Protein AF-0000000086706752 (afdb_homodimer)

Secondary structure (DSSP, 8-state):
--HHHHTTTHHHHHHHHHHHHHHHHHHHHHHHHHHHHHHHHHHHHHHHHHHHHHHHHHHHIIIIIHHHHHHHHHHHHHHTTSTT-GGGSHHHHHHHHHHHHH-TTEEEEEEEETT--EEEES-----S-GGGSTTT--TT--SS--EEPPPEE-TTT--EE-EEEEEEE-TTS-EEEEEEEEE-HHHHHHHHHSPPPGGG-EEEEEETT-BEEEESSGGGTTSB-S-HHHHTTS-SSEEEEEETTTTEEEEEEE-SSS-EEEEEEEEHHHHHHHHHTTHHHHHHHHHHHHHHHHHHHHHHHHHHHHHHHHHHHHHSSS-------HHHHHHHHHHHHHHHHHHHHHHTB-TTT-PBPHHHHHHHHHHHHHTT--EEEEEEEETTHHHHHHHH-HHHHHHHHHHHHHHHHHHH-TTSEEEE-SSSEEEEEEET--HHHHHHHHHHHHHHHHHPPPSSTT----EEEEEE---S-TT--HHHHHHHHHHHHHHTTSS-EEE-/--HHHHTTTTHHHHHHHHHHHHHHHHHHHHHHHHHHHHHHHHHHHHHHHHHHHHHHHHHHIIIIIHHHHHHHHHHHHHHTTSTT-GGGSHHHHHHHHHHHHH-TTEEEEEEEETT--EEEES-----S-GGGSTTT--TTS-TT--EEPPPEE-TTT--EE-EEEEEEE-TTS-EEEEEEEEE-HHHHHHHHHSPPPGGG-EEEEEETT-BEEEESSGGGTTSB-S-HHHHTTS-SSEEEEEETTTTEEEEEEE-SSS-EEEEEEEEHHHHHHHHHTTHHHHHHHHHHHHHHHHHHHHHHHHHHHHHHHHHHHHHSSS-------HHHHHHHHHHHHHHHHHHHHHHTB-TTT-SBPHHHHHHHHHHHHHTT--EEEEEEEETTHHHHHHHH-HHHHHHHHHHHHHHHHHHH-TTSEEEE-SSSEEEEEEET--HHHHHHHHHHHHHHHHTPPPSSTT----EEEEEE---S-TT--HHHHHHHHHHHHHHTTSS-EEE-

Radius of gyration: 60.78 Å; Cα contacts (8 Å, |Δi|>4): 1626; chains: 2; bounding box: 60×170×110 Å

Foldseek 3Di:
DPPVVVCVVCPLVVLVVVLVVVLVVLVVVLVVVLVVLLVVLLVVLVVVQQVVQVVVVVCCCVPPVVVVLVLQVVLLVLQAQCFQCSCVDVVNVVVNQVSQVVDPFFDWKWWAWPVFFIAIVPGDDGDPGNCPDQQFPCVVVPDPDKDKGPWFQDPRPGDTWIKIKDWHAYPVRHTTTMMITTTDLVSSQCVQLPDDRPLPWFKFKAALCQATRHGNPCVRHRPRHDHNVVSVVDDQAWDWDADPVQQWIWTWGADPPPRMIIIIIHHPVSSSCSSCVVCVVVVVVSVVVSVVSVVVSVVVSVVVLVVLVVVLVVLVVPDDDDSDDNVVSVVVNVVVVVVVVVVVQVVQADPLQRAGEQVVVVVVVVVCVVVVFWKKKKKKFKPPLVVVCVPVNVVVSSVLSNVLSVLLCVLVDPQKGKYDNDDRMIMIIHTPDDQVRVLVSVLVSQVVQQPDDDPPRPDGMGMEMFMEIDDPDPPDPSVVNRVVRSVVCNVVPGRHYDYD/DPPVVVCVVCPLVVLVVVLVVVLVVLVVVLVVVLVVLLVVLLVVLVVVQQVVQVVVVVCCCVPPVVVVFVLQVVLLVLQAACFQCSCVDVVNVVVNQVSQVVDPFFDWKWWAWPVFFIAIVPGQDGDPGNCPDQQFPCVPVPAPDKDKGDWFQDPRPGDTWIKIKGWHAYPVRHTTTMMITTTDLVVSQCVQLPDDRPLPWFKFKAALCQATRHGNPPVRHRPHHDHNVVSVVDDQAWDWDADPVQQWIWTWGADPPPRMIIIIIHHPVSSSCSSCVVCVVVVVVSVVVSVVSVVVSVVVSVVVLVVLVVVLVVLVPPDDDDSDDNVVSVVVNVVVVVVVVVVVQVVQADPLQRAGEQVVVVVVVVVCVVVVFWKKKKKKFKPPLVVVCVPVNVVVSSVLSNVLSVLLCVLLDPQKGKYDNDDRMIMIIHTPDDQVRVQVSVLVSQVVQQPDCDPPRPDGMGMEMFMEIDDPDPPDPSVVNRVVRSVVCNVVPGRHYDYD

pLDDT: mean 82.54, std 14.98, range [23.14, 97.0]

Organism: NCBI:txid218936

Sequence (1000 aa):
MNTHVKRDLKLNGSTHIAFVIILVFQTLAFSAYALYSFHERRGAAQESAADFVSNTASVTYEQVIKPLEHTLNEIADVIEDKGEFPFSEVETRAKANALLHVSRGLMNISYGSKEGHFSAIPQLGNIEDARQRPWFNTKSIRSAFVFYTPLYPDFFDKSMVLSIAKPIFDAQGSYTGALAADLNLIELSYPYRSMILPLGGTLMVIDRSGHILLNGDTAQIAQTGLNPALISKMNNSSGSITDMEQKQQIFYHSYTNPDWFVVYAVPLSEITQHCLTPMLPTLMFFIMCSLVVVMMWFITHNTQLRVLSDIISSLRFGRENTKGTLENVQREIAEQQQALQSESEKANRDPLTGLWNRGRFDADLQALCEHKVPFALALIDIDHFKQVNDTYGHLLGDEVLKAVSKLGGEALGNSAQIYRYGGEEIAVLLPRNDLDAAVARIERWRCILETRLWRERDLKVTFSAGVTTPNNQEDDDILQRADDLLYRAKEEGRNRTLGAMNTHVKRDLKLNGSTHIAFVIILVFQTLAFSAYALYSFHERRGAAQESAADFVSNTASVTYEQVIKPLEHTLNEIADVIEDKGEFPFSEVETRAKANALLHVSRGLMNISYGSKEGHFSAIPQLGNIEDARQRPWFNTKSIRSAFVFYTPLYPDFFDKSMVLSIAKPIFDAQGSYTGALAADLNLIELSYPYRSMILPLGGTLMVIDRSGHILLNGDTAQIAQTGLNPALISKMNNSSGSITDMEQKQQIFYHSYTNPDWFVVYAVPLSEITQHCLTPMLPTLMFFIMCSLVVVMMWFITHNTQLRVLSDIISSLRFGRENTKGTLENVQREIAEQQQALQSESEKANRDPLTGLWNRGRFDADLQALCEHKVPFALALIDIDHFKQVNDTYGHLLGDEVLKAVSKLGGEALGNSAQIYRYGGEEIAVLLPRNDLDAAVARIERWRCILETRLWRERDLKVTFSAGVTTPNNQEDDDILQRADDLLYRAKEEGRNRTLGA

InterPro domains:
  IPR000160 GGDEF domain [PF00990] (347-496)
  IPR000160 GGDEF domain [PS50887] (373-500)
  IPR000160 GGDEF domain [SM00267] (336-500)
  IPR000160 GGDEF domain [TIGR00254] (346-497)
  IPR000160 GGDEF domain [cd01949] (348-496)
  IPR029787 Nucleotide cyclase [SSF55073] (352-497)
  IPR033479 Double Cache domain 1 [PF02743] (50-264)
  IPR043128 Reverse transcriptase/Diguanylate cyclase domain [G3DSA:3.30.70.270] (335-498)
  IPR050469 Diguanylate cyclase Dgc-like, bacteria [PTHR45138] (304-497)

Nearest PDB structures (foldseek):
  7k5n-assembly1_A-2  TM=8.336E-01  e=3.192E-15  Aeromonas caviae
  4zmm-assembly1_B  TM=8.751E-01  e=9.998E-13  Pseudomonas aeruginosa PAO1
  7e6g-assembly1_B  TM=6.279E-01  e=5.639E-15  Pseudomonas aeruginosa
  6et7-assembly1_B  TM=4.353E-01  e=3.903E-14  Idiomarina sp. A28L
  9bkv-assembly1_A  TM=3.639E-01  e=2.621E-14  Escherichia coli

Structure (mmCIF, N/CA/C/O backbone):
data_AF-0000000086706752-model_v1
#
loop_
_entity.id
_entity.type
_entity.pdbx_description
1 polymer 'diguanylate cyclase'
#
loop_
_atom_site.group_PDB
_atom_site.id
_atom_site.type_symbol
_atom_site.label_atom_id
_atom_site.label_alt_id
_atom_site.label_comp_id
_atom_site.label_asym_id
_atom_site.label_entity_id
_atom_site.label_seq_id
_atom_site.pdbx_PDB_ins_code
_atom_site.Cartn_x
_atom_site.Cartn_y
_atom_site.Cartn_z
_atom_site.occupancy
_atom_site.B_iso_or_equiv
_atom_site.auth_seq_id
_atom_site.auth_comp_id
_atom_site.auth_asym_id
_atom_site.auth_atom_id
_atom_site.pdbx_PDB_model_num
ATOM 1 N N . MET A 1 1 ? 10.203 55 36.188 1 23.14 1 MET A N 1
ATOM 2 C CA . MET A 1 1 ? 9.633 55.469 34.906 1 23.14 1 MET A CA 1
ATOM 3 C C . MET A 1 1 ? 10.047 54.562 33.75 1 23.14 1 MET A C 1
ATOM 5 O O . MET A 1 1 ? 9.242 54.281 32.875 1 23.14 1 MET A O 1
ATOM 9 N N . ASN A 1 2 ? 11.25 54.188 33.812 1 30.06 2 ASN A N 1
ATOM 10 C CA . ASN A 1 2 ? 12.047 53.438 32.844 1 30.06 2 ASN A CA 1
ATOM 11 C C . ASN A 1 2 ? 11.648 51.969 32.781 1 30.06 2 ASN A C 1
ATOM 13 O O . ASN A 1 2 ? 11.977 51.281 31.828 1 30.06 2 ASN A O 1
ATOM 17 N N . THR A 1 3 ? 11.344 51.5 33.875 1 32.94 3 THR A N 1
ATOM 18 C CA . THR A 1 3 ? 11.219 50.062 33.969 1 32.94 3 THR A CA 1
ATOM 19 C C . THR A 1 3 ? 9.961 49.594 33.219 1 32.94 3 THR A C 1
ATOM 21 O O . THR A 1 3 ? 9.891 48.438 32.781 1 32.94 3 THR A O 1
ATOM 24 N N . HIS A 1 4 ? 8.969 50.375 33.219 1 32 4 HIS A N 1
ATOM 25 C CA . HIS A 1 4 ? 7.664 49.938 32.719 1 32 4 HIS A CA 1
ATOM 26 C C . HIS A 1 4 ? 7.617 49.906 31.203 1 32 4 HIS A C 1
ATOM 28 O O . HIS A 1 4 ? 6.785 49.219 30.609 1 32 4 HIS A O 1
ATOM 34 N N . VAL A 1 5 ? 8.344 50.844 30.562 1 36.09 5 VAL A N 1
ATOM 35 C CA . VAL A 1 5 ? 8.445 50.844 29.109 1 36.09 5 VAL A CA 1
ATOM 36 C C . VAL A 1 5 ? 9.125 49.562 28.625 1 36.09 5 VAL A C 1
ATOM 38 O O . VAL A 1 5 ? 8.859 49.094 27.516 1 36.09 5 VAL A O 1
ATOM 41 N N . LYS A 1 6 ? 9.992 49.156 29.297 1 41.84 6 LYS A N 1
ATOM 42 C CA . LYS A 1 6 ? 10.766 47.969 28.906 1 41.84 6 LYS A CA 1
ATOM 43 C C . LYS A 1 6 ? 9.875 46.75 28.812 1 41.84 6 LYS A C 1
ATOM 45 O O . LYS A 1 6 ? 10.148 45.844 28.016 1 41.84 6 LYS A O 1
ATOM 50 N N . ARG A 1 7 ? 8.875 46.688 29.469 1 39.16 7 ARG A N 1
ATOM 51 C CA . ARG A 1 7 ? 8.039 45.5 29.516 1 39.16 7 ARG A CA 1
ATOM 52 C C . ARG A 1 7 ? 7.133 45.406 28.281 1 39.16 7 ARG A C 1
ATOM 54 O O . ARG A 1 7 ? 6.574 44.375 27.984 1 39.16 7 ARG A O 1
ATOM 61 N N . ASP A 1 8 ? 6.723 46.562 27.656 1 38.78 8 ASP A N 1
ATOM 62 C CA . ASP A 1 8 ? 5.77 46.812 26.578 1 38.78 8 ASP A CA 1
ATOM 63 C C . ASP A 1 8 ? 6.25 46.219 25.266 1 38.78 8 ASP A C 1
ATOM 65 O O . ASP A 1 8 ? 5.453 45.688 24.484 1 38.78 8 ASP A O 1
ATOM 69 N N . LEU A 1 9 ? 7.492 46.438 24.844 1 39.47 9 LEU A N 1
ATOM 70 C CA . LEU A 1 9 ? 8.211 45.875 23.719 1 39.47 9 LEU A CA 1
ATOM 71 C C . LEU A 1 9 ? 8.055 44.344 23.672 1 39.47 9 LEU A C 1
ATOM 73 O O . LEU A 1 9 ? 8.375 43.719 22.672 1 39.47 9 LEU A O 1
ATOM 77 N N . LYS A 1 10 ? 7.461 43.75 24.562 1 47.72 10 LYS A N 1
ATOM 78 C CA . LYS A 1 10 ? 7.316 42.312 24.766 1 47.72 10 LYS A CA 1
ATOM 79 C C . LYS A 1 10 ? 6.055 41.781 24.078 1 47.72 10 LYS A C 1
ATOM 81 O O . LYS A 1 10 ? 5.887 40.594 23.922 1 47.72 10 LYS A O 1
ATOM 86 N N . LEU A 1 11 ? 5.09 42.719 23.781 1 49.47 11 LEU A N 1
ATOM 87 C CA . LEU A 1 11 ? 3.818 42.25 23.219 1 49.47 11 LEU A CA 1
ATOM 88 C C . LEU A 1 11 ? 4.004 41.719 21.812 1 49.47 11 LEU A C 1
ATOM 90 O O . LEU A 1 11 ? 3.488 40.656 21.469 1 49.47 11 LEU A O 1
ATOM 94 N N . ASN A 1 12 ? 4.457 42.781 20.844 1 53.69 12 ASN A N 1
ATOM 95 C CA . ASN A 1 12 ? 4.734 42.375 19.453 1 53.69 12 ASN A CA 1
ATOM 96 C C . ASN A 1 12 ? 5.617 41.156 19.406 1 53.69 12 ASN A C 1
ATOM 98 O O . ASN A 1 12 ? 5.449 40.281 18.531 1 53.69 12 ASN A O 1
ATOM 102 N N . GLY A 1 13 ? 6.273 41.062 20.5 1 63 13 GLY A N 1
ATOM 103 C CA . GLY A 1 13 ? 7.203 39.969 20.594 1 63 13 GLY A CA 1
ATOM 104 C C . GLY A 1 13 ? 6.52 38.625 20.906 1 63 13 GLY A C 1
ATOM 105 O O . GLY A 1 13 ? 6.871 37.594 20.328 1 63 13 GLY A O 1
ATOM 106 N N . SER A 1 14 ? 5.336 38.844 21.609 1 67.5 14 SER A N 1
ATOM 107 C CA . SER A 1 14 ? 4.703 37.594 22.016 1 67.5 14 SER A CA 1
ATOM 108 C C . SER A 1 14 ? 3.916 36.969 20.875 1 67.5 14 SER A C 1
ATOM 110 O O . SER A 1 14 ? 3.918 35.75 20.688 1 67.5 14 SER A O 1
ATOM 112 N N . THR A 1 15 ? 3.232 37.875 19.984 1 74.44 15 THR A N 1
ATOM 113 C CA . THR A 1 15 ? 2.477 37.344 18.859 1 74.44 15 THR A CA 1
ATOM 114 C C . THR A 1 15 ? 3.412 36.75 17.812 1 74.44 15 THR A C 1
ATOM 116 O O . THR A 1 15 ? 3.135 35.688 17.25 1 74.44 15 THR A O 1
ATOM 119 N N . HIS A 1 16 ? 4.516 37.469 17.609 1 76.62 16 HIS A N 1
ATOM 120 C CA . HIS A 1 16 ? 5.496 36.938 16.672 1 76.62 16 HIS A CA 1
ATOM 121 C C . HIS A 1 16 ? 6.051 35.594 17.156 1 76.62 16 HIS A C 1
ATOM 123 O O . HIS A 1 16 ? 6.199 34.656 16.359 1 76.62 16 HIS A O 1
ATOM 129 N N . ILE A 1 17 ? 6.25 35.562 18.469 1 79.62 17 ILE A N 1
ATOM 130 C CA . ILE A 1 17 ? 6.805 34.344 19.031 1 79.62 17 ILE A CA 1
ATOM 131 C C . ILE A 1 17 ? 5.785 33.219 18.922 1 79.62 17 ILE A C 1
ATOM 133 O O . ILE A 1 17 ? 6.145 32.062 18.625 1 79.62 17 ILE A O 1
ATOM 137 N N . ALA A 1 18 ? 4.48 33.562 19.078 1 81.56 18 ALA A N 1
ATOM 138 C CA . ALA A 1 18 ? 3.434 32.562 18.984 1 81.56 18 ALA A CA 1
ATOM 139 C C . ALA A 1 18 ? 3.361 31.969 17.578 1 81.56 18 ALA A C 1
ATOM 141 O O . ALA A 1 18 ? 3.287 30.75 17.406 1 81.56 18 ALA A O 1
ATOM 142 N N . PHE A 1 19 ? 3.498 32.812 16.547 1 84.94 19 PHE A N 1
ATOM 143 C CA . PHE A 1 19 ? 3.4 32.312 15.172 1 84.94 19 PHE A CA 1
ATOM 144 C C . PHE A 1 19 ? 4.645 31.531 14.781 1 84.94 19 PHE A C 1
ATOM 146 O O . PHE A 1 19 ? 4.559 30.562 14.039 1 84.94 19 PHE A O 1
ATOM 153 N N . VAL A 1 20 ? 5.773 31.938 15.344 1 84.56 20 VAL A N 1
ATOM 154 C CA . VAL A 1 20 ? 7.004 31.203 15.07 1 84.56 20 VAL A CA 1
ATOM 155 C C . VAL A 1 20 ? 6.938 29.828 15.711 1 84.56 20 VAL A C 1
ATOM 157 O O . VAL A 1 20 ? 7.324 28.828 15.094 1 84.56 20 VAL A O 1
ATOM 160 N N . ILE A 1 21 ? 6.375 29.781 16.922 1 84.62 21 ILE A N 1
ATOM 161 C CA . ILE A 1 21 ? 6.242 28.5 17.609 1 84.62 21 ILE A CA 1
ATOM 162 C C . ILE A 1 21 ? 5.293 27.594 16.828 1 84.62 21 ILE A C 1
ATOM 164 O O . ILE A 1 21 ? 5.555 26.391 16.672 1 84.62 21 ILE A O 1
ATOM 168 N N . ILE A 1 22 ? 4.238 28.141 16.281 1 86 22 ILE A N 1
ATOM 169 C CA . ILE A 1 22 ? 3.279 27.375 15.508 1 86 22 ILE A CA 1
ATOM 170 C C . ILE A 1 22 ? 3.957 26.812 14.258 1 86 22 ILE A C 1
ATOM 172 O O . ILE A 1 22 ? 3.811 25.641 13.938 1 86 22 ILE A O 1
ATOM 176 N N . LEU A 1 23 ? 4.754 27.625 13.617 1 86.88 23 LEU A N 1
ATOM 177 C CA . LEU A 1 23 ? 5.414 27.203 12.383 1 86.88 23 LEU A CA 1
ATOM 178 C C . LEU A 1 23 ? 6.457 26.125 12.664 1 86.88 23 LEU A C 1
ATOM 180 O O . LEU A 1 23 ? 6.566 25.156 11.922 1 86.88 23 LEU A O 1
ATOM 184 N N . VAL A 1 24 ? 7.203 26.281 13.758 1 88 24 VAL A N 1
ATOM 185 C CA . VAL A 1 24 ? 8.234 25.312 14.109 1 88 24 VAL A CA 1
ATOM 186 C C . VAL A 1 24 ? 7.594 23.984 14.484 1 88 24 VAL A C 1
ATOM 188 O O . VAL A 1 24 ? 8.047 22.922 14.055 1 88 24 VAL A O 1
ATOM 191 N N . PHE A 1 25 ? 6.578 24.078 15.25 1 85.44 25 PHE A N 1
ATOM 192 C CA . PHE A 1 25 ? 5.906 22.859 15.664 1 85.44 25 PHE A CA 1
ATOM 193 C C . PHE A 1 25 ? 5.277 22.156 14.461 1 85.44 25 PHE A C 1
ATOM 195 O O . PHE A 1 25 ? 5.324 20.922 14.359 1 85.44 25 PHE A O 1
ATOM 202 N N . GLN A 1 26 ? 4.707 22.906 13.602 1 83.75 26 GLN A N 1
ATOM 203 C CA . GLN A 1 26 ? 4.113 22.344 12.398 1 83.75 26 GLN A CA 1
ATOM 204 C C . GLN A 1 26 ? 5.168 21.641 11.539 1 83.75 26 GLN A C 1
ATOM 206 O O . GLN A 1 26 ? 4.918 20.562 10.992 1 83.75 26 GLN A O 1
ATOM 211 N N . THR A 1 27 ? 6.297 22.219 11.445 1 85.81 27 THR A N 1
ATOM 212 C CA . THR A 1 27 ? 7.371 21.641 10.656 1 85.81 27 THR A CA 1
ATOM 213 C C . THR A 1 27 ? 7.883 20.359 11.305 1 85.81 27 THR A C 1
ATOM 215 O O . THR A 1 27 ? 8.117 19.359 10.617 1 85.81 27 THR A O 1
ATOM 218 N N . LEU A 1 28 ? 8 20.391 12.609 1 85.56 28 LEU A N 1
ATOM 219 C CA . LEU A 1 28 ? 8.453 19.203 13.328 1 85.56 28 LEU A CA 1
ATOM 220 C C . LEU A 1 28 ? 7.422 18.094 13.227 1 85.56 28 LEU A C 1
ATOM 222 O O . LEU A 1 28 ? 7.777 16.922 13.016 1 85.56 28 LEU A O 1
ATOM 226 N N . ALA A 1 29 ? 6.215 18.469 13.336 1 82.19 29 ALA A N 1
ATOM 227 C CA . ALA A 1 29 ? 5.137 17.484 13.234 1 82.19 29 ALA A CA 1
ATOM 228 C C . ALA A 1 29 ? 5.066 16.875 11.836 1 82.19 29 ALA A C 1
ATOM 230 O O . ALA A 1 29 ? 4.891 15.664 11.688 1 82.19 29 ALA A O 1
ATOM 231 N N . PHE A 1 30 ? 5.242 17.719 10.883 1 83.88 30 PHE A N 1
ATOM 232 C CA . PHE A 1 30 ? 5.227 17.234 9.508 1 83.88 30 PHE A CA 1
ATOM 233 C C . PHE A 1 30 ? 6.398 16.281 9.258 1 83.88 30 PHE A C 1
ATOM 235 O O . PHE A 1 30 ? 6.234 15.242 8.617 1 83.88 30 PHE A O 1
ATOM 242 N N . SER A 1 31 ? 7.527 16.703 9.75 1 84.12 31 SER A N 1
ATOM 243 C CA . SER A 1 31 ? 8.711 15.859 9.562 1 84.12 31 SER A CA 1
ATOM 244 C C . SER A 1 31 ? 8.539 14.5 10.234 1 84.12 31 SER A C 1
ATOM 246 O O . SER A 1 31 ? 8.891 13.469 9.664 1 84.12 31 SER A O 1
ATOM 248 N N . ALA A 1 32 ? 7.973 14.516 11.367 1 83.75 32 ALA A N 1
ATOM 249 C CA . ALA A 1 32 ? 7.723 13.273 12.078 1 83.75 32 ALA A CA 1
ATOM 250 C C . ALA A 1 32 ? 6.707 12.406 11.336 1 83.75 32 ALA A C 1
ATOM 252 O O . ALA A 1 32 ? 6.887 11.188 11.219 1 83.75 32 ALA A O 1
ATOM 253 N N . TYR A 1 33 ? 5.762 13.023 10.797 1 83.88 33 TYR A N 1
ATOM 254 C CA . TYR A 1 33 ? 4.746 12.297 10.047 1 83.88 33 TYR A CA 1
ATOM 255 C C . TYR A 1 33 ? 5.328 11.727 8.758 1 83.88 33 TYR A C 1
ATOM 257 O O . TYR A 1 33 ? 5.016 10.594 8.375 1 83.88 33 TYR A O 1
ATOM 265 N N . ALA A 1 34 ? 6.07 12.547 8.148 1 84.12 34 ALA A N 1
ATOM 266 C CA . ALA A 1 34 ? 6.688 12.117 6.898 1 84.12 34 ALA A CA 1
ATOM 267 C C . ALA A 1 34 ? 7.586 10.898 7.125 1 84.12 34 ALA A C 1
ATOM 269 O O . ALA A 1 34 ? 7.57 9.953 6.336 1 84.12 34 ALA A O 1
ATOM 270 N N . LEU A 1 35 ? 8.305 10.961 8.211 1 86.12 35 LEU A N 1
ATOM 271 C CA . LEU A 1 35 ? 9.172 9.844 8.539 1 86.12 35 LEU A CA 1
ATOM 272 C C . LEU A 1 35 ? 8.352 8.602 8.875 1 86.12 35 LEU A C 1
ATOM 274 O O . LEU A 1 35 ? 8.672 7.5 8.422 1 86.12 35 LEU A O 1
ATOM 278 N N . TYR A 1 36 ? 7.324 8.789 9.57 1 87.31 36 TYR A N 1
ATOM 279 C CA . TYR A 1 36 ? 6.453 7.676 9.93 1 87.31 36 TYR A CA 1
ATOM 280 C C . TYR A 1 36 ? 5.812 7.066 8.688 1 87.31 36 TYR A C 1
ATOM 282 O O . TYR A 1 36 ? 5.809 5.848 8.516 1 87.31 36 TYR A O 1
ATOM 290 N N . SER A 1 37 ? 5.277 7.926 7.906 1 86.19 37 SER A N 1
ATOM 291 C CA . SER A 1 37 ? 4.609 7.461 6.695 1 86.19 37 SER A CA 1
ATOM 292 C C . SER A 1 37 ? 5.578 6.715 5.781 1 86.19 37 SER A C 1
ATOM 294 O O . SER A 1 37 ? 5.223 5.691 5.191 1 86.19 37 SER A O 1
ATOM 296 N N . PHE A 1 38 ? 6.773 7.227 5.754 1 89.31 38 PHE A N 1
ATOM 297 C CA . PHE A 1 38 ? 7.793 6.586 4.934 1 89.31 38 PHE A CA 1
ATOM 298 C C . PHE A 1 38 ? 8.109 5.188 5.453 1 89.31 38 PHE A C 1
ATOM 300 O O . PHE A 1 38 ? 8.156 4.227 4.684 1 89.31 38 PHE A O 1
ATOM 307 N N . HIS A 1 39 ? 8.289 5.07 6.711 1 89.38 39 HIS A N 1
ATOM 308 C CA . HIS A 1 39 ? 8.648 3.787 7.305 1 89.38 39 HIS A CA 1
ATOM 309 C C . HIS A 1 39 ? 7.484 2.801 7.215 1 89.38 39 HIS A C 1
ATOM 311 O O . HIS A 1 39 ? 7.695 1.608 6.98 1 89.38 39 HIS A O 1
ATOM 317 N N . GLU A 1 40 ? 6.359 3.273 7.395 1 88.5 40 GLU A N 1
ATOM 318 C CA . GLU A 1 40 ? 5.176 2.418 7.305 1 88.5 40 GLU A CA 1
ATOM 319 C C . GLU A 1 40 ? 4.984 1.889 5.887 1 88.5 40 GLU A C 1
ATOM 321 O O . GLU A 1 40 ? 4.715 0.701 5.691 1 88.5 40 GLU A O 1
ATOM 326 N N . ARG A 1 41 ? 5.137 2.674 4.922 1 89.31 41 ARG A N 1
ATOM 327 C CA . ARG A 1 41 ? 4.961 2.273 3.529 1 89.31 41 ARG A CA 1
ATOM 328 C C . ARG A 1 41 ? 6.086 1.35 3.078 1 89.31 41 ARG A C 1
ATOM 330 O O . ARG A 1 41 ? 5.863 0.424 2.297 1 89.31 41 ARG A O 1
ATOM 337 N N . ARG A 1 42 ? 7.242 1.696 3.559 1 91.69 42 ARG A N 1
ATOM 338 C CA . ARG A 1 42 ? 8.367 0.822 3.252 1 91.69 42 ARG A CA 1
ATOM 339 C C . ARG A 1 42 ? 8.156 -0.572 3.83 1 91.69 42 ARG A C 1
ATOM 341 O O . ARG A 1 42 ? 8.406 -1.574 3.156 1 91.69 42 ARG A O 1
ATOM 348 N N . GLY A 1 43 ? 7.715 -0.597 5.035 1 91.19 43 GLY A N 1
ATOM 349 C CA . GLY A 1 43 ? 7.41 -1.876 5.656 1 91.19 43 GLY A CA 1
ATOM 350 C C . GLY A 1 43 ? 6.32 -2.646 4.93 1 91.19 43 GLY A C 1
ATOM 351 O O . GLY A 1 43 ? 6.449 -3.854 4.715 1 91.19 43 GLY A O 1
ATOM 352 N N . ALA A 1 44 ? 5.324 -1.992 4.543 1 88.69 44 ALA A N 1
ATOM 353 C CA . ALA A 1 44 ? 4.223 -2.619 3.816 1 88.69 44 ALA A CA 1
ATOM 354 C C . ALA A 1 44 ? 4.688 -3.15 2.465 1 88.69 44 ALA A C 1
ATOM 356 O O . ALA A 1 44 ? 4.277 -4.234 2.041 1 88.69 44 ALA A O 1
ATOM 357 N N . ALA A 1 45 ? 5.465 -2.404 1.792 1 90.88 45 ALA A N 1
ATOM 358 C CA . ALA A 1 45 ? 6 -2.822 0.499 1 90.88 45 ALA A CA 1
ATOM 359 C C . ALA A 1 45 ? 6.867 -4.07 0.643 1 90.88 45 ALA A C 1
ATOM 361 O O . ALA A 1 45 ? 6.773 -4.996 -0.167 1 90.88 45 ALA A O 1
ATOM 362 N N . GLN A 1 46 ? 7.672 -4.07 1.679 1 92.19 46 GLN A N 1
ATOM 363 C CA . GLN A 1 46 ? 8.539 -5.215 1.917 1 92.19 46 GLN A CA 1
ATOM 364 C C . GLN A 1 46 ? 7.73 -6.457 2.275 1 92.19 46 GLN A C 1
ATOM 366 O O . GLN A 1 46 ? 8.055 -7.566 1.843 1 92.19 46 GLN A O 1
ATOM 371 N N . GLU A 1 47 ? 6.781 -6.246 3.02 1 91.06 47 GLU A N 1
ATOM 372 C CA . GLU A 1 47 ? 5.918 -7.367 3.387 1 91.06 47 GLU A CA 1
ATOM 373 C C . GLU A 1 47 ? 5.191 -7.926 2.168 1 91.06 47 GLU A C 1
ATOM 375 O O . GLU A 1 47 ? 5.059 -9.148 2.021 1 91.06 47 GLU A O 1
ATOM 380 N N . SER A 1 48 ? 4.711 -7.102 1.372 1 91 48 SER A N 1
ATOM 381 C CA . SER A 1 48 ? 4.031 -7.531 0.152 1 91 48 SER A CA 1
ATOM 382 C C . SER A 1 48 ? 4.969 -8.32 -0.756 1 91 48 SER A C 1
ATOM 384 O O . SER A 1 48 ? 4.574 -9.328 -1.342 1 91 48 SER A O 1
ATOM 386 N N . ALA A 1 49 ? 6.133 -7.855 -0.9 1 94.19 49 ALA A N 1
ATOM 387 C CA . ALA A 1 49 ? 7.121 -8.555 -1.716 1 94.19 49 ALA A CA 1
ATOM 388 C C . ALA A 1 49 ? 7.465 -9.914 -1.112 1 94.19 49 ALA A C 1
ATOM 390 O O . ALA A 1 49 ? 7.617 -10.898 -1.835 1 94.19 49 ALA A O 1
ATOM 391 N N . ALA A 1 50 ? 7.582 -9.914 0.152 1 94.31 50 ALA A N 1
ATOM 392 C CA . ALA A 1 50 ? 7.871 -11.172 0.845 1 94.31 50 ALA A CA 1
ATOM 393 C C . ALA A 1 50 ? 6.738 -12.18 0.65 1 94.31 50 ALA A C 1
ATOM 395 O O . ALA A 1 50 ? 6.984 -13.359 0.412 1 94.31 50 ALA A O 1
ATOM 396 N N . ASP A 1 51 ? 5.551 -11.719 0.801 1 93.25 51 ASP A N 1
ATOM 397 C CA . ASP A 1 51 ? 4.387 -12.578 0.579 1 93.25 51 ASP A CA 1
ATOM 398 C C . ASP A 1 51 ? 4.359 -13.102 -0.855 1 93.25 51 ASP A C 1
ATOM 400 O O . ASP A 1 51 ? 4.016 -14.258 -1.092 1 93.25 51 ASP A O 1
ATOM 404 N N . PHE A 1 52 ? 4.68 -12.25 -1.76 1 94.69 52 PHE A N 1
ATOM 405 C CA . PHE A 1 52 ? 4.707 -12.609 -3.172 1 94.69 52 PHE A CA 1
ATOM 406 C C . PHE A 1 52 ? 5.676 -13.766 -3.418 1 94.69 52 PHE A C 1
ATOM 408 O O . PHE A 1 52 ? 5.336 -14.727 -4.105 1 94.69 52 PHE A O 1
ATOM 415 N N . VAL A 1 53 ? 6.84 -13.656 -2.863 1 95.38 53 VAL A N 1
ATOM 416 C CA . VAL A 1 53 ? 7.848 -14.695 -3.043 1 95.38 53 VAL A CA 1
ATOM 417 C C . VAL A 1 53 ? 7.387 -15.984 -2.373 1 95.38 53 VAL A C 1
ATOM 419 O O . VAL A 1 53 ? 7.551 -17.078 -2.928 1 95.38 53 VAL A O 1
ATOM 422 N N . SER A 1 54 ? 6.895 -15.836 -1.251 1 93.31 54 SER A N 1
ATOM 423 C CA . SER A 1 54 ? 6.414 -17.016 -0.53 1 93.31 54 SER A CA 1
ATOM 424 C C . SER A 1 54 ? 5.32 -17.734 -1.312 1 93.31 54 SER A C 1
ATOM 426 O O . SER A 1 54 ? 5.328 -18.969 -1.412 1 93.31 54 SER A O 1
ATOM 428 N N . ASN A 1 55 ? 4.379 -17 -1.854 1 93.12 55 ASN A N 1
ATOM 429 C CA . ASN A 1 55 ? 3.311 -17.578 -2.664 1 93.12 55 ASN A CA 1
ATOM 430 C C . ASN A 1 55 ? 3.861 -18.25 -3.92 1 93.12 55 ASN A C 1
ATOM 432 O O . ASN A 1 55 ? 3.465 -19.359 -4.258 1 93.12 55 ASN A O 1
ATOM 436 N N . THR A 1 56 ? 4.73 -17.531 -4.562 1 93.62 56 THR A N 1
ATOM 437 C CA . THR A 1 56 ? 5.328 -18.078 -5.777 1 93.62 56 THR A CA 1
ATOM 438 C C . THR A 1 56 ? 6.078 -19.375 -5.477 1 93.62 56 THR A C 1
ATOM 440 O O . THR A 1 56 ? 6 -20.328 -6.238 1 93.62 56 THR A O 1
ATOM 443 N N . ALA A 1 57 ? 6.809 -19.344 -4.391 1 93.56 57 ALA A N 1
ATOM 444 C CA . ALA A 1 57 ? 7.547 -20.547 -3.982 1 93.56 57 ALA A CA 1
ATOM 445 C C . ALA A 1 57 ? 6.602 -21.703 -3.707 1 93.56 57 ALA A C 1
ATOM 447 O O . ALA A 1 57 ? 6.863 -22.844 -4.121 1 93.56 57 ALA A O 1
ATOM 448 N N . SER A 1 58 ? 5.574 -21.422 -3.051 1 90.75 58 SER A N 1
ATOM 449 C CA . SER A 1 58 ? 4.605 -22.469 -2.721 1 90.75 58 SER A CA 1
ATOM 450 C C . SER A 1 58 ? 3.961 -23.047 -3.977 1 90.75 58 SER A C 1
ATOM 452 O O . SER A 1 58 ? 3.814 -24.266 -4.105 1 90.75 58 SER A O 1
ATOM 454 N N . VAL A 1 59 ? 3.605 -22.188 -4.859 1 89.75 59 VAL A N 1
ATOM 455 C CA . VAL A 1 59 ? 2.975 -22.625 -6.102 1 89.75 59 VAL A CA 1
ATOM 456 C C . VAL A 1 59 ? 3.979 -23.406 -6.945 1 89.75 59 VAL A C 1
ATOM 458 O O . VAL A 1 59 ? 3.641 -24.438 -7.527 1 89.75 59 VAL A O 1
ATOM 461 N N . THR A 1 60 ? 5.152 -22.906 -7.039 1 90.25 60 THR A N 1
ATOM 462 C CA . THR A 1 60 ? 6.188 -23.609 -7.801 1 90.25 60 THR A CA 1
ATOM 463 C C . THR A 1 60 ? 6.438 -25 -7.227 1 90.25 60 THR A C 1
ATOM 465 O O . THR A 1 60 ? 6.602 -25.969 -7.977 1 90.25 60 THR A O 1
ATOM 468 N N . TYR A 1 61 ? 6.473 -25.094 -5.988 1 89.88 61 TYR A N 1
ATOM 469 C CA . TYR A 1 61 ? 6.699 -26.391 -5.363 1 89.88 61 TYR A CA 1
ATOM 470 C C . TYR A 1 61 ? 5.559 -27.359 -5.668 1 89.88 61 TYR A C 1
ATOM 472 O O . TYR A 1 61 ? 5.789 -28.484 -6.094 1 89.88 61 TYR A O 1
ATOM 480 N N . GLU A 1 62 ? 4.367 -26.922 -5.547 1 86.44 62 GLU A N 1
ATOM 481 C CA . GLU A 1 62 ? 3.193 -27.781 -5.656 1 86.44 62 GLU A CA 1
ATOM 482 C C . GLU A 1 62 ? 2.881 -28.109 -7.117 1 86.44 62 GLU A C 1
ATOM 484 O O . GLU A 1 62 ? 2.393 -29.188 -7.43 1 86.44 62 GLU A O 1
ATOM 489 N N . GLN A 1 63 ? 3.223 -27.172 -7.945 1 87.75 63 GLN A N 1
ATOM 490 C CA . GLN A 1 63 ? 2.736 -27.344 -9.312 1 87.75 63 GLN A CA 1
ATOM 491 C C . GLN A 1 63 ? 3.877 -27.672 -10.266 1 87.75 63 GLN A C 1
ATOM 493 O O . GLN A 1 63 ? 3.641 -28.109 -11.398 1 87.75 63 GLN A O 1
ATOM 498 N N . VAL A 1 64 ? 5.043 -27.547 -9.789 1 89.31 64 VAL A N 1
ATOM 499 C CA . VAL A 1 64 ? 6.16 -27.812 -10.688 1 89.31 64 VAL A CA 1
ATOM 500 C C . VAL A 1 64 ? 7.027 -28.922 -10.102 1 89.31 64 VAL A C 1
ATOM 502 O O . VAL A 1 64 ? 7.098 -30.031 -10.648 1 89.31 64 VAL A O 1
ATOM 505 N N . ILE A 1 65 ? 7.52 -28.766 -8.906 1 89.69 65 ILE A N 1
ATOM 506 C CA . ILE A 1 65 ? 8.508 -29.672 -8.336 1 89.69 65 ILE A CA 1
ATOM 507 C C . ILE A 1 65 ? 7.859 -31.016 -8.008 1 89.69 65 ILE A C 1
ATOM 509 O O . ILE A 1 65 ? 8.328 -32.062 -8.461 1 89.69 65 ILE A O 1
ATOM 513 N N . LYS A 1 66 ? 6.812 -30.984 -7.379 1 89.06 66 LYS A N 1
ATOM 514 C CA . LYS A 1 66 ? 6.152 -32.219 -6.949 1 89.06 66 LYS A CA 1
ATOM 515 C C . LYS A 1 66 ? 5.711 -33.031 -8.148 1 89.06 66 LYS A C 1
ATOM 517 O O . LYS A 1 66 ? 5.953 -34.25 -8.195 1 89.06 66 LYS A O 1
ATOM 522 N N . PRO A 1 67 ? 5.086 -32.375 -9.109 1 88.69 67 PRO A N 1
ATOM 523 C CA . PRO A 1 67 ? 4.695 -33.156 -10.281 1 88.69 67 PRO A CA 1
ATOM 524 C C . PRO A 1 67 ? 5.895 -33.75 -11.023 1 88.69 67 PRO A C 1
ATOM 526 O O . PRO A 1 67 ? 5.816 -34.875 -11.539 1 88.69 67 PRO A O 1
ATOM 529 N N . LEU A 1 68 ? 6.941 -33.094 -11.094 1 91.31 68 LEU A N 1
ATOM 530 C CA . LEU A 1 68 ? 8.141 -33.594 -11.75 1 91.31 68 LEU A CA 1
ATOM 531 C C . LEU A 1 68 ? 8.672 -34.844 -11.023 1 91.31 68 LEU A C 1
ATOM 533 O O . LEU A 1 68 ? 9 -35.844 -11.664 1 91.31 68 LEU A O 1
ATOM 537 N N . GLU A 1 69 ? 8.742 -34.75 -9.742 1 90 69 GLU A N 1
ATOM 538 C CA . GLU A 1 69 ? 9.211 -35.906 -8.945 1 90 69 GLU A CA 1
ATOM 539 C C . GLU A 1 69 ? 8.258 -37.094 -9.055 1 90 69 GLU A C 1
ATOM 541 O O . GLU A 1 69 ? 8.695 -38.219 -9.141 1 90 69 GLU A O 1
ATOM 546 N N . HIS A 1 70 ? 7.059 -36.719 -9.102 1 88.62 70 HIS A N 1
ATOM 547 C CA . HIS A 1 70 ? 6.059 -37.781 -9.242 1 88.62 70 HIS A CA 1
ATOM 548 C C . HIS A 1 70 ? 6.188 -38.5 -10.586 1 88.62 70 HIS A C 1
ATOM 550 O O . HIS A 1 70 ? 6.098 -39.719 -10.664 1 88.62 70 HIS A O 1
ATOM 556 N N . THR A 1 71 ? 6.359 -37.75 -11.562 1 90.62 71 THR A N 1
ATOM 557 C CA . THR A 1 71 ? 6.504 -38.312 -12.898 1 90.62 71 THR A CA 1
ATOM 558 C C . THR A 1 71 ? 7.734 -39.219 -12.961 1 90.62 71 THR A C 1
ATOM 560 O O . THR A 1 71 ? 7.672 -40.312 -13.492 1 90.62 71 THR A O 1
ATOM 563 N N . LEU A 1 72 ? 8.812 -38.781 -12.438 1 91.12 72 LEU A N 1
ATOM 564 C CA . LEU A 1 72 ? 10.023 -39.594 -12.438 1 91.12 72 LEU A CA 1
ATOM 565 C C . LEU A 1 72 ? 9.82 -40.906 -11.656 1 91.12 72 LEU A C 1
ATOM 567 O O . LEU A 1 72 ? 10.289 -41.969 -12.07 1 91.12 72 LEU A O 1
ATOM 571 N N . ASN A 1 73 ? 9.172 -40.781 -10.555 1 88.56 73 ASN A N 1
ATOM 572 C CA . ASN A 1 73 ? 8.883 -41.969 -9.75 1 88.56 73 ASN A CA 1
ATOM 573 C C . ASN A 1 73 ? 8.016 -42.938 -10.508 1 88.56 73 ASN A C 1
ATOM 575 O O . ASN A 1 73 ? 8.219 -44.156 -10.406 1 88.56 73 ASN A O 1
ATOM 579 N N . GLU A 1 74 ? 7.047 -42.438 -11.266 1 88.38 74 GLU A N 1
ATOM 580 C CA . GLU A 1 74 ? 6.191 -43.312 -12.062 1 88.38 74 GLU A CA 1
ATOM 581 C C . GLU A 1 74 ? 6.984 -44 -13.164 1 88.38 74 GLU A C 1
ATOM 583 O O . GLU A 1 74 ? 6.762 -45.188 -13.453 1 88.38 74 GLU A O 1
ATOM 588 N N . ILE A 1 75 ? 7.855 -43.312 -13.758 1 89.88 75 ILE A N 1
ATOM 589 C CA . ILE A 1 75 ? 8.688 -43.906 -14.797 1 89.88 75 ILE A CA 1
ATOM 590 C C . ILE A 1 75 ? 9.602 -44.938 -14.188 1 89.88 75 ILE A C 1
ATOM 592 O O . ILE A 1 75 ? 9.82 -46 -14.773 1 89.88 75 ILE A O 1
ATOM 596 N N . ALA A 1 76 ? 10.125 -44.625 -13.039 1 88.25 76 ALA A N 1
ATOM 597 C CA . ALA A 1 76 ? 10.969 -45.594 -12.32 1 88.25 76 ALA A CA 1
ATOM 598 C C . ALA A 1 76 ? 10.219 -46.875 -12.039 1 88.25 76 ALA A C 1
ATOM 600 O O . ALA A 1 76 ? 10.781 -47.969 -12.141 1 88.25 76 ALA A O 1
ATOM 601 N N . ASP A 1 77 ? 8.977 -46.75 -11.695 1 85.56 77 ASP A N 1
ATOM 602 C CA . ASP A 1 77 ? 8.148 -47.938 -11.414 1 85.56 77 ASP A CA 1
ATOM 603 C C . ASP A 1 77 ? 7.941 -48.75 -12.672 1 85.56 77 ASP A C 1
ATOM 605 O O . ASP A 1 77 ? 7.863 -50 -12.594 1 85.56 77 ASP A O 1
ATOM 609 N N . VAL A 1 78 ? 7.844 -48.062 -13.789 1 85.31 78 VAL A N 1
ATOM 610 C CA . VAL A 1 78 ? 7.617 -48.75 -15.062 1 85.31 78 VAL A CA 1
ATOM 611 C C . VAL A 1 78 ? 8.859 -49.562 -15.445 1 85.31 78 VAL A C 1
ATOM 613 O O . VAL A 1 78 ? 8.742 -50.625 -16.031 1 85.31 78 VAL A O 1
ATOM 616 N N . ILE A 1 79 ? 10.008 -49.094 -15.086 1 85.69 79 ILE A N 1
ATOM 617 C CA . ILE A 1 79 ? 11.227 -49.75 -15.57 1 85.69 79 ILE A CA 1
ATOM 618 C C . ILE A 1 79 ? 11.789 -50.656 -14.492 1 85.69 79 ILE A C 1
ATOM 620 O O . ILE A 1 79 ? 12.781 -51.375 -14.719 1 85.69 79 ILE A O 1
ATOM 624 N N . GLU A 1 80 ? 10.961 -50.5 -13.422 1 79.38 80 GLU A N 1
ATOM 625 C CA . GLU A 1 80 ? 11.398 -51.375 -12.32 1 79.38 80 GLU A CA 1
ATOM 626 C C . GLU A 1 80 ? 11.344 -52.844 -12.703 1 79.38 80 GLU A C 1
ATOM 628 O O . GLU A 1 80 ? 10.383 -53.281 -13.336 1 79.38 80 GLU A O 1
ATOM 633 N N . ASP A 1 81 ? 12.414 -53.656 -12.633 1 74.06 81 ASP A N 1
ATOM 634 C CA . ASP A 1 81 ? 12.523 -55.125 -12.797 1 74.06 81 ASP A CA 1
ATOM 635 C C . ASP A 1 81 ? 12.742 -55.5 -14.258 1 74.06 81 ASP A C 1
ATOM 637 O O . ASP A 1 81 ? 12.383 -56.594 -14.688 1 74.06 81 ASP A O 1
ATOM 641 N N . LYS A 1 82 ? 12.969 -54.5 -15.062 1 80.12 82 LYS A N 1
ATOM 642 C CA . LYS A 1 82 ? 13.188 -54.781 -16.469 1 80.12 82 LYS A CA 1
ATOM 643 C C . LYS A 1 82 ? 14.664 -55.031 -16.766 1 80.12 82 LYS A C 1
ATOM 645 O O . LYS A 1 82 ? 15.07 -55.125 -17.922 1 80.12 82 LYS A O 1
ATOM 650 N N . GLY A 1 83 ? 15.43 -55.156 -15.742 1 77.12 83 GLY A N 1
ATOM 651 C CA . GLY A 1 83 ? 16.828 -55.531 -15.906 1 77.12 83 GLY A CA 1
ATOM 652 C C . GLY A 1 83 ? 17.703 -54.375 -16.375 1 77.12 83 GLY A C 1
ATOM 653 O O . GLY A 1 83 ? 17.469 -53.219 -16.016 1 77.12 83 GLY A O 1
ATOM 654 N N . GLU A 1 84 ? 18.828 -54.781 -17.203 1 78.56 84 GLU A N 1
ATOM 655 C CA . GLU A 1 84 ? 19.875 -53.812 -17.547 1 78.56 84 GLU A CA 1
ATOM 656 C C . GLU A 1 84 ? 19.484 -53 -18.781 1 78.56 84 GLU A C 1
ATOM 658 O O . GLU A 1 84 ? 20.078 -51.969 -19.062 1 78.56 84 GLU A O 1
ATOM 663 N N . PHE A 1 85 ? 18.484 -53.5 -19.484 1 81.62 85 PHE A N 1
ATOM 664 C CA . PHE A 1 85 ? 18.031 -52.781 -20.688 1 81.62 85 PHE A CA 1
ATOM 665 C C . PHE A 1 85 ? 16.531 -52.562 -20.656 1 81.62 85 PHE A C 1
ATOM 667 O O . PHE A 1 85 ? 15.797 -53.125 -21.484 1 81.62 85 PHE A O 1
ATOM 674 N N . PRO A 1 86 ? 16.188 -51.656 -19.875 1 85 86 PRO A N 1
ATOM 675 C CA . PRO A 1 86 ? 14.742 -51.531 -19.688 1 85 86 PRO A CA 1
ATOM 676 C C . PRO A 1 86 ? 14.016 -51.031 -20.938 1 85 86 PRO A C 1
ATOM 678 O O . PRO A 1 86 ? 12.844 -51.375 -21.141 1 85 86 PRO A O 1
ATOM 681 N N . PHE A 1 87 ? 14.672 -50.375 -21.812 1 86.5 87 PHE A N 1
ATOM 682 C CA . PHE A 1 87 ? 14 -49.781 -22.953 1 86.5 87 PHE A CA 1
ATOM 683 C C . PHE A 1 87 ? 14.133 -50.656 -24.188 1 86.5 87 PHE A C 1
ATOM 685 O O . PHE A 1 87 ? 13.773 -50.25 -25.297 1 86.5 87 PHE A O 1
ATOM 692 N N . SER A 1 88 ? 14.68 -51.812 -23.969 1 84.81 88 SER A N 1
ATOM 693 C CA . SER A 1 88 ? 14.758 -52.781 -25.062 1 84.81 88 SER A CA 1
ATOM 694 C C . SER A 1 88 ? 13.383 -53.375 -25.375 1 84.81 88 SER A C 1
ATOM 696 O O . SER A 1 88 ? 13.094 -53.719 -26.516 1 84.81 88 SER A O 1
ATOM 698 N N . GLU A 1 89 ? 12.586 -53.469 -24.344 1 85.62 89 GLU A N 1
ATOM 699 C CA . GLU A 1 89 ? 11.219 -53.969 -24.516 1 85.62 89 GLU A CA 1
ATOM 700 C C . GLU A 1 89 ? 10.312 -52.875 -25.094 1 85.62 89 GLU A C 1
ATOM 702 O O . GLU A 1 89 ? 10.242 -51.75 -24.547 1 85.62 89 GLU A O 1
ATOM 707 N N . VAL A 1 90 ? 9.633 -53.219 -26.109 1 84.88 90 VAL A N 1
ATOM 708 C CA . VAL A 1 90 ? 8.805 -52.281 -26.859 1 84.88 90 VAL A CA 1
ATOM 709 C C . VAL A 1 90 ? 7.715 -51.719 -25.938 1 84.88 90 VAL A C 1
ATOM 711 O O . VAL A 1 90 ? 7.422 -50.531 -25.984 1 84.88 90 VAL A O 1
ATOM 714 N N . GLU A 1 91 ? 7.184 -52.562 -25.094 1 82.94 91 GLU A N 1
ATOM 715 C CA . GLU A 1 91 ? 6.102 -52.125 -24.219 1 82.94 91 GLU A CA 1
ATOM 716 C C . GLU A 1 91 ? 6.59 -51.094 -23.203 1 82.94 91 GLU A C 1
ATOM 718 O O . GLU A 1 91 ? 5.93 -50.094 -22.969 1 82.94 91 GLU A O 1
ATOM 723 N N . THR A 1 92 ? 7.707 -51.406 -22.625 1 86.44 92 THR A N 1
ATOM 724 C CA . THR A 1 92 ? 8.281 -50.5 -21.625 1 86.44 92 THR A CA 1
ATOM 725 C C . THR A 1 92 ? 8.672 -49.156 -22.281 1 86.44 92 THR A C 1
ATOM 727 O O . THR A 1 92 ? 8.438 -48.094 -21.703 1 86.44 92 THR A O 1
ATOM 730 N N . ARG A 1 93 ? 9.172 -49.188 -23.422 1 87.75 93 ARG A N 1
ATOM 731 C CA . ARG A 1 93 ? 9.555 -48 -24.156 1 87.75 93 ARG A CA 1
ATOM 732 C C . ARG A 1 93 ? 8.344 -47.156 -24.5 1 87.75 93 ARG A C 1
ATOM 734 O O . ARG A 1 93 ? 8.383 -45.906 -24.375 1 87.75 93 ARG A O 1
ATOM 741 N N . ALA A 1 94 ? 7.32 -47.781 -24.922 1 84.62 94 ALA A N 1
ATOM 742 C CA . ALA A 1 94 ? 6.094 -47.062 -25.281 1 84.62 94 ALA A CA 1
ATOM 743 C C . ALA A 1 94 ? 5.477 -46.375 -24.062 1 84.62 94 ALA A C 1
ATOM 745 O O . ALA A 1 94 ? 5.004 -45.25 -24.156 1 84.62 94 ALA A O 1
ATOM 746 N N . LYS A 1 95 ? 5.508 -47.094 -22.938 1 84.62 95 LYS A N 1
ATOM 747 C CA . LYS A 1 95 ? 4.977 -46.5 -21.703 1 84.62 95 LYS A CA 1
ATOM 748 C C . LYS A 1 95 ? 5.789 -45.312 -21.25 1 84.62 95 LYS A C 1
ATOM 750 O O . LYS A 1 95 ? 5.227 -44.25 -20.922 1 84.62 95 LYS A O 1
ATOM 755 N N . ALA A 1 96 ? 7.047 -45.469 -21.297 1 87.19 96 ALA A N 1
ATOM 756 C CA . ALA A 1 96 ? 7.934 -44.375 -20.891 1 87.19 96 ALA A CA 1
ATOM 757 C C . ALA A 1 96 ? 7.793 -43.188 -21.812 1 87.19 96 ALA A C 1
ATOM 759 O O . ALA A 1 96 ? 7.816 -42.031 -21.359 1 87.19 96 ALA A O 1
ATOM 760 N N . ASN A 1 97 ? 7.668 -43.438 -23.062 1 87.19 97 ASN A N 1
ATOM 761 C CA . ASN A 1 97 ? 7.492 -42.344 -24.031 1 87.19 97 ASN A CA 1
ATOM 762 C C . ASN A 1 97 ? 6.188 -41.594 -23.812 1 87.19 97 ASN A C 1
ATOM 764 O O . ASN A 1 97 ? 6.141 -40.375 -23.938 1 87.19 97 ASN A O 1
ATOM 768 N N . ALA A 1 98 ? 5.172 -42.344 -23.5 1 84.44 98 ALA A N 1
ATOM 769 C CA . ALA A 1 98 ? 3.889 -41.719 -23.203 1 84.44 98 ALA A CA 1
ATOM 770 C C . ALA A 1 98 ? 3.99 -40.812 -21.984 1 84.44 98 ALA A C 1
ATOM 772 O O . ALA A 1 98 ? 3.449 -39.688 -21.969 1 84.44 98 ALA A O 1
ATOM 773 N N . LEU A 1 99 ? 4.668 -41.281 -21.016 1 86.38 99 LEU A N 1
ATOM 774 C CA . LEU A 1 99 ? 4.84 -40.5 -19.781 1 86.38 99 LEU A CA 1
ATOM 775 C C . LEU A 1 99 ? 5.656 -39.25 -20.047 1 86.38 99 LEU A C 1
ATOM 777 O O . LEU A 1 99 ? 5.363 -38.188 -19.484 1 86.38 99 LEU A O 1
ATOM 781 N N . LEU A 1 100 ? 6.594 -39.344 -20.891 1 86.38 100 LEU A N 1
ATOM 782 C CA . LEU A 1 100 ? 7.418 -38.219 -21.25 1 86.38 100 LEU A CA 1
ATOM 783 C C . LEU A 1 100 ? 6.59 -37.156 -21.953 1 86.38 100 LEU A C 1
ATOM 785 O O . LEU A 1 100 ? 6.734 -35.938 -21.688 1 86.38 100 LEU A O 1
ATOM 789 N N . HIS A 1 101 ? 5.703 -37.531 -22.766 1 82.62 101 HIS A N 1
ATOM 790 C CA . HIS A 1 101 ? 4.922 -36.594 -23.562 1 82.62 101 HIS A CA 1
ATOM 791 C C . HIS A 1 101 ? 3.906 -35.844 -22.703 1 82.62 101 HIS A C 1
ATOM 793 O O . HIS A 1 101 ? 3.555 -34.719 -23 1 82.62 101 HIS A O 1
ATOM 799 N N . VAL A 1 102 ? 3.516 -36.5 -21.672 1 84 102 VAL A N 1
ATOM 800 C CA . VAL A 1 102 ? 2.516 -35.875 -20.812 1 84 102 VAL A CA 1
ATOM 801 C C . VAL A 1 102 ? 3.189 -34.844 -19.891 1 84 102 VAL A C 1
ATOM 803 O O . VAL A 1 102 ? 2.576 -33.844 -19.5 1 84 102 VAL A O 1
ATOM 806 N N . SER A 1 103 ? 4.391 -35.156 -19.578 1 85.62 103 SER A N 1
ATOM 807 C CA . SER A 1 103 ? 5.109 -34.25 -18.703 1 85.62 103 SER A CA 1
ATOM 808 C C . SER A 1 103 ? 5.805 -33.125 -19.5 1 85.62 103 SER A C 1
ATOM 810 O O . SER A 1 103 ? 6.934 -33.312 -19.953 1 85.62 103 SER A O 1
ATOM 812 N N . ARG A 1 104 ? 5.293 -32 -19.547 1 82.88 104 ARG A N 1
ATOM 813 C CA . ARG A 1 104 ? 5.848 -30.906 -20.328 1 82.88 104 ARG A CA 1
ATOM 814 C C . ARG A 1 104 ? 7.156 -30.406 -19.703 1 82.88 104 ARG A C 1
ATOM 816 O O . ARG A 1 104 ? 7.957 -29.766 -20.391 1 82.88 104 ARG A O 1
ATOM 823 N N . GLY A 1 105 ? 7.375 -30.812 -18.562 1 89.88 105 GLY A N 1
ATOM 824 C CA . GLY A 1 105 ? 8.555 -30.312 -17.859 1 89.88 105 GLY A CA 1
ATOM 825 C C . GLY A 1 105 ? 9.789 -31.172 -18.109 1 89.88 105 GLY A C 1
ATOM 826 O O . GLY A 1 105 ? 10.883 -30.812 -17.672 1 89.88 105 GLY A O 1
ATOM 827 N N . LEU A 1 106 ? 9.609 -32.25 -18.828 1 93.12 106 LEU A N 1
ATOM 828 C CA . LEU A 1 106 ? 10.719 -33.156 -19.109 1 93.12 106 LEU A CA 1
ATOM 829 C C . LEU A 1 106 ? 11.07 -33.156 -20.594 1 93.12 106 LEU A C 1
ATOM 831 O O . LEU A 1 106 ? 10.18 -33.094 -21.438 1 93.12 106 LEU A O 1
ATOM 835 N N . MET A 1 107 ? 12.289 -33.188 -20.844 1 91.94 107 MET A N 1
ATOM 836 C CA . MET A 1 107 ? 12.758 -33.188 -22.234 1 91.94 107 MET A CA 1
ATOM 837 C C . MET A 1 107 ? 13.031 -34.625 -22.703 1 91.94 107 MET A C 1
ATOM 839 O O . MET A 1 107 ? 12.758 -34.938 -23.859 1 91.94 107 MET A O 1
ATOM 843 N N . ASN A 1 108 ? 13.562 -35.375 -21.875 1 93.06 108 ASN A N 1
ATOM 844 C CA . ASN A 1 108 ? 13.945 -36.75 -22.188 1 93.06 108 ASN A CA 1
ATOM 8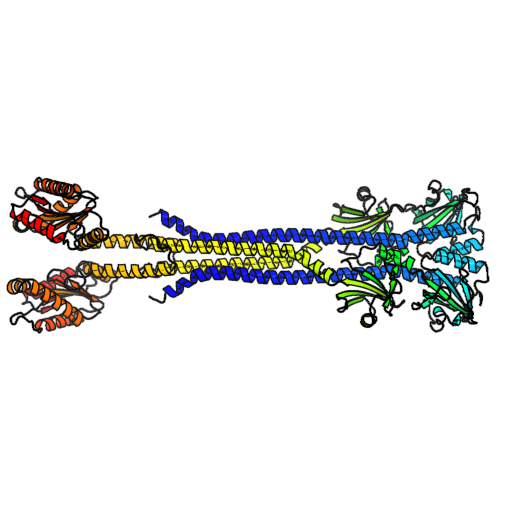45 C C . ASN A 1 108 ? 14.062 -37.625 -20.938 1 93.06 108 ASN A C 1
ATOM 847 O O . ASN A 1 108 ? 13.977 -37.094 -19.812 1 93.06 108 ASN A O 1
ATOM 851 N N . ILE A 1 109 ? 14.109 -38.906 -21.203 1 94.25 109 ILE A N 1
ATOM 852 C CA . ILE A 1 109 ? 14.359 -39.875 -20.156 1 94.25 109 ILE A CA 1
ATOM 853 C C . ILE A 1 109 ? 15.602 -40.719 -20.484 1 94.25 109 ILE A C 1
ATOM 855 O O . ILE A 1 109 ? 15.734 -41.219 -21.609 1 94.25 109 ILE A O 1
ATOM 859 N N . SER A 1 110 ? 16.5 -40.781 -19.516 1 93.19 110 SER A N 1
ATOM 860 C CA . SER A 1 110 ? 17.734 -41.562 -19.703 1 93.19 110 SER A CA 1
ATOM 861 C C . SER A 1 110 ? 17.922 -42.594 -18.625 1 93.19 110 SER A C 1
ATOM 863 O O . SER A 1 110 ? 17.562 -42.375 -17.469 1 93.19 110 SER A O 1
ATOM 865 N N . TYR A 1 111 ? 18.406 -43.688 -19.031 1 93.25 111 TYR A N 1
ATOM 866 C CA . TYR A 1 111 ? 18.734 -44.781 -18.094 1 93.25 111 TYR A CA 1
ATOM 867 C C . TYR A 1 111 ? 20.172 -45.25 -18.281 1 93.25 111 TYR A C 1
ATOM 869 O O . TYR A 1 111 ? 20.641 -45.406 -19.406 1 93.25 111 TYR A O 1
ATOM 877 N N . GLY A 1 112 ? 20.859 -45.312 -17.172 1 92.19 112 GLY A N 1
ATOM 878 C CA . GLY A 1 112 ? 22.188 -45.906 -17.141 1 92.19 112 GLY A CA 1
ATOM 879 C C . GLY A 1 112 ? 22.281 -47.125 -16.25 1 92.19 112 GLY A C 1
ATOM 880 O O . GLY A 1 112 ? 21.922 -47.094 -15.086 1 92.19 112 GLY A O 1
ATOM 881 N N . SER A 1 113 ? 22.812 -48.188 -16.859 1 91 113 SER A N 1
ATOM 882 C CA . SER A 1 113 ? 22.953 -49.406 -16.094 1 91 113 SER A CA 1
ATOM 883 C C . SER A 1 113 ? 24.219 -49.406 -15.25 1 91 113 SER A C 1
ATOM 885 O O . SER A 1 113 ? 25.125 -48.594 -15.477 1 91 113 SER A O 1
ATOM 887 N N . LYS A 1 114 ? 24.25 -50.344 -14.266 1 88.62 114 LYS A N 1
ATOM 888 C CA . LYS A 1 114 ? 25.422 -50.469 -13.398 1 88.62 114 LYS A CA 1
ATOM 889 C C . LYS A 1 114 ? 26.672 -50.844 -14.203 1 88.62 114 LYS A C 1
ATOM 891 O O . LYS A 1 114 ? 27.797 -50.531 -13.797 1 88.62 114 LYS A O 1
ATOM 896 N N . GLU A 1 115 ? 26.469 -51.469 -15.375 1 89.81 115 GLU A N 1
ATOM 897 C CA . GLU A 1 115 ? 27.594 -51.906 -16.219 1 89.81 115 GLU A CA 1
ATOM 898 C C . GLU A 1 115 ? 28 -50.781 -17.172 1 89.81 115 GLU A C 1
ATOM 900 O O . GLU A 1 115 ? 29 -50.906 -17.891 1 89.81 115 GLU A O 1
ATOM 905 N N . GLY A 1 116 ? 27.203 -49.688 -17.219 1 90.56 116 GLY A N 1
ATOM 906 C CA . GLY A 1 116 ? 27.594 -48.531 -18.016 1 90.56 116 GLY A CA 1
ATOM 907 C C . GLY A 1 116 ? 26.781 -48.406 -19.281 1 90.56 116 GLY A C 1
ATOM 908 O O . GLY A 1 116 ? 27.016 -47.469 -20.062 1 90.56 116 GLY A O 1
ATOM 909 N N . HIS A 1 117 ? 25.828 -49.219 -19.562 1 91.25 117 HIS A N 1
ATOM 910 C CA . HIS A 1 117 ? 25 -49.125 -20.766 1 91.25 117 HIS A CA 1
ATOM 911 C C . HIS A 1 117 ? 24.047 -47.938 -20.688 1 91.25 117 HIS A C 1
ATOM 913 O O . HIS A 1 117 ? 23.5 -47.656 -19.625 1 91.25 117 HIS A O 1
ATOM 919 N N . PHE A 1 118 ? 23.922 -47.281 -21.781 1 92.5 118 PHE A N 1
ATOM 920 C CA . PHE A 1 118 ? 23.094 -46.094 -21.844 1 92.5 118 PHE A CA 1
ATOM 921 C C . PHE A 1 118 ? 21.906 -46.344 -22.781 1 92.5 118 PHE A C 1
ATOM 923 O O . PHE A 1 118 ? 22.062 -46.906 -23.859 1 92.5 118 PHE A O 1
ATOM 930 N N . SER A 1 119 ? 20.734 -45.969 -22.406 1 91.62 119 SER A N 1
ATOM 931 C CA . SER A 1 119 ? 19.531 -45.938 -23.219 1 91.62 119 SER A CA 1
ATOM 932 C C . SER A 1 119 ? 18.688 -44.688 -22.891 1 91.62 119 SER A C 1
ATOM 934 O O . SER A 1 119 ? 18.703 -44.188 -21.766 1 91.62 119 SER A O 1
ATOM 936 N N . ALA A 1 120 ? 18.078 -44.188 -23.844 1 91.88 120 ALA A N 1
ATOM 937 C CA . ALA A 1 120 ? 17.312 -42.969 -23.625 1 91.88 120 ALA A CA 1
ATOM 938 C C . ALA A 1 120 ? 16.047 -42.938 -24.484 1 91.88 120 ALA A C 1
ATOM 940 O O . ALA A 1 120 ? 15.984 -43.625 -25.516 1 91.88 120 ALA A O 1
ATOM 941 N N . ILE A 1 121 ? 15.07 -42.25 -24.031 1 91.5 121 ILE A N 1
ATOM 942 C CA . ILE A 1 121 ? 13.852 -41.938 -24.781 1 91.5 121 ILE A CA 1
ATOM 943 C C . ILE A 1 121 ? 13.68 -40.438 -24.891 1 91.5 121 ILE A C 1
ATOM 945 O O . ILE A 1 121 ? 13.609 -39.719 -23.875 1 91.5 121 ILE A O 1
ATOM 949 N N . PRO A 1 122 ? 13.547 -39.875 -26 1 87.5 122 PRO A N 1
ATOM 950 C CA . PRO A 1 122 ? 13.758 -40.5 -27.312 1 87.5 122 PRO A CA 1
ATOM 951 C C . PRO A 1 122 ? 15.188 -40.969 -27.516 1 87.5 122 PRO A C 1
ATOM 953 O O . PRO A 1 122 ? 16.062 -40.688 -26.703 1 87.5 122 PRO A O 1
ATOM 956 N N . GLN A 1 123 ? 15.305 -41.719 -28.578 1 85.12 123 GLN A N 1
ATOM 957 C CA . GLN A 1 123 ? 16.641 -42.25 -28.812 1 85.12 123 GLN A CA 1
ATOM 958 C C . GLN A 1 123 ? 17.625 -41.156 -29.219 1 85.12 123 GLN A C 1
ATOM 960 O O . GLN A 1 123 ? 17.422 -40.5 -30.234 1 85.12 123 GLN A O 1
ATOM 965 N N . LEU A 1 124 ? 18.484 -40.625 -28.484 1 77.75 124 LEU A N 1
ATOM 966 C CA . LEU A 1 124 ? 19.406 -39.531 -28.688 1 77.75 124 LEU A CA 1
ATOM 967 C C . LEU A 1 124 ? 20.703 -40.031 -29.312 1 77.75 124 LEU A C 1
ATOM 969 O O . LEU A 1 124 ? 21.297 -39.344 -30.172 1 77.75 124 LEU A O 1
ATOM 973 N N . GLY A 1 125 ? 21.344 -41 -29 1 79.81 125 GLY A N 1
ATOM 974 C CA . GLY A 1 125 ? 22.625 -41.562 -29.391 1 79.81 125 GLY A CA 1
ATOM 975 C C . GLY A 1 125 ? 23.234 -42.5 -28.359 1 79.81 125 GLY A C 1
ATOM 976 O O . GLY A 1 125 ? 22.516 -43 -27.484 1 79.81 125 GLY A O 1
ATOM 977 N N . ASN A 1 126 ? 24.516 -42.781 -28.688 1 82.5 126 ASN A N 1
ATOM 978 C CA . ASN A 1 126 ? 25.188 -43.719 -27.812 1 82.5 126 ASN A CA 1
ATOM 979 C C . ASN A 1 126 ? 26.219 -43.031 -26.922 1 82.5 126 ASN A C 1
ATOM 981 O O . ASN A 1 126 ? 26.922 -42.125 -27.391 1 82.5 126 ASN A O 1
ATOM 985 N N . ILE A 1 127 ? 26.031 -43.281 -25.703 1 87 127 ILE A N 1
ATOM 986 C CA . ILE A 1 127 ? 27.047 -42.875 -24.734 1 87 127 ILE A CA 1
ATOM 987 C C . ILE A 1 127 ? 27.891 -44.094 -24.328 1 87 127 ILE A C 1
ATOM 989 O O . ILE A 1 127 ? 27.344 -45.156 -23.969 1 87 127 ILE A O 1
ATOM 993 N N . GLU A 1 128 ? 29.234 -43.969 -24.359 1 85.12 128 GLU A N 1
ATOM 994 C CA . GLU A 1 128 ? 30.125 -45.094 -24.094 1 85.12 128 GLU A CA 1
ATOM 995 C C . GLU A 1 128 ? 29.953 -45.625 -22.672 1 85.12 128 GLU A C 1
ATOM 997 O O . GLU A 1 128 ? 29.891 -46.844 -22.469 1 85.12 128 GLU A O 1
ATOM 1002 N N . ASP A 1 129 ? 29.922 -44.688 -21.734 1 91.69 129 ASP A N 1
ATOM 1003 C CA . ASP A 1 129 ? 29.766 -45.062 -20.328 1 91.69 129 ASP A CA 1
ATOM 1004 C C . ASP A 1 129 ? 28.812 -44.094 -19.609 1 91.69 129 ASP A C 1
ATOM 1006 O O . ASP A 1 129 ? 29.203 -43 -19.234 1 91.69 129 ASP A O 1
ATOM 1010 N N . ALA A 1 130 ? 27.656 -44.625 -19.344 1 90.44 130 ALA A N 1
ATOM 1011 C CA . ALA A 1 130 ? 26.625 -43.812 -18.688 1 90.44 130 ALA A CA 1
ATOM 1012 C C . ALA A 1 130 ? 27.062 -43.406 -17.281 1 90.44 130 ALA A C 1
ATOM 1014 O O . ALA A 1 130 ? 26.531 -42.438 -16.719 1 90.44 130 ALA A O 1
ATOM 1015 N N . ARG A 1 131 ? 28.109 -44.125 -16.672 1 87.44 131 ARG A N 1
ATOM 1016 C CA . ARG A 1 131 ? 28.547 -43.906 -15.305 1 87.44 131 ARG A CA 1
ATOM 1017 C C . ARG A 1 131 ? 29.297 -42.594 -15.172 1 87.44 131 ARG A C 1
ATOM 1019 O O . ARG A 1 131 ? 29.469 -42.094 -14.062 1 87.44 131 ARG A O 1
ATOM 1026 N N . GLN A 1 132 ? 29.547 -42 -16.234 1 88.81 132 GLN A N 1
ATOM 1027 C CA . GLN A 1 132 ? 30.328 -40.781 -16.219 1 88.81 132 GLN A CA 1
ATOM 1028 C C . GLN A 1 132 ? 29.406 -39.562 -16.219 1 88.81 132 GLN A C 1
ATOM 1030 O O . GLN A 1 132 ? 29.875 -38.406 -16.031 1 88.81 132 GLN A O 1
ATOM 1035 N N . ARG A 1 133 ? 28.188 -39.781 -16.422 1 90.75 133 ARG A N 1
ATOM 1036 C CA . ARG A 1 133 ? 27.25 -38.656 -16.469 1 90.75 133 ARG A CA 1
ATOM 1037 C C . ARG A 1 133 ? 26.938 -38.156 -15.062 1 90.75 133 ARG A C 1
ATOM 1039 O O . ARG A 1 133 ? 26.844 -38.969 -14.125 1 90.75 133 ARG A O 1
ATOM 1046 N N . PRO A 1 134 ? 26.719 -36.906 -14.875 1 89.94 134 PRO A N 1
ATOM 1047 C CA . PRO A 1 134 ? 26.484 -36.344 -13.547 1 89.94 134 PRO A CA 1
ATOM 1048 C C . PRO A 1 134 ? 25.266 -36.906 -12.844 1 89.94 134 PRO A C 1
ATOM 1050 O O . PRO A 1 134 ? 25.219 -36.938 -11.609 1 89.94 134 PRO A O 1
ATOM 1053 N N . TRP A 1 135 ? 24.25 -37.344 -13.547 1 89.81 135 TRP A N 1
ATOM 1054 C CA . TRP A 1 135 ? 23.016 -37.812 -12.945 1 89.81 135 TRP A CA 1
ATOM 1055 C C . TRP A 1 135 ? 23.141 -39.25 -12.477 1 89.81 135 TRP A C 1
ATOM 1057 O O . TRP A 1 135 ? 22.281 -39.75 -11.758 1 89.81 135 TRP A O 1
ATOM 1067 N N . PHE A 1 136 ? 24.234 -40 -12.883 1 88.75 136 PHE A N 1
ATOM 1068 C CA . PHE A 1 136 ? 24.359 -41.406 -12.539 1 88.75 136 PHE A CA 1
ATOM 1069 C C . PHE A 1 136 ? 24.766 -41.562 -11.078 1 88.75 136 PHE A C 1
ATOM 1071 O O . PHE A 1 136 ? 24.406 -42.562 -10.43 1 88.75 136 PHE A O 1
ATOM 1078 N N . ASN A 1 137 ? 25.672 -40.625 -10.594 1 69.19 137 ASN A N 1
ATOM 1079 C CA . ASN A 1 137 ? 26.266 -40.781 -9.266 1 69.19 137 ASN A CA 1
ATOM 1080 C C . ASN A 1 137 ? 25.234 -40.5 -8.164 1 69.19 137 ASN A C 1
ATOM 1082 O O . ASN A 1 137 ? 25.375 -39.531 -7.414 1 69.19 137 ASN A O 1
ATOM 1086 N N . THR A 1 138 ? 24.188 -41.25 -8.219 1 61.53 138 THR A N 1
ATOM 1087 C CA . THR A 1 138 ? 23.125 -41.062 -7.234 1 61.53 138 THR A CA 1
ATOM 1088 C C . THR A 1 138 ? 23.109 -42.219 -6.234 1 61.53 138 THR A C 1
ATOM 1090 O O . THR A 1 138 ? 22.172 -42.375 -5.453 1 61.53 138 THR A O 1
ATOM 1093 N N . LYS A 1 139 ? 24.156 -43.25 -6.387 1 55.91 139 LYS A N 1
ATOM 1094 C CA . LYS A 1 139 ? 24.109 -44.5 -5.652 1 55.91 139 LYS A CA 1
ATOM 1095 C C . LYS A 1 139 ? 23.859 -44.281 -4.168 1 55.91 139 LYS A C 1
ATOM 1097 O O . LYS A 1 139 ? 23.125 -45.031 -3.523 1 55.91 139 LYS A O 1
ATOM 1102 N N . SER A 1 140 ? 24.797 -43.406 -3.678 1 52.94 140 SER A N 1
ATOM 1103 C CA . SER A 1 140 ? 24.734 -43.25 -2.229 1 52.94 140 SER A CA 1
ATOM 1104 C C . SER A 1 140 ? 23.406 -42.625 -1.791 1 52.94 140 SER A C 1
ATOM 1106 O O . SER A 1 140 ? 23.141 -42.531 -0.595 1 52.94 140 SER A O 1
ATOM 1108 N N . ILE A 1 141 ? 22.812 -42.094 -2.701 1 51.62 141 ILE A N 1
ATOM 1109 C CA . ILE A 1 141 ? 21.578 -41.438 -2.268 1 51.62 141 ILE A CA 1
ATOM 1110 C C . ILE A 1 141 ? 20.5 -42.5 -1.992 1 51.62 141 ILE A C 1
ATOM 1112 O O . ILE A 1 141 ? 20 -43.125 -2.918 1 51.62 141 ILE A O 1
ATOM 1116 N N . ARG A 1 142 ? 20.938 -43.438 -1.1 1 46.53 142 ARG A N 1
ATOM 1117 C CA . ARG A 1 142 ? 19.938 -44.406 -0.707 1 46.53 142 ARG A CA 1
ATOM 1118 C C . ARG A 1 142 ? 18.547 -44 -1.19 1 46.53 142 ARG A C 1
ATOM 1120 O O . ARG A 1 142 ? 17.844 -44.781 -1.821 1 46.53 142 ARG A O 1
ATOM 1127 N N . SER A 1 143 ? 17.859 -43.25 -0.24 1 49.53 143 SER A N 1
ATOM 1128 C CA . SER A 1 143 ? 16.453 -43.125 0.081 1 49.53 143 SER A CA 1
ATOM 1129 C C . SER A 1 143 ? 15.656 -42.562 -1.089 1 49.53 143 SER A C 1
ATOM 1131 O O . SER A 1 143 ? 16.234 -42.031 -2.031 1 49.53 143 SER A O 1
ATOM 1133 N N . ALA A 1 144 ? 14.336 -42.531 -0.989 1 57 144 ALA A N 1
ATOM 1134 C CA . ALA A 1 144 ? 13.023 -42.219 -1.559 1 57 144 ALA A CA 1
ATOM 1135 C C . ALA A 1 144 ? 13.031 -40.812 -2.189 1 57 144 ALA A C 1
ATOM 1137 O O . ALA A 1 144 ? 12.062 -40.438 -2.85 1 57 144 ALA A O 1
ATOM 1138 N N . PHE A 1 145 ? 14.422 -40.25 -2.42 1 73.19 145 PHE A N 1
ATOM 1139 C CA . PHE A 1 145 ? 14.328 -38.875 -2.861 1 73.19 145 PHE A CA 1
ATOM 1140 C C . PHE A 1 145 ? 14.883 -38.719 -4.27 1 73.19 145 PHE A C 1
ATOM 1142 O O . PHE A 1 145 ? 15.766 -39.469 -4.684 1 73.19 145 PHE A O 1
ATOM 1149 N N . VAL A 1 146 ? 14.359 -37.844 -5.062 1 88.19 146 VAL A N 1
ATOM 1150 C CA . VAL A 1 146 ? 14.781 -37.438 -6.402 1 88.19 146 VAL A CA 1
ATOM 1151 C C . VAL A 1 146 ? 15.984 -36.5 -6.32 1 88.19 146 VAL A C 1
ATOM 1153 O O . VAL A 1 146 ? 16 -35.594 -5.516 1 88.19 146 VAL A O 1
ATOM 1156 N N . PHE A 1 147 ? 17.031 -36.906 -6.953 1 89.56 147 PHE A N 1
ATOM 1157 C CA . PHE A 1 147 ? 18.234 -36.125 -6.996 1 89.56 147 PHE A CA 1
ATOM 1158 C C . PHE A 1 147 ? 18.172 -35.094 -8.109 1 89.56 147 PHE A C 1
ATOM 1160 O O . PHE A 1 147 ? 17.797 -35.406 -9.234 1 89.56 147 PHE A O 1
ATOM 1167 N N . TYR A 1 148 ? 18.516 -33.875 -7.781 1 92.12 148 TYR A N 1
ATOM 1168 C CA . TYR A 1 148 ? 18.625 -32.812 -8.758 1 92.12 148 TYR A CA 1
ATOM 1169 C C . TYR A 1 148 ? 20.078 -32.5 -9.062 1 92.12 148 TYR A C 1
ATOM 1171 O O . TYR A 1 148 ? 20.859 -32.188 -8.156 1 92.12 148 TYR A O 1
ATOM 1179 N N . THR A 1 149 ? 20.484 -32.562 -10.281 1 91.5 149 THR A N 1
ATOM 1180 C CA . THR A 1 149 ? 21.859 -32.25 -10.664 1 91.5 149 THR A CA 1
ATOM 1181 C C . THR A 1 149 ? 22.047 -30.734 -10.766 1 91.5 149 THR A C 1
ATOM 1183 O O . THR A 1 149 ? 21.094 -29.984 -10.961 1 91.5 149 THR A O 1
ATOM 1186 N N . PRO A 1 150 ? 23.312 -30.266 -10.57 1 90.06 150 PRO A N 1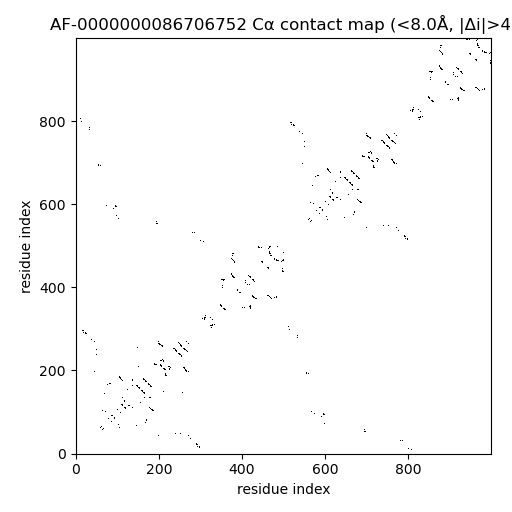
ATOM 1187 C CA . PRO A 1 150 ? 23.594 -28.906 -11.023 1 90.06 150 PRO A CA 1
ATOM 1188 C C . PRO A 1 150 ? 23.531 -28.75 -12.539 1 90.06 150 PRO A C 1
ATOM 1190 O O . PRO A 1 150 ? 23.375 -29.75 -13.25 1 90.06 150 PRO A O 1
ATOM 1193 N N . LEU A 1 151 ? 23.531 -27.562 -12.961 1 93.5 151 LEU A N 1
ATOM 1194 C CA . LEU A 1 151 ? 23.609 -27.328 -14.398 1 93.5 151 LEU A CA 1
ATOM 1195 C C . LEU A 1 151 ? 24.891 -27.891 -14.977 1 93.5 151 LEU A C 1
ATOM 1197 O O . LEU A 1 151 ? 25.969 -27.719 -14.398 1 93.5 151 LEU A O 1
ATOM 1201 N N . TYR A 1 152 ? 24.781 -28.625 -16.047 1 91.88 152 TYR A N 1
ATOM 1202 C CA . TYR A 1 152 ? 25.938 -29.219 -16.703 1 91.88 152 TYR A CA 1
ATOM 1203 C C . TYR A 1 152 ? 25.734 -29.266 -18.219 1 91.88 152 TYR A C 1
ATOM 1205 O O . TYR A 1 152 ? 24.609 -29.156 -18.703 1 91.88 152 TYR A O 1
ATOM 1213 N N . PRO A 1 153 ? 26.781 -29.297 -18.953 1 92.38 153 PRO A N 1
ATOM 1214 C CA . PRO A 1 153 ? 26.641 -29.359 -20.422 1 92.38 153 PRO A CA 1
ATOM 1215 C C . PRO A 1 153 ? 26.141 -30.703 -20.906 1 92.38 153 PRO A C 1
ATOM 1217 O O . PRO A 1 153 ? 26.656 -31.75 -20.484 1 92.38 153 PRO A O 1
ATOM 1220 N N . ASP A 1 154 ? 25.156 -30.641 -21.703 1 89.75 154 ASP A N 1
ATOM 1221 C CA . ASP A 1 154 ? 24.625 -31.859 -22.297 1 89.75 154 ASP A CA 1
ATOM 1222 C C . ASP A 1 154 ? 25.688 -32.594 -23.109 1 89.75 154 ASP A C 1
ATOM 1224 O O . ASP A 1 154 ? 26.609 -31.953 -23.656 1 89.75 154 ASP A O 1
ATOM 1228 N N . PHE A 1 155 ? 25.594 -33.906 -23.234 1 89.5 155 PHE A N 1
ATOM 1229 C CA . PHE A 1 155 ? 26.594 -34.75 -23.906 1 89.5 155 PHE A CA 1
ATOM 1230 C C . PHE A 1 155 ? 26.531 -34.531 -25.406 1 89.5 155 PHE A C 1
ATOM 1232 O O . PHE A 1 155 ? 27.562 -34.531 -26.094 1 89.5 155 PHE A O 1
ATOM 1239 N N . PHE A 1 156 ? 25.422 -34.375 -25.938 1 87.06 156 PHE A N 1
ATOM 1240 C CA . PHE A 1 156 ? 25.219 -34.375 -27.375 1 87.06 156 PHE A CA 1
ATOM 1241 C C . PHE A 1 156 ? 25.297 -32.969 -27.953 1 87.06 156 PHE A C 1
ATOM 1243 O O . PHE A 1 156 ? 26.031 -32.719 -28.922 1 87.06 156 PHE A O 1
ATOM 1250 N N . ASP A 1 157 ? 24.656 -31.969 -27.359 1 86.69 157 ASP A N 1
ATOM 1251 C CA . ASP A 1 157 ? 24.609 -30.625 -27.938 1 86.69 157 ASP A CA 1
ATOM 1252 C C . ASP A 1 157 ? 25.328 -29.609 -27.047 1 86.69 157 ASP A C 1
ATOM 1254 O O . ASP A 1 157 ? 25.438 -28.438 -27.406 1 86.69 157 ASP A O 1
ATOM 1258 N N . LYS A 1 158 ? 25.75 -29.938 -25.922 1 88.19 158 LYS A N 1
ATOM 1259 C CA . LYS A 1 158 ? 26.578 -29.125 -25.031 1 88.19 158 LYS A CA 1
ATOM 1260 C C . LYS A 1 158 ? 25.781 -27.969 -24.438 1 88.19 158 LYS A C 1
ATOM 1262 O O . LYS A 1 158 ? 26.359 -27.047 -23.859 1 88.19 158 LYS A O 1
ATOM 1267 N N . SER A 1 159 ? 24.516 -28 -24.703 1 88.56 159 SER A N 1
ATOM 1268 C CA . SER A 1 159 ? 23.672 -27.016 -24.031 1 88.56 159 SER A CA 1
ATOM 1269 C C . SER A 1 159 ? 23.562 -27.297 -22.531 1 88.56 159 SER A C 1
ATOM 1271 O O . SER A 1 159 ? 23.766 -28.438 -22.094 1 88.56 159 SER A O 1
ATOM 1273 N N . MET A 1 160 ? 23.359 -26.297 -21.812 1 91.06 160 MET A N 1
ATOM 1274 C CA . MET A 1 160 ? 23.25 -26.484 -20.359 1 91.06 160 MET A CA 1
ATOM 1275 C C . MET A 1 160 ? 21.922 -27.141 -20 1 91.06 160 MET A C 1
ATOM 1277 O O . MET A 1 160 ? 20.859 -26.656 -20.391 1 91.06 160 MET A O 1
ATOM 1281 N N . VAL A 1 161 ? 22.062 -28.25 -19.266 1 93.25 161 VAL A N 1
ATOM 1282 C CA . VAL A 1 161 ? 20.859 -28.969 -18.891 1 93.25 161 VAL A CA 1
ATOM 1283 C C . VAL A 1 161 ? 20.891 -29.297 -17.391 1 93.25 161 VAL A C 1
ATOM 1285 O O . VAL A 1 161 ? 21.969 -29.281 -16.781 1 93.25 161 VAL A O 1
ATOM 1288 N N . LEU A 1 162 ? 19.75 -29.406 -16.828 1 95.12 162 LEU A N 1
ATOM 1289 C CA . LEU A 1 162 ? 19.516 -29.875 -15.461 1 95.12 162 LEU A CA 1
ATOM 1290 C C . LEU A 1 162 ? 18.672 -31.156 -15.461 1 95.12 162 LEU A C 1
ATOM 1292 O O . LEU A 1 162 ? 17.641 -31.219 -16.141 1 95.12 162 LEU A O 1
ATOM 1296 N N . SER A 1 163 ? 19.141 -32.188 -14.75 1 94.56 163 SER A N 1
ATOM 1297 C CA . SER A 1 163 ? 18.422 -33.469 -14.75 1 94.56 163 SER A CA 1
ATOM 1298 C C . SER A 1 163 ? 17.984 -33.844 -13.344 1 94.56 163 SER A C 1
ATOM 1300 O O . SER A 1 163 ? 18.609 -33.438 -12.359 1 94.56 163 SER A O 1
ATOM 1302 N N . ILE A 1 164 ? 16.938 -34.469 -13.297 1 94.06 164 ILE A N 1
ATOM 1303 C CA . ILE A 1 164 ? 16.531 -35.156 -12.078 1 94.06 164 ILE A CA 1
ATOM 1304 C C . ILE A 1 164 ? 16.797 -36.656 -12.219 1 94.06 164 ILE A C 1
ATOM 1306 O O . ILE A 1 164 ? 16.672 -37.219 -13.305 1 94.06 164 ILE A O 1
ATOM 1310 N N . ALA A 1 165 ? 17.203 -37.25 -11.094 1 92.88 165 ALA A N 1
ATOM 1311 C CA . ALA A 1 165 ? 17.641 -38.625 -11.203 1 92.88 165 ALA A CA 1
ATOM 1312 C C . ALA A 1 165 ? 17.281 -39.438 -9.938 1 92.88 165 ALA A C 1
ATOM 1314 O O . ALA A 1 165 ? 17.078 -38.844 -8.875 1 92.88 165 ALA A O 1
ATOM 1315 N N . LYS A 1 166 ? 17.156 -40.656 -10.125 1 89.69 166 LYS A N 1
ATOM 1316 C CA . LYS A 1 166 ? 16.922 -41.562 -9.016 1 89.69 166 LYS A CA 1
ATOM 1317 C C . LYS A 1 166 ? 17.531 -42.938 -9.289 1 89.69 166 LYS A C 1
ATOM 1319 O O . LYS A 1 166 ? 17.547 -43.406 -10.43 1 89.69 166 LYS A O 1
ATOM 1324 N N . PRO A 1 167 ? 18 -43.594 -8.266 1 87.88 167 PRO A N 1
ATOM 1325 C CA . PRO A 1 167 ? 18.516 -44.938 -8.438 1 87.88 167 PRO A CA 1
ATOM 1326 C C . PRO A 1 167 ? 17.406 -45.969 -8.633 1 87.88 167 PRO A C 1
ATOM 1328 O O . PRO A 1 167 ? 16.312 -45.812 -8.078 1 87.88 167 PRO A O 1
ATOM 1331 N N . ILE A 1 168 ? 17.672 -46.938 -9.398 1 87.81 168 ILE A N 1
ATOM 1332 C CA . ILE A 1 168 ? 16.703 -48 -9.664 1 87.81 168 ILE A CA 1
ATOM 1333 C C . ILE A 1 168 ? 17.219 -49.312 -9.078 1 87.81 168 ILE A C 1
ATOM 1335 O O . ILE A 1 168 ? 18.391 -49.688 -9.242 1 87.81 168 ILE A O 1
ATOM 1339 N N . PHE A 1 169 ? 16.312 -49.938 -8.383 1 81.38 169 PHE A N 1
ATOM 1340 C CA . PHE A 1 169 ? 16.609 -51.25 -7.766 1 81.38 169 PHE A CA 1
ATOM 1341 C C . PHE A 1 169 ? 15.703 -52.344 -8.305 1 81.38 169 PHE A C 1
ATOM 1343 O O . PHE A 1 169 ? 14.555 -52.062 -8.672 1 81.38 169 PHE A O 1
ATOM 1350 N N . ASP A 1 170 ? 16.172 -53.5 -8.43 1 77.5 170 ASP A N 1
ATOM 1351 C CA . ASP A 1 170 ? 15.312 -54.625 -8.836 1 77.5 170 ASP A CA 1
ATOM 1352 C C . ASP A 1 170 ? 14.461 -55.125 -7.664 1 77.5 170 ASP A C 1
ATOM 1354 O O . ASP A 1 170 ? 14.523 -54.562 -6.566 1 77.5 170 ASP A O 1
ATOM 1358 N N . ALA A 1 171 ? 13.586 -56.062 -7.957 1 77.38 171 ALA A N 1
ATOM 1359 C CA . ALA A 1 171 ? 12.641 -56.562 -6.965 1 77.38 171 ALA A CA 1
ATOM 1360 C C . ALA A 1 171 ? 13.375 -57.156 -5.758 1 77.38 171 ALA A C 1
ATOM 1362 O O . ALA A 1 171 ? 12.836 -57.188 -4.652 1 77.38 171 ALA A O 1
ATOM 1363 N N . GLN A 1 172 ? 14.641 -57.562 -5.984 1 76.56 172 GLN A N 1
ATOM 1364 C CA . GLN A 1 172 ? 15.422 -58.188 -4.91 1 76.56 172 GLN A CA 1
ATOM 1365 C C . GLN A 1 172 ? 16.219 -57.125 -4.148 1 76.56 172 GLN A C 1
ATOM 1367 O O . GLN A 1 172 ? 16.875 -57.438 -3.158 1 76.56 172 GLN A O 1
ATOM 1372 N N . GLY A 1 173 ? 16.172 -55.938 -4.559 1 77.44 173 GLY A N 1
ATOM 1373 C CA . GLY A 1 173 ? 16.859 -54.844 -3.877 1 77.44 173 GLY A CA 1
ATOM 1374 C C . GLY A 1 173 ? 18.25 -54.594 -4.422 1 77.44 173 GLY A C 1
ATOM 1375 O O . GLY A 1 173 ? 19.047 -53.875 -3.809 1 77.44 173 GLY A O 1
ATOM 1376 N N . SER A 1 174 ? 18.578 -55.25 -5.52 1 79.19 174 SER A N 1
ATOM 1377 C CA . SER A 1 174 ? 19.891 -55.031 -6.133 1 79.19 174 SER A CA 1
ATOM 1378 C C . SER A 1 174 ? 19.891 -53.812 -7.039 1 79.19 174 SER A C 1
ATOM 1380 O O . SER A 1 174 ? 18.938 -53.594 -7.793 1 79.19 174 SER A O 1
ATOM 1382 N N . TYR A 1 175 ? 20.922 -53.062 -6.902 1 84.25 175 TYR A N 1
ATOM 1383 C CA . TYR A 1 175 ? 21.078 -51.875 -7.715 1 84.25 175 TYR A CA 1
ATOM 1384 C C . TYR A 1 175 ? 21.25 -52.219 -9.188 1 84.25 175 TYR A C 1
ATOM 1386 O O . TYR A 1 175 ? 22.156 -53 -9.539 1 84.25 175 TYR A O 1
ATOM 1394 N N . THR A 1 176 ? 20.375 -51.688 -10.07 1 86.75 176 THR A N 1
ATOM 1395 C CA . THR A 1 176 ? 20.438 -52.031 -11.492 1 86.75 176 THR A CA 1
ATOM 1396 C C . THR A 1 176 ? 20.984 -50.844 -12.289 1 86.75 176 THR A C 1
ATOM 1398 O O . THR A 1 176 ? 21.531 -51 -13.383 1 86.75 176 THR A O 1
ATOM 1401 N N . GLY A 1 177 ? 20.766 -49.656 -11.82 1 89.81 177 GLY A N 1
ATOM 1402 C CA . GLY A 1 177 ? 21.219 -48.469 -12.523 1 89.81 177 GLY A CA 1
ATOM 1403 C C . GLY A 1 177 ? 20.531 -47.188 -12.055 1 89.81 177 GLY A C 1
ATOM 1404 O O . GLY A 1 177 ? 20.016 -47.125 -10.938 1 89.81 177 GLY A O 1
ATOM 1405 N N . ALA A 1 178 ? 20.703 -46.156 -12.852 1 90.81 178 ALA A N 1
ATOM 1406 C CA . ALA A 1 178 ? 20.125 -44.875 -12.516 1 90.81 178 ALA A CA 1
ATOM 1407 C C . ALA A 1 178 ? 19.234 -44.375 -13.641 1 90.81 178 ALA A C 1
ATOM 1409 O O . ALA A 1 178 ? 19.547 -44.531 -14.82 1 90.81 178 ALA A O 1
ATOM 1410 N N . LEU A 1 179 ? 18.062 -43.844 -13.242 1 92.69 179 LEU A N 1
ATOM 1411 C CA . LEU A 1 179 ? 17.141 -43.188 -14.148 1 92.69 179 LEU A CA 1
ATOM 1412 C C . LEU A 1 179 ? 17.266 -41.688 -14.055 1 92.69 179 LEU A C 1
ATOM 1414 O O . LEU A 1 179 ? 17.391 -41.125 -12.953 1 92.69 179 LEU A O 1
ATOM 1418 N N . ALA A 1 180 ? 17.281 -41.031 -15.18 1 93.75 180 ALA A N 1
ATOM 1419 C CA . ALA A 1 180 ? 17.406 -39.594 -15.195 1 93.75 180 ALA A CA 1
ATOM 1420 C C . ALA A 1 180 ? 16.484 -38.969 -16.25 1 93.75 180 ALA A C 1
ATOM 1422 O O . ALA A 1 180 ? 16.125 -39.625 -17.219 1 93.75 180 ALA A O 1
ATOM 1423 N N . ALA A 1 181 ? 16.047 -37.812 -15.984 1 95.25 181 ALA A N 1
ATOM 1424 C CA . ALA A 1 181 ? 15.273 -37.031 -16.938 1 95.25 181 ALA A CA 1
ATOM 1425 C C . ALA A 1 181 ? 15.758 -35.562 -16.969 1 95.25 181 ALA A C 1
ATOM 1427 O O . ALA A 1 181 ? 15.992 -34.969 -15.922 1 95.25 181 ALA A O 1
ATOM 1428 N N . ASP A 1 182 ? 15.938 -35.125 -18.156 1 95.12 182 ASP A N 1
ATOM 1429 C CA . ASP A 1 182 ? 16.312 -33.719 -18.297 1 95.12 182 ASP A CA 1
ATOM 1430 C C . ASP A 1 182 ? 15.094 -32.812 -18.203 1 95.12 182 ASP A C 1
ATOM 1432 O O . ASP A 1 182 ? 14.039 -33.094 -18.766 1 95.12 182 ASP A O 1
ATOM 1436 N N . LEU A 1 183 ? 15.297 -31.719 -17.531 1 95.69 183 LEU A N 1
ATOM 1437 C CA . LEU A 1 183 ? 14.203 -30.781 -17.359 1 95.69 183 LEU A CA 1
ATOM 1438 C C . LEU A 1 183 ? 14.133 -29.797 -18.516 1 95.69 183 LEU A C 1
ATOM 1440 O O . LEU A 1 183 ? 15.172 -29.344 -19.016 1 95.69 183 LEU A O 1
ATOM 1444 N N . ASN A 1 184 ? 12.891 -29.5 -18.938 1 94.12 184 ASN A N 1
ATOM 1445 C CA . ASN A 1 184 ? 12.656 -28.422 -19.891 1 94.12 184 ASN A CA 1
ATOM 1446 C C . ASN A 1 184 ? 12.492 -27.078 -19.188 1 94.12 184 ASN A C 1
ATOM 1448 O O . ASN A 1 184 ? 11.375 -26.656 -18.922 1 94.12 184 ASN A O 1
ATOM 1452 N N . LEU A 1 185 ? 13.539 -26.406 -19.031 1 93.94 185 LEU A N 1
ATOM 1453 C CA . LEU A 1 185 ? 13.562 -25.188 -18.234 1 93.94 185 LEU A CA 1
ATOM 1454 C C . LEU A 1 185 ? 12.781 -24.078 -18.922 1 93.94 185 LEU A C 1
ATOM 1456 O O . LEU A 1 185 ? 12.195 -23.219 -18.25 1 93.94 185 LEU A O 1
ATOM 1460 N N . ILE A 1 186 ? 12.734 -24.078 -20.203 1 91.62 186 ILE A N 1
ATOM 1461 C CA . ILE A 1 186 ? 12.016 -23.062 -20.969 1 91.62 186 ILE A CA 1
ATOM 1462 C C . ILE A 1 186 ? 10.516 -23.203 -20.719 1 91.62 186 ILE A C 1
ATOM 1464 O O . ILE A 1 186 ? 9.844 -22.219 -20.375 1 91.62 186 ILE A O 1
ATOM 1468 N N . GLU A 1 187 ? 10.016 -24.406 -20.828 1 90.94 187 GLU A N 1
ATOM 1469 C CA . GLU A 1 187 ? 8.594 -24.656 -20.609 1 90.94 187 GLU A CA 1
ATOM 1470 C C . GLU A 1 187 ? 8.195 -24.359 -19.156 1 90.94 187 GLU A C 1
ATOM 1472 O O . GLU A 1 187 ? 7.113 -23.828 -18.906 1 90.94 187 GLU A O 1
ATOM 1477 N N . LEU A 1 188 ? 9.078 -24.719 -18.281 1 92.38 188 LEU A N 1
ATOM 1478 C CA . LEU A 1 188 ? 8.781 -24.516 -16.859 1 92.38 188 LEU A CA 1
ATOM 1479 C C . LEU A 1 188 ? 8.805 -23.047 -16.5 1 92.38 188 LEU A C 1
ATOM 1481 O O . LEU A 1 188 ? 8.289 -22.656 -15.453 1 92.38 188 LEU A O 1
ATOM 1485 N N . SER A 1 189 ? 9.352 -22.188 -17.359 1 92.56 189 SER A N 1
ATOM 1486 C CA . SER A 1 189 ? 9.5 -20.766 -17.078 1 92.56 189 SER A CA 1
ATOM 1487 C C . SER A 1 189 ? 8.305 -19.969 -17.594 1 92.56 189 SER A C 1
ATOM 1489 O O . SER A 1 189 ? 8.133 -18.797 -17.25 1 92.56 189 SER A O 1
ATOM 1491 N N . TYR A 1 190 ? 7.383 -20.516 -18.297 1 87 190 TYR A N 1
ATOM 1492 C CA . TYR A 1 190 ? 6.305 -19.812 -18.984 1 87 190 TYR A CA 1
ATOM 1493 C C . TYR A 1 190 ? 5.375 -19.141 -17.984 1 87 190 TYR A C 1
ATOM 1495 O O . TYR A 1 190 ? 4.961 -18 -18.188 1 87 190 TYR A O 1
ATOM 1503 N N . PRO A 1 191 ? 5.113 -19.812 -16.891 1 86.94 191 PRO A N 1
ATOM 1504 C CA . PRO A 1 191 ? 4.219 -19.156 -15.945 1 86.94 191 PRO A CA 1
ATOM 1505 C C . PRO A 1 191 ? 4.793 -17.844 -15.406 1 86.94 191 PRO A C 1
ATOM 1507 O O . PRO A 1 191 ? 4.039 -16.938 -15.055 1 86.94 191 PRO A O 1
ATOM 1510 N N . TYR A 1 192 ? 6.062 -17.719 -15.359 1 91 192 TYR A N 1
ATOM 1511 C CA . TYR A 1 192 ? 6.723 -16.547 -14.797 1 91 192 TYR A CA 1
ATOM 1512 C C . TYR A 1 192 ? 6.656 -15.375 -15.758 1 91 192 TYR A C 1
ATOM 1514 O O . TYR A 1 192 ? 6.797 -14.219 -15.344 1 91 192 TYR A O 1
ATOM 1522 N N . ARG A 1 193 ? 6.379 -15.633 -16.984 1 87.69 193 ARG A N 1
ATOM 1523 C CA . ARG A 1 193 ? 6.32 -14.586 -18.016 1 87.69 193 ARG A CA 1
ATOM 1524 C C . ARG A 1 193 ? 5.012 -13.805 -17.922 1 87.69 193 ARG A C 1
ATOM 1526 O O . ARG A 1 193 ? 4.973 -12.617 -18.25 1 87.69 193 ARG A O 1
ATOM 1533 N N . SER A 1 194 ? 3.998 -14.422 -17.5 1 86.19 194 SER A N 1
ATOM 1534 C CA . SER A 1 194 ? 2.678 -13.797 -17.516 1 86.19 194 SER A CA 1
ATOM 1535 C C . SER A 1 194 ? 2.342 -13.188 -16.156 1 86.19 194 SER A C 1
ATOM 1537 O O . SER A 1 194 ? 1.295 -12.562 -15.992 1 86.19 194 SER A O 1
ATOM 1539 N N . MET A 1 195 ? 3.242 -13.266 -15.266 1 89.94 195 MET A N 1
ATOM 1540 C CA . MET A 1 195 ? 2.975 -12.766 -13.922 1 89.94 195 MET A CA 1
ATOM 1541 C C . MET A 1 195 ? 3.238 -11.266 -13.844 1 89.94 195 MET A C 1
ATOM 1543 O O . MET A 1 195 ? 4.203 -10.766 -14.422 1 89.94 195 MET A O 1
ATOM 1547 N N . ILE A 1 196 ? 2.295 -10.602 -13.18 1 91.25 196 ILE A N 1
ATOM 1548 C CA . ILE A 1 196 ? 2.516 -9.203 -12.859 1 91.25 196 ILE A CA 1
ATOM 1549 C C . ILE A 1 196 ? 3.361 -9.086 -11.594 1 91.25 196 ILE A C 1
ATOM 1551 O O . ILE A 1 196 ? 2.971 -9.578 -10.531 1 91.25 196 ILE A O 1
ATOM 1555 N N . LEU A 1 197 ? 4.48 -8.492 -11.703 1 93.12 197 LEU A N 1
ATOM 1556 C CA . LEU A 1 197 ? 5.426 -8.398 -10.602 1 93.12 197 LEU A CA 1
ATOM 1557 C C . LEU A 1 197 ? 5.199 -7.125 -9.797 1 93.12 197 LEU A C 1
ATOM 1559 O O . LEU A 1 197 ? 5.195 -6.023 -10.352 1 93.12 197 LEU A O 1
ATOM 1563 N N . PRO A 1 198 ? 5.023 -7.348 -8.57 1 90.38 198 PRO A N 1
ATOM 1564 C CA . PRO A 1 198 ? 4.832 -6.156 -7.738 1 90.38 198 PRO A CA 1
ATOM 1565 C C . PRO A 1 198 ? 6.086 -5.285 -7.66 1 90.38 198 PRO A C 1
ATOM 1567 O O . PRO A 1 198 ? 7.207 -5.797 -7.723 1 90.38 198 PRO A O 1
ATOM 1570 N N . LEU A 1 199 ? 5.969 -3.967 -7.512 1 90.81 199 LEU A N 1
ATOM 1571 C CA . LEU A 1 199 ? 7.02 -2.984 -7.262 1 90.81 199 LEU A CA 1
ATOM 1572 C C . LEU A 1 199 ? 8.039 -2.977 -8.398 1 90.81 199 LEU A C 1
ATOM 1574 O O . LEU A 1 199 ? 9.164 -2.51 -8.219 1 90.81 199 LEU A O 1
ATOM 1578 N N . GLY A 1 200 ? 7.684 -3.66 -9.508 1 88.19 200 GLY A N 1
ATOM 1579 C CA . GLY A 1 200 ? 8.547 -3.633 -10.68 1 88.19 200 GLY A CA 1
ATOM 1580 C C . GLY A 1 200 ? 9.836 -4.402 -10.484 1 88.19 200 GLY A C 1
ATOM 1581 O O . GLY A 1 200 ? 10.898 -3.986 -10.961 1 88.19 200 GLY A O 1
ATOM 1582 N N . GLY A 1 201 ? 9.828 -5.441 -9.773 1 93.25 201 GLY A N 1
ATOM 1583 C CA . GLY A 1 201 ? 11.016 -6.25 -9.539 1 93.25 201 GLY A CA 1
ATOM 1584 C C . GLY A 1 201 ? 11.203 -7.348 -10.562 1 93.25 201 GLY A C 1
ATOM 1585 O O . GLY A 1 201 ? 10.594 -7.316 -11.633 1 93.25 201 GLY A O 1
ATOM 1586 N N . THR A 1 202 ? 12.227 -8.18 -10.328 1 94 202 THR A N 1
ATOM 1587 C CA . THR A 1 202 ? 12.516 -9.328 -11.18 1 94 202 THR A CA 1
ATOM 1588 C C . THR A 1 202 ? 12.422 -10.625 -10.391 1 94 202 THR A C 1
ATOM 1590 O O . THR A 1 202 ? 12.953 -10.727 -9.281 1 94 202 THR A O 1
ATOM 1593 N N . LEU A 1 203 ? 11.719 -11.516 -11.008 1 96 203 LEU A N 1
ATOM 1594 C CA . LEU A 1 203 ? 11.531 -12.828 -10.398 1 96 203 LEU A CA 1
ATOM 1595 C C . LEU A 1 203 ? 12.391 -13.883 -11.086 1 96 203 LEU A C 1
ATOM 1597 O O . LEU A 1 203 ? 12.461 -13.922 -12.312 1 96 203 LEU A O 1
ATOM 1601 N N . MET A 1 204 ? 13.094 -14.68 -10.25 1 96.12 204 MET A N 1
ATOM 1602 C CA . MET A 1 204 ? 13.906 -15.758 -10.812 1 96.12 204 MET A CA 1
ATOM 1603 C C . MET A 1 204 ? 14.062 -16.906 -9.82 1 96.12 204 MET A C 1
ATOM 1605 O O . MET A 1 204 ? 13.953 -16.703 -8.609 1 96.12 204 MET A O 1
ATOM 1609 N N . VAL A 1 205 ? 14.211 -18.047 -10.328 1 96.69 205 VAL A N 1
ATOM 1610 C CA . VAL A 1 205 ? 14.602 -19.203 -9.531 1 96.69 205 VAL A CA 1
ATOM 1611 C C . VAL A 1 205 ? 16.062 -19.562 -9.812 1 96.69 205 VAL A C 1
ATOM 1613 O O . VAL A 1 205 ? 16.453 -19.719 -10.969 1 96.69 205 VAL A O 1
ATOM 1616 N N . ILE A 1 206 ? 16.828 -19.656 -8.734 1 95.88 206 ILE A N 1
ATOM 1617 C CA . ILE A 1 206 ? 18.25 -19.875 -8.914 1 95.88 206 ILE A CA 1
ATOM 1618 C C . ILE A 1 206 ? 18.688 -21.094 -8.086 1 95.88 206 ILE A C 1
ATOM 1620 O O . ILE A 1 206 ? 17.969 -21.531 -7.184 1 95.88 206 ILE A O 1
ATOM 1624 N N . ASP A 1 207 ? 19.797 -21.656 -8.469 1 93.62 207 ASP A N 1
ATOM 1625 C CA . ASP A 1 207 ? 20.406 -22.719 -7.676 1 93.62 207 ASP A CA 1
ATOM 1626 C C . ASP A 1 207 ? 21.453 -22.156 -6.719 1 93.62 207 ASP A C 1
ATOM 1628 O O . ASP A 1 207 ? 21.641 -20.953 -6.641 1 93.62 207 ASP A O 1
ATOM 1632 N N . ARG A 1 208 ? 22.031 -22.938 -5.922 1 90.25 208 ARG A N 1
ATOM 1633 C CA . ARG A 1 208 ? 23 -22.547 -4.898 1 90.25 208 ARG A CA 1
ATOM 1634 C C . ARG A 1 208 ? 24.234 -21.891 -5.523 1 90.25 208 ARG A C 1
ATOM 1636 O O . ARG A 1 208 ? 24.906 -21.094 -4.879 1 90.25 208 ARG A O 1
ATOM 1643 N N . SER A 1 209 ? 24.516 -22.172 -6.762 1 90.88 209 SER A N 1
ATOM 1644 C CA . SER A 1 209 ? 25.656 -21.594 -7.465 1 90.88 209 SER A CA 1
ATOM 1645 C C . SER A 1 209 ? 25.312 -20.234 -8.055 1 90.88 209 SER A C 1
ATOM 1647 O O . SER A 1 209 ? 26.188 -19.531 -8.547 1 90.88 209 SER A O 1
ATOM 1649 N N . GLY A 1 210 ? 24.047 -19.891 -8.07 1 93.31 210 GLY A N 1
ATOM 1650 C CA . GLY A 1 210 ? 23.625 -18.578 -8.523 1 93.31 210 GLY A CA 1
ATOM 1651 C C . GLY A 1 210 ? 23.141 -18.562 -9.961 1 93.31 210 GLY A C 1
ATOM 1652 O O . GLY A 1 210 ? 22.875 -17.5 -10.523 1 93.31 210 GLY A O 1
ATOM 1653 N N . HIS A 1 211 ? 23.094 -19.703 -10.57 1 95.12 211 HIS A N 1
ATOM 1654 C CA . HIS A 1 211 ? 22.609 -19.781 -11.945 1 95.12 211 HIS A CA 1
ATOM 1655 C C . HIS A 1 211 ? 21.094 -19.734 -12.016 1 95.12 211 HIS A C 1
ATOM 1657 O O . HIS A 1 211 ? 20.406 -20.328 -11.172 1 95.12 211 HIS A O 1
ATOM 1663 N N . ILE A 1 212 ? 20.609 -19.031 -13.023 1 96.38 212 ILE A N 1
ATOM 1664 C CA . ILE A 1 212 ? 19.172 -18.891 -13.203 1 96.38 212 ILE A CA 1
ATOM 1665 C C . ILE A 1 212 ? 18.609 -20.172 -13.82 1 96.38 212 ILE A C 1
ATOM 1667 O O . ILE A 1 212 ? 19.062 -20.609 -14.875 1 96.38 212 ILE A O 1
ATOM 1671 N N . LEU A 1 213 ? 17.688 -20.719 -13.141 1 96.12 213 LEU A N 1
ATOM 1672 C CA . LEU A 1 213 ? 17.031 -21.922 -13.617 1 96.12 213 LEU A CA 1
ATOM 1673 C C . LEU A 1 213 ? 15.711 -21.594 -14.297 1 96.12 213 LEU A C 1
ATOM 1675 O O . LEU A 1 213 ? 15.414 -22.094 -15.383 1 96.12 213 LEU A O 1
ATOM 1679 N N . LEU A 1 214 ? 14.906 -20.812 -13.609 1 95.12 214 LEU A N 1
ATOM 1680 C CA . LEU A 1 214 ? 13.617 -20.391 -14.133 1 95.12 214 LEU A CA 1
ATOM 1681 C C . LEU A 1 214 ? 13.508 -18.875 -14.148 1 95.12 214 LEU A C 1
ATOM 1683 O O . LEU A 1 214 ? 13.906 -18.203 -13.18 1 95.12 214 LEU A O 1
ATOM 1687 N N . ASN A 1 215 ? 13.023 -18.391 -15.242 1 93.75 215 ASN A N 1
ATOM 1688 C CA . ASN A 1 215 ? 12.852 -16.953 -15.422 1 93.75 215 ASN A CA 1
ATOM 1689 C C . ASN A 1 215 ? 11.852 -16.641 -16.531 1 93.75 215 ASN A C 1
ATOM 1691 O O . ASN A 1 215 ? 11.742 -17.391 -17.5 1 93.75 215 ASN A O 1
ATOM 1695 N N . GLY A 1 216 ? 11.148 -15.562 -16.312 1 90.31 216 GLY A N 1
ATOM 1696 C CA . GLY A 1 216 ? 10.258 -15.125 -17.375 1 90.31 216 GLY A CA 1
ATOM 1697 C C . GLY A 1 216 ? 10.977 -14.844 -18.688 1 90.31 216 GLY A C 1
ATOM 1698 O O . GLY A 1 216 ? 10.422 -15.047 -19.766 1 90.31 216 GLY A O 1
ATOM 1699 N N . ASP A 1 217 ? 12.109 -14.344 -18.578 1 91.56 217 ASP A N 1
ATOM 1700 C CA . ASP A 1 217 ? 12.984 -14.172 -19.719 1 91.56 217 ASP A CA 1
ATOM 1701 C C . ASP A 1 217 ? 13.875 -15.398 -19.922 1 91.56 217 ASP A C 1
ATOM 1703 O O . ASP A 1 217 ? 14.938 -15.508 -19.312 1 91.56 217 ASP A O 1
ATOM 1707 N N . THR A 1 218 ? 13.516 -16.188 -20.812 1 90.44 218 THR A N 1
ATOM 1708 C CA . THR A 1 218 ? 14.164 -17.484 -21 1 90.44 218 THR A CA 1
ATOM 1709 C C . THR A 1 218 ? 15.586 -17.312 -21.516 1 90.44 218 THR A C 1
ATOM 1711 O O . THR A 1 218 ? 16.391 -18.234 -21.438 1 90.44 218 THR A O 1
ATOM 1714 N N . ALA A 1 219 ? 15.914 -16.156 -22.047 1 90.81 219 ALA A N 1
ATOM 1715 C CA . ALA A 1 219 ? 17.281 -15.898 -22.516 1 90.81 219 ALA A CA 1
ATOM 1716 C C . ALA A 1 219 ? 18.266 -15.836 -21.359 1 90.81 219 ALA A C 1
ATOM 1718 O O . ALA A 1 219 ? 19.469 -16.016 -21.547 1 90.81 219 ALA A O 1
ATOM 1719 N N . GLN A 1 220 ? 17.75 -15.664 -20.219 1 92.25 220 GLN A N 1
ATOM 1720 C CA . GLN A 1 220 ? 18.625 -15.484 -19.047 1 92.25 220 GLN A CA 1
ATOM 1721 C C . GLN A 1 220 ? 18.891 -16.812 -18.359 1 92.25 220 GLN A C 1
ATOM 1723 O O . GLN A 1 220 ? 19.719 -16.891 -17.453 1 92.25 220 GLN A O 1
ATOM 1728 N N . ILE A 1 221 ? 18.281 -17.781 -18.797 1 92.88 221 ILE A N 1
ATOM 1729 C CA . ILE A 1 221 ? 18.453 -19.094 -18.172 1 92.88 221 ILE A CA 1
ATOM 1730 C C . ILE A 1 221 ? 19.906 -19.531 -18.266 1 92.88 221 ILE A C 1
ATOM 1732 O O . ILE A 1 221 ? 20.562 -19.328 -19.297 1 92.88 221 ILE A O 1
ATOM 1736 N N . ALA A 1 222 ? 20.484 -20.094 -17.203 1 93.19 222 ALA A N 1
ATOM 1737 C CA . ALA A 1 222 ? 21.828 -20.625 -17.078 1 93.19 222 ALA A CA 1
ATOM 1738 C C . ALA A 1 222 ? 22.844 -19.5 -16.891 1 93.19 222 ALA A C 1
ATOM 1740 O O . ALA A 1 222 ? 24.031 -19.766 -16.672 1 93.19 222 ALA A O 1
ATOM 1741 N N . GLN A 1 223 ? 22.375 -18.297 -16.969 1 92.81 223 GLN A N 1
ATOM 1742 C CA . GLN A 1 223 ? 23.25 -17.172 -16.656 1 92.81 223 GLN A CA 1
ATOM 1743 C C . GLN A 1 223 ? 23.328 -16.938 -15.148 1 92.81 223 GLN A C 1
ATOM 1745 O O . GLN A 1 223 ? 22.547 -17.516 -14.383 1 92.81 223 GLN A O 1
ATOM 1750 N N . THR A 1 224 ? 24.281 -16.156 -14.828 1 92 224 THR A N 1
ATOM 1751 C CA . THR A 1 224 ? 24.406 -15.82 -13.414 1 92 224 THR A CA 1
ATOM 1752 C C . THR A 1 224 ? 23.359 -14.781 -13.016 1 92 224 THR A C 1
ATOM 1754 O O . THR A 1 224 ? 23.297 -13.695 -13.586 1 92 224 THR A O 1
ATOM 1757 N N . GLY A 1 225 ? 22.531 -15.164 -12.094 1 90.69 225 GLY A N 1
ATOM 1758 C CA . GLY A 1 225 ? 21.484 -14.266 -11.633 1 90.69 225 GLY A CA 1
ATOM 1759 C C . GLY A 1 225 ? 21.875 -13.484 -10.383 1 90.69 225 GLY A C 1
ATOM 1760 O O . GLY A 1 225 ? 21.562 -12.297 -10.273 1 90.69 225 GLY A O 1
ATOM 1761 N N . LEU A 1 226 ? 22.469 -14.18 -9.477 1 92.44 226 LEU A N 1
ATOM 1762 C CA . LEU A 1 226 ? 22.875 -13.586 -8.211 1 92.44 226 LEU A CA 1
ATOM 1763 C C . LEU A 1 226 ? 24.281 -14.016 -7.832 1 92.44 226 LEU A C 1
ATOM 1765 O O . LEU A 1 226 ? 24.688 -15.148 -8.094 1 92.44 226 LEU A O 1
ATOM 1769 N N . ASN A 1 227 ? 24.953 -13.141 -7.18 1 90.94 227 ASN A N 1
ATOM 1770 C CA . ASN A 1 227 ? 26.297 -13.453 -6.688 1 90.94 227 ASN A CA 1
ATOM 1771 C C . ASN A 1 227 ? 26.266 -14.547 -5.621 1 90.94 227 ASN A C 1
ATOM 1773 O O . ASN A 1 227 ? 25.562 -14.406 -4.609 1 90.94 227 ASN A O 1
ATOM 1777 N N . PRO A 1 228 ? 27.078 -15.594 -5.816 1 91.06 228 PRO A N 1
ATOM 1778 C CA . PRO A 1 228 ? 27.094 -16.703 -4.855 1 91.06 228 PRO A CA 1
ATOM 1779 C C . PRO A 1 228 ? 27.453 -16.234 -3.443 1 91.06 228 PRO A C 1
ATOM 1781 O O . PRO A 1 228 ? 27.016 -16.859 -2.463 1 91.06 228 PRO A O 1
ATOM 1784 N N . ALA A 1 229 ? 28.188 -15.141 -3.363 1 90.88 229 ALA A N 1
ATOM 1785 C CA . ALA A 1 229 ? 28.531 -14.609 -2.051 1 90.88 229 ALA A CA 1
ATOM 1786 C C . ALA A 1 229 ? 27.297 -14.148 -1.294 1 90.88 229 ALA A C 1
ATOM 1788 O O . ALA A 1 229 ? 27.219 -14.273 -0.07 1 90.88 229 ALA A O 1
ATOM 1789 N N . LEU A 1 230 ? 26.391 -13.68 -2.021 1 92.25 230 LEU A N 1
ATOM 1790 C CA . LEU A 1 230 ? 25.125 -13.242 -1.422 1 92.25 230 LEU A CA 1
ATOM 1791 C C . LEU A 1 230 ? 24.281 -14.438 -1.024 1 92.25 230 LEU A C 1
ATOM 1793 O O . LEU A 1 230 ? 23.609 -14.414 0.009 1 92.25 230 LEU A O 1
ATOM 1797 N N . ILE A 1 231 ? 24.328 -15.453 -1.823 1 92.81 231 ILE A N 1
ATOM 1798 C CA . ILE A 1 231 ? 23.516 -16.656 -1.592 1 92.81 231 ILE A CA 1
ATOM 1799 C C . ILE A 1 231 ? 23.984 -17.344 -0.315 1 92.81 231 ILE A C 1
ATOM 1801 O O . ILE A 1 231 ? 23.172 -17.891 0.439 1 92.81 231 ILE A O 1
ATOM 1805 N N . SER A 1 232 ? 25.266 -17.312 -0.055 1 90.94 232 SER A N 1
ATOM 1806 C CA . SER A 1 232 ? 25.828 -17.969 1.128 1 90.94 232 SER A CA 1
ATOM 1807 C C . SER A 1 232 ? 25.312 -17.312 2.408 1 90.94 232 SER A C 1
ATOM 1809 O O . SER A 1 232 ? 25.312 -17.938 3.471 1 90.94 232 SER A O 1
ATOM 1811 N N . LYS A 1 233 ? 24.875 -16.094 2.283 1 90.88 233 LYS A N 1
ATOM 1812 C CA . LYS A 1 233 ? 24.375 -15.375 3.449 1 90.88 233 LYS A CA 1
ATOM 1813 C C . LYS A 1 233 ? 22.875 -15.633 3.66 1 90.88 233 LYS A C 1
ATOM 1815 O O . LYS A 1 233 ? 22.312 -15.25 4.688 1 90.88 233 LYS A O 1
ATOM 1820 N N . MET A 1 234 ? 22.266 -16.266 2.668 1 89.62 234 MET A N 1
ATOM 1821 C CA . MET A 1 234 ? 20.828 -16.547 2.758 1 89.62 234 MET A CA 1
ATOM 1822 C C . MET A 1 234 ? 20.562 -17.75 3.666 1 89.62 234 MET A C 1
ATOM 1824 O O . MET A 1 234 ? 21.375 -18.672 3.74 1 89.62 234 MET A O 1
ATOM 1828 N N . ASN A 1 235 ? 19.531 -17.688 4.348 1 84.44 235 ASN A N 1
ATOM 1829 C CA . ASN A 1 235 ? 19.172 -18.812 5.215 1 84.44 235 ASN A CA 1
ATOM 1830 C C . ASN A 1 235 ? 18.375 -19.875 4.457 1 84.44 235 ASN A C 1
ATOM 1832 O O . ASN A 1 235 ? 18.109 -19.719 3.264 1 84.44 235 ASN A O 1
ATOM 1836 N N . ASN A 1 236 ? 18.062 -20.969 5.152 1 79.69 236 ASN A N 1
ATOM 1837 C CA . ASN A 1 236 ? 17.391 -22.094 4.516 1 79.69 236 ASN A CA 1
ATOM 1838 C C . ASN A 1 236 ? 15.875 -21.984 4.641 1 79.69 236 ASN A C 1
ATOM 1840 O O . ASN A 1 236 ? 15.18 -23 4.668 1 79.69 236 ASN A O 1
ATOM 1844 N N . SER A 1 237 ? 15.352 -20.844 4.824 1 86.75 237 SER A N 1
ATOM 1845 C CA . SER A 1 237 ? 13.906 -20.609 4.875 1 86.75 237 SER A CA 1
ATOM 1846 C C . SER A 1 237 ? 13.516 -19.422 4.004 1 86.75 237 SER A C 1
ATOM 1848 O O . SER A 1 237 ? 13.727 -19.438 2.791 1 86.75 237 SER A O 1
ATOM 1850 N N . SER A 1 238 ? 12.797 -18.594 4.477 1 91.25 238 SER A N 1
ATOM 1851 C CA . SER A 1 238 ? 12.438 -17.359 3.783 1 91.25 238 SER A CA 1
ATOM 1852 C C . SER A 1 238 ? 13.062 -16.141 4.453 1 91.25 238 SER A C 1
ATOM 1854 O O . SER A 1 238 ? 13.312 -16.141 5.664 1 91.25 238 SER A O 1
ATOM 1856 N N . GLY A 1 239 ? 13.5 -15.172 3.658 1 92.88 239 GLY A N 1
ATOM 1857 C CA . GLY A 1 239 ? 14.102 -13.969 4.207 1 92.88 239 GLY A CA 1
ATOM 1858 C C . GLY A 1 239 ? 14.344 -12.891 3.162 1 92.88 239 GLY A C 1
ATOM 1859 O O . GLY A 1 239 ? 13.812 -12.969 2.053 1 92.88 239 GLY A O 1
ATOM 1860 N N . SER A 1 240 ? 14.969 -11.867 3.664 1 94.69 240 SER A N 1
ATOM 1861 C CA . SER A 1 240 ? 15.336 -10.773 2.775 1 94.69 240 SER A CA 1
ATOM 1862 C C . SER A 1 240 ? 16.75 -10.281 3.062 1 94.69 240 SER A C 1
ATOM 1864 O O . SER A 1 240 ? 17.219 -10.336 4.203 1 94.69 240 SER A O 1
ATOM 1866 N N . ILE A 1 241 ? 17.469 -9.875 2.037 1 94.44 241 ILE A N 1
ATOM 1867 C CA . ILE A 1 241 ? 18.812 -9.352 2.158 1 94.44 241 ILE A CA 1
ATOM 1868 C C . ILE A 1 241 ? 19 -8.164 1.216 1 94.44 241 ILE A C 1
ATOM 1870 O O . ILE A 1 241 ? 18.406 -8.133 0.13 1 94.44 241 ILE A O 1
ATOM 1874 N N . THR A 1 242 ? 19.719 -7.246 1.668 1 93.44 242 THR A N 1
ATOM 1875 C CA . THR A 1 242 ? 20 -6.078 0.838 1 93.44 242 THR A CA 1
ATOM 1876 C C . THR A 1 242 ? 21.312 -6.25 0.091 1 93.44 242 THR A C 1
ATOM 1878 O O . THR A 1 242 ? 22.344 -6.539 0.702 1 93.44 242 THR A O 1
ATOM 1881 N N . ASP A 1 243 ? 21.203 -6.16 -1.185 1 93.44 243 ASP A N 1
ATOM 1882 C CA . ASP A 1 243 ? 22.391 -6.148 -2.037 1 93.44 243 ASP A CA 1
ATOM 1883 C C . ASP A 1 243 ? 22.891 -4.723 -2.262 1 93.44 243 ASP A C 1
ATOM 1885 O O . ASP A 1 243 ? 22.344 -3.994 -3.1 1 93.44 243 ASP A O 1
ATOM 1889 N N . MET A 1 244 ? 23.938 -4.301 -1.711 1 90.06 244 MET A N 1
ATOM 1890 C CA . MET A 1 244 ? 24.453 -2.934 -1.769 1 90.06 244 MET A CA 1
ATOM 1891 C C . MET A 1 244 ? 25.203 -2.689 -3.074 1 90.06 244 MET A C 1
ATOM 1893 O O . MET A 1 244 ? 25.297 -1.552 -3.541 1 90.06 244 MET A O 1
ATOM 1897 N N . GLU A 1 245 ? 25.719 -3.691 -3.596 1 89.12 245 GLU A N 1
ATOM 1898 C CA . GLU A 1 245 ? 26.469 -3.557 -4.844 1 89.12 245 GLU A CA 1
ATOM 1899 C C . GLU A 1 245 ? 25.547 -3.188 -6 1 89.12 245 GLU A C 1
ATOM 1901 O O . GLU A 1 245 ? 25.812 -2.236 -6.738 1 89.12 245 GLU A O 1
ATOM 1906 N N . GLN A 1 246 ? 24.469 -3.873 -6.082 1 91.5 246 GLN A N 1
ATOM 1907 C CA . GLN A 1 246 ? 23.531 -3.615 -7.176 1 91.5 246 GLN A CA 1
ATOM 1908 C C . GLN A 1 246 ? 22.375 -2.738 -6.711 1 91.5 246 GLN A C 1
ATOM 1910 O O . GLN A 1 246 ? 21.484 -2.416 -7.5 1 91.5 246 GLN A O 1
ATOM 1915 N N . LYS A 1 247 ? 22.359 -2.303 -5.48 1 93.69 247 LYS A N 1
ATOM 1916 C CA . LYS A 1 247 ? 21.359 -1.429 -4.887 1 93.69 247 LYS A CA 1
ATOM 1917 C C . LYS A 1 247 ? 19.953 -2.012 -5.055 1 93.69 247 LYS A C 1
ATOM 1919 O O . LYS A 1 247 ? 19.047 -1.336 -5.547 1 93.69 247 LYS A O 1
ATOM 1924 N N . GLN A 1 248 ? 19.859 -3.244 -4.664 1 95.31 248 GLN A N 1
ATOM 1925 C CA . GLN A 1 248 ? 18.578 -3.924 -4.738 1 95.31 248 GLN A CA 1
ATOM 1926 C C . GLN A 1 248 ? 18.266 -4.668 -3.441 1 95.31 248 GLN A C 1
ATOM 1928 O O . GLN A 1 248 ? 19.172 -5.004 -2.684 1 95.31 248 GLN A O 1
ATOM 1933 N N . GLN A 1 249 ? 17.047 -4.75 -3.186 1 95.94 249 GLN A N 1
ATOM 1934 C CA . GLN A 1 249 ? 16.578 -5.594 -2.092 1 95.94 249 GLN A CA 1
ATOM 1935 C C . GLN A 1 249 ? 16.141 -6.965 -2.6 1 95.94 249 GLN A C 1
ATOM 1937 O O . GLN A 1 249 ? 15.344 -7.062 -3.533 1 95.94 249 GLN A O 1
ATOM 1942 N N . ILE A 1 250 ? 16.672 -8.016 -1.99 1 96.5 250 ILE A N 1
ATOM 1943 C CA . ILE A 1 250 ? 16.422 -9.367 -2.457 1 96.5 250 ILE A CA 1
ATOM 1944 C C . ILE A 1 250 ? 15.523 -10.102 -1.454 1 96.5 250 ILE A C 1
ATOM 1946 O O . ILE A 1 250 ? 15.859 -10.188 -0.27 1 96.5 250 ILE A O 1
ATOM 1950 N N . PHE A 1 251 ? 14.383 -10.523 -1.945 1 96.69 251 PHE A N 1
ATOM 1951 C CA . PHE A 1 251 ? 13.508 -11.414 -1.185 1 96.69 251 PHE A CA 1
ATOM 1952 C C . PHE A 1 251 ? 13.633 -12.852 -1.686 1 96.69 251 PHE A C 1
ATOM 1954 O O . PHE A 1 251 ? 13.727 -13.086 -2.893 1 96.69 251 PHE A O 1
ATOM 1961 N N . TYR A 1 252 ? 13.734 -13.781 -0.748 1 96.31 252 TYR A N 1
ATOM 1962 C CA . TYR A 1 252 ? 13.977 -15.133 -1.231 1 96.31 252 TYR A CA 1
ATOM 1963 C C . TYR A 1 252 ? 13.25 -16.156 -0.37 1 96.31 252 TYR A C 1
ATOM 1965 O O . TYR A 1 252 ? 12.812 -15.852 0.741 1 96.31 252 TYR A O 1
ATOM 1973 N N . HIS A 1 253 ? 13.008 -17.312 -0.945 1 95.44 253 HIS A N 1
ATOM 1974 C CA . HIS A 1 253 ? 12.547 -18.531 -0.314 1 95.44 253 HIS A CA 1
ATOM 1975 C C . HIS A 1 253 ? 13.383 -19.734 -0.766 1 95.44 253 HIS A C 1
ATOM 1977 O O . HIS A 1 253 ? 13.57 -19.938 -1.966 1 95.44 253 HIS A O 1
ATOM 1983 N N . SER A 1 254 ? 13.891 -20.438 0.199 1 93.56 254 SER A N 1
ATOM 1984 C CA . SER A 1 254 ? 14.75 -21.578 -0.125 1 93.56 254 SER A CA 1
ATOM 1985 C C . SER A 1 254 ? 14 -22.891 0.001 1 93.56 254 SER A C 1
ATOM 1987 O O . SER A 1 254 ? 13.156 -23.047 0.884 1 93.56 254 SER A O 1
ATOM 1989 N N . TYR A 1 255 ? 14.32 -23.766 -0.951 1 90.44 255 TYR A N 1
ATOM 1990 C CA . TYR A 1 255 ? 13.82 -25.141 -0.875 1 90.44 255 TYR A CA 1
ATOM 1991 C C . TYR A 1 255 ? 14.859 -26.062 -0.258 1 90.44 255 TYR A C 1
ATOM 1993 O O . TYR A 1 255 ? 16.062 -25.859 -0.424 1 90.44 255 TYR A O 1
ATOM 2001 N N . THR A 1 256 ? 14.438 -27.062 0.442 1 81.62 256 THR A N 1
ATOM 2002 C CA . THR A 1 256 ? 15.359 -28.062 0.971 1 81.62 256 THR A CA 1
ATOM 2003 C C . THR A 1 256 ? 15.789 -29.031 -0.122 1 81.62 256 THR A C 1
ATOM 2005 O O . THR A 1 256 ? 16.969 -29.359 -0.243 1 81.62 256 THR A O 1
ATOM 2008 N N . ASN A 1 257 ? 14.867 -29.562 -0.862 1 83.5 257 ASN A N 1
ATOM 2009 C CA . ASN A 1 257 ? 15.07 -30.406 -2.033 1 83.5 257 ASN A CA 1
ATOM 2010 C C . ASN A 1 257 ? 14.078 -30.062 -3.146 1 83.5 257 ASN A C 1
ATOM 2012 O O . ASN A 1 257 ? 12.883 -30.312 -3.018 1 83.5 257 ASN A O 1
ATOM 2016 N N . PRO A 1 258 ? 14.578 -29.594 -4.113 1 88.88 258 PRO A N 1
ATOM 2017 C CA . PRO A 1 258 ? 15.938 -29.281 -4.559 1 88.88 258 PRO A CA 1
ATOM 2018 C C . PRO A 1 258 ? 16.516 -28.047 -3.859 1 88.88 258 PRO A C 1
ATOM 2020 O O . PRO A 1 258 ? 15.781 -27.281 -3.238 1 88.88 258 PRO A O 1
ATOM 2023 N N . ASP A 1 259 ? 17.844 -27.969 -3.875 1 89.75 259 ASP A N 1
ATOM 2024 C CA . ASP A 1 259 ? 18.516 -26.812 -3.291 1 89.75 259 ASP A CA 1
ATOM 2025 C C . ASP A 1 259 ? 18.406 -25.594 -4.199 1 89.75 259 ASP A C 1
ATOM 2027 O O . ASP A 1 259 ? 19.406 -25.125 -4.754 1 89.75 259 ASP A O 1
ATOM 2031 N N . TRP A 1 260 ? 17.203 -25.109 -4.367 1 94.69 260 TRP A N 1
ATOM 2032 C CA . TRP A 1 260 ? 16.859 -23.969 -5.199 1 94.69 260 TRP A CA 1
ATOM 2033 C C . TRP A 1 260 ? 16.359 -22.812 -4.348 1 94.69 260 TRP A C 1
ATOM 2035 O O . TRP A 1 260 ? 15.992 -23 -3.189 1 94.69 260 TRP A O 1
ATOM 2045 N N . PHE A 1 261 ? 16.438 -21.641 -4.945 1 95.06 261 PHE A N 1
ATOM 2046 C CA . PHE A 1 261 ? 15.922 -20.422 -4.324 1 95.06 261 PHE A CA 1
ATOM 2047 C C . PHE A 1 261 ? 14.977 -19.688 -5.273 1 95.06 261 PHE A C 1
ATOM 2049 O O . PHE A 1 261 ? 15.297 -19.5 -6.449 1 95.06 261 PHE A O 1
ATOM 2056 N N . VAL A 1 262 ? 13.828 -19.391 -4.715 1 96.56 262 VAL A N 1
ATOM 2057 C CA . VAL A 1 262 ? 13.016 -18.406 -5.406 1 96.56 262 VAL A CA 1
ATOM 2058 C C . VAL A 1 262 ? 13.422 -17 -4.961 1 96.56 262 VAL A C 1
ATOM 2060 O O . VAL A 1 262 ? 13.391 -16.688 -3.771 1 96.56 262 VAL A O 1
ATOM 2063 N N . VAL A 1 263 ? 13.812 -16.188 -5.926 1 96.62 263 VAL A N 1
ATOM 2064 C CA . VAL A 1 263 ? 14.367 -14.883 -5.605 1 96.62 263 VAL A CA 1
ATOM 2065 C C . VAL A 1 263 ? 13.562 -13.789 -6.309 1 96.62 263 VAL A C 1
ATOM 2067 O O . VAL A 1 263 ? 13.281 -13.891 -7.504 1 96.62 263 VAL A O 1
ATOM 2070 N N . TYR A 1 264 ? 13.195 -12.883 -5.566 1 97 264 TYR A N 1
ATOM 2071 C CA . TYR A 1 264 ? 12.57 -11.664 -6.086 1 97 264 TYR A CA 1
ATOM 2072 C C . TYR A 1 264 ? 13.422 -10.445 -5.773 1 97 264 TYR A C 1
ATOM 2074 O O . TYR A 1 264 ? 13.547 -10.039 -4.617 1 97 264 TYR A O 1
ATOM 2082 N N . ALA A 1 265 ? 13.992 -9.875 -6.789 1 96.38 265 ALA A N 1
ATOM 2083 C CA . ALA A 1 265 ? 14.891 -8.734 -6.641 1 96.38 265 ALA A CA 1
ATOM 2084 C C . ALA A 1 265 ? 14.18 -7.43 -7.012 1 96.38 265 ALA A C 1
ATOM 2086 O O . ALA A 1 265 ? 13.695 -7.277 -8.133 1 96.38 265 ALA A O 1
ATOM 2087 N N . VAL A 1 266 ? 14.164 -6.531 -6.102 1 96.31 266 VAL A N 1
ATOM 2088 C CA . VAL A 1 266 ? 13.531 -5.234 -6.32 1 96.31 266 VAL A CA 1
ATOM 2089 C C . VAL A 1 266 ? 14.562 -4.121 -6.164 1 96.31 266 VAL A C 1
ATOM 2091 O O . VAL A 1 266 ? 15.211 -4.008 -5.121 1 96.31 266 VAL A O 1
ATOM 2094 N N . PRO A 1 267 ? 14.656 -3.254 -7.125 1 95.75 267 PRO A N 1
ATOM 2095 C CA . PRO A 1 267 ? 15.578 -2.121 -6.977 1 95.75 267 PRO A CA 1
ATOM 2096 C C . PRO A 1 267 ? 15.164 -1.176 -5.848 1 95.75 267 PRO A C 1
ATOM 2098 O O . PRO A 1 267 ? 13.984 -0.88 -5.688 1 95.75 267 PRO A O 1
ATOM 2101 N N . LEU A 1 268 ? 16.141 -0.699 -5.121 1 94.69 268 LEU A N 1
ATOM 2102 C CA . LEU A 1 268 ? 15.875 0.198 -4 1 94.69 268 LEU A CA 1
ATOM 2103 C C . LEU A 1 268 ? 15.242 1.499 -4.48 1 94.69 268 LEU A C 1
ATOM 2105 O O . LEU A 1 268 ? 14.438 2.105 -3.768 1 94.69 268 LEU A O 1
ATOM 2109 N N . SER A 1 269 ? 15.547 1.905 -5.621 1 93.62 269 SER A N 1
ATOM 2110 C CA . SER A 1 269 ? 14.977 3.119 -6.199 1 93.62 269 SER A CA 1
ATOM 2111 C C . SER A 1 269 ? 13.469 2.992 -6.379 1 93.62 269 SER A C 1
ATOM 2113 O O . SER A 1 269 ? 12.727 3.943 -6.125 1 93.62 269 SER A O 1
ATOM 2115 N N . GLU A 1 270 ? 13.039 1.779 -6.789 1 93.62 270 GLU A N 1
ATOM 2116 C CA . GLU A 1 270 ? 11.609 1.552 -6.984 1 93.62 270 GLU A CA 1
ATOM 2117 C C . GLU A 1 270 ? 10.859 1.551 -5.656 1 93.62 270 GLU A C 1
ATOM 2119 O O . GLU A 1 270 ? 9.75 2.074 -5.562 1 93.62 270 GLU A O 1
ATOM 2124 N N . ILE A 1 271 ? 11.484 0.984 -4.688 1 92.94 271 ILE A N 1
ATOM 2125 C CA . ILE A 1 271 ? 10.891 0.98 -3.355 1 92.94 271 ILE A CA 1
ATOM 2126 C C . ILE A 1 271 ? 10.781 2.41 -2.832 1 92.94 271 ILE A C 1
ATOM 2128 O O . ILE A 1 271 ? 9.734 2.818 -2.322 1 92.94 271 ILE A O 1
ATOM 2132 N N . THR A 1 272 ? 11.812 3.168 -3.014 1 92.06 272 THR A N 1
ATOM 2133 C CA . THR A 1 272 ? 11.828 4.547 -2.541 1 92.06 272 THR A CA 1
ATOM 2134 C C . THR A 1 272 ? 10.805 5.391 -3.289 1 92.06 272 THR A C 1
ATOM 2136 O O . THR A 1 272 ? 10.109 6.211 -2.686 1 92.06 272 THR A O 1
ATOM 2139 N N . GLN A 1 273 ? 10.727 5.207 -4.5 1 90.94 273 GLN A N 1
ATOM 2140 C CA . GLN A 1 273 ? 9.75 5.953 -5.293 1 90.94 273 GLN A CA 1
ATOM 2141 C C . GLN A 1 273 ? 8.328 5.613 -4.867 1 90.94 273 GLN A C 1
ATOM 2143 O O . GLN A 1 273 ? 7.473 6.5 -4.773 1 90.94 273 GLN A O 1
ATOM 2148 N N . HIS A 1 274 ? 8.117 4.316 -4.633 1 90.25 274 HIS A N 1
ATOM 2149 C CA . HIS A 1 274 ? 6.809 3.869 -4.164 1 90.25 274 HIS A CA 1
ATOM 2150 C C . HIS A 1 274 ? 6.441 4.535 -2.842 1 90.25 274 HIS A C 1
ATOM 2152 O O . HIS A 1 274 ? 5.27 4.84 -2.6 1 90.25 274 HIS A O 1
ATOM 2158 N N . CYS A 1 275 ? 7.379 4.805 -2.033 1 89.25 275 CYS A N 1
ATOM 2159 C CA . CYS A 1 275 ? 7.152 5.395 -0.718 1 89.25 275 CYS A CA 1
ATOM 2160 C C . CYS A 1 275 ? 7.047 6.91 -0.808 1 89.25 275 CYS A C 1
ATOM 2162 O O . CYS A 1 275 ? 6.277 7.527 -0.067 1 89.25 275 CYS A O 1
ATOM 2164 N N . LEU A 1 276 ? 7.727 7.551 -1.739 1 88.56 276 LEU A N 1
ATOM 2165 C CA . LEU A 1 276 ? 7.828 9.008 -1.789 1 88.56 276 LEU A CA 1
ATOM 2166 C C . LEU A 1 276 ? 6.688 9.602 -2.607 1 88.56 276 LEU A C 1
ATOM 2168 O O . LEU A 1 276 ? 6.266 10.734 -2.359 1 88.56 276 LEU A O 1
ATOM 2172 N N . THR A 1 277 ? 6.145 8.898 -3.469 1 86 277 THR A N 1
ATOM 2173 C CA . THR A 1 277 ? 5.145 9.445 -4.379 1 86 277 THR A CA 1
ATOM 2174 C C . THR A 1 277 ? 3.924 9.938 -3.605 1 86 277 THR A C 1
ATOM 2176 O O . THR A 1 277 ? 3.469 11.07 -3.801 1 86 277 THR A O 1
ATOM 2179 N N . PRO A 1 278 ? 3.438 9.195 -2.646 1 83.19 278 PRO A N 1
ATOM 2180 C CA . PRO A 1 278 ? 2.271 9.688 -1.909 1 83.19 278 PRO A CA 1
ATOM 2181 C C . PRO A 1 278 ? 2.619 10.805 -0.936 1 83.19 278 PRO A C 1
ATOM 2183 O O . PRO A 1 278 ? 1.723 11.445 -0.377 1 83.19 278 PRO A O 1
ATOM 2186 N N . MET A 1 279 ? 3.895 11.094 -0.784 1 83.88 279 MET A N 1
ATOM 2187 C CA . MET A 1 279 ? 4.324 12.141 0.144 1 83.88 279 MET A CA 1
ATOM 2188 C C . MET A 1 279 ? 4.242 13.516 -0.507 1 83.88 279 MET A C 1
ATOM 2190 O O . MET A 1 279 ? 4.188 14.531 0.186 1 83.88 279 MET A O 1
ATOM 2194 N N . LEU A 1 280 ? 4.203 13.562 -1.762 1 84.44 280 LEU A N 1
ATOM 2195 C CA . LEU A 1 280 ? 4.188 14.836 -2.471 1 84.44 280 LEU A CA 1
ATOM 2196 C C . LEU A 1 280 ? 2.924 15.625 -2.145 1 84.44 280 LEU A C 1
ATOM 2198 O O . LEU A 1 280 ? 2.996 16.797 -1.771 1 84.44 280 LEU A O 1
ATOM 2202 N N . PRO A 1 281 ? 1.785 14.977 -2.24 1 81.06 281 PRO A N 1
ATOM 2203 C CA . PRO A 1 281 ? 0.59 15.727 -1.839 1 81.06 281 PRO A CA 1
ATOM 2204 C C . PRO A 1 281 ? 0.616 16.125 -0.367 1 81.06 281 PRO A C 1
ATOM 2206 O O . PRO A 1 281 ? 0.09 17.188 -0.004 1 81.06 281 PRO A O 1
ATOM 2209 N N . THR A 1 282 ? 1.191 15.352 0.492 1 80.19 282 THR A N 1
ATOM 2210 C CA . THR A 1 282 ? 1.333 15.688 1.903 1 80.19 282 THR A CA 1
ATOM 2211 C C . THR A 1 282 ? 2.207 16.922 2.078 1 80.19 282 THR A C 1
ATOM 2213 O O . THR A 1 282 ? 1.918 17.781 2.914 1 80.19 282 THR A O 1
ATOM 2216 N N . LEU A 1 283 ? 3.213 17 1.291 1 85.25 283 LEU A N 1
ATOM 2217 C CA . LEU A 1 283 ? 4.098 18.156 1.323 1 85.25 283 LEU A CA 1
ATOM 2218 C C . LEU A 1 283 ? 3.367 19.422 0.847 1 85.25 283 LEU A C 1
ATOM 2220 O O . LEU A 1 283 ? 3.529 20.5 1.425 1 85.25 283 LEU A O 1
ATOM 2224 N N . MET A 1 284 ? 2.613 19.266 -0.155 1 83.88 284 MET A N 1
ATOM 2225 C CA . MET A 1 284 ? 1.834 20.406 -0.663 1 83.88 284 MET A CA 1
ATOM 2226 C C . MET A 1 284 ? 0.852 20.906 0.391 1 83.88 284 MET A C 1
ATOM 2228 O O . MET A 1 284 ? 0.688 22.109 0.567 1 83.88 284 MET A O 1
ATOM 2232 N N . PHE A 1 285 ? 0.285 19.953 1.079 1 80.88 285 PHE A N 1
ATOM 2233 C CA . PHE A 1 285 ? -0.638 20.297 2.152 1 80.88 285 PHE A CA 1
ATOM 2234 C C . PHE A 1 285 ? 0.086 21.047 3.273 1 80.88 285 PHE A C 1
ATOM 2236 O O . PHE A 1 285 ? -0.433 22.016 3.816 1 80.88 285 PHE A O 1
ATOM 2243 N N . PHE A 1 286 ? 1.276 20.625 3.625 1 84.75 286 PHE A N 1
ATOM 2244 C CA . PHE A 1 286 ? 2.092 21.25 4.656 1 84.75 286 PHE A CA 1
ATOM 2245 C C . PHE A 1 286 ? 2.453 22.672 4.262 1 84.75 286 PHE A C 1
ATOM 2247 O O . PHE A 1 286 ? 2.365 23.594 5.078 1 84.75 286 PHE A O 1
ATOM 2254 N N . ILE A 1 287 ? 2.723 22.859 2.986 1 85.88 287 ILE A N 1
ATOM 2255 C CA . ILE A 1 287 ? 3.119 24.172 2.498 1 85.88 287 ILE A CA 1
ATOM 2256 C C . ILE A 1 287 ? 1.916 25.109 2.518 1 85.88 287 ILE A C 1
ATOM 2258 O O . ILE A 1 287 ? 2.031 26.266 2.932 1 85.88 287 ILE A O 1
ATOM 2262 N N . MET A 1 288 ? 0.836 24.641 2.139 1 83.56 288 MET A N 1
ATOM 2263 C CA . MET A 1 288 ? -0.382 25.453 2.123 1 83.56 288 MET A CA 1
ATOM 2264 C C . MET A 1 288 ? -0.756 25.891 3.531 1 83.56 288 MET A C 1
ATOM 2266 O O . MET A 1 288 ? -1.09 27.062 3.75 1 83.56 288 MET A O 1
ATOM 2270 N N . CYS A 1 289 ? -0.64 24.984 4.523 1 83.06 289 CYS A N 1
ATOM 2271 C CA . CYS A 1 289 ? -0.959 25.312 5.906 1 83.06 289 CYS A CA 1
ATOM 2272 C C . CYS A 1 289 ? 0.023 26.344 6.461 1 83.06 289 CYS A C 1
ATOM 2274 O O . CYS A 1 289 ? -0.374 27.266 7.168 1 83.06 289 CYS A O 1
ATOM 2276 N N . SER A 1 290 ? 1.274 26.172 6.129 1 86.12 290 SER A N 1
ATOM 2277 C CA . SER A 1 290 ? 2.303 27.094 6.598 1 86.12 290 SER A CA 1
ATOM 2278 C C . SER A 1 290 ? 2.109 28.484 6.004 1 86.12 290 SER A C 1
ATOM 2280 O O . SER A 1 290 ? 2.324 29.5 6.688 1 86.12 290 SER A O 1
ATOM 2282 N N . LEU A 1 291 ? 1.671 28.562 4.781 1 87.44 291 LEU A N 1
ATOM 2283 C CA . LEU A 1 291 ? 1.416 29.844 4.121 1 87.44 291 LEU A CA 1
ATOM 2284 C C . LEU A 1 291 ? 0.272 30.594 4.801 1 87.44 291 LEU A C 1
ATOM 2286 O O . LEU A 1 291 ? 0.326 31.812 4.953 1 87.44 291 LEU A O 1
ATOM 2290 N N . VAL A 1 292 ? -0.703 29.859 5.215 1 85.75 292 VAL A N 1
ATOM 2291 C CA . VAL A 1 292 ? -1.841 30.469 5.891 1 85.75 292 VAL A CA 1
ATOM 2292 C C . VAL A 1 292 ? -1.398 31.031 7.238 1 85.75 292 VAL A C 1
ATOM 2294 O O . VAL A 1 292 ? -1.819 32.125 7.633 1 85.75 292 VAL A O 1
ATOM 2297 N N . VAL A 1 293 ? -0.526 30.328 7.926 1 85.75 293 VAL A N 1
ATOM 2298 C CA . VAL A 1 293 ? -0.021 30.781 9.211 1 85.75 293 VAL A CA 1
ATOM 2299 C C . VAL A 1 293 ? 0.792 32.062 9.031 1 85.75 293 VAL A C 1
ATOM 2301 O O . VAL A 1 293 ? 0.625 33.031 9.781 1 85.75 293 VAL A O 1
ATOM 2304 N N . VAL A 1 294 ? 1.596 32.125 7.957 1 85.62 294 VAL A N 1
ATOM 2305 C CA . VAL A 1 294 ? 2.432 33.281 7.684 1 85.62 294 VAL A CA 1
ATOM 2306 C C . VAL A 1 294 ? 1.554 34.469 7.289 1 85.62 294 VAL A C 1
ATOM 2308 O O . VAL A 1 294 ? 1.789 35.594 7.73 1 85.62 294 VAL A O 1
ATOM 2311 N N . MET A 1 295 ? 0.543 34.188 6.5 1 85.12 295 MET A N 1
ATOM 2312 C CA . MET A 1 295 ? -0.389 35.219 6.078 1 85.12 295 MET A CA 1
ATOM 2313 C C . MET A 1 295 ? -1.127 35.812 7.273 1 85.12 295 MET A C 1
ATOM 2315 O O . MET A 1 295 ? -1.267 37.031 7.383 1 85.12 295 MET A O 1
ATOM 2319 N N . MET A 1 296 ? -1.515 34.906 8.18 1 81.75 296 MET A N 1
ATOM 2320 C CA . MET A 1 296 ? -2.223 35.375 9.367 1 81.75 296 MET A CA 1
ATOM 2321 C C . MET A 1 296 ? -1.293 36.188 10.289 1 81.75 296 MET A C 1
ATOM 2323 O O . MET A 1 296 ? -1.71 37.156 10.906 1 81.75 296 MET A O 1
ATOM 2327 N N . TRP A 1 297 ? -0.049 35.719 10.359 1 82.06 297 TRP A N 1
ATOM 2328 C CA . TRP A 1 297 ? 0.96 36.438 11.109 1 82.06 297 TRP A CA 1
ATOM 2329 C C . TRP A 1 297 ? 1.135 37.844 10.547 1 82.06 297 TRP A C 1
ATOM 2331 O O . TRP A 1 297 ? 1.197 38.844 11.297 1 82.06 297 TRP A O 1
ATOM 2341 N N . PHE A 1 298 ? 1.137 37.969 9.211 1 78.69 298 PHE A N 1
ATOM 2342 C CA . PHE A 1 298 ? 1.323 39.25 8.539 1 78.69 298 PHE A CA 1
ATOM 2343 C C . PHE A 1 298 ? 0.134 40.156 8.789 1 78.69 298 PHE A C 1
ATOM 2345 O O . PHE A 1 298 ? 0.31 41.344 9.07 1 78.69 298 PHE A O 1
ATOM 2352 N N . ILE A 1 299 ? -1.005 39.656 8.766 1 75.38 299 ILE A N 1
ATOM 2353 C CA . ILE A 1 299 ? -2.225 40.438 8.945 1 75.38 299 ILE A CA 1
ATOM 2354 C C . ILE A 1 299 ? -2.312 40.938 10.391 1 75.38 299 ILE A C 1
ATOM 2356 O O . ILE A 1 299 ? -2.6 42.094 10.641 1 75.38 299 ILE A O 1
ATOM 2360 N N . THR A 1 300 ? -2.062 40.062 11.328 1 75.19 300 THR A N 1
ATOM 2361 C CA . THR A 1 300 ? -2.129 40.406 12.742 1 75.19 300 THR A CA 1
ATOM 2362 C C . THR A 1 300 ? -1.051 41.438 13.086 1 75.19 300 THR A C 1
ATOM 2364 O O . THR A 1 300 ? -1.3 42.375 13.836 1 75.19 300 THR A O 1
ATOM 2367 N N . HIS A 1 301 ? 0.065 41.219 12.461 1 72.75 301 HIS A N 1
ATOM 2368 C CA . HIS A 1 301 ? 1.174 42.125 12.68 1 72.75 301 HIS A CA 1
ATOM 2369 C C . HIS A 1 301 ? 0.835 43.531 12.172 1 72.75 301 HIS A C 1
ATOM 2371 O O . HIS A 1 301 ? 1.074 44.531 12.867 1 72.75 301 HIS A O 1
ATOM 2377 N N . ASN A 1 302 ? 0.213 43.625 11.078 1 69.5 302 ASN A N 1
ATOM 2378 C CA . ASN A 1 302 ? -0.133 44.906 10.477 1 69.5 302 ASN A CA 1
ATOM 2379 C C . ASN A 1 302 ? -1.275 45.594 11.234 1 69.5 302 ASN A C 1
ATOM 2381 O O . ASN A 1 302 ? -1.274 46.812 11.406 1 69.5 302 ASN A O 1
ATOM 2385 N N . THR A 1 303 ? -2.145 44.781 11.75 1 67.19 303 THR A N 1
ATOM 2386 C CA . THR A 1 303 ? -3.264 45.312 12.508 1 67.19 303 THR A CA 1
ATOM 2387 C C . THR A 1 303 ? -2.791 45.875 13.852 1 67.19 303 THR A C 1
ATOM 2389 O O . THR A 1 303 ? -3.244 46.938 14.289 1 67.19 303 THR A O 1
ATOM 2392 N N . GLN A 1 304 ? -1.918 45.156 14.469 1 66.38 304 GLN A N 1
ATOM 2393 C CA . GLN A 1 304 ? -1.383 45.594 15.75 1 66.38 304 GLN A CA 1
ATOM 2394 C C . GLN A 1 304 ? -0.606 46.906 15.586 1 66.38 304 GLN A C 1
ATOM 2396 O O . GLN A 1 304 ? -0.716 47.812 16.422 1 66.38 304 GLN A O 1
ATOM 2401 N N . LEU A 1 305 ? 0.06 47.031 14.539 1 62.5 305 LEU A N 1
ATOM 2402 C CA . LEU A 1 305 ? 0.82 48.25 14.266 1 62.5 305 LEU A CA 1
ATOM 2403 C C . LEU A 1 305 ? -0.113 49.438 14 1 62.5 305 LEU A C 1
ATOM 2405 O O . LEU A 1 305 ? 0.161 50.562 14.43 1 62.5 305 LEU A O 1
ATOM 2409 N N . ARG A 1 306 ? -1.132 49.156 13.414 1 60.5 306 ARG A N 1
ATOM 2410 C CA . ARG A 1 306 ? -2.107 50.188 13.109 1 60.5 306 ARG A CA 1
ATOM 2411 C C . ARG A 1 306 ? -2.795 50.688 14.383 1 60.5 306 ARG A C 1
ATOM 2413 O O . ARG A 1 306 ? -2.977 51.906 14.57 1 60.5 306 ARG A O 1
ATOM 2420 N N . VAL A 1 307 ? -3.166 49.75 15.18 1 59.66 307 VAL A N 1
ATOM 2421 C CA . VAL A 1 307 ? -3.855 50.094 16.406 1 59.66 307 VAL A CA 1
ATOM 2422 C C . VAL A 1 307 ? -2.922 50.906 17.312 1 59.66 307 VAL A C 1
ATOM 2424 O O . VAL A 1 307 ? -3.334 51.906 17.906 1 59.66 307 VAL A O 1
ATOM 2427 N N . LEU A 1 308 ? -1.776 50.531 17.312 1 56.56 308 LEU A N 1
ATOM 2428 C CA . LEU A 1 308 ? -0.791 51.25 18.125 1 56.56 308 LEU A CA 1
ATOM 2429 C C . LEU A 1 308 ? -0.572 52.656 17.594 1 56.56 308 LEU A C 1
ATOM 2431 O O . LEU A 1 308 ? -0.48 53.625 18.359 1 56.56 308 LEU A O 1
ATOM 2435 N N . SER A 1 309 ? -0.6 52.781 16.328 1 54.59 309 SER A N 1
ATOM 2436 C CA . SER A 1 309 ? -0.445 54.094 15.703 1 54.59 309 SER A CA 1
ATOM 2437 C C . SER A 1 309 ? -1.639 55 16 1 54.59 309 SER A C 1
ATOM 2439 O O . SER A 1 309 ? -1.472 56.188 16.25 1 54.59 309 SER A O 1
ATOM 2441 N N . ASP A 1 310 ? -2.754 54.375 16.047 1 54.06 310 ASP A N 1
ATOM 2442 C CA . ASP A 1 310 ? -3.98 55.125 16.312 1 54.06 310 ASP A CA 1
ATOM 2443 C C . ASP A 1 310 ? -4.016 55.625 17.766 1 54.06 310 ASP A C 1
ATOM 2445 O O . ASP A 1 310 ? -4.434 56.781 18.016 1 54.06 310 ASP A O 1
ATOM 2449 N N . ILE A 1 311 ? -3.545 54.844 18.594 1 52.5 311 ILE A N 1
ATOM 2450 C CA . ILE A 1 311 ? -3.518 55.219 20 1 52.5 311 ILE A CA 1
ATOM 2451 C C . ILE A 1 311 ? -2.512 56.344 20.219 1 52.5 311 ILE A C 1
ATOM 2453 O O . ILE A 1 311 ? -2.803 57.312 20.922 1 52.5 311 ILE A O 1
ATOM 2457 N N . ILE A 1 312 ? -1.52 56.312 19.562 1 49.44 312 ILE A N 1
ATOM 2458 C CA . ILE A 1 312 ? -0.478 57.312 19.672 1 49.44 312 ILE A CA 1
ATOM 2459 C C . ILE A 1 312 ? -0.976 58.656 19.094 1 49.44 312 ILE A C 1
ATOM 2461 O O . ILE A 1 312 ? -0.762 59.719 19.672 1 49.44 312 ILE A O 1
ATOM 2465 N N . SER A 1 313 ? -1.653 58.562 18.031 1 50.19 313 SER A N 1
ATOM 2466 C CA . SER A 1 313 ? -2.174 59.75 17.406 1 50.19 313 SER A CA 1
ATOM 2467 C C . SER A 1 313 ? -3.23 60.438 18.266 1 50.19 313 SER A C 1
ATOM 2469 O O . SER A 1 313 ? -3.299 61.656 18.328 1 50.19 313 SER A O 1
ATOM 2471 N N . SER A 1 314 ? -3.965 59.625 18.844 1 48.41 314 SER A N 1
ATOM 2472 C CA . SER A 1 314 ? -5.016 60.188 19.688 1 48.41 314 SER A CA 1
ATOM 2473 C C . SER A 1 314 ? -4.434 60.844 20.922 1 48.41 314 SER A C 1
ATOM 2475 O O . SER A 1 314 ? -4.996 61.812 21.438 1 48.41 314 SER A O 1
ATOM 2477 N N . LEU A 1 315 ? -3.359 60.281 21.328 1 45.09 315 LEU A N 1
ATOM 2478 C CA . LEU A 1 315 ? -2.705 60.875 22.484 1 45.09 315 LEU A CA 1
ATOM 2479 C C . LEU A 1 315 ? -1.951 62.156 22.094 1 45.09 315 LEU A C 1
ATOM 2481 O O . LEU A 1 315 ? -1.751 63.031 22.938 1 45.09 315 LEU A O 1
ATOM 2485 N N . ARG A 1 316 ? -1.489 62.031 20.844 1 40.78 316 ARG A N 1
ATOM 2486 C CA . ARG A 1 316 ? -0.774 63.219 20.344 1 40.78 316 ARG A CA 1
ATOM 2487 C C . ARG A 1 316 ? -1.743 64.312 20 1 40.78 316 ARG A C 1
ATOM 2489 O O . ARG A 1 316 ? -2.617 64.188 19.141 1 40.78 316 ARG A O 1
ATOM 2496 N N . PHE A 1 317 ? -2.426 64.938 20.969 1 32.19 317 PHE A N 1
ATOM 2497 C CA . PHE A 1 317 ? -3.176 66.188 20.766 1 32.19 317 PHE A CA 1
ATOM 2498 C C . PHE A 1 317 ? -2.787 66.812 19.453 1 32.19 317 PHE A C 1
ATOM 2500 O O . PHE A 1 317 ? -1.856 67.625 19.422 1 32.19 317 PHE A O 1
ATOM 2507 N N . GLY A 1 318 ? -3.449 66.688 18.281 1 36.75 318 GLY A N 1
ATOM 2508 C CA . GLY A 1 318 ? -3.369 67.438 17.047 1 36.75 318 GLY A CA 1
ATOM 2509 C C . GLY A 1 318 ? -2.18 67.062 16.188 1 36.75 318 GLY A C 1
ATOM 2510 O O . GLY A 1 318 ? -1.944 67.625 15.133 1 36.75 318 GLY A O 1
ATOM 2511 N N . ARG A 1 319 ? -0.98 66.875 16.781 1 37.16 319 ARG A N 1
ATOM 2512 C CA . ARG A 1 319 ? 0.113 66.812 15.82 1 37.16 319 ARG A CA 1
ATOM 2513 C C . ARG A 1 319 ? 0.017 65.562 14.953 1 37.16 319 ARG A C 1
ATOM 2515 O O . ARG A 1 319 ? -0.285 64.5 15.445 1 37.16 319 ARG A O 1
ATOM 2522 N N . GLU A 1 320 ? -0.215 65.75 13.695 1 35.44 320 GLU A N 1
ATOM 2523 C CA . GLU A 1 320 ? -0.499 64.938 12.523 1 35.44 320 GLU A CA 1
ATOM 2524 C C . GLU A 1 320 ? 0.217 63.562 12.609 1 35.44 320 GLU A C 1
ATOM 2526 O O . GLU A 1 320 ? -0.427 62.531 12.625 1 35.44 320 GLU A O 1
ATOM 2531 N N . ASN A 1 321 ? 1.063 63.188 11.508 1 37.16 321 ASN A N 1
ATOM 2532 C CA . ASN A 1 321 ? 1.357 62.156 10.508 1 37.16 321 ASN A CA 1
ATOM 2533 C C . ASN A 1 321 ? 2.326 61.125 11.047 1 37.16 321 ASN A C 1
ATOM 2535 O O . ASN A 1 321 ? 3.012 60.438 10.281 1 37.16 321 ASN A O 1
ATOM 2539 N N . THR A 1 322 ? 3.072 61.281 12.141 1 35.19 322 THR A N 1
ATOM 2540 C CA . THR A 1 322 ? 4.258 60.438 11.953 1 35.19 322 THR A CA 1
ATOM 2541 C C . THR A 1 322 ? 3.924 58.969 12.172 1 35.19 322 THR A C 1
ATOM 2543 O O . THR A 1 322 ? 3.303 58.625 13.172 1 35.19 322 THR A O 1
ATOM 2546 N N . LYS A 1 323 ? 3.857 58.281 11.297 1 44.5 323 LYS A N 1
ATOM 2547 C CA . LYS A 1 323 ? 3.887 56.844 11.078 1 44.5 323 LYS A CA 1
ATOM 2548 C C . LYS A 1 323 ? 4.762 56.156 12.117 1 44.5 323 LYS A C 1
ATOM 2550 O O . LYS A 1 323 ? 5.148 55 11.93 1 44.5 323 LYS A O 1
ATOM 2555 N N . GLY A 1 324 ? 5.242 56.656 13.297 1 38.41 324 GLY A N 1
ATOM 2556 C CA . GLY A 1 324 ? 6.387 56.062 13.977 1 38.41 324 GLY A CA 1
ATOM 2557 C C . GLY A 1 324 ? 6.078 54.719 14.641 1 38.41 324 GLY A C 1
ATOM 2558 O O . GLY A 1 324 ? 4.91 54.375 14.797 1 38.41 324 GLY A O 1
ATOM 2559 N N . THR A 1 325 ? 7.059 53.969 14.758 1 41.22 325 THR A N 1
ATOM 2560 C CA . THR A 1 325 ? 7.227 52.719 15.492 1 41.22 325 THR A CA 1
ATOM 2561 C C . THR A 1 325 ? 6.711 52.844 16.922 1 41.22 325 THR A C 1
ATOM 2563 O O . THR A 1 325 ? 6.602 53.969 17.438 1 41.22 325 THR A O 1
ATOM 2566 N N . LEU A 1 326 ? 6.168 51.812 17.406 1 43.72 326 LEU A N 1
ATOM 2567 C CA . LEU A 1 326 ? 5.703 51.719 18.797 1 43.72 326 LEU A CA 1
ATOM 2568 C C . LEU A 1 326 ? 6.609 52.5 19.719 1 43.72 326 LEU A C 1
ATOM 2570 O O . LEU A 1 326 ? 6.125 53.188 20.641 1 43.72 326 LEU A O 1
ATOM 2574 N N . GLU A 1 327 ? 7.781 52.562 19.375 1 46.22 327 GLU A N 1
ATOM 2575 C CA . GLU A 1 327 ? 8.781 53.219 20.219 1 46.22 327 GLU A CA 1
ATOM 2576 C C . GLU A 1 327 ? 8.609 54.719 20.188 1 46.22 327 GLU A C 1
ATOM 2578 O O . GLU A 1 327 ? 8.727 55.375 21.219 1 46.22 327 GLU A O 1
ATOM 2583 N N . ASN A 1 328 ? 8.25 55.094 19.125 1 48.38 328 ASN A N 1
ATOM 2584 C CA . ASN A 1 328 ? 8.148 56.531 18.984 1 48.38 328 ASN A CA 1
ATOM 2585 C C . ASN A 1 328 ? 6.891 57.062 19.672 1 48.38 328 ASN A C 1
ATOM 2587 O O . ASN A 1 328 ? 6.922 58.125 20.297 1 48.38 328 ASN A O 1
ATOM 2591 N N . VAL A 1 329 ? 6.031 56.219 19.562 1 48.66 329 VAL A N 1
ATOM 2592 C CA . VAL A 1 329 ? 4.773 56.625 20.188 1 48.66 329 VAL A CA 1
ATOM 2593 C C . VAL A 1 329 ? 4.93 56.625 21.703 1 48.66 329 VAL A C 1
ATOM 2595 O O . VAL A 1 329 ? 4.457 57.562 22.375 1 48.66 329 VAL A O 1
ATOM 2598 N N . GLN A 1 330 ? 5.582 55.656 22.141 1 47.41 330 GLN A N 1
ATOM 2599 C CA . GLN A 1 330 ? 5.852 55.594 23.562 1 47.41 330 GLN A CA 1
ATOM 2600 C C . GLN A 1 330 ? 6.664 56.812 24.031 1 47.41 330 GLN A C 1
ATOM 2602 O O . GLN A 1 330 ? 6.395 57.375 25.094 1 47.41 330 GLN A O 1
ATOM 2607 N N . ARG A 1 331 ? 7.547 57.094 23.281 1 50.72 331 ARG A N 1
ATOM 2608 C CA . ARG A 1 331 ? 8.375 58.25 23.578 1 50.72 331 ARG A CA 1
ATOM 2609 C C . ARG A 1 331 ? 7.559 59.562 23.547 1 50.72 331 ARG A C 1
ATOM 2611 O O . ARG A 1 331 ? 7.727 60.406 24.406 1 50.72 331 ARG A O 1
ATOM 2618 N N . GLU A 1 332 ? 6.73 59.469 22.672 1 51.84 332 GLU A N 1
ATOM 2619 C CA . GLU A 1 332 ? 5.941 60.688 22.5 1 51.84 332 GLU A CA 1
ATOM 2620 C C . GLU A 1 332 ? 4.914 60.812 23.625 1 51.84 332 GLU A C 1
ATOM 2622 O O . GLU A 1 332 ? 4.684 61.938 24.109 1 51.84 332 GLU A O 1
ATOM 2627 N N . ILE A 1 333 ? 4.465 59.719 23.969 1 51.56 333 ILE A N 1
ATOM 2628 C CA . ILE A 1 333 ? 3.541 59.719 25.109 1 51.56 333 ILE A CA 1
ATOM 2629 C C . ILE A 1 333 ? 4.277 60.156 26.359 1 51.56 333 ILE A C 1
ATOM 2631 O O . ILE A 1 333 ? 3.768 61 27.141 1 51.56 333 ILE A O 1
ATOM 2635 N N . ALA A 1 334 ? 5.422 59.625 26.484 1 50.5 334 ALA A N 1
ATOM 2636 C CA . ALA A 1 334 ? 6.25 60 27.625 1 50.5 334 ALA A CA 1
ATOM 2637 C C . ALA A 1 334 ? 6.582 61.469 27.594 1 50.5 334 ALA A C 1
ATOM 2639 O O . ALA A 1 334 ? 6.547 62.156 28.625 1 50.5 334 ALA A O 1
ATOM 2640 N N . GLU A 1 335 ? 6.758 61.969 26.5 1 52.81 335 GLU A N 1
ATOM 2641 C CA . GLU A 1 335 ? 7.102 63.375 26.344 1 52.81 335 GLU A CA 1
ATOM 2642 C C . GLU A 1 335 ? 5.887 64.25 26.578 1 52.81 335 GLU A C 1
ATOM 2644 O O . GLU A 1 335 ? 6 65.312 27.219 1 52.81 335 GLU A O 1
ATOM 2649 N N . GLN A 1 336 ? 4.879 63.75 26.062 1 52.72 336 GLN A N 1
ATOM 2650 C CA . GLN A 1 336 ? 3.672 64.562 26.25 1 52.72 336 GLN A CA 1
ATOM 2651 C C . GLN A 1 336 ? 3.232 64.562 27.703 1 52.72 336 GLN A C 1
ATOM 2653 O O . GLN A 1 336 ? 2.775 65.562 28.219 1 52.72 336 GLN A O 1
ATOM 2658 N N . GLN A 1 337 ? 3.402 63.438 28.281 1 52.78 337 GLN A N 1
ATOM 2659 C CA . GLN A 1 337 ? 3.127 63.375 29.703 1 52.78 337 GLN A CA 1
ATOM 2660 C C . GLN A 1 337 ? 4.051 64.312 30.5 1 52.78 337 GLN A C 1
ATOM 2662 O O . GLN A 1 337 ? 3.613 65 31.422 1 52.78 337 GLN A O 1
ATOM 2667 N N . GLN A 1 338 ? 5.18 64.312 30.094 1 51.84 338 GLN A N 1
ATOM 2668 C CA . GLN A 1 338 ? 6.137 65.188 30.719 1 51.84 338 GLN A CA 1
ATOM 2669 C C . GLN A 1 338 ? 5.781 66.625 30.438 1 51.84 338 GLN A C 1
ATOM 2671 O O . GLN A 1 338 ? 5.895 67.5 31.312 1 51.84 338 GLN A O 1
ATOM 2676 N N . ALA A 1 339 ? 5.352 66.812 29.234 1 53.22 339 ALA A N 1
ATOM 2677 C CA . ALA A 1 339 ? 4.98 68.188 28.859 1 53.22 339 ALA A CA 1
ATOM 2678 C C . ALA A 1 339 ? 3.727 68.625 29.609 1 53.22 339 ALA A C 1
ATOM 2680 O O . ALA A 1 339 ? 3.652 69.812 30.078 1 53.22 339 ALA A O 1
ATOM 2681 N N . LEU A 1 340 ? 2.877 67.812 29.688 1 52.12 340 LEU A N 1
ATOM 2682 C CA . LEU A 1 340 ? 1.654 68.125 30.422 1 52.12 340 LEU A CA 1
ATOM 2683 C C . LEU A 1 340 ? 1.947 68.312 31.906 1 52.12 340 LEU A C 1
ATOM 2685 O O . LEU A 1 340 ? 1.38 69.25 32.531 1 52.12 340 LEU A O 1
ATOM 2689 N N . GLN A 1 341 ? 2.793 67.562 32.375 1 51.66 341 GLN A N 1
ATOM 2690 C CA . GLN A 1 341 ? 3.219 67.75 33.75 1 51.66 341 GLN A CA 1
ATOM 2691 C C . GLN A 1 341 ? 3.953 69.062 33.938 1 51.66 341 GLN A C 1
ATOM 2693 O O . GLN A 1 341 ? 3.75 69.75 34.938 1 51.66 341 GLN A O 1
ATOM 2698 N N . SER A 1 342 ? 4.734 69.312 32.969 1 55.91 342 SER A N 1
ATOM 2699 C CA . SER A 1 342 ? 5.465 70.625 33.031 1 55.91 342 SER A CA 1
ATOM 2700 C C . SER A 1 342 ? 4.527 71.812 32.875 1 55.91 342 SER A C 1
ATOM 2702 O O . SER A 1 342 ? 4.676 72.812 33.562 1 55.91 342 SER A O 1
ATOM 2704 N N . GLU A 1 343 ? 3.637 71.688 31.984 1 53.88 343 GLU A N 1
ATOM 2705 C CA . GLU A 1 343 ? 2.674 72.75 31.75 1 53.88 343 GLU A CA 1
ATOM 2706 C C . GLU A 1 343 ? 1.742 72.938 32.938 1 53.88 343 GLU A C 1
ATOM 2708 O O . GLU A 1 343 ? 1.405 74.062 33.344 1 53.88 343 GLU A O 1
ATOM 2713 N N . SER A 1 344 ? 1.375 71.938 33.5 1 54.62 344 SER A N 1
ATOM 2714 C CA . SER A 1 344 ? 0.57 71.938 34.719 1 54.62 344 SER A CA 1
ATOM 2715 C C . SER A 1 344 ? 1.35 72.562 35.875 1 54.62 344 SER A C 1
ATOM 2717 O O . SER A 1 344 ? 0.799 73.375 36.656 1 54.62 344 SER A O 1
ATOM 2719 N N . GLU A 1 345 ? 2.586 72.312 35.875 1 57.03 345 GLU A N 1
ATOM 2720 C CA . GLU A 1 345 ? 3.43 72.875 36.906 1 57.03 345 GLU A CA 1
ATOM 2721 C C . GLU A 1 345 ? 3.611 74.375 36.656 1 57.03 345 GLU A C 1
ATOM 2723 O O . GLU A 1 345 ? 3.58 75.188 37.625 1 57.03 345 GLU A O 1
ATOM 2728 N N . LYS A 1 346 ? 3.758 74.75 35.438 1 59.22 346 LYS A N 1
ATOM 2729 C CA . LYS A 1 346 ? 3.918 76.188 35.125 1 59.22 346 LYS A CA 1
ATOM 2730 C C . LYS A 1 346 ? 2.613 76.938 35.344 1 59.22 346 LYS A C 1
ATOM 2732 O O . LYS A 1 346 ? 2.625 78.062 35.812 1 59.22 346 LYS A O 1
ATOM 2737 N N . ALA A 1 347 ? 1.562 76.312 35.062 1 60.03 347 ALA A N 1
ATOM 2738 C CA . ALA A 1 347 ? 0.26 76.938 35.219 1 60.03 347 ALA A CA 1
ATOM 2739 C C . ALA A 1 347 ? -0.116 77 36.688 1 60.03 347 ALA A C 1
ATOM 2741 O O . ALA A 1 347 ? -0.882 77.938 37.094 1 60.03 347 ALA A O 1
ATOM 2742 N N . ASN A 1 348 ? 0.595 76.25 37.438 1 66.06 348 ASN A N 1
ATOM 2743 C CA . ASN A 1 348 ? 0.229 76.188 38.844 1 66.06 348 ASN A CA 1
ATOM 2744 C C . ASN A 1 348 ? 1.266 76.875 39.719 1 66.06 348 ASN A C 1
ATOM 2746 O O . ASN A 1 348 ? 1.235 76.75 40.969 1 66.06 348 ASN A O 1
ATOM 2750 N N . ARG A 1 349 ? 2.176 77.625 39.062 1 76.75 349 ARG A N 1
ATOM 2751 C CA . ARG A 1 349 ? 3.164 78.375 39.812 1 76.75 349 ARG A CA 1
ATOM 2752 C C . ARG A 1 349 ? 3 79.875 39.625 1 76.75 349 ARG A C 1
ATOM 2754 O O . ARG A 1 349 ? 2.582 80.312 38.531 1 76.75 349 ARG A O 1
ATOM 2761 N N . ASP A 1 350 ? 3.242 80.688 40.656 1 77.31 350 ASP A N 1
ATOM 2762 C CA . ASP A 1 350 ? 3.268 82.125 40.562 1 77.31 350 ASP A CA 1
ATOM 2763 C C . ASP A 1 350 ? 4.488 82.625 39.781 1 77.31 350 ASP A C 1
ATOM 2765 O O . ASP A 1 350 ? 5.625 82.312 40.125 1 77.31 350 ASP A O 1
ATOM 2769 N N . PRO A 1 351 ? 4.277 83.312 38.719 1 72.56 351 PRO A N 1
ATOM 2770 C CA . PRO A 1 351 ? 5.395 83.75 37.844 1 72.56 351 PRO A CA 1
ATOM 2771 C C . PRO A 1 351 ? 6.391 84.625 38.562 1 72.56 351 PRO A C 1
ATOM 2773 O O . PRO A 1 351 ? 7.57 84.688 38.219 1 72.56 351 PRO A O 1
ATOM 2776 N N . LEU A 1 352 ? 5.957 85.438 39.594 1 77.62 352 LEU A N 1
ATOM 2777 C CA . LEU A 1 352 ? 6.828 86.375 40.281 1 77.62 352 LEU A CA 1
ATOM 2778 C C . LEU A 1 352 ? 7.711 85.625 41.312 1 77.62 352 LEU A C 1
ATOM 2780 O O . LEU A 1 352 ? 8.93 85.875 41.312 1 77.62 352 LEU A O 1
ATOM 2784 N N . THR A 1 353 ? 7.203 84.812 42.125 1 86.69 353 THR A N 1
ATOM 2785 C CA . THR A 1 353 ? 7.902 84.25 43.281 1 86.69 353 THR A CA 1
ATOM 2786 C C . THR A 1 353 ? 8.328 82.812 43.031 1 86.69 353 THR A C 1
ATOM 2788 O O . THR A 1 353 ? 9.188 82.25 43.719 1 86.69 353 THR A O 1
ATOM 2791 N N . GLY A 1 354 ? 7.703 82.125 41.969 1 81.75 354 GLY A N 1
ATOM 2792 C CA . GLY A 1 354 ? 7.98 80.75 41.719 1 81.75 354 GLY A CA 1
ATOM 2793 C C . GLY A 1 354 ? 7.215 79.812 42.656 1 81.75 354 GLY A C 1
ATOM 2794 O O . GLY A 1 354 ? 7.309 78.562 42.5 1 81.75 354 GLY A O 1
ATOM 2795 N N . LEU A 1 355 ? 6.5 80.375 43.562 1 86.5 355 LEU A N 1
ATOM 2796 C CA . LEU A 1 355 ? 5.672 79.562 44.469 1 86.5 355 LEU A CA 1
ATOM 2797 C C . LEU A 1 355 ? 4.461 79 43.719 1 86.5 355 LEU A C 1
ATOM 2799 O O . LEU A 1 355 ? 4.16 79.438 42.625 1 86.5 355 LEU A O 1
ATOM 2803 N N . TRP A 1 356 ? 3.873 78 44.375 1 85.25 356 TRP A N 1
ATOM 2804 C CA . TRP A 1 356 ? 2.604 77.562 43.812 1 85.25 356 TRP A CA 1
ATOM 2805 C C . TRP A 1 356 ? 1.543 78.625 43.875 1 85.25 356 TRP A C 1
ATOM 2807 O O . TRP A 1 356 ? 1.598 79.5 44.719 1 85.25 356 TRP A O 1
ATOM 2817 N N . ASN A 1 357 ? 0.624 78.562 42.969 1 80.69 357 ASN A N 1
ATOM 2818 C CA . ASN A 1 357 ? -0.385 79.625 42.938 1 80.69 357 ASN A CA 1
ATOM 2819 C C . ASN A 1 357 ? -1.616 79.25 43.75 1 80.69 357 ASN A C 1
ATOM 2821 O O . ASN A 1 357 ? -1.695 78.188 44.312 1 80.69 357 ASN A O 1
ATOM 2825 N N . ARG A 1 358 ? -2.525 80.312 44.031 1 79.62 358 ARG A N 1
ATOM 2826 C CA . ARG A 1 358 ? -3.717 80.125 44.844 1 79.62 358 ARG A CA 1
ATOM 2827 C C . ARG A 1 358 ? -4.574 79 44.344 1 79.62 358 ARG A C 1
ATOM 2829 O O . ARG A 1 358 ? -5.141 78.25 45.156 1 79.62 358 ARG A O 1
ATOM 2836 N N . GLY A 1 359 ? -4.613 78.812 43.031 1 75.88 359 GLY A N 1
ATOM 2837 C CA . GLY A 1 359 ? -5.367 77.688 42.5 1 75.88 359 GLY A CA 1
ATOM 2838 C C . GLY A 1 359 ? -4.871 76.375 42.969 1 75.88 359 GLY A C 1
ATOM 2839 O O . GLY A 1 359 ? -5.668 75.5 43.344 1 75.88 359 GLY A O 1
ATOM 2840 N N . ARG A 1 360 ? -3.625 76.188 42.938 1 78.06 360 ARG A N 1
ATOM 2841 C CA . ARG A 1 360 ? -3.012 75 43.438 1 78.06 360 ARG A CA 1
ATOM 2842 C C . ARG A 1 360 ? -3.229 74.812 44.938 1 78.06 360 ARG A C 1
ATOM 2844 O O . ARG A 1 360 ? -3.416 73.688 45.406 1 78.06 360 ARG A O 1
ATOM 2851 N N . PHE A 1 361 ? -3.209 75.875 45.594 1 85.25 361 PHE A N 1
ATOM 2852 C CA . PHE A 1 361 ? -3.475 75.812 47.031 1 85.25 361 PHE A CA 1
ATOM 2853 C C . PHE A 1 361 ? -4.848 75.25 47.312 1 85.25 361 PHE A C 1
ATOM 2855 O O . PHE A 1 361 ? -4.98 74.312 48.125 1 85.25 361 PHE A O 1
ATOM 2862 N N . ASP A 1 362 ? -5.793 75.75 46.688 1 78.75 362 ASP A N 1
ATOM 2863 C CA . ASP A 1 362 ? -7.16 75.25 46.875 1 78.75 362 ASP A CA 1
ATOM 2864 C C . ASP A 1 362 ? -7.297 73.75 46.562 1 78.75 362 ASP A C 1
ATOM 2866 O O . ASP A 1 362 ? -7.957 73.062 47.281 1 78.75 362 ASP A O 1
ATOM 2870 N N . ALA A 1 363 ? -6.617 73.438 45.562 1 76.38 363 ALA A N 1
ATOM 2871 C CA . ALA A 1 363 ? -6.66 72.062 45.125 1 76.38 363 ALA A CA 1
ATOM 2872 C C . ALA A 1 363 ? -5.973 71.125 46.156 1 76.38 363 ALA A C 1
ATOM 2874 O O . ALA A 1 363 ? -6.508 70.062 46.531 1 76.38 363 ALA A O 1
ATOM 2875 N N . ASP A 1 364 ? -4.824 71.5 46.594 1 79.94 364 ASP A N 1
ATOM 2876 C CA . ASP A 1 364 ? -4.059 70.75 47.562 1 79.94 364 ASP A CA 1
ATOM 2877 C C . ASP A 1 364 ? -4.766 70.688 48.906 1 79.94 364 ASP A C 1
ATOM 2879 O O . ASP A 1 364 ? -4.766 69.625 49.562 1 79.94 364 ASP A O 1
ATOM 2883 N N . LEU A 1 365 ? -5.316 71.75 49.219 1 82.81 365 LEU A N 1
ATOM 2884 C CA . LEU A 1 365 ? -6.055 71.812 50.5 1 82.81 365 LEU A CA 1
ATOM 2885 C C . LEU A 1 365 ? -7.238 70.812 50.438 1 82.81 365 LEU A C 1
ATOM 2887 O O . LEU A 1 365 ? -7.465 70.062 51.406 1 82.81 365 LEU A O 1
ATOM 2891 N N . GLN A 1 366 ? -7.934 70.875 49.344 1 79.12 366 GLN A N 1
ATOM 2892 C CA . GLN A 1 366 ? -9.07 70 49.188 1 79.12 366 GLN A CA 1
ATOM 2893 C C . GLN A 1 366 ? -8.625 68.5 49.219 1 79.12 366 GLN A C 1
ATOM 2895 O O . GLN A 1 366 ? -9.273 67.688 49.812 1 79.12 366 GLN A O 1
ATOM 2900 N N . ALA A 1 367 ? -7.566 68.25 48.625 1 72.62 367 ALA A N 1
ATOM 2901 C CA . ALA A 1 367 ? -7.035 66.875 48.562 1 72.62 367 ALA A CA 1
ATOM 2902 C C . ALA A 1 367 ? -6.648 66.375 49.938 1 72.62 367 ALA A C 1
ATOM 2904 O O . ALA A 1 367 ? -6.926 65.25 50.312 1 72.62 367 ALA A O 1
ATOM 2905 N N . LEU A 1 368 ? -6 67.25 50.656 1 77.56 368 LEU A N 1
ATOM 2906 C CA . LEU A 1 368 ? -5.582 66.875 52.031 1 77.56 368 LEU A CA 1
ATOM 2907 C C . LEU A 1 368 ? -6.789 66.625 52.906 1 77.56 368 LEU A C 1
ATOM 2909 O O . LEU A 1 368 ? -6.781 65.688 53.75 1 77.56 368 LEU A O 1
ATOM 2913 N N . CYS A 1 369 ? -7.801 67.375 52.719 1 76 369 CYS A N 1
ATOM 2914 C CA . CYS A 1 369 ? -9.023 67.25 53.5 1 76 369 CYS A CA 1
ATOM 2915 C C . CYS A 1 369 ? -9.766 66 53.094 1 76 369 CYS A C 1
ATOM 2917 O O . CYS A 1 369 ? -10.266 65.25 53.938 1 76 369 CYS A O 1
ATOM 2919 N N . GLU A 1 370 ? -9.773 65.75 51.812 1 69.31 370 GLU A N 1
ATOM 2920 C CA . GLU A 1 370 ? -10.492 64.625 51.281 1 69.31 370 GLU A CA 1
ATOM 2921 C C . GLU A 1 370 ? -9.812 63.281 51.688 1 69.31 370 GLU A C 1
ATOM 2923 O O . GLU A 1 370 ? -10.484 62.312 52 1 69.31 370 GLU A O 1
ATOM 2928 N N . HIS A 1 371 ? -8.523 63.344 51.719 1 66.06 371 HIS A N 1
ATOM 2929 C CA . HIS A 1 371 ? -7.773 62.125 52 1 66.06 371 HIS A CA 1
ATOM 2930 C C . HIS A 1 371 ? -7.469 62 53.5 1 66.06 371 HIS A C 1
ATOM 2932 O O . HIS A 1 371 ? -6.75 61.125 53.906 1 66.06 371 HIS A O 1
ATOM 2938 N N . LYS A 1 372 ? -7.953 62.969 54.219 1 72.69 372 LYS A N 1
ATOM 2939 C CA . LYS A 1 372 ? -7.84 62.969 55.688 1 72.69 372 LYS A CA 1
ATOM 2940 C C . LYS A 1 372 ? -6.379 62.875 56.125 1 72.69 372 LYS A C 1
ATOM 2942 O O . LYS A 1 372 ? -6.055 62.125 57.031 1 72.69 372 LYS A O 1
ATOM 2947 N N . VAL A 1 373 ? -5.539 63.406 55.406 1 73.94 373 VAL A N 1
ATOM 2948 C CA . VAL A 1 373 ? -4.137 63.5 55.781 1 73.94 373 VAL A CA 1
ATOM 2949 C C . VAL A 1 373 ? -3.959 64.625 56.812 1 73.94 373 VAL A C 1
ATOM 2951 O O . VAL A 1 373 ? -4.449 65.75 56.656 1 73.94 373 VAL A O 1
ATOM 2954 N N . PRO A 1 374 ? -3.395 64.25 57.875 1 80.69 374 PRO A N 1
ATOM 2955 C CA . PRO A 1 374 ? -3.107 65.312 58.844 1 80.69 374 PRO A CA 1
ATOM 2956 C C . PRO A 1 374 ? -2.154 66.375 58.281 1 80.69 374 PRO A C 1
ATOM 2958 O O . PRO A 1 374 ? -1.185 66.062 57.625 1 80.69 374 PRO A O 1
ATOM 2961 N N . PHE A 1 375 ? -2.533 67.688 58.438 1 86.44 375 PHE A N 1
ATOM 2962 C CA . PHE A 1 375 ? -1.689 68.75 57.969 1 86.44 375 PHE A CA 1
ATOM 2963 C C . PHE A 1 375 ? -1.896 70 58.812 1 86.44 375 PHE A C 1
ATOM 2965 O O . PHE A 1 375 ? -2.82 70.062 59.625 1 86.44 375 PHE A O 1
ATOM 2972 N N . ALA A 1 376 ? -0.997 70.938 58.719 1 92.56 376 ALA A N 1
ATOM 2973 C CA . ALA A 1 376 ? -1.117 72.312 59.281 1 92.56 376 ALA A CA 1
ATOM 2974 C C . ALA A 1 376 ? -1.16 73.312 58.156 1 92.56 376 ALA A C 1
ATOM 2976 O O . ALA A 1 376 ? -0.551 73.125 57.094 1 92.56 376 ALA A O 1
ATOM 2977 N N . LEU A 1 377 ? -1.996 74.312 58.406 1 93.88 377 LEU A N 1
ATOM 2978 C CA . LEU A 1 377 ? -2.121 75.438 57.5 1 93.88 377 LEU A CA 1
ATOM 2979 C C . LEU A 1 377 ? -1.589 76.75 58.125 1 93.88 377 LEU A C 1
ATOM 2981 O O . LEU A 1 377 ? -1.896 77 59.25 1 93.88 377 LEU A O 1
ATOM 2985 N N . ALA A 1 378 ? -0.725 77.438 57.375 1 95.88 378 ALA A N 1
ATOM 2986 C CA . ALA A 1 378 ? -0.244 78.75 57.781 1 95.88 378 ALA A CA 1
ATOM 2987 C C . ALA A 1 378 ? -0.592 79.812 56.75 1 95.88 378 ALA A C 1
ATOM 2989 O O . ALA A 1 378 ? -0.391 79.625 55.562 1 95.88 378 ALA A O 1
ATOM 2990 N N . LEU A 1 379 ? -1.195 80.812 57.219 1 94.56 379 LEU A N 1
ATOM 2991 C CA . LEU A 1 379 ? -1.386 82 56.375 1 94.56 379 LEU A CA 1
ATOM 2992 C C . LEU A 1 379 ? -0.451 83.125 56.844 1 94.56 379 LEU A C 1
ATOM 2994 O O . LEU A 1 379 ? -0.375 83.438 58.031 1 94.56 379 LEU A O 1
ATOM 2998 N N . ILE A 1 380 ? 0.284 83.625 55.875 1 95.56 380 ILE A N 1
ATOM 2999 C CA . ILE A 1 380 ? 1.327 84.625 56.156 1 95.56 380 ILE A CA 1
ATOM 3000 C C . ILE A 1 380 ? 1.046 85.938 55.375 1 95.56 380 ILE A C 1
ATOM 3002 O O . ILE A 1 380 ? 0.592 85.875 54.219 1 95.56 380 ILE A O 1
ATOM 3006 N N . ASP A 1 381 ? 1.28 87 55.969 1 93.75 381 ASP A N 1
ATOM 3007 C CA . ASP A 1 381 ? 1.184 88.312 55.344 1 93.75 381 ASP A CA 1
ATOM 3008 C C . ASP A 1 381 ? 2.41 89.188 55.656 1 93.75 381 ASP A C 1
ATOM 3010 O O . ASP A 1 381 ? 2.836 89.25 56.812 1 93.75 381 ASP A O 1
ATOM 3014 N N . ILE A 1 382 ? 2.941 89.812 54.688 1 94.25 382 ILE A N 1
ATOM 3015 C CA . ILE A 1 382 ? 4.109 90.688 54.875 1 94.25 382 ILE A CA 1
ATOM 3016 C C . ILE A 1 382 ? 3.688 92 55.531 1 94.25 382 ILE A C 1
ATOM 3018 O O . ILE A 1 382 ? 2.828 92.688 55 1 94.25 382 ILE A O 1
ATOM 3022 N N . ASP A 1 383 ? 4.383 92.312 56.656 1 93.25 383 ASP A N 1
ATOM 3023 C CA . ASP A 1 383 ? 4.012 93.5 57.438 1 93.25 383 ASP A CA 1
ATOM 3024 C C . ASP A 1 383 ? 4.352 94.812 56.688 1 93.25 383 ASP A C 1
ATOM 3026 O O . ASP A 1 383 ? 5.477 94.938 56.219 1 93.25 383 ASP A O 1
ATOM 3030 N N . HIS A 1 384 ? 3.379 95.688 56.656 1 89.81 384 HIS A N 1
ATOM 3031 C CA . HIS A 1 384 ? 3.533 97 56.094 1 89.81 384 HIS A CA 1
ATOM 3032 C C . HIS A 1 384 ? 4.098 96.938 54.688 1 89.81 384 HIS A C 1
ATOM 3034 O O . HIS A 1 384 ? 4.965 97.75 54.312 1 89.81 384 HIS A O 1
ATOM 3040 N N . PHE A 1 385 ? 3.6 96.062 53.938 1 89.31 385 PHE A N 1
ATOM 3041 C CA . PHE A 1 385 ? 4.137 95.875 52.594 1 89.31 385 PHE A CA 1
ATOM 3042 C C . PHE A 1 385 ? 3.793 97.062 51.688 1 89.31 385 PHE A C 1
ATOM 3044 O O . PHE A 1 385 ? 4.598 97.438 50.844 1 89.31 385 PHE A O 1
ATOM 3051 N N . LYS A 1 386 ? 2.658 97.562 51.875 1 80.5 386 LYS A N 1
ATOM 3052 C CA . LYS A 1 386 ? 2.275 98.812 51.125 1 80.5 386 LYS A CA 1
ATOM 3053 C C . LYS A 1 386 ? 3.248 99.938 51.375 1 80.5 386 LYS A C 1
ATOM 3055 O O . LYS A 1 386 ? 3.623 100.625 50.469 1 80.5 386 LYS A O 1
ATOM 3060 N N . GLN A 1 387 ? 3.623 100 52.562 1 85.31 387 GLN A N 1
ATOM 3061 C CA . GLN A 1 387 ? 4.582 101.062 52.938 1 85.31 387 GLN A CA 1
ATOM 3062 C C . GLN A 1 387 ? 5.934 100.812 52.281 1 85.31 387 GLN A C 1
ATOM 3064 O O . GLN A 1 387 ? 6.609 101.75 51.844 1 85.31 387 GLN A O 1
ATOM 3069 N N . VAL A 1 388 ? 6.289 99.625 52.156 1 88.06 388 VAL A N 1
ATOM 3070 C CA . VAL A 1 388 ? 7.531 99.25 51.5 1 88.06 388 VAL A CA 1
ATOM 3071 C C . VAL A 1 388 ? 7.453 99.625 50.031 1 88.06 388 VAL A C 1
ATOM 3073 O O . VAL A 1 388 ? 8.383 100.25 49.469 1 88.06 388 VAL A O 1
ATOM 3076 N N . ASN A 1 389 ? 6.297 99.375 49.438 1 80.19 389 ASN A N 1
ATOM 3077 C CA . ASN A 1 389 ? 6.086 99.75 48.031 1 80.19 389 ASN A CA 1
ATOM 3078 C C . ASN A 1 389 ? 6.074 101.25 47.844 1 80.19 389 ASN A C 1
ATOM 3080 O O . ASN A 1 389 ? 6.66 101.75 46.875 1 80.19 389 ASN A O 1
ATOM 3084 N N . ASP A 1 390 ? 5.461 101.812 48.719 1 76.12 390 ASP A N 1
ATOM 3085 C CA . ASP A 1 390 ? 5.32 103.312 48.625 1 76.12 390 ASP A CA 1
ATOM 3086 C C . ASP A 1 390 ? 6.66 104 48.844 1 76.12 390 ASP A C 1
ATOM 3088 O O . ASP A 1 390 ? 6.953 105 48.219 1 76.12 390 ASP A O 1
ATOM 3092 N N . THR A 1 391 ? 7.441 103.438 49.719 1 84 391 THR A N 1
ATOM 3093 C CA . THR A 1 391 ? 8.695 104.062 50.125 1 84 391 THR A CA 1
ATOM 3094 C C . THR A 1 391 ? 9.812 103.75 49.156 1 84 391 THR A C 1
ATOM 3096 O O . THR A 1 391 ? 10.602 104.625 48.75 1 84 391 THR A O 1
ATOM 3099 N N . TYR A 1 392 ? 9.852 102.5 48.719 1 83.81 392 TYR A N 1
ATOM 3100 C CA . TYR A 1 392 ? 11.023 102.062 47.969 1 83.81 392 TYR A CA 1
ATOM 3101 C C . TYR A 1 392 ? 10.656 101.688 46.562 1 83.81 392 TYR A C 1
ATOM 3103 O O . TYR A 1 392 ? 11.539 101.375 45.719 1 83.81 392 TYR A O 1
ATOM 3111 N N . GLY A 1 393 ? 9.375 101.625 46.25 1 78.62 393 GLY A N 1
ATOM 3112 C CA . GLY A 1 393 ? 8.938 101.312 44.875 1 78.62 393 GLY A CA 1
ATOM 3113 C C . GLY A 1 393 ? 8.453 99.875 44.719 1 78.62 393 GLY A C 1
ATOM 3114 O O . GLY A 1 393 ? 8.859 99 45.469 1 78.62 393 GLY A O 1
ATOM 3115 N N . HIS A 1 394 ? 7.699 99.625 43.688 1 75.31 394 HIS A N 1
ATOM 3116 C CA . HIS A 1 394 ? 7.086 98.375 43.438 1 75.31 394 HIS A CA 1
ATOM 3117 C C . HIS A 1 394 ? 8.125 97.312 43 1 75.31 394 HIS A C 1
ATOM 3119 O O . HIS A 1 394 ? 7.969 96.125 43.25 1 75.31 394 HIS A O 1
ATOM 3125 N N . LEU A 1 395 ? 9.109 97.75 42.375 1 79 395 LEU A N 1
ATOM 3126 C CA . LEU A 1 395 ? 10.156 96.812 41.938 1 79 395 LEU A CA 1
ATOM 3127 C C . LEU A 1 395 ? 10.859 96.188 43.156 1 79 395 LEU A C 1
ATOM 3129 O O . LEU A 1 395 ? 11.156 95 43.156 1 79 395 LEU A O 1
ATOM 3133 N N . LEU A 1 396 ? 11.133 97.062 44.094 1 82.69 396 LEU A N 1
ATOM 3134 C CA . LEU A 1 396 ? 11.727 96.562 45.312 1 82.69 396 LEU A CA 1
ATOM 3135 C C . LEU A 1 396 ? 10.734 95.625 46.062 1 82.69 396 LEU A C 1
ATOM 3137 O O . LEU A 1 396 ? 11.133 94.688 46.719 1 82.69 396 LEU A O 1
ATOM 3141 N N . GLY A 1 397 ? 9.461 96 46 1 86.19 397 GLY A N 1
ATOM 3142 C CA . GLY A 1 397 ? 8.438 95.125 46.531 1 86.19 397 GLY A CA 1
ATOM 3143 C C . GLY A 1 397 ? 8.453 93.75 45.938 1 86.19 397 GLY A C 1
ATOM 3144 O O . GLY A 1 397 ? 8.344 92.75 46.656 1 86.19 397 GLY A O 1
ATOM 3145 N N . ASP A 1 398 ? 8.648 93.75 44.719 1 82.88 398 ASP A N 1
ATOM 3146 C CA . ASP A 1 398 ? 8.75 92.438 44.031 1 82.88 398 ASP A CA 1
ATOM 3147 C C . ASP A 1 398 ? 9.969 91.688 44.531 1 82.88 398 ASP A C 1
ATOM 3149 O O . ASP A 1 398 ? 9.898 90.438 44.688 1 82.88 398 ASP A O 1
ATOM 3153 N N . GLU A 1 399 ? 11.008 92.375 44.625 1 88.06 399 GLU A N 1
ATOM 3154 C CA . GLU A 1 399 ? 12.227 91.688 45.125 1 88.06 399 GLU A CA 1
ATOM 3155 C C . GLU A 1 399 ? 12.047 91.188 46.531 1 88.06 399 GLU A C 1
ATOM 3157 O O . GLU A 1 399 ? 12.578 90.125 46.875 1 88.06 399 GLU A O 1
ATOM 3162 N N . VAL A 1 400 ? 11.312 91.875 47.312 1 91.5 400 VAL A N 1
ATOM 3163 C CA . VAL A 1 400 ? 11.023 91.5 48.688 1 91.5 400 VAL A CA 1
ATOM 3164 C C . VAL A 1 400 ? 10.18 90.188 48.656 1 91.5 400 VAL A C 1
ATOM 3166 O O . VAL A 1 400 ? 10.484 89.25 49.375 1 91.5 400 VAL A O 1
ATOM 3169 N N . LEU A 1 401 ? 9.234 90.188 47.844 1 91.44 401 LEU A N 1
ATOM 3170 C CA . LEU A 1 401 ? 8.375 89 47.719 1 91.44 401 LEU A CA 1
ATOM 3171 C C . LEU A 1 401 ? 9.188 87.812 47.281 1 91.44 401 LEU A C 1
ATOM 3173 O O . LEU A 1 401 ? 9.008 86.688 47.812 1 91.44 401 LEU A O 1
ATOM 3177 N N . LYS A 1 402 ? 10.062 88 46.344 1 90.88 402 LYS A N 1
ATOM 3178 C CA . LYS A 1 402 ? 10.914 86.938 45.875 1 90.88 402 LYS A CA 1
ATOM 3179 C C . LYS A 1 402 ? 11.828 86.438 46.969 1 90.88 402 LYS A C 1
ATOM 3181 O O . LYS A 1 402 ? 11.977 85.188 47.156 1 90.88 402 LYS A O 1
ATOM 3186 N N . ALA A 1 403 ? 12.367 87.312 47.625 1 92.44 403 ALA A N 1
ATOM 3187 C CA . ALA A 1 403 ? 13.297 86.938 48.719 1 92.44 403 ALA A CA 1
ATOM 3188 C C . ALA A 1 403 ? 12.586 86.25 49.844 1 92.44 403 ALA A C 1
ATOM 3190 O O . ALA A 1 403 ? 13.094 85.25 50.375 1 92.44 403 ALA A O 1
ATOM 3191 N N . VAL A 1 404 ? 11.453 86.75 50.219 1 93.5 404 VAL A N 1
ATOM 3192 C CA . VAL A 1 404 ? 10.672 86.062 51.281 1 93.5 404 VAL A CA 1
ATOM 3193 C C . VAL A 1 404 ? 10.312 84.688 50.875 1 93.5 404 VAL A C 1
ATOM 3195 O O . VAL A 1 404 ? 10.43 83.75 51.656 1 93.5 404 VAL A O 1
ATOM 3198 N N . SER A 1 405 ? 9.898 84.562 49.656 1 92.69 405 SER A N 1
ATOM 3199 C CA . SER A 1 405 ? 9.508 83.25 49.125 1 92.69 405 SER A CA 1
ATOM 3200 C C . SER A 1 405 ? 10.68 82.25 49.125 1 92.69 405 SER A C 1
ATOM 3202 O O . SER A 1 405 ? 10.539 81.062 49.5 1 92.69 405 SER A O 1
ATOM 3204 N N . LYS A 1 406 ? 11.797 82.75 48.625 1 90.94 406 LYS A N 1
ATOM 3205 C CA . LYS A 1 406 ? 13 81.875 48.562 1 90.94 406 LYS A CA 1
ATOM 3206 C C . LYS A 1 406 ? 13.43 81.438 49.969 1 90.94 406 LYS A C 1
ATOM 3208 O O . LYS A 1 406 ? 13.758 80.312 50.188 1 90.94 406 LYS A O 1
ATOM 3213 N N . LEU A 1 407 ? 13.391 82.375 50.875 1 91.69 407 LEU A N 1
ATOM 3214 C CA . LEU A 1 407 ? 13.75 82.062 52.281 1 91.69 407 LEU A CA 1
ATOM 3215 C C . LEU A 1 407 ? 12.797 81.062 52.875 1 91.69 407 LEU A C 1
ATOM 3217 O O . LEU A 1 407 ? 13.211 80.188 53.656 1 91.69 407 LEU A O 1
ATOM 3221 N N . GLY A 1 408 ? 11.57 81.125 52.562 1 92.31 408 GLY A N 1
ATOM 3222 C CA . GLY A 1 408 ? 10.594 80.125 53 1 92.31 408 GLY A CA 1
ATOM 3223 C C . GLY A 1 408 ? 10.891 78.75 52.531 1 92.31 408 GLY A C 1
ATOM 3224 O O . GLY A 1 408 ? 10.812 77.812 53.312 1 92.31 408 GLY A O 1
ATOM 3225 N N . GLY A 1 409 ? 11.164 78.688 51.25 1 88.25 409 GLY A N 1
ATOM 3226 C CA . GLY A 1 409 ? 11.539 77.375 50.688 1 88.25 409 GLY A CA 1
ATOM 3227 C C . GLY A 1 409 ? 12.734 76.75 51.406 1 88.25 409 GLY A C 1
ATOM 3228 O O . GLY A 1 409 ? 12.75 75.562 51.656 1 88.25 409 GLY A O 1
ATOM 3229 N N . GLU A 1 410 ? 13.695 77.562 51.688 1 86.81 410 GLU A N 1
ATOM 3230 C CA . GLU A 1 410 ? 14.898 77.062 52.344 1 86.81 410 GLU A CA 1
ATOM 3231 C C . GLU A 1 410 ? 14.609 76.75 53.812 1 86.81 410 GLU A C 1
ATOM 3233 O O . GLU A 1 410 ? 15.133 75.75 54.312 1 86.81 410 GLU A O 1
ATOM 3238 N N . ALA A 1 411 ? 13.766 77.5 54.469 1 88.56 411 ALA A N 1
ATOM 3239 C CA . ALA A 1 411 ? 13.469 77.312 55.906 1 88.56 411 ALA A CA 1
ATOM 3240 C C . ALA A 1 411 ? 12.547 76.125 56.125 1 88.56 411 ALA A C 1
ATOM 3242 O O . ALA A 1 411 ? 12.695 75.375 57.094 1 88.56 411 ALA A O 1
ATOM 3243 N N . LEU A 1 412 ? 11.578 75.875 55.219 1 88.5 412 LEU A N 1
ATOM 3244 C CA . LEU A 1 412 ? 10.555 74.812 55.438 1 88.5 412 LEU A CA 1
ATOM 3245 C C . LEU A 1 412 ? 10.93 73.562 54.719 1 88.5 412 LEU A C 1
ATOM 3247 O O . LEU A 1 412 ? 10.445 72.438 55.094 1 88.5 412 LEU A O 1
ATOM 3251 N N . GLY A 1 413 ? 11.836 73.625 53.812 1 78.69 413 GLY A N 1
ATOM 3252 C CA . GLY A 1 413 ? 12.289 72.438 53.094 1 78.69 413 GLY A CA 1
ATOM 3253 C C . GLY A 1 413 ? 11.273 71.875 52.125 1 78.69 413 GLY A C 1
ATOM 3254 O O . GLY A 1 413 ? 10.227 72.5 51.906 1 78.69 413 GLY A O 1
ATOM 3255 N N . ASN A 1 414 ? 11.547 70.562 51.594 1 77 414 ASN A N 1
ATOM 3256 C CA . ASN A 1 414 ? 10.773 69.938 50.531 1 77 414 ASN A CA 1
ATOM 3257 C C . ASN A 1 414 ? 9.492 69.312 51.062 1 77 414 ASN A C 1
ATOM 3259 O O . ASN A 1 414 ? 8.609 68.938 50.312 1 77 414 ASN A O 1
ATOM 3263 N N . SER A 1 415 ? 9.336 69.25 52.312 1 78.56 415 SER A N 1
ATOM 3264 C CA . SER A 1 415 ? 8.172 68.625 52.906 1 78.56 415 SER A CA 1
ATOM 3265 C C . SER A 1 415 ? 7 69.562 53 1 78.56 415 SER A C 1
ATOM 3267 O O . SER A 1 415 ? 5.863 69.188 53.25 1 78.56 415 SER A O 1
ATOM 3269 N N . ALA A 1 416 ? 7.262 70.875 52.875 1 84.88 416 ALA A N 1
ATOM 3270 C CA . ALA A 1 416 ? 6.219 71.875 52.906 1 84.88 416 ALA A CA 1
ATOM 3271 C C . ALA A 1 416 ? 5.914 72.438 51.5 1 84.88 416 ALA A C 1
ATOM 3273 O O . ALA A 1 416 ? 6.789 72.438 50.656 1 84.88 416 ALA A O 1
ATOM 3274 N N . GLN A 1 417 ? 4.684 72.812 51.344 1 89.5 417 GLN A N 1
ATOM 3275 C CA . GLN A 1 417 ? 4.281 73.438 50.094 1 89.5 417 GLN A CA 1
ATOM 3276 C C . GLN A 1 417 ? 3.887 74.875 50.312 1 89.5 417 GLN A C 1
ATOM 3278 O O . GLN A 1 417 ? 3.057 75.188 51.188 1 89.5 417 GLN A O 1
ATOM 3283 N N . ILE A 1 418 ? 4.539 75.75 49.625 1 93.25 418 ILE A N 1
ATOM 3284 C CA . ILE A 1 418 ? 4.324 77.188 49.781 1 93.25 418 ILE A CA 1
ATOM 3285 C C . ILE A 1 418 ? 3.568 77.75 48.594 1 93.25 418 ILE A C 1
ATOM 3287 O O . ILE A 1 418 ? 3.879 77.375 47.438 1 93.25 418 ILE A O 1
ATOM 3291 N N . TYR A 1 419 ? 2.598 78.625 48.906 1 92.31 419 TYR A N 1
ATOM 3292 C CA . TYR A 1 419 ? 1.707 79.125 47.875 1 92.31 419 TYR A CA 1
ATOM 3293 C C . TYR A 1 419 ? 1.632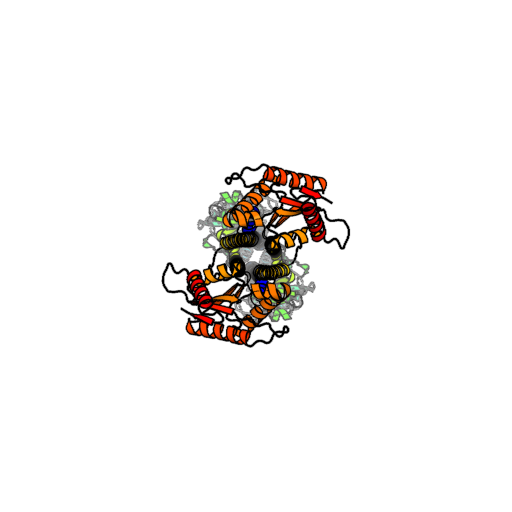 80.688 47.969 1 92.31 419 TYR A C 1
ATOM 3295 O O . TYR A 1 419 ? 1.672 81.25 49.062 1 92.31 419 TYR A O 1
ATOM 3303 N N . ARG A 1 420 ? 1.585 81.25 46.875 1 89.19 420 ARG A N 1
ATOM 3304 C CA . ARG A 1 420 ? 1.194 82.688 46.844 1 89.19 420 ARG A CA 1
ATOM 3305 C C . ARG A 1 420 ? -0.324 82.812 46.875 1 89.19 420 ARG A C 1
ATOM 3307 O O . ARG A 1 420 ? -0.997 82.562 45.875 1 89.19 420 ARG A O 1
ATOM 3314 N N . TYR A 1 421 ? -0.916 83.25 48 1 84.25 421 TYR A N 1
ATOM 3315 C CA . TYR A 1 421 ? -2.354 83.312 48.25 1 84.25 421 TYR A CA 1
ATOM 3316 C C . TYR A 1 421 ? -2.939 84.625 47.75 1 84.25 421 TYR A C 1
ATOM 3318 O O . TYR A 1 421 ? -4.09 84.688 47.312 1 84.25 421 TYR A O 1
ATOM 3326 N N . GLY A 1 422 ? -2.182 85.688 47.812 1 76.25 422 GLY A N 1
ATOM 3327 C CA . GLY A 1 422 ? -2.559 87 47.375 1 76.25 422 GLY A CA 1
ATOM 3328 C C . GLY A 1 422 ? -1.371 87.875 46.969 1 76.25 422 GLY A C 1
ATOM 3329 O O . GLY A 1 422 ? -0.311 87.312 46.625 1 76.25 422 GLY A O 1
ATOM 3330 N N . GLY A 1 423 ? -1.578 89.188 46.906 1 75.62 423 GLY A N 1
ATOM 3331 C CA . GLY A 1 423 ? -0.487 90.062 46.594 1 75.62 423 GLY A CA 1
ATOM 3332 C C . GLY A 1 423 ? 0.685 89.938 47.531 1 75.62 423 GLY A C 1
ATOM 3333 O O . GLY A 1 423 ? 1.815 89.688 47.125 1 75.62 423 GLY A O 1
ATOM 3334 N N . GLU A 1 424 ? 0.368 90.125 48.781 1 88.31 424 GLU A N 1
ATOM 3335 C CA . GLU A 1 424 ? 1.399 90.062 49.812 1 88.31 424 GLU A CA 1
ATOM 3336 C C . GLU A 1 424 ? 1.139 88.938 50.781 1 88.31 424 GLU A C 1
ATOM 3338 O O . GLU A 1 424 ? 1.824 88.75 51.781 1 88.31 424 GLU A O 1
ATOM 3343 N N . GLU A 1 425 ? 0.155 88.062 50.375 1 90.69 425 GLU A N 1
ATOM 3344 C CA . GLU A 1 425 ? -0.238 86.938 51.25 1 90.69 425 GLU A CA 1
ATOM 3345 C C . GLU A 1 425 ? 0.328 85.625 50.75 1 90.69 425 GLU A C 1
ATOM 3347 O O . GLU A 1 425 ? 0.349 85.375 49.531 1 90.69 425 GLU A O 1
ATOM 3352 N N . ILE A 1 426 ? 0.899 84.875 51.688 1 94.38 426 ILE A N 1
ATOM 3353 C CA . ILE A 1 426 ? 1.49 83.562 51.406 1 94.38 426 ILE A CA 1
ATOM 3354 C C . ILE A 1 426 ? 0.801 82.5 52.25 1 94.38 426 ILE A C 1
ATOM 3356 O O . ILE A 1 426 ? 0.485 82.75 53.406 1 94.38 426 ILE A O 1
ATOM 3360 N N . ALA A 1 427 ? 0.488 81.375 51.656 1 94.31 427 ALA A N 1
ATOM 3361 C CA . ALA A 1 427 ? -0.054 80.25 52.375 1 94.31 427 ALA A CA 1
ATOM 3362 C C . ALA A 1 427 ? 0.938 79.062 52.406 1 94.31 427 ALA A C 1
ATOM 3364 O O . ALA A 1 427 ? 1.707 78.875 51.438 1 94.31 427 ALA A O 1
ATOM 3365 N N . VAL A 1 428 ? 0.977 78.312 53.438 1 94.81 428 VAL A N 1
ATOM 3366 C CA . VAL A 1 428 ? 1.858 77.188 53.562 1 94.81 428 VAL A CA 1
ATOM 3367 C C . VAL A 1 428 ? 1.058 75.938 54.062 1 94.81 428 VAL A C 1
ATOM 3369 O O . VAL A 1 428 ? 0.287 76.062 55 1 94.81 428 VAL A O 1
ATOM 3372 N N . LEU A 1 429 ? 1.187 74.875 53.344 1 91.94 429 LEU A N 1
ATOM 3373 C CA . LEU A 1 429 ? 0.655 73.562 53.781 1 91.94 429 LEU A CA 1
ATOM 3374 C C . LEU A 1 429 ? 1.775 72.688 54.281 1 91.94 429 LEU A C 1
ATOM 3376 O O . LEU A 1 429 ? 2.756 72.438 53.562 1 91.94 429 LEU A O 1
ATOM 3380 N N . LEU A 1 430 ? 1.678 72.25 55.469 1 90.62 430 LEU A N 1
ATOM 3381 C CA . LEU A 1 430 ? 2.643 71.312 56.094 1 90.62 430 LEU A CA 1
ATOM 3382 C C . LEU A 1 430 ? 2.006 70 56.406 1 90.62 430 LEU A C 1
ATOM 3384 O O . LEU A 1 430 ? 1.468 69.75 57.469 1 90.62 430 LEU A O 1
ATOM 3388 N N . PRO A 1 431 ? 2.18 69.062 55.438 1 82.81 431 PRO A N 1
ATOM 3389 C CA . PRO A 1 431 ? 1.614 67.75 55.656 1 82.81 431 PRO A CA 1
ATOM 3390 C C . PRO A 1 431 ? 2.311 67 56.812 1 82.81 431 PRO A C 1
ATOM 3392 O O . PRO A 1 431 ? 3.527 67.125 56.969 1 82.81 431 PRO A O 1
ATOM 3395 N N . ARG A 1 432 ? 1.55 66.25 57.625 1 76.62 432 ARG A N 1
ATOM 3396 C CA . ARG A 1 432 ? 2.006 65.375 58.688 1 76.62 432 ARG A CA 1
ATOM 3397 C C . ARG A 1 432 ? 2.695 66.188 59.812 1 76.62 432 ARG A C 1
ATOM 3399 O O . ARG A 1 432 ? 3.646 65.688 60.438 1 76.62 432 ARG A O 1
ATOM 3406 N N . ASN A 1 433 ? 2.395 67.438 59.938 1 77 433 ASN A N 1
ATOM 3407 C CA . ASN A 1 433 ? 2.893 68.25 61.062 1 77 433 ASN A CA 1
ATOM 3408 C C . ASN A 1 433 ? 1.794 68.562 62.062 1 77 433 ASN A C 1
ATOM 3410 O O . ASN A 1 433 ? 0.643 68.75 61.688 1 77 433 ASN A O 1
ATOM 3414 N N . ASP A 1 434 ? 2.162 68.5 63.281 1 81.94 434 ASP A N 1
ATOM 3415 C CA . ASP A 1 434 ? 1.258 68.938 64.312 1 81.94 434 ASP A CA 1
ATOM 3416 C C . ASP A 1 434 ? 1.387 70.438 64.5 1 81.94 434 ASP A C 1
ATOM 3418 O O . ASP A 1 434 ? 2.223 71.125 63.875 1 81.94 434 ASP A O 1
ATOM 3422 N N . LEU A 1 435 ? 0.52 71 65.25 1 90.38 435 LEU A N 1
ATOM 3423 C CA . LEU A 1 435 ? 0.431 72.5 65.438 1 90.38 435 LEU A CA 1
ATOM 3424 C C . LEU A 1 435 ? 1.744 73.062 66 1 90.38 435 LEU A C 1
ATOM 3426 O O . LEU A 1 435 ? 2.252 74.062 65.438 1 90.38 435 LEU A O 1
ATOM 3430 N N . ASP A 1 436 ? 2.318 72.375 66.938 1 90.69 436 ASP A N 1
ATOM 3431 C CA . ASP A 1 436 ? 3.529 72.875 67.562 1 90.69 436 ASP A CA 1
ATOM 3432 C C . ASP A 1 436 ? 4.707 72.875 66.625 1 90.69 436 ASP A C 1
ATOM 3434 O O . ASP A 1 436 ? 5.473 73.812 66.562 1 90.69 436 ASP A O 1
ATOM 3438 N N . ALA A 1 437 ? 4.742 71.812 65.938 1 89.38 437 ALA A N 1
ATOM 3439 C CA . ALA A 1 437 ? 5.828 71.688 65 1 89.38 437 ALA A CA 1
ATOM 3440 C C . ALA A 1 437 ? 5.676 72.688 63.844 1 89.38 437 ALA A C 1
ATOM 3442 O O . ALA A 1 437 ? 6.664 73.312 63.406 1 89.38 437 ALA A O 1
ATOM 3443 N N . ALA A 1 438 ? 4.504 72.875 63.438 1 93.94 438 ALA A N 1
ATOM 3444 C CA . ALA A 1 438 ? 4.23 73.875 62.375 1 93.94 438 ALA A CA 1
ATOM 3445 C C . ALA A 1 438 ? 4.543 75.25 62.812 1 93.94 438 ALA A C 1
ATOM 3447 O O . ALA A 1 438 ? 5.172 76.062 62.062 1 93.94 438 ALA A O 1
ATOM 3448 N N . VAL A 1 439 ? 4.141 75.625 64 1 94.88 439 VAL A N 1
ATOM 3449 C CA . VAL A 1 439 ? 4.395 77 64.5 1 94.88 439 VAL A CA 1
ATOM 3450 C C . VAL A 1 439 ? 5.898 77.188 64.625 1 94.88 439 VAL A C 1
ATOM 3452 O O . VAL A 1 439 ? 6.391 78.312 64.312 1 94.88 439 VAL A O 1
ATOM 3455 N N . ALA A 1 440 ? 6.555 76.25 65.125 1 93.31 440 ALA A N 1
ATOM 3456 C CA . ALA A 1 440 ? 8 76.375 65.25 1 93.31 440 ALA A CA 1
ATOM 3457 C C . ALA A 1 440 ? 8.688 76.625 63.938 1 93.31 440 ALA A C 1
ATOM 3459 O O . ALA A 1 440 ? 9.609 77.438 63.844 1 93.31 440 ALA A O 1
ATOM 3460 N N . ARG A 1 441 ? 8.258 75.938 62.938 1 93.31 441 ARG A N 1
ATOM 3461 C CA . ARG A 1 441 ? 8.859 76.062 61.625 1 93.31 441 ARG A CA 1
ATOM 3462 C C . ARG A 1 441 ? 8.578 77.375 61 1 93.31 441 ARG A C 1
ATOM 3464 O O . ARG A 1 441 ? 9.469 78 60.406 1 93.31 441 ARG A O 1
ATOM 3471 N N . ILE A 1 442 ? 7.367 77.812 61.125 1 95.81 442 ILE A N 1
ATOM 3472 C CA . ILE A 1 442 ? 6.996 79.125 60.594 1 95.81 442 ILE A CA 1
ATOM 3473 C C . ILE A 1 442 ? 7.711 80.25 61.375 1 95.81 442 ILE A C 1
ATOM 3475 O O . ILE A 1 442 ? 8.156 81.25 60.812 1 95.81 442 ILE A O 1
ATOM 3479 N N . GLU A 1 443 ? 7.801 80.062 62.719 1 95.31 443 GLU A N 1
ATOM 3480 C CA . GLU A 1 443 ? 8.516 81 63.562 1 95.31 443 GLU A CA 1
ATOM 3481 C C . GLU A 1 443 ? 9.992 81.062 63.156 1 95.31 443 GLU A C 1
ATOM 3483 O O . GLU A 1 443 ? 10.578 82.188 63.156 1 95.31 443 GLU A O 1
ATOM 3488 N N . ARG A 1 444 ? 10.531 80 62.906 1 94 444 ARG A N 1
ATOM 3489 C CA . ARG A 1 444 ? 11.914 80 62.438 1 94 444 ARG A CA 1
ATOM 3490 C C . ARG A 1 444 ? 12.07 80.812 61.156 1 94 444 ARG A C 1
ATOM 3492 O O . ARG A 1 444 ? 13.023 81.625 61.031 1 94 444 ARG A O 1
ATOM 3499 N N . TRP A 1 445 ? 11.156 80.625 60.25 1 95.31 445 TRP A N 1
ATOM 3500 C CA . TRP A 1 445 ? 11.148 81.438 59 1 95.31 445 TRP A CA 1
ATOM 3501 C C . TRP A 1 445 ? 11.023 82.875 59.312 1 95.31 445 TRP A C 1
ATOM 3503 O O . TRP A 1 445 ? 11.766 83.688 58.75 1 95.31 445 TRP A O 1
ATOM 3513 N N . ARG A 1 446 ? 10.172 83.25 60.188 1 95.31 446 ARG A N 1
ATOM 3514 C CA . ARG A 1 446 ? 9.953 84.625 60.562 1 95.31 446 ARG A CA 1
ATOM 3515 C C . ARG A 1 446 ? 11.227 85.25 61.125 1 95.31 446 ARG A C 1
ATOM 3517 O O . ARG A 1 446 ? 11.594 86.375 60.75 1 95.31 446 ARG A O 1
ATOM 3524 N N . CYS A 1 447 ? 11.875 84.5 61.969 1 94.12 447 CYS A N 1
ATOM 3525 C CA . CYS A 1 447 ? 13.094 85 62.625 1 94.12 447 CYS A CA 1
ATOM 3526 C C . CYS A 1 447 ? 14.203 85.25 61.625 1 94.12 447 CYS A C 1
ATOM 3528 O O . CYS A 1 447 ? 14.93 86.25 61.688 1 94.12 447 CYS A O 1
ATOM 3530 N N . ILE A 1 448 ? 14.289 84.375 60.719 1 93.88 448 ILE A N 1
ATOM 3531 C CA . ILE A 1 448 ? 15.312 84.438 59.688 1 93.88 448 ILE A CA 1
ATOM 3532 C C . ILE A 1 448 ? 15.055 85.688 58.844 1 93.88 448 ILE A C 1
ATOM 3534 O O . ILE A 1 448 ? 15.992 86.438 58.5 1 93.88 448 ILE A O 1
ATOM 3538 N N . LEU A 1 449 ? 13.852 85.938 58.531 1 93.69 449 LEU A N 1
ATOM 3539 C CA . LEU A 1 449 ? 13.484 87.125 57.719 1 93.69 449 LEU A CA 1
ATOM 3540 C C . LEU A 1 449 ? 13.766 88.375 58.469 1 93.69 449 LEU A C 1
ATOM 3542 O O . LEU A 1 449 ? 14.281 89.375 57.875 1 93.69 449 LEU A O 1
ATOM 3546 N N . GLU A 1 450 ? 13.461 88.375 59.688 1 92.19 450 GLU A N 1
ATOM 3547 C CA . GLU A 1 450 ? 13.641 89.562 60.531 1 92.19 450 GLU A CA 1
ATOM 3548 C C . GLU A 1 450 ? 15.109 89.938 60.625 1 92.19 450 GLU A C 1
ATOM 3550 O O . GLU A 1 450 ? 15.438 91.125 60.688 1 92.19 450 GLU A O 1
ATOM 3555 N N . THR A 1 451 ? 15.953 89.062 60.625 1 90.19 451 THR A N 1
ATOM 3556 C CA . THR A 1 451 ? 17.375 89.312 60.844 1 90.19 451 THR A CA 1
ATOM 3557 C C . THR A 1 451 ? 18.094 89.5 59.5 1 90.19 451 THR A C 1
ATOM 3559 O O . THR A 1 451 ? 19.281 89.812 59.469 1 90.19 451 THR A O 1
ATOM 3562 N N . ARG A 1 452 ? 17.359 89.312 58.469 1 89.69 452 ARG A N 1
ATOM 3563 C CA . ARG A 1 452 ? 17.984 89.438 57.156 1 89.69 452 ARG A CA 1
ATOM 3564 C C . ARG A 1 452 ? 18.375 90.938 56.875 1 89.69 452 ARG A C 1
ATOM 3566 O O . ARG A 1 452 ? 17.609 91.812 57.156 1 89.69 452 ARG A O 1
ATOM 3573 N N . LEU A 1 453 ? 19.562 91.062 56.312 1 87.81 453 LEU A N 1
ATOM 3574 C CA . LEU A 1 453 ? 20.047 92.375 55.906 1 87.81 453 LEU A CA 1
ATOM 3575 C C . LEU A 1 453 ? 19.688 92.688 54.469 1 87.81 453 LEU A C 1
ATOM 3577 O O . LEU A 1 453 ? 19.859 91.812 53.594 1 87.81 453 LEU A O 1
ATOM 3581 N N . TRP A 1 454 ? 19.094 93.812 54.25 1 88.44 454 TRP A N 1
ATOM 3582 C CA . TRP A 1 454 ? 18.703 94.25 52.906 1 88.44 454 TRP A CA 1
ATOM 3583 C C . TRP A 1 454 ? 19.672 95.25 52.344 1 88.44 454 TRP A C 1
ATOM 3585 O O . TRP A 1 454 ? 20.453 95.875 53.094 1 88.44 454 TRP A O 1
ATOM 3595 N N . ARG A 1 455 ? 19.734 95.375 51.062 1 84.62 455 ARG A N 1
ATOM 3596 C CA . ARG A 1 455 ? 20.625 96.312 50.406 1 84.62 455 ARG A CA 1
ATOM 3597 C C . ARG A 1 455 ? 20.266 97.75 50.812 1 84.62 455 ARG A C 1
ATOM 3599 O O . ARG A 1 455 ? 21.156 98.625 51 1 84.62 455 ARG A O 1
ATOM 3606 N N . GLU A 1 456 ? 18.969 97.938 50.969 1 83.81 456 GLU A N 1
ATOM 3607 C CA . GLU A 1 456 ? 18.5 99.25 51.438 1 83.81 456 GLU A CA 1
ATOM 3608 C C . GLU A 1 456 ? 18.656 99.375 52.938 1 83.81 456 GLU A C 1
ATOM 3610 O O . GLU A 1 456 ? 18.094 98.562 53.688 1 83.81 456 GLU A O 1
ATOM 3615 N N . ARG A 1 457 ? 19.531 100.188 53.5 1 79.62 457 ARG A N 1
ATOM 3616 C CA . ARG A 1 457 ? 19.984 100.312 54.875 1 79.62 457 ARG A CA 1
ATOM 3617 C C . ARG A 1 457 ? 18.812 100.375 55.844 1 79.62 457 ARG A C 1
ATOM 3619 O O . ARG A 1 457 ? 18.828 99.812 56.938 1 79.62 457 ARG A O 1
ATOM 3626 N N . ASP A 1 458 ? 17.672 101.125 55.5 1 82.94 458 ASP A N 1
ATOM 3627 C CA . ASP A 1 458 ? 16.594 101.312 56.469 1 82.94 458 ASP A CA 1
ATOM 3628 C C . ASP A 1 458 ? 15.422 100.438 56.188 1 82.94 458 ASP A C 1
ATOM 3630 O O . ASP A 1 458 ? 14.359 100.562 56.781 1 82.94 458 ASP A O 1
ATOM 3634 N N . LEU A 1 459 ? 15.703 99.312 55.406 1 89.12 459 LEU A N 1
ATOM 3635 C CA . LEU A 1 459 ? 14.594 98.438 55.094 1 89.12 459 LEU A CA 1
ATOM 3636 C C . LEU A 1 459 ? 14.547 97.25 56.062 1 89.12 459 LEU A C 1
ATOM 3638 O O . LEU A 1 459 ? 15.555 96.625 56.281 1 89.12 459 LEU A O 1
ATOM 3642 N N . LYS A 1 460 ? 13.477 97.125 56.781 1 89.62 460 LYS A N 1
ATOM 3643 C CA . LYS A 1 460 ? 13.188 96 57.625 1 89.62 460 LYS A CA 1
ATOM 3644 C C . LYS A 1 460 ? 11.875 95.312 57.219 1 89.62 460 LYS A C 1
ATOM 3646 O O . LYS A 1 460 ? 10.844 96 57.094 1 89.62 460 LYS A O 1
ATOM 3651 N N . VAL A 1 461 ? 11.953 94.062 56.906 1 93.94 461 VAL A N 1
ATOM 3652 C CA . VAL A 1 461 ? 10.773 93.312 56.469 1 93.94 461 VAL A CA 1
ATOM 3653 C C . VAL A 1 461 ? 10.438 92.25 57.5 1 93.94 461 VAL A C 1
ATOM 3655 O O . VAL A 1 461 ? 11.32 91.5 57.938 1 93.94 461 VAL A O 1
ATOM 3658 N N . THR A 1 462 ? 9.266 92.25 58 1 94.38 462 THR A N 1
ATOM 3659 C CA . THR A 1 462 ? 8.742 91.25 58.906 1 94.38 462 THR A CA 1
ATOM 3660 C C . THR A 1 462 ? 7.402 90.688 58.375 1 94.38 462 THR A C 1
ATOM 3662 O O . THR A 1 462 ? 6.812 91.312 57.469 1 94.38 462 THR A O 1
ATOM 3665 N N . PHE A 1 463 ? 7.098 89.562 58.781 1 94.69 463 PHE A N 1
ATOM 3666 C CA . PHE A 1 463 ? 5.77 89.062 58.438 1 94.69 463 PHE A CA 1
ATOM 3667 C C . PHE A 1 463 ? 5.035 88.562 59.656 1 94.69 463 PHE A C 1
ATOM 3669 O O . PHE A 1 463 ? 5.652 88.312 60.688 1 94.69 463 PHE A O 1
ATOM 3676 N N . SER A 1 464 ? 3.703 88.625 59.656 1 95.94 464 SER A N 1
ATOM 3677 C CA . SER A 1 464 ? 2.812 88 60.656 1 95.94 464 SER A CA 1
ATOM 3678 C C . SER A 1 464 ? 2.143 86.75 60.094 1 95.94 464 SER A C 1
ATOM 3680 O O . SER A 1 464 ? 1.863 86.625 58.906 1 95.94 464 SER A O 1
ATOM 3682 N N . ALA A 1 465 ? 1.993 85.812 61 1 96.19 465 ALA A N 1
ATOM 3683 C CA . ALA A 1 465 ? 1.471 84.5 60.531 1 96.19 465 ALA A CA 1
ATOM 3684 C C . ALA A 1 465 ? 0.427 83.938 61.5 1 96.19 465 ALA A C 1
ATOM 3686 O O . ALA A 1 465 ? 0.518 84.188 62.688 1 96.19 465 ALA A O 1
ATOM 3687 N N . GLY A 1 466 ? -0.64 83.25 60.906 1 95.56 466 GLY A N 1
ATOM 3688 C CA . GLY A 1 466 ? -1.612 82.438 61.625 1 95.56 466 GLY A CA 1
ATOM 3689 C C . GLY A 1 466 ? -1.534 81 61.25 1 95.56 466 GLY A C 1
ATOM 3690 O O . GLY A 1 466 ? -1.653 80.625 60.062 1 95.56 466 GLY A O 1
ATOM 3691 N N . VAL A 1 467 ? -1.256 80.125 62.219 1 95.62 467 VAL A N 1
ATOM 3692 C CA . VAL A 1 467 ? -1.084 78.688 62 1 95.62 467 VAL A CA 1
ATOM 3693 C C . VAL A 1 467 ? -2.199 77.938 62.688 1 95.62 467 VAL A C 1
ATOM 3695 O O . VAL A 1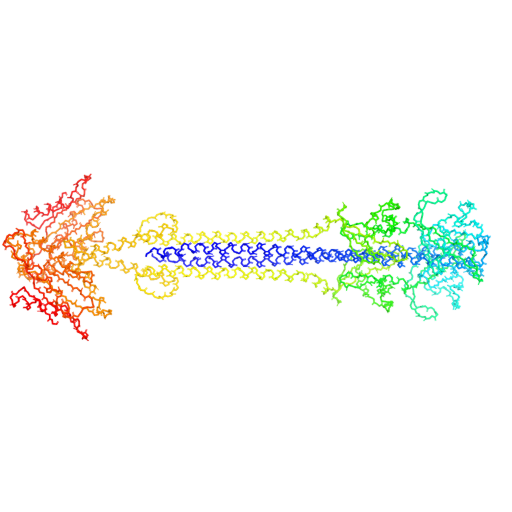 467 ? -2.533 78.25 63.844 1 95.62 467 VAL A O 1
ATOM 3698 N N . THR A 1 468 ? -2.799 77 61.875 1 93.56 468 THR A N 1
ATOM 3699 C CA . THR A 1 468 ? -3.857 76.188 62.469 1 93.56 468 THR A CA 1
ATOM 3700 C C . THR A 1 468 ? -3.832 74.75 61.875 1 93.56 468 THR A C 1
ATOM 3702 O O . THR A 1 468 ? -3.119 74.5 60.906 1 93.56 468 THR A O 1
ATOM 3705 N N . THR A 1 469 ? -4.445 73.812 62.531 1 91.5 469 THR A N 1
ATOM 3706 C CA . THR A 1 469 ? -4.621 72.438 62.094 1 91.5 469 THR A CA 1
ATOM 3707 C C . THR A 1 469 ? -6.102 72.062 62 1 91.5 469 THR A C 1
ATOM 3709 O O . THR A 1 469 ? -6.934 72.688 62.688 1 91.5 469 THR A O 1
ATOM 3712 N N . PRO A 1 470 ? -6.359 71.188 60.969 1 81.88 470 PRO A N 1
ATOM 3713 C CA . PRO A 1 470 ? -7.766 70.812 60.875 1 81.88 470 PRO A CA 1
ATOM 3714 C C . PRO A 1 470 ? -8.289 70.188 62.156 1 81.88 470 PRO A C 1
ATOM 3716 O O . PRO A 1 470 ? -7.555 69.438 62.844 1 81.88 470 PRO A O 1
ATOM 3719 N N . ASN A 1 471 ? -9.43 70.75 62.656 1 74.19 471 ASN A N 1
ATOM 3720 C CA . ASN A 1 471 ? -10.086 70.062 63.781 1 74.19 471 ASN A CA 1
ATOM 3721 C C . ASN A 1 471 ? -11.133 69.062 63.344 1 74.19 471 ASN A C 1
ATOM 3723 O O . ASN A 1 471 ? -11.633 69.188 62.219 1 74.19 471 ASN A O 1
ATOM 3727 N N . ASN A 1 472 ? -11.156 67.75 63.781 1 64.56 472 ASN A N 1
ATOM 3728 C CA . ASN A 1 472 ? -12.039 66.625 63.469 1 64.56 472 ASN A CA 1
ATOM 3729 C C . ASN A 1 472 ? -13.492 67.125 63.344 1 64.56 472 ASN A C 1
ATOM 3731 O O . ASN A 1 472 ? -14.406 66.25 63.312 1 64.56 472 ASN A O 1
ATOM 3735 N N . GLN A 1 473 ? -13.75 68.375 63.188 1 59.66 473 GLN A N 1
ATOM 3736 C CA . GLN A 1 473 ? -15.156 68.75 63.125 1 59.66 473 GLN A CA 1
ATOM 3737 C C . GLN A 1 473 ? -15.57 69 61.656 1 59.66 473 GLN A C 1
ATOM 3739 O O . GLN A 1 473 ? -14.766 69.438 60.844 1 59.66 473 GLN A O 1
ATOM 3744 N N . GLU A 1 474 ? -16.672 68.438 61.156 1 56.81 474 GLU A N 1
ATOM 3745 C CA . GLU A 1 474 ? -17.25 68.375 59.812 1 56.81 474 GLU A CA 1
ATOM 3746 C C . GLU A 1 474 ? -17.219 69.75 59.156 1 56.81 474 GLU A C 1
ATOM 3748 O O . GLU A 1 474 ? -16.984 69.875 57.938 1 56.81 474 GLU A O 1
ATOM 3753 N N . ASP A 1 475 ? -17.578 70.875 59.906 1 53.09 475 ASP A N 1
ATOM 3754 C CA . ASP A 1 475 ? -17.797 72.25 59.344 1 53.09 475 ASP A CA 1
ATOM 3755 C C . ASP A 1 475 ? -16.594 73.125 59.562 1 53.09 475 ASP A C 1
ATOM 3757 O O . ASP A 1 475 ? -16.719 74.375 59.531 1 53.09 475 ASP A O 1
ATOM 3761 N N . ASP A 1 476 ? -15.445 72.688 59.594 1 62.88 476 ASP A N 1
ATOM 3762 C CA . ASP A 1 476 ? -14.273 73.438 60 1 62.88 476 ASP A CA 1
ATOM 3763 C C . ASP A 1 476 ? -13.703 74.188 58.781 1 62.88 476 ASP A C 1
ATOM 3765 O O . ASP A 1 476 ? -13.336 73.625 57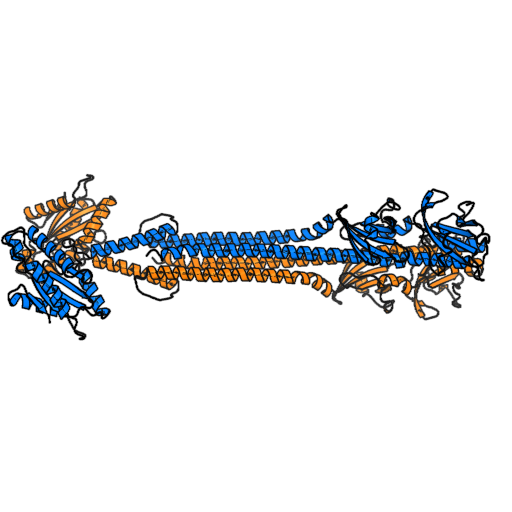.781 1 62.88 476 ASP A O 1
ATOM 3769 N N . ASP A 1 477 ? -14 75.5 58.812 1 76.06 477 ASP A N 1
ATOM 3770 C CA . ASP A 1 477 ? -13.359 76.375 57.844 1 76.06 477 ASP A CA 1
ATOM 3771 C C . ASP A 1 477 ? -11.922 76.75 58.25 1 76.06 477 ASP A C 1
ATOM 3773 O O . ASP A 1 477 ? -11.68 77.75 58.875 1 76.06 477 ASP A O 1
ATOM 3777 N N . ILE A 1 478 ? -11.055 75.938 58.031 1 86.06 478 ILE A N 1
ATOM 3778 C CA . ILE A 1 478 ? -9.656 76 58.406 1 86.06 478 ILE A CA 1
ATOM 3779 C C . ILE A 1 478 ? -9.039 77.25 57.875 1 86.06 478 ILE A C 1
ATOM 3781 O O . ILE A 1 478 ? -8.203 77.875 58.531 1 86.06 478 ILE A O 1
ATOM 3785 N N . LEU A 1 479 ? -9.5 77.688 56.812 1 85.44 479 LEU A N 1
ATOM 3786 C CA . LEU A 1 479 ? -8.969 78.938 56.188 1 85.44 479 LEU A CA 1
ATOM 3787 C C . LEU A 1 479 ? -9.383 80.188 57 1 85.44 479 LEU A C 1
ATOM 3789 O O . LEU A 1 479 ? -8.578 81.062 57.188 1 85.44 479 LEU A O 1
ATOM 3793 N N . GLN A 1 480 ? -10.539 80.125 57.438 1 82.56 480 GLN A N 1
ATOM 3794 C CA . GLN A 1 480 ? -11.023 81.25 58.25 1 82.56 480 GLN A CA 1
ATOM 3795 C C . GLN A 1 480 ? -10.305 81.312 59.594 1 82.56 480 GLN A C 1
ATOM 3797 O O . GLN A 1 480 ? -9.969 82.375 60.094 1 82.56 480 GLN A O 1
ATOM 3802 N N . ARG A 1 481 ? -10.102 80.188 60.156 1 88.62 481 ARG A N 1
ATOM 3803 C CA . ARG A 1 481 ? -9.398 80.188 61.438 1 88.62 481 ARG A CA 1
ATOM 3804 C C . ARG A 1 481 ? -7.965 80.688 61.281 1 88.62 481 ARG A C 1
ATOM 3806 O O . ARG A 1 481 ? -7.477 81.438 62.125 1 88.62 481 ARG A O 1
ATOM 3813 N N . ALA A 1 482 ? -7.387 80.25 60.25 1 92.12 482 ALA A N 1
ATOM 3814 C CA . ALA A 1 482 ? -6.027 80.75 59.969 1 92.12 482 ALA A CA 1
ATOM 3815 C C . ALA A 1 482 ? -6.004 82.25 59.719 1 92.12 482 ALA A C 1
ATOM 3817 O O . ALA A 1 482 ? -5.105 82.938 60.188 1 92.12 482 ALA A O 1
ATOM 3818 N N . ASP A 1 483 ? -6.98 82.688 59.031 1 84.88 483 ASP A N 1
ATOM 3819 C CA . ASP A 1 483 ? -7.102 84.125 58.719 1 84.88 483 ASP A CA 1
ATOM 3820 C C . ASP A 1 483 ? -7.352 84.938 60 1 84.88 483 ASP A C 1
ATOM 3822 O O . ASP A 1 483 ? -6.805 86 60.156 1 84.88 483 ASP A O 1
ATOM 3826 N N . ASP A 1 484 ? -8.156 84.312 60.875 1 86.62 484 ASP A N 1
ATOM 3827 C CA . ASP A 1 484 ? -8.422 85 62.156 1 86.62 484 ASP A CA 1
ATOM 3828 C C . ASP A 1 484 ? -7.148 85.125 62.969 1 86.62 484 ASP A C 1
ATOM 3830 O O . ASP A 1 484 ? -6.898 86.125 63.625 1 86.62 484 ASP A O 1
ATOM 3834 N N . LEU A 1 485 ? -6.441 84.125 62.969 1 93.31 485 LEU A N 1
ATOM 3835 C CA . LEU A 1 485 ? -5.188 84.125 63.719 1 93.31 485 LEU A CA 1
ATOM 3836 C C . LEU A 1 485 ? -4.195 85.125 63.125 1 93.31 485 LEU A C 1
ATOM 3838 O O . LEU A 1 485 ? -3.477 85.812 63.875 1 93.31 485 LEU A O 1
ATOM 3842 N N . LEU A 1 486 ? -4.16 85.188 61.844 1 92.69 486 LEU A N 1
ATOM 3843 C CA . LEU A 1 486 ? -3.316 86.188 61.156 1 92.69 486 LEU A CA 1
ATOM 3844 C C . LEU A 1 486 ? -3.736 87.562 61.531 1 92.69 486 LEU A C 1
ATOM 3846 O O . LEU A 1 486 ? -2.887 88.438 61.812 1 92.69 486 LEU A O 1
ATOM 3850 N N . TYR A 1 487 ? -5.012 87.812 61.562 1 85.88 487 TYR A N 1
ATOM 3851 C CA . TYR A 1 487 ? -5.547 89.125 61.938 1 85.88 487 TYR A CA 1
ATOM 3852 C C . TYR A 1 487 ? -5.152 89.5 63.344 1 85.88 487 TYR A C 1
ATOM 3854 O O . TYR A 1 487 ? -4.766 90.625 63.625 1 85.88 487 TYR A O 1
ATOM 3862 N N . ARG A 1 488 ? -5.23 88.625 64.25 1 91.5 488 ARG A N 1
ATOM 3863 C CA . ARG A 1 488 ? -4.84 88.812 65.625 1 91.5 488 ARG A CA 1
ATOM 3864 C C . ARG A 1 488 ? -3.346 89.125 65.75 1 91.5 488 ARG A C 1
ATOM 3866 O O . ARG A 1 488 ? -2.932 90 66.5 1 91.5 488 ARG A O 1
ATOM 3873 N N . ALA A 1 489 ? -2.598 88.438 64.938 1 94.38 489 ALA A N 1
ATOM 3874 C CA . ALA A 1 489 ? -1.154 88.688 64.938 1 94.38 489 ALA A CA 1
ATOM 3875 C C . ALA A 1 489 ? -0.831 90.125 64.5 1 94.38 489 ALA A C 1
ATOM 3877 O O . ALA A 1 489 ? 0.067 90.75 65.062 1 94.38 489 ALA A O 1
ATOM 3878 N N . LYS A 1 490 ? -1.56 90.562 63.531 1 90.25 490 LYS A N 1
ATOM 3879 C CA . LYS A 1 490 ? -1.379 91.938 63.062 1 90.25 490 LYS A CA 1
ATOM 3880 C C . LYS A 1 490 ? -1.81 92.938 64.125 1 90.25 490 LYS A C 1
ATOM 3882 O O . LYS A 1 490 ? -1.142 94 64.312 1 90.25 490 LYS A O 1
ATOM 3887 N N . GLU A 1 491 ? -2.789 92.688 64.875 1 88.38 491 GLU A N 1
ATOM 3888 C CA . GLU A 1 491 ? -3.334 93.562 65.875 1 88.38 491 GLU A CA 1
ATOM 3889 C C . GLU A 1 491 ? -2.459 93.625 67.125 1 88.38 491 GLU A C 1
ATOM 3891 O O . GLU A 1 491 ? -2.363 94.625 67.812 1 88.38 491 GLU A O 1
ATOM 3896 N N . GLU A 1 492 ? -1.86 92.562 67.375 1 91.44 492 GLU A N 1
ATOM 3897 C CA . GLU A 1 492 ? -1.07 92.438 68.625 1 91.44 492 GLU A CA 1
ATOM 3898 C C . GLU A 1 492 ? 0.359 92.938 68.375 1 91.44 492 GLU A C 1
ATOM 3900 O O . GLU A 1 492 ? 1.254 92.625 69.188 1 91.44 492 GLU A O 1
ATOM 3905 N N . GLY A 1 493 ? 0.65 93.688 67.312 1 88.75 493 GLY A N 1
ATOM 3906 C CA . GLY A 1 493 ? 1.943 94.312 67.188 1 88.75 493 GLY A CA 1
ATOM 3907 C C . GLY A 1 493 ? 2.719 93.875 65.938 1 88.75 493 GLY A C 1
ATOM 3908 O O . GLY A 1 493 ? 3.807 94.375 65.688 1 88.75 493 GLY A O 1
ATOM 3909 N N . ARG A 1 494 ? 2.217 93 65.188 1 92.56 494 ARG A N 1
ATOM 3910 C CA . ARG A 1 494 ? 2.828 92.438 63.969 1 92.56 494 ARG A CA 1
ATOM 3911 C C . ARG A 1 494 ? 4.152 91.75 64.25 1 92.56 494 ARG A C 1
ATOM 3913 O O . ARG A 1 494 ? 4.566 91.688 65.438 1 92.56 494 ARG A O 1
ATOM 3920 N N . ASN A 1 495 ? 4.699 91.062 63.375 1 94.75 495 ASN A N 1
ATOM 3921 C CA . ASN A 1 495 ? 5.965 90.312 63.5 1 94.75 495 ASN A CA 1
ATOM 3922 C C . ASN A 1 495 ? 5.875 89.25 64.562 1 94.75 495 ASN A C 1
ATOM 3924 O O . ASN A 1 495 ? 6.703 89.125 65.438 1 94.75 495 ASN A O 1
ATOM 3928 N N . ARG A 1 496 ? 4.852 88.438 64.438 1 94.44 496 ARG A N 1
ATOM 3929 C CA . ARG A 1 496 ? 4.672 87.312 65.312 1 94.44 496 ARG A CA 1
ATOM 3930 C C . ARG A 1 496 ? 3.885 86.188 64.688 1 94.44 496 ARG A C 1
ATOM 3932 O O . ARG A 1 496 ? 3.189 86.375 63.656 1 94.44 496 ARG A O 1
ATOM 3939 N N . THR A 1 497 ? 4.055 85 65.125 1 95.69 497 THR A N 1
ATOM 3940 C CA . THR A 1 497 ? 3.334 83.812 64.688 1 95.69 497 THR A CA 1
ATOM 3941 C C . THR A 1 497 ? 2.371 83.375 65.812 1 95.69 497 THR A C 1
ATOM 3943 O O . THR A 1 497 ? 2.777 83.125 66.938 1 95.69 497 THR A O 1
ATOM 3946 N N . LEU A 1 498 ? 1.086 83.312 65.438 1 94.88 498 LEU A N 1
ATOM 3947 C CA . LEU A 1 498 ? 0.083 82.812 66.375 1 94.88 498 LEU A CA 1
ATOM 3948 C C . LEU A 1 498 ? -0.474 81.5 65.875 1 94.88 498 LEU A C 1
ATOM 3950 O O . LEU A 1 498 ? -0.735 81.312 64.688 1 94.88 498 LEU A O 1
ATOM 3954 N N . GLY A 1 499 ? -0.489 80.5 66.75 1 93.69 499 GLY A N 1
ATOM 3955 C CA . GLY A 1 499 ? -1.015 79.188 66.438 1 93.69 499 GLY A CA 1
ATOM 3956 C C . GLY A 1 499 ? -2.172 78.812 67.312 1 93.69 499 GLY A C 1
ATOM 3957 O O . GLY A 1 499 ? -2.18 79.125 68.5 1 93.69 499 GLY A O 1
ATOM 3958 N N . ALA A 1 500 ? -3.213 78.312 66.75 1 85.56 500 ALA A N 1
ATOM 3959 C CA . ALA A 1 500 ? -4.305 77.75 67.562 1 85.56 500 ALA A CA 1
ATOM 3960 C C . ALA A 1 500 ? -4.984 76.625 66.812 1 85.56 500 ALA A C 1
ATOM 3962 O O . ALA A 1 500 ? -4.992 76.625 65.562 1 85.56 500 ALA A O 1
ATOM 3963 N N . MET B 1 1 ? -15.312 62 18.141 1 23.44 1 MET B N 1
ATOM 3964 C CA . MET B 1 1 ? -14.742 61.406 19.344 1 23.44 1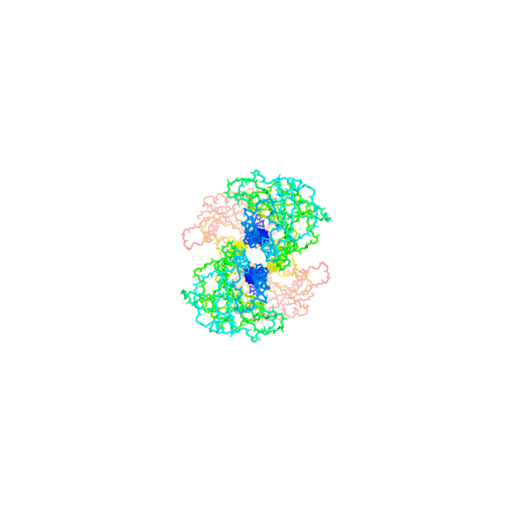 MET B CA 1
ATOM 3965 C C . MET B 1 1 ? -15.055 59.906 19.422 1 23.44 1 MET B C 1
ATOM 3967 O O . MET B 1 1 ? -14.203 59.125 19.812 1 23.44 1 MET B O 1
ATOM 3971 N N . ASN B 1 2 ? -16.234 59.625 19.047 1 30.44 2 ASN B N 1
ATOM 3972 C CA . ASN B 1 2 ? -16.938 58.344 19.094 1 30.44 2 ASN B CA 1
ATOM 3973 C C . ASN B 1 2 ? -16.422 57.375 18.031 1 30.44 2 ASN B C 1
ATOM 3975 O O . ASN B 1 2 ? -16.641 56.156 18.125 1 30.44 2 ASN B O 1
ATOM 3979 N N . THR B 1 3 ? -16.094 57.938 16.984 1 32.91 3 THR B N 1
ATOM 3980 C CA . THR B 1 3 ? -15.852 57.062 15.836 1 32.91 3 THR B CA 1
ATOM 3981 C C . THR B 1 3 ? -14.547 56.281 16 1 32.91 3 THR B C 1
ATOM 3983 O O . THR B 1 3 ? -14.375 55.219 15.414 1 32.91 3 THR B O 1
ATOM 3986 N N . HIS B 1 4 ? -13.609 56.844 16.688 1 32.44 4 HIS B N 1
ATOM 3987 C CA . HIS B 1 4 ? -12.266 56.25 16.719 1 32.44 4 HIS B CA 1
ATOM 3988 C C . HIS B 1 4 ? -12.195 55.094 17.703 1 32.44 4 HIS B C 1
ATOM 3990 O O . HIS B 1 4 ? -11.312 54.25 17.594 1 32.44 4 HIS B O 1
ATOM 3996 N N . VAL B 1 5 ? -12.984 55.125 18.75 1 35.66 5 VAL B N 1
ATOM 3997 C CA . VAL B 1 5 ? -13.062 54.031 19.688 1 35.66 5 VAL B CA 1
ATOM 3998 C C . VAL B 1 5 ? -13.648 52.812 19 1 35.66 5 VAL B C 1
ATOM 4000 O O . VAL B 1 5 ? -13.312 51.656 19.328 1 35.66 5 VAL B O 1
ATOM 4003 N N . LYS B 1 6 ? -14.477 53 18.172 1 41.31 6 LYS B N 1
ATOM 4004 C CA . LYS B 1 6 ? -15.156 51.906 17.5 1 41.31 6 LYS B CA 1
ATOM 4005 C C . LYS B 1 6 ? -14.172 51.094 16.656 1 41.31 6 LYS B C 1
ATOM 4007 O O . LYS B 1 6 ? -14.367 49.906 16.453 1 41.31 6 LYS B O 1
ATOM 4012 N N . ARG B 1 7 ? -13.164 51.656 16.266 1 39.69 7 ARG B N 1
ATOM 4013 C CA . ARG B 1 7 ? -12.242 50.969 15.359 1 39.69 7 ARG B CA 1
ATOM 4014 C C . ARG B 1 7 ? -11.305 50.031 16.125 1 39.69 7 ARG B C 1
ATOM 4016 O O . ARG B 1 7 ? -10.641 49.188 15.539 1 39.69 7 ARG B O 1
ATOM 4023 N N . ASP B 1 8 ? -10.992 50.312 17.375 1 39.59 8 ASP B N 1
ATOM 4024 C CA . ASP B 1 8 ? -10.055 49.719 18.328 1 39.59 8 ASP B CA 1
ATOM 4025 C C . ASP B 1 8 ? -10.453 48.312 18.703 1 39.59 8 ASP B C 1
ATOM 4027 O O . ASP B 1 8 ? -9.594 47.438 18.844 1 39.59 8 ASP B O 1
ATOM 4031 N N . LEU B 1 9 ? -11.695 48.062 19.078 1 41 9 LEU B N 1
ATOM 4032 C CA . LEU B 1 9 ? -12.344 46.781 19.359 1 41 9 LEU B CA 1
ATOM 4033 C C . LEU B 1 9 ? -12.07 45.781 18.266 1 41 9 LEU B C 1
ATOM 4035 O O . LEU B 1 9 ? -12.367 44.594 18.406 1 41 9 LEU B O 1
ATOM 4039 N N . LYS B 1 10 ? -11.445 46.188 17.344 1 50.5 10 LYS B N 1
ATOM 4040 C CA . LYS B 1 10 ? -11.203 45.438 16.141 1 50.5 10 LYS B CA 1
ATOM 4041 C C . LYS B 1 10 ? -9.875 44.688 16.219 1 50.5 10 LYS B C 1
ATOM 4043 O O . LYS B 1 10 ? -9.594 43.812 15.406 1 50.5 10 LYS B O 1
ATOM 4048 N N . LEU B 1 11 ? -8.969 45.094 17.203 1 49.62 11 LEU B N 1
ATOM 4049 C CA . LEU B 1 11 ? -7.633 44.5 17.281 1 49.62 11 LEU B CA 1
ATOM 4050 C C . LEU B 1 11 ? -7.695 43.062 17.781 1 49.62 11 LEU B C 1
ATOM 4052 O O . LEU B 1 11 ? -7.062 42.188 17.188 1 49.62 11 LEU B O 1
ATOM 4056 N N . ASN B 1 12 ? -8.195 42.938 19.234 1 54.12 12 ASN B N 1
ATOM 4057 C CA . ASN B 1 12 ? -8.383 41.625 19.797 1 54.12 12 ASN B CA 1
ATOM 4058 C C . ASN B 1 12 ? -9.164 40.719 18.859 1 54.12 12 ASN B C 1
ATOM 4060 O O . ASN B 1 12 ? -8.906 39.5 18.781 1 54.12 12 ASN B O 1
ATOM 4064 N N . GLY B 1 13 ? -9.828 41.438 18.062 1 63.38 13 GLY B N 1
ATOM 4065 C CA . GLY B 1 13 ? -10.664 40.719 17.109 1 63.38 13 GLY B CA 1
ATOM 4066 C C . GLY B 1 13 ? -9.891 40.156 15.938 1 63.38 13 GLY B C 1
ATOM 4067 O O . GLY B 1 13 ? -10.148 39.031 15.5 1 63.38 13 GLY B O 1
ATOM 4068 N N . SER B 1 14 ? -8.766 40.938 15.695 1 67.5 14 SER B N 1
ATOM 4069 C CA . SER B 1 14 ? -8.039 40.469 14.508 1 67.5 14 SER B CA 1
ATOM 4070 C C . SER B 1 14 ? -7.172 39.25 14.812 1 67.5 14 SER B C 1
ATOM 4072 O O . SER B 1 14 ? -7.07 38.344 14 1 67.5 14 SER B O 1
ATOM 4074 N N . THR B 1 15 ? -6.516 39.219 16.094 1 74.5 15 THR B N 1
ATOM 4075 C CA . THR B 1 15 ? -5.684 38.062 16.453 1 74.5 15 THR B CA 1
ATOM 4076 C C . THR B 1 15 ? -6.539 36.812 16.641 1 74.5 15 THR B C 1
ATOM 4078 O O . THR B 1 15 ? -6.164 35.719 16.188 1 74.5 15 THR B O 1
ATOM 4081 N N . HIS B 1 16 ? -7.688 37.062 17.281 1 76.56 16 HIS B N 1
ATOM 4082 C CA . HIS B 1 16 ? -8.594 35.906 17.453 1 76.56 16 HIS B CA 1
ATOM 4083 C C . HIS B 1 16 ? -9.062 35.375 16.109 1 76.56 16 HIS B C 1
ATOM 4085 O O . HIS B 1 16 ? -9.109 34.156 15.891 1 76.56 16 HIS B O 1
ATOM 4091 N N . ILE B 1 17 ? -9.312 36.344 15.219 1 79.62 17 ILE B N 1
ATOM 4092 C CA . ILE B 1 17 ? -9.789 35.938 13.898 1 79.62 17 ILE B CA 1
ATOM 4093 C C . ILE B 1 17 ? -8.68 35.219 13.156 1 79.62 17 ILE B C 1
ATOM 4095 O O . ILE B 1 17 ? -8.945 34.219 12.461 1 79.62 17 ILE B O 1
ATOM 4099 N N . ALA B 1 18 ? -7.41 35.688 13.375 1 81.5 18 ALA B N 1
ATOM 4100 C CA . ALA B 1 18 ? -6.285 35.031 12.703 1 81.5 18 ALA B CA 1
ATOM 4101 C C . ALA B 1 18 ? -6.121 33.594 13.172 1 81.5 18 ALA B C 1
ATOM 4103 O O . ALA B 1 18 ? -5.949 32.688 12.352 1 81.5 18 ALA B O 1
ATOM 4104 N N . PHE B 1 19 ? -6.281 33.312 14.461 1 85 19 PHE B N 1
ATOM 4105 C CA . PHE B 1 19 ? -6.098 31.969 14.992 1 85 19 PHE B CA 1
ATOM 4106 C C . PHE B 1 19 ? -7.266 31.078 14.602 1 85 19 PHE B C 1
ATOM 4108 O O . PHE B 1 19 ? -7.078 29.891 14.344 1 85 19 PHE B O 1
ATOM 4115 N N . VAL B 1 20 ? -8.445 31.672 14.508 1 84.44 20 VAL B N 1
ATOM 4116 C CA . VAL B 1 20 ? -9.602 30.906 14.086 1 84.44 20 VAL B CA 1
ATOM 4117 C C . VAL B 1 20 ? -9.453 30.5 12.617 1 84.44 20 VAL B C 1
ATOM 4119 O O . VAL B 1 20 ? -9.742 29.359 12.25 1 84.44 20 VAL B O 1
ATOM 4122 N N . ILE B 1 21 ? -8.93 31.422 11.828 1 84.56 21 ILE B N 1
ATOM 4123 C CA . ILE B 1 21 ? -8.719 31.141 10.414 1 84.56 21 ILE B CA 1
ATOM 4124 C C . ILE B 1 21 ? -7.676 30.031 10.266 1 84.56 21 ILE B C 1
ATOM 4126 O O . ILE B 1 21 ? -7.844 29.125 9.445 1 84.56 21 ILE B O 1
ATOM 4130 N N . ILE B 1 22 ? -6.656 30.062 11.07 1 86.06 22 ILE B N 1
ATOM 4131 C CA . ILE B 1 22 ? -5.613 29.047 11.016 1 86.06 22 ILE B CA 1
ATOM 4132 C C . ILE B 1 22 ? -6.199 27.688 11.383 1 86.06 22 ILE B C 1
ATOM 4134 O O . ILE B 1 22 ? -5.953 26.688 10.695 1 86.06 22 ILE B O 1
ATOM 4138 N N . LEU B 1 23 ? -7.027 27.656 12.375 1 86.88 23 LEU B N 1
ATOM 4139 C CA . LEU B 1 23 ? -7.609 26.391 12.836 1 86.88 23 LEU B CA 1
ATOM 4140 C C . LEU B 1 23 ? -8.578 25.828 11.797 1 86.88 23 LEU B C 1
ATOM 4142 O O . LEU B 1 23 ? -8.586 24.625 11.539 1 86.88 23 LEU B O 1
ATOM 4146 N N . VAL B 1 24 ? -9.375 26.703 11.195 1 88 24 VAL B N 1
ATOM 4147 C CA . VAL B 1 24 ? -10.344 26.266 10.195 1 88 24 VAL B CA 1
ATOM 4148 C C . VAL B 1 24 ? -9.617 25.734 8.961 1 88 24 VAL B C 1
ATOM 4150 O O . VAL B 1 24 ? -9.961 24.688 8.422 1 88 24 VAL B O 1
ATOM 4153 N N . PHE B 1 25 ? -8.633 26.469 8.578 1 85.62 25 PHE B N 1
ATOM 4154 C CA . PHE B 1 25 ? -7.887 26.031 7.398 1 85.62 25 PHE B CA 1
ATOM 4155 C C . PHE B 1 25 ? -7.16 24.719 7.664 1 85.62 25 PHE B C 1
ATOM 4157 O O . PHE B 1 25 ? -7.113 23.844 6.797 1 85.62 25 PHE B O 1
ATOM 4164 N N . GLN B 1 26 ? -6.625 24.609 8.82 1 83.62 26 GLN B N 1
ATOM 4165 C CA . GLN B 1 26 ? -5.945 23.359 9.18 1 83.62 26 GLN B CA 1
ATOM 4166 C C . GLN B 1 26 ? -6.91 22.188 9.164 1 83.62 26 GLN B C 1
ATOM 4168 O O . GLN B 1 26 ? -6.555 21.094 8.719 1 83.62 26 GLN B O 1
ATOM 4173 N N . THR B 1 27 ? -8.07 22.391 9.633 1 85.75 27 THR B N 1
ATOM 4174 C CA . THR B 1 27 ? -9.062 21.328 9.656 1 85.75 27 THR B CA 1
ATOM 4175 C C . THR B 1 27 ? -9.5 20.953 8.242 1 85.75 27 THR B C 1
ATOM 4177 O O . THR B 1 27 ? -9.633 19.766 7.922 1 85.75 27 THR B O 1
ATOM 4180 N N . LEU B 1 28 ? -9.672 21.969 7.426 1 85.56 28 LEU B N 1
ATOM 4181 C CA . LEU B 1 28 ? -10.055 21.719 6.043 1 85.56 28 LEU B CA 1
ATOM 4182 C C . LEU B 1 28 ? -8.938 21 5.293 1 85.56 28 LEU B C 1
ATOM 4184 O O . LEU B 1 28 ? -9.195 20.062 4.531 1 85.56 28 LEU B O 1
ATOM 4188 N N . ALA B 1 29 ? -7.766 21.422 5.555 1 82.19 29 ALA B N 1
ATOM 4189 C CA . ALA B 1 29 ? -6.609 20.812 4.906 1 82.19 29 ALA B CA 1
ATOM 4190 C C . ALA B 1 29 ? -6.441 19.359 5.352 1 82.19 29 ALA B C 1
ATOM 4192 O O . ALA B 1 29 ? -6.168 18.484 4.527 1 82.19 29 ALA B O 1
ATOM 4193 N N . PHE B 1 30 ? -6.637 19.141 6.602 1 83.88 30 PHE B N 1
ATOM 4194 C CA . PHE B 1 30 ? -6.535 17.781 7.121 1 83.88 30 PHE B CA 1
ATOM 4195 C C . PHE B 1 30 ? -7.621 16.891 6.523 1 83.88 30 PHE B C 1
ATOM 4197 O O . PHE B 1 30 ? -7.355 15.758 6.145 1 83.88 30 PHE B O 1
ATOM 4204 N N . SER B 1 31 ? -8.797 17.453 6.477 1 83.94 31 SER B N 1
ATOM 4205 C CA . SER B 1 31 ? -9.906 16.672 5.922 1 83.94 31 SER B CA 1
ATOM 4206 C C . SER B 1 31 ? -9.656 16.328 4.457 1 83.94 31 SER B C 1
ATOM 4208 O O . SER B 1 31 ? -9.914 15.203 4.023 1 83.94 31 SER B O 1
ATOM 4210 N N . ALA B 1 32 ? -9.141 17.25 3.76 1 83.75 32 ALA B N 1
ATOM 4211 C CA . ALA B 1 32 ? -8.828 17.016 2.354 1 83.75 32 ALA B CA 1
ATOM 4212 C C . ALA B 1 32 ? -7.723 15.977 2.207 1 83.75 32 ALA B C 1
ATOM 4214 O O . ALA B 1 32 ? -7.801 15.102 1.346 1 83.75 32 ALA B O 1
ATOM 4215 N N . TYR B 1 33 ? -6.797 16.031 3.061 1 83.94 33 TYR B N 1
ATOM 4216 C CA . TYR B 1 33 ? -5.703 15.07 3.02 1 83.94 33 TYR B CA 1
ATOM 4217 C C . TYR B 1 33 ? -6.191 13.68 3.4 1 83.94 33 TYR B C 1
ATOM 4219 O O . TYR B 1 33 ? -5.777 12.688 2.801 1 83.94 33 TYR B O 1
ATOM 4227 N N . ALA B 1 34 ? -6.965 13.68 4.398 1 84.12 34 ALA B N 1
ATOM 4228 C CA . ALA B 1 34 ? -7.504 12.398 4.852 1 84.12 34 ALA B CA 1
ATOM 4229 C C . ALA B 1 34 ? -8.312 11.727 3.75 1 84.12 34 ALA B C 1
ATOM 4231 O O . ALA B 1 34 ? -8.203 10.516 3.537 1 84.12 34 ALA B O 1
ATOM 4232 N N . LEU B 1 35 ? -9.07 12.531 3.074 1 86 35 LEU B N 1
ATOM 4233 C CA . LEU B 1 35 ? -9.867 12 1.975 1 86 35 LEU B CA 1
ATOM 4234 C C . LEU B 1 35 ? -8.969 11.523 0.837 1 86 35 LEU B C 1
ATOM 4236 O O . LEU B 1 35 ? -9.188 10.445 0.282 1 86 35 LEU B O 1
ATOM 4240 N N . TYR B 1 36 ? -7.996 12.258 0.569 1 87.19 36 TYR B N 1
ATOM 4241 C CA . TYR B 1 36 ? -7.055 11.883 -0.481 1 87.19 36 TYR B CA 1
ATOM 4242 C C . TYR B 1 36 ? -6.32 10.594 -0.122 1 87.19 36 TYR B C 1
ATOM 4244 O O . TYR B 1 36 ? -6.219 9.68 -0.942 1 87.19 36 TYR B O 1
ATOM 4252 N N . SER B 1 37 ? -5.82 10.586 1.047 1 86.06 37 SER B N 1
ATOM 4253 C CA . SER B 1 37 ? -5.074 9.422 1.499 1 86.06 37 SER B CA 1
ATOM 4254 C C . SER B 1 37 ? -5.945 8.172 1.489 1 86.06 37 SER B C 1
ATOM 4256 O O . SER B 1 37 ? -5.488 7.09 1.106 1 86.06 37 SER B O 1
ATOM 4258 N N . PHE B 1 38 ? -7.176 8.383 1.861 1 89.25 38 PHE B N 1
ATOM 4259 C CA . PHE B 1 38 ? -8.109 7.262 1.869 1 89.25 38 PHE B CA 1
ATOM 4260 C C . PHE B 1 38 ? -8.336 6.734 0.457 1 89.25 38 PHE B C 1
ATOM 4262 O O . PHE B 1 38 ? -8.281 5.527 0.222 1 89.25 38 PHE B O 1
ATOM 4269 N N . HIS B 1 39 ? -8.555 7.602 -0.448 1 89.44 39 HIS B N 1
ATOM 4270 C CA . HIS B 1 39 ? -8.836 7.199 -1.823 1 89.44 39 HIS B CA 1
ATOM 4271 C C . HIS B 1 39 ? -7.598 6.59 -2.477 1 89.44 39 HIS B C 1
ATOM 4273 O O . HIS B 1 39 ? -7.707 5.625 -3.238 1 89.44 39 HIS B O 1
ATOM 4279 N N . GLU B 1 40 ? -6.512 7.113 -2.191 1 88.44 40 GLU B N 1
ATOM 4280 C CA . GLU B 1 40 ? -5.266 6.59 -2.744 1 88.44 40 GLU B CA 1
ATOM 4281 C C . GLU B 1 40 ? -4.977 5.188 -2.225 1 88.44 40 GLU B C 1
ATOM 4283 O O . GLU B 1 40 ? -4.613 4.297 -2.994 1 88.44 40 GLU B O 1
ATOM 4288 N N . ARG B 1 41 ? -5.152 4.949 -1.005 1 89.31 41 ARG B N 1
ATOM 4289 C CA . ARG B 1 41 ? -4.895 3.646 -0.403 1 89.31 41 ARG B CA 1
ATOM 4290 C C . ARG B 1 41 ? -5.926 2.621 -0.854 1 89.31 41 ARG B C 1
ATOM 4292 O O . ARG B 1 41 ? -5.602 1.447 -1.047 1 89.31 41 ARG B O 1
ATOM 4299 N N . ARG B 1 42 ? -7.125 3.117 -0.943 1 91.75 42 ARG B N 1
ATOM 4300 C CA . ARG B 1 42 ? -8.172 2.23 -1.448 1 91.75 42 ARG B CA 1
ATOM 4301 C C . ARG B 1 42 ? -7.871 1.793 -2.879 1 91.75 42 ARG B C 1
ATOM 4303 O O . ARG B 1 42 ? -8.023 0.617 -3.217 1 91.75 42 ARG B O 1
ATOM 4310 N N . GLY B 1 43 ? -7.473 2.73 -3.662 1 91.19 43 GLY B N 1
ATOM 4311 C CA . GLY B 1 43 ? -7.09 2.404 -5.027 1 91.19 43 GLY B CA 1
ATOM 4312 C C . GLY B 1 43 ? -5.922 1.44 -5.105 1 91.19 43 GLY B C 1
ATOM 4313 O O . GLY B 1 43 ? -5.949 0.49 -5.891 1 91.19 43 GLY B O 1
ATOM 4314 N N . ALA B 1 44 ? -4.969 1.639 -4.316 1 88.62 44 ALA B N 1
ATOM 4315 C CA . ALA B 1 44 ? -3.795 0.769 -4.285 1 88.62 44 ALA B CA 1
ATOM 4316 C C . ALA B 1 44 ? -4.172 -0.64 -3.83 1 88.62 44 ALA B C 1
ATOM 4318 O O . ALA B 1 44 ? -3.66 -1.627 -4.367 1 88.62 44 ALA B O 1
ATOM 4319 N N . ALA B 1 45 ? -4.98 -0.728 -2.861 1 90.81 45 ALA B N 1
ATOM 4320 C CA . ALA B 1 45 ? -5.434 -2.023 -2.365 1 90.81 45 ALA B CA 1
ATOM 4321 C C . ALA B 1 45 ? -6.207 -2.783 -3.439 1 90.81 45 ALA B C 1
ATOM 4323 O O . ALA B 1 45 ? -6.012 -3.986 -3.619 1 90.81 45 ALA B O 1
ATOM 4324 N N . GLN B 1 46 ? -7.035 -2.055 -4.137 1 92.12 46 GLN B N 1
ATOM 4325 C CA . GLN B 1 46 ? -7.82 -2.678 -5.199 1 92.12 46 GLN B CA 1
ATOM 4326 C C . GLN B 1 46 ? -6.93 -3.137 -6.348 1 92.12 46 GLN B C 1
ATOM 4328 O O . GLN B 1 46 ? -7.152 -4.203 -6.922 1 92.12 46 GLN B O 1
ATOM 4333 N N . GLU B 1 47 ? -6.02 -2.363 -6.641 1 91.12 47 GLU B N 1
ATOM 4334 C CA . GLU B 1 47 ? -5.09 -2.736 -7.699 1 91.12 47 GLU B CA 1
ATOM 4335 C C . GLU B 1 47 ? -4.281 -3.973 -7.312 1 91.12 47 GLU B C 1
ATOM 4337 O O . GLU B 1 47 ? -4.055 -4.855 -8.141 1 91.12 47 GLU B O 1
ATOM 4342 N N . SER B 1 48 ? -3.84 -4.008 -6.156 1 91.06 48 SER B N 1
ATOM 4343 C CA . SER B 1 48 ? -3.088 -5.16 -5.668 1 91.06 48 SER B CA 1
ATOM 4344 C C . SER B 1 48 ? -3.932 -6.43 -5.715 1 91.06 48 SER B C 1
ATOM 4346 O O . SER B 1 48 ? -3.439 -7.496 -6.09 1 91.06 48 SER B O 1
ATOM 4348 N N . ALA B 1 49 ? -5.117 -6.328 -5.305 1 94.12 49 ALA B N 1
ATOM 4349 C CA . ALA B 1 49 ? -6.02 -7.477 -5.348 1 94.12 49 ALA B CA 1
ATOM 4350 C C . ALA B 1 49 ? -6.285 -7.914 -6.785 1 94.12 49 ALA B C 1
ATOM 4352 O O . ALA B 1 49 ? -6.332 -9.109 -7.074 1 94.12 49 ALA B O 1
ATOM 4353 N N . ALA B 1 50 ? -6.445 -6.957 -7.609 1 94.25 50 ALA B N 1
ATOM 4354 C CA . ALA B 1 50 ? -6.66 -7.254 -9.023 1 94.25 50 ALA B CA 1
ATOM 4355 C C . ALA B 1 50 ? -5.449 -7.965 -9.625 1 94.25 50 ALA B C 1
ATOM 4357 O O . ALA B 1 50 ? -5.598 -8.93 -10.383 1 94.25 50 ALA B O 1
ATOM 4358 N N . ASP B 1 51 ? -4.305 -7.469 -9.32 1 93.25 51 ASP B N 1
ATOM 4359 C CA . ASP B 1 51 ? -3.074 -8.102 -9.797 1 93.25 51 ASP B CA 1
ATOM 4360 C C . ASP B 1 51 ? -2.953 -9.523 -9.266 1 93.25 51 ASP B C 1
ATOM 4362 O O . ASP B 1 51 ? -2.514 -10.43 -9.984 1 93.25 51 ASP B O 1
ATOM 4366 N N . PHE B 1 52 ? -3.309 -9.703 -8.047 1 94.69 52 PHE B N 1
ATOM 4367 C CA . PHE B 1 52 ? -3.258 -11.016 -7.414 1 94.69 52 PHE B CA 1
ATOM 4368 C C . PHE B 1 52 ? -4.129 -12.016 -8.164 1 94.69 52 PHE B C 1
ATOM 4370 O O . PHE B 1 52 ? -3.693 -13.133 -8.445 1 94.69 52 PHE B O 1
ATOM 4377 N N . VAL B 1 53 ? -5.316 -11.602 -8.484 1 95.38 53 VAL B N 1
ATOM 4378 C CA . VAL B 1 53 ? -6.238 -12.484 -9.203 1 95.38 53 VAL B CA 1
ATOM 4379 C C . VAL B 1 53 ? -5.703 -12.766 -10.602 1 95.38 53 VAL B C 1
ATOM 4381 O O . VAL B 1 53 ? -5.762 -13.898 -11.078 1 95.38 53 VAL B O 1
ATOM 4384 N N . SER B 1 54 ? -5.262 -11.773 -11.203 1 93.38 54 SER B N 1
ATOM 4385 C CA . SER B 1 54 ? -4.719 -11.945 -12.547 1 93.38 54 SER B CA 1
ATOM 4386 C C . SER B 1 54 ? -3.549 -12.922 -12.555 1 93.38 54 SER B C 1
ATOM 4388 O O . SER B 1 54 ? -3.459 -13.789 -13.43 1 93.38 54 SER B O 1
ATOM 4390 N N . ASN B 1 55 ? -2.646 -12.797 -11.602 1 93.19 55 ASN B N 1
ATOM 4391 C CA . ASN B 1 55 ? -1.513 -13.703 -11.477 1 93.19 55 ASN B CA 1
ATOM 4392 C C . ASN B 1 55 ? -1.968 -15.133 -11.203 1 93.19 55 ASN B C 1
ATOM 4394 O O . ASN B 1 55 ? -1.479 -16.078 -11.82 1 93.19 55 ASN B O 1
ATOM 4398 N N . THR B 1 56 ? -2.867 -15.234 -10.266 1 93.56 56 THR B N 1
ATOM 4399 C CA . THR B 1 56 ? -3.379 -16.547 -9.93 1 93.56 56 THR B CA 1
ATOM 4400 C C . THR B 1 56 ? -4.043 -17.203 -11.133 1 93.56 56 THR B C 1
ATOM 4402 O O . THR B 1 56 ? -3.863 -18.406 -11.375 1 93.56 56 THR B O 1
ATOM 4405 N N . ALA B 1 57 ? -4.801 -16.422 -11.844 1 93.62 57 ALA B N 1
ATOM 4406 C CA . ALA B 1 57 ? -5.461 -16.938 -13.047 1 93.62 57 ALA B CA 1
ATOM 4407 C C . ALA B 1 57 ? -4.441 -17.391 -14.078 1 93.62 57 ALA B C 1
ATOM 4409 O O . ALA B 1 57 ? -4.598 -18.469 -14.68 1 93.62 57 ALA B O 1
ATOM 4410 N N . SER B 1 58 ? -3.453 -16.641 -14.258 1 90.81 58 SER B N 1
ATOM 4411 C CA . SER B 1 58 ? -2.42 -16.984 -15.234 1 90.81 58 SER B CA 1
ATOM 4412 C C . SER B 1 58 ? -1.691 -18.266 -14.836 1 90.81 58 SER B C 1
ATOM 4414 O O . SER B 1 58 ? -1.449 -19.125 -15.672 1 90.81 58 SER B O 1
ATOM 4416 N N . VAL B 1 59 ? -1.368 -18.359 -13.594 1 89.81 59 VAL B N 1
ATOM 4417 C CA . VAL B 1 59 ? -0.664 -19.547 -13.102 1 89.81 59 VAL B CA 1
ATOM 4418 C C . VAL B 1 59 ? -1.575 -20.766 -13.188 1 89.81 59 VAL B C 1
ATOM 4420 O O . VAL B 1 59 ? -1.139 -21.844 -13.586 1 89.81 59 VAL B O 1
ATOM 4423 N N . THR B 1 60 ? -2.773 -20.594 -12.797 1 90.25 60 THR B N 1
ATOM 4424 C CA . THR B 1 60 ? -3.725 -21.703 -12.875 1 90.25 60 THR B CA 1
ATOM 4425 C C . THR B 1 60 ? -3.893 -22.172 -14.312 1 90.25 60 THR B C 1
ATOM 4427 O O . THR B 1 60 ? -3.953 -23.375 -14.578 1 90.25 60 THR B O 1
ATOM 4430 N N . TYR B 1 61 ? -3.959 -21.297 -15.188 1 89.81 61 TYR B N 1
ATOM 4431 C CA . TYR B 1 61 ? -4.109 -21.656 -16.594 1 89.81 61 TYR B CA 1
ATOM 4432 C C . TYR B 1 61 ? -2.887 -22.422 -17.094 1 89.81 61 TYR B C 1
ATOM 4434 O O . TYR B 1 61 ? -3.018 -23.484 -17.688 1 89.81 61 TYR B O 1
ATOM 4442 N N . GLU B 1 62 ? -1.739 -21.969 -16.797 1 86.44 62 GLU B N 1
ATOM 4443 C CA . GLU B 1 62 ? -0.502 -22.516 -17.344 1 86.44 62 GLU B CA 1
ATOM 4444 C C . GLU B 1 62 ? -0.112 -23.812 -16.625 1 86.44 62 GLU B C 1
ATOM 4446 O O . GLU B 1 62 ? 0.47 -24.719 -17.234 1 86.44 62 GLU B O 1
ATOM 4451 N N . GLN B 1 63 ? -0.494 -23.875 -15.398 1 87.75 63 GLN B N 1
ATOM 4452 C CA . GLN B 1 63 ? 0.052 -24.984 -14.617 1 87.75 63 GLN B CA 1
ATOM 4453 C C . GLN B 1 63 ? -1.024 -26.016 -14.305 1 87.75 63 GLN B C 1
ATOM 4455 O O . GLN B 1 63 ? -0.715 -27.141 -13.898 1 87.75 63 GLN B O 1
ATOM 4460 N N . VAL B 1 64 ? -2.215 -25.656 -14.539 1 89.25 64 VAL B N 1
ATOM 4461 C CA . VAL B 1 64 ? -3.275 -26.609 -14.211 1 89.25 64 VAL B CA 1
ATOM 4462 C C . VAL B 1 64 ? -4.078 -26.938 -15.469 1 89.25 64 VAL B C 1
ATOM 4464 O O . VAL B 1 64 ? -4.051 -28.078 -15.953 1 89.25 64 VAL B O 1
ATOM 4467 N N . ILE B 1 65 ? -4.609 -25.969 -16.141 1 89.62 65 ILE B N 1
ATOM 4468 C CA . ILE B 1 65 ? -5.551 -26.188 -17.234 1 89.62 65 ILE B CA 1
ATOM 4469 C C . ILE B 1 65 ? -4.812 -26.75 -18.438 1 89.62 65 ILE B C 1
ATOM 4471 O O . ILE B 1 65 ? -5.184 -27.797 -18.969 1 89.62 65 ILE B O 1
ATOM 4475 N N . LYS B 1 66 ? -3.785 -26.172 -18.797 1 89 66 LYS B N 1
ATOM 4476 C CA . LYS B 1 66 ? -3.051 -26.594 -19.984 1 89 66 LYS B CA 1
ATOM 4477 C C . LYS B 1 66 ? -2.508 -28.016 -19.828 1 89 66 LYS B C 1
ATOM 4479 O O . LYS B 1 66 ? -2.66 -28.844 -20.734 1 89 66 LYS B O 1
ATOM 4484 N N . PRO B 1 67 ? -1.898 -28.266 -18.672 1 88.69 67 PRO B N 1
ATOM 4485 C CA . PRO B 1 67 ? -1.41 -29.641 -18.5 1 88.69 67 PRO B CA 1
ATOM 4486 C C . PRO B 1 67 ? -2.535 -30.672 -18.516 1 88.69 67 PRO B C 1
ATOM 4488 O O . PRO B 1 67 ? -2.355 -31.766 -19.031 1 88.69 67 PRO B O 1
ATOM 4491 N N . LEU B 1 68 ? -3.633 -30.375 -18.016 1 91.19 68 LEU B N 1
ATOM 4492 C CA . LEU B 1 68 ? -4.766 -31.297 -18.016 1 91.19 68 LEU B CA 1
ATOM 4493 C C . LEU B 1 68 ? -5.227 -31.578 -19.453 1 91.19 68 LEU B C 1
ATOM 4495 O O . LEU B 1 68 ? -5.457 -32.719 -19.812 1 91.19 68 LEU B O 1
ATOM 4499 N N . GLU B 1 69 ? -5.344 -30.562 -20.219 1 90 69 GLU B N 1
ATOM 4500 C CA . GLU B 1 69 ? -5.75 -30.703 -21.625 1 90 69 GLU B CA 1
ATOM 4501 C C . GLU B 1 69 ? -4.711 -31.484 -22.422 1 90 69 GLU B C 1
ATOM 4503 O O . GLU B 1 69 ? -5.059 -32.312 -23.25 1 90 69 GLU B O 1
ATOM 4508 N N . HIS B 1 70 ? -3.539 -31.203 -22.078 1 88.69 70 HIS B N 1
ATOM 4509 C CA . HIS B 1 70 ? -2.457 -31.922 -22.75 1 88.69 70 HIS B CA 1
ATOM 4510 C C . HIS B 1 70 ? -2.488 -33.406 -22.422 1 88.69 70 HIS B C 1
ATOM 4512 O O . HIS B 1 70 ? -2.301 -34.25 -23.312 1 88.69 70 HIS B O 1
ATOM 4518 N N . THR B 1 71 ? -2.684 -33.688 -21.234 1 90.69 71 THR B N 1
ATOM 4519 C CA . THR B 1 71 ? -2.742 -35.062 -20.812 1 90.69 71 THR B CA 1
ATOM 4520 C C . THR B 1 71 ? -3.898 -35.781 -21.5 1 90.69 71 THR B C 1
ATOM 4522 O O . THR B 1 71 ? -3.734 -36.906 -22 1 90.69 71 THR B O 1
ATOM 4525 N N . LEU B 1 72 ? -5.02 -35.188 -21.562 1 91.25 72 LEU B N 1
ATOM 4526 C CA . LEU B 1 72 ? -6.168 -35.812 -22.219 1 91.25 72 LEU B CA 1
ATOM 4527 C C . LEU B 1 72 ? -5.891 -36.031 -23.703 1 91.25 72 LEU B C 1
ATOM 4529 O O . LEU B 1 72 ? -6.266 -37.062 -24.25 1 91.25 72 LEU B O 1
ATOM 4533 N N . ASN B 1 73 ? -5.285 -35.062 -24.297 1 88.62 73 ASN B N 1
ATOM 4534 C CA . ASN B 1 73 ? -4.934 -35.188 -25.703 1 88.62 73 ASN B CA 1
ATOM 4535 C C . ASN B 1 73 ? -3.967 -36.344 -25.938 1 88.62 73 ASN B C 1
ATOM 4537 O O . ASN B 1 73 ? -4.082 -37.062 -26.938 1 88.62 73 ASN B O 1
ATOM 4541 N N . GLU B 1 74 ? -3.016 -36.5 -25.031 1 88.44 74 GLU B N 1
ATOM 4542 C CA . GLU B 1 74 ? -2.07 -37.625 -25.156 1 88.44 74 GLU B CA 1
ATOM 4543 C C . GLU B 1 74 ? -2.773 -38.969 -25 1 88.44 74 GLU B C 1
ATOM 4545 O O . GLU B 1 74 ? -2.453 -39.938 -25.703 1 88.44 74 GLU B O 1
ATOM 4550 N N . ILE B 1 75 ? -3.672 -39.031 -24.109 1 90 75 ILE B N 1
ATOM 4551 C CA . ILE B 1 75 ? -4.426 -40.25 -23.922 1 90 75 ILE B CA 1
ATOM 4552 C C . ILE B 1 75 ? -5.273 -40.531 -25.156 1 90 75 ILE B C 1
ATOM 4554 O O . ILE B 1 75 ? -5.391 -41.688 -25.594 1 90 75 ILE B O 1
ATOM 4558 N N . ALA B 1 76 ? -5.859 -39.5 -25.688 1 88.44 76 ALA B N 1
ATOM 4559 C CA . ALA B 1 76 ? -6.656 -39.625 -26.891 1 88.44 76 ALA B CA 1
ATOM 4560 C C . ALA B 1 76 ? -5.816 -40.188 -28.047 1 88.44 76 ALA B C 1
ATOM 4562 O O . ALA B 1 76 ? -6.297 -41 -28.828 1 88.44 76 ALA B O 1
ATOM 4563 N N . ASP B 1 77 ? -4.605 -39.75 -28.125 1 85.56 77 ASP B N 1
ATOM 4564 C CA . ASP B 1 77 ? -3.699 -40.219 -29.172 1 85.56 77 ASP B CA 1
ATOM 4565 C C . ASP B 1 77 ? -3.383 -41.719 -29 1 85.56 77 ASP B C 1
ATOM 4567 O O . ASP B 1 77 ? -3.215 -42.438 -29.984 1 85.56 77 ASP B O 1
ATOM 4571 N N . VAL B 1 78 ? -3.293 -42.094 -27.734 1 85.44 78 VAL B N 1
ATOM 4572 C CA . VAL B 1 78 ? -2.971 -43.5 -27.422 1 85.44 78 VAL B CA 1
ATOM 4573 C C . VAL B 1 78 ? -4.129 -44.406 -27.828 1 85.44 78 VAL B C 1
ATOM 4575 O O . VAL B 1 78 ? -3.914 -45.531 -28.281 1 85.44 78 VAL B O 1
ATOM 4578 N N . ILE B 1 79 ? -5.328 -43.906 -27.766 1 86.12 79 ILE B N 1
ATOM 4579 C CA . ILE B 1 79 ? -6.473 -44.781 -27.984 1 86.12 79 ILE B CA 1
ATOM 4580 C C . ILE B 1 79 ? -7 -44.594 -29.406 1 86.12 79 ILE B C 1
ATOM 4582 O O . ILE B 1 79 ? -7.922 -45.281 -29.844 1 86.12 79 ILE B O 1
ATOM 4586 N N . GLU B 1 80 ? -6.219 -43.625 -29.953 1 79.31 80 GLU B N 1
ATOM 4587 C CA . GLU B 1 80 ? -6.625 -43.344 -31.328 1 79.31 80 GLU B CA 1
ATOM 4588 C C . GLU B 1 80 ? -6.438 -44.594 -32.219 1 79.31 80 GLU B C 1
ATOM 4590 O O . GLU B 1 80 ? -5.418 -45.281 -32.125 1 79.31 80 GLU B O 1
ATOM 4595 N N . ASP B 1 81 ? -7.453 -45.188 -32.938 1 74.19 81 ASP B N 1
ATOM 4596 C CA . ASP B 1 81 ? -7.453 -46.219 -33.938 1 74.19 81 ASP B CA 1
ATOM 4597 C C . ASP B 1 81 ? -7.594 -47.594 -33.281 1 74.19 81 ASP B C 1
ATOM 4599 O O . ASP B 1 81 ? -7.145 -48.625 -33.844 1 74.19 81 ASP B O 1
ATOM 4603 N N . LYS B 1 82 ? -7.852 -47.594 -32 1 80.31 82 LYS B N 1
ATOM 4604 C CA . LYS B 1 82 ? -8 -48.875 -31.328 1 80.31 82 LYS B CA 1
ATOM 4605 C C . LYS B 1 82 ? -9.445 -49.375 -31.391 1 80.31 82 LYS B C 1
ATOM 4607 O O . LYS B 1 82 ? -9.797 -50.344 -30.734 1 80.31 82 LYS B O 1
ATOM 4612 N N . GLY B 1 83 ? -10.234 -48.719 -32.156 1 77.25 83 GLY B N 1
ATOM 4613 C CA . GLY B 1 83 ? -11.594 -49.156 -32.406 1 77.25 83 GLY B CA 1
ATOM 4614 C C . GLY B 1 83 ? -12.531 -48.875 -31.234 1 77.25 83 GLY B C 1
ATOM 4615 O O . GLY B 1 83 ? -12.398 -47.844 -30.594 1 77.25 83 GLY B O 1
ATOM 4616 N N . GLU B 1 84 ? -13.609 -49.812 -31.062 1 78.62 84 GLU B N 1
ATOM 4617 C CA . GLU B 1 84 ? -14.711 -49.562 -30.141 1 78.62 84 GLU B CA 1
ATOM 4618 C C . GLU B 1 84 ? -14.336 -49.969 -28.703 1 78.62 84 GLU B C 1
ATOM 4620 O O . GLU B 1 84 ? -15 -49.531 -27.75 1 78.62 84 GLU B O 1
ATOM 4625 N N . PHE B 1 85 ? -13.266 -50.719 -28.578 1 81.81 85 PHE B N 1
ATOM 4626 C CA . PHE B 1 85 ? -12.836 -51.156 -27.266 1 81.81 85 PHE B CA 1
ATOM 4627 C C . PHE B 1 85 ? -11.352 -50.875 -27.062 1 81.81 85 PHE B C 1
ATOM 4629 O O . PHE B 1 85 ? -10.555 -51.812 -26.906 1 81.81 85 PHE B O 1
ATOM 4636 N N . PRO B 1 86 ? -11.109 -49.688 -26.859 1 85.25 86 PRO B N 1
ATOM 4637 C CA . PRO B 1 86 ? -9.68 -49.344 -26.844 1 85.25 86 PRO B CA 1
ATOM 4638 C C . PRO B 1 86 ? -8.961 -49.906 -25.625 1 85.25 86 PRO B C 1
ATOM 4640 O O . PRO B 1 86 ? -7.762 -50.188 -25.688 1 85.25 86 PRO B O 1
ATOM 4643 N N . PHE B 1 87 ? -9.641 -50.219 -24.562 1 86.5 87 PHE B N 1
ATOM 4644 C CA . PHE B 1 87 ? -8.984 -50.656 -23.344 1 86.5 87 PHE B CA 1
ATOM 4645 C C . PHE B 1 87 ? -9 -52.156 -23.234 1 86.5 87 PHE B C 1
ATOM 4647 O O . PHE B 1 87 ? -8.633 -52.719 -22.203 1 86.5 87 PHE B O 1
ATOM 4654 N N . SER B 1 88 ? -9.453 -52.781 -24.281 1 84.88 88 SER B N 1
ATOM 4655 C CA . SER B 1 88 ? -9.414 -54.25 -24.297 1 84.88 88 SER B CA 1
ATOM 4656 C C . SER B 1 88 ? -7.992 -54.75 -24.5 1 84.88 88 SER B C 1
ATOM 4658 O O . SER B 1 88 ? -7.641 -55.812 -24.016 1 84.88 88 SER B O 1
ATOM 4660 N N . GLU B 1 89 ? -7.219 -53.969 -25.219 1 85.62 89 GLU B N 1
ATOM 4661 C CA . GLU B 1 89 ? -5.812 -54.312 -25.422 1 85.62 89 GLU B CA 1
ATOM 4662 C C . GLU B 1 89 ? -4.977 -54 -24.188 1 85.62 89 GLU B C 1
ATOM 4664 O O . GLU B 1 89 ? -5.008 -52.875 -23.688 1 85.62 89 GLU B O 1
ATOM 4669 N N . VAL B 1 90 ? -4.242 -54.938 -23.781 1 84.88 90 VAL B N 1
ATOM 4670 C CA . VAL B 1 90 ? -3.459 -54.844 -22.547 1 84.88 90 VAL B CA 1
ATOM 4671 C C . VAL B 1 90 ? -2.451 -53.719 -22.672 1 84.88 90 VAL B C 1
ATOM 4673 O O . VAL B 1 90 ? -2.242 -52.969 -21.703 1 84.88 90 VAL B O 1
ATOM 4676 N N . GLU B 1 91 ? -1.892 -53.562 -23.844 1 82.75 91 GLU B N 1
ATOM 4677 C CA . GLU B 1 91 ? -0.876 -52.531 -24.047 1 82.75 91 GLU B CA 1
ATOM 4678 C C . GLU B 1 91 ? -1.478 -51.125 -23.938 1 82.75 91 GLU B C 1
ATOM 4680 O O . GLU B 1 91 ? -0.907 -50.25 -23.281 1 82.75 91 GLU B O 1
ATOM 4685 N N . THR B 1 92 ? -2.596 -50.938 -24.562 1 86.5 92 THR B N 1
ATOM 4686 C CA . THR B 1 92 ? -3.277 -49.656 -24.531 1 86.5 92 THR B CA 1
ATOM 4687 C C . THR B 1 92 ? -3.738 -49.344 -23.109 1 86.5 92 THR B C 1
ATOM 4689 O O . THR B 1 92 ? -3.609 -48.188 -22.656 1 86.5 92 THR B O 1
ATOM 4692 N N . ARG B 1 93 ? -4.188 -50.281 -22.422 1 87.81 93 ARG B N 1
ATOM 4693 C CA . ARG B 1 93 ? -4.641 -50.094 -21.047 1 87.81 93 ARG B CA 1
ATOM 4694 C C . ARG B 1 93 ? -3.479 -49.719 -20.125 1 87.81 93 ARG B C 1
ATOM 4696 O O . ARG B 1 93 ? -3.613 -48.844 -19.266 1 87.81 93 ARG B O 1
ATOM 4703 N N . ALA B 1 94 ? -2.404 -50.375 -20.312 1 84.81 94 ALA B N 1
ATOM 4704 C CA . ALA B 1 94 ? -1.225 -50.094 -19.5 1 84.81 94 ALA B CA 1
ATOM 4705 C C . ALA B 1 94 ? -0.705 -48.688 -19.734 1 84.81 94 ALA B C 1
ATOM 4707 O O . ALA B 1 94 ? -0.319 -48 -18.781 1 84.81 94 ALA B O 1
ATOM 4708 N N . LYS B 1 95 ? -0.731 -48.281 -21 1 84.56 95 LYS B N 1
ATOM 4709 C CA . LYS B 1 95 ? -0.286 -46.906 -21.344 1 84.56 95 LYS B CA 1
ATOM 4710 C C . LYS B 1 95 ? -1.206 -45.875 -20.734 1 84.56 95 LYS B C 1
ATOM 4712 O O . LYS B 1 95 ? -0.736 -44.906 -20.125 1 84.56 95 LYS B O 1
ATOM 4717 N N . ALA B 1 96 ? -2.445 -46.094 -20.875 1 87.38 96 ALA B N 1
ATOM 4718 C CA . ALA B 1 96 ? -3.424 -45.156 -20.344 1 87.38 96 ALA B CA 1
ATOM 4719 C C . ALA B 1 96 ? -3.342 -45.062 -18.812 1 87.38 96 ALA B C 1
ATOM 4721 O O . ALA B 1 96 ? -3.473 -44 -18.234 1 87.38 96 ALA B O 1
ATOM 4722 N N . ASN B 1 97 ? -3.15 -46.188 -18.203 1 87.19 97 ASN B N 1
ATOM 4723 C CA . ASN B 1 97 ? -3.021 -46.25 -16.75 1 87.19 97 ASN B CA 1
ATOM 4724 C C . ASN B 1 97 ? -1.786 -45.469 -16.266 1 87.19 97 ASN B C 1
ATOM 4726 O O . ASN B 1 97 ? -1.827 -44.781 -15.25 1 87.19 97 ASN B O 1
ATOM 4730 N N . ALA B 1 98 ? -0.724 -45.656 -17 1 84.38 98 ALA B N 1
ATOM 4731 C CA . ALA B 1 98 ? 0.498 -44.906 -16.656 1 84.38 98 ALA B CA 1
ATOM 4732 C C . ALA B 1 98 ? 0.288 -43.406 -16.766 1 84.38 98 ALA B C 1
ATOM 4734 O O . ALA B 1 98 ? 0.741 -42.656 -15.898 1 84.38 98 ALA B O 1
ATOM 4735 N N . LEU B 1 99 ? -0.394 -43.031 -17.781 1 86.25 99 LEU B N 1
ATOM 4736 C CA . LEU B 1 99 ? -0.666 -41.594 -18 1 86.25 99 LEU B CA 1
ATOM 4737 C C . LEU B 1 99 ? -1.564 -41.062 -16.891 1 86.25 99 LEU B C 1
ATOM 4739 O O . LEU B 1 99 ? -1.37 -39.938 -16.422 1 86.25 99 LEU B O 1
ATOM 4743 N N . LEU B 1 100 ? -2.457 -41.844 -16.453 1 86.62 100 LEU B N 1
ATOM 4744 C CA . LEU B 1 100 ? -3.354 -41.438 -15.375 1 86.62 100 LEU B CA 1
ATOM 4745 C C . LEU B 1 100 ? -2.582 -41.25 -14.078 1 86.62 100 LEU B C 1
ATOM 4747 O O . LEU B 1 100 ? -2.824 -40.281 -13.352 1 86.62 100 LEU B O 1
ATOM 4751 N N . HIS B 1 101 ? -1.646 -42.031 -13.82 1 83.06 101 HIS B N 1
ATOM 4752 C CA . HIS B 1 101 ? -0.91 -41.969 -12.562 1 83.06 101 HIS B CA 1
ATOM 4753 C C . HIS B 1 101 ? 0.013 -40.781 -12.508 1 83.06 101 HIS B C 1
ATOM 4755 O O . HIS B 1 101 ? 0.285 -40.25 -11.43 1 83.06 101 HIS B O 1
ATOM 4761 N N . VAL B 1 102 ? 0.409 -40.375 -13.664 1 84.12 102 VAL B N 1
ATOM 4762 C CA . VAL B 1 102 ? 1.327 -39.25 -13.703 1 84.12 102 VAL B CA 1
ATOM 4763 C C . VAL B 1 102 ? 0.547 -37.938 -13.539 1 84.12 102 VAL B C 1
ATOM 4765 O O . VAL B 1 102 ? 1.067 -36.969 -13 1 84.12 102 VAL B O 1
ATOM 4768 N N . SER B 1 103 ? -0.639 -37.969 -14.008 1 85.88 103 SER B N 1
ATOM 4769 C CA . SER B 1 103 ? -1.459 -36.781 -13.906 1 85.88 103 SER B CA 1
ATOM 4770 C C . SER B 1 103 ? -2.209 -36.75 -12.578 1 85.88 103 SER B C 1
ATOM 4772 O O . SER B 1 103 ? -3.307 -37.281 -12.461 1 85.88 103 SER B O 1
ATOM 4774 N N . ARG B 1 104 ? -1.779 -36 -11.664 1 82.81 104 ARG B N 1
ATOM 4775 C CA . ARG B 1 104 ? -2.393 -35.938 -10.344 1 82.81 104 ARG B CA 1
ATOM 4776 C C . ARG B 1 104 ? -3.752 -35.25 -10.406 1 82.81 104 ARG B C 1
ATOM 4778 O O . ARG B 1 104 ? -4.578 -35.406 -9.5 1 82.81 104 ARG B O 1
ATOM 4785 N N . GLY B 1 105 ? -3.979 -34.656 -11.453 1 89.88 105 GLY B N 1
ATOM 4786 C CA . GLY B 1 105 ? -5.211 -33.875 -11.578 1 89.88 105 GLY B CA 1
ATOM 4787 C C . GLY B 1 105 ? -6.371 -34.719 -12.109 1 89.88 105 GLY B C 1
ATOM 4788 O O . GLY B 1 105 ? -7.504 -34.219 -12.172 1 89.88 105 GLY B O 1
ATOM 4789 N N . LEU B 1 106 ? -6.09 -35.938 -12.461 1 93.12 106 LEU B N 1
ATOM 4790 C CA . LEU B 1 106 ? -7.121 -36.812 -13.008 1 93.12 106 LEU B CA 1
ATOM 4791 C C . LEU B 1 106 ? -7.418 -37.969 -12.062 1 93.12 106 LEU B C 1
ATOM 4793 O O . LEU B 1 106 ? -6.504 -38.5 -11.445 1 93.12 106 LEU B O 1
ATOM 4797 N N . MET B 1 107 ? -8.617 -38.281 -11.969 1 91.94 107 MET B N 1
ATOM 4798 C CA . MET B 1 107 ? -9.031 -39.375 -11.094 1 91.94 107 MET B CA 1
ATOM 4799 C C . MET B 1 107 ? -9.188 -40.656 -11.875 1 91.94 107 MET B C 1
ATOM 4801 O O . MET B 1 107 ? -8.844 -41.75 -11.383 1 91.94 107 MET B O 1
ATOM 4805 N N . ASN B 1 108 ? -9.688 -40.562 -13.039 1 93.12 108 ASN B N 1
ATOM 4806 C CA . ASN B 1 108 ? -9.953 -41.719 -13.891 1 93.12 108 ASN B CA 1
ATOM 4807 C C . ASN B 1 108 ? -10.047 -41.312 -15.359 1 93.12 108 ASN B C 1
ATOM 4809 O O . ASN B 1 108 ? -10.047 -40.125 -15.688 1 93.12 108 ASN B O 1
ATOM 4813 N N . ILE B 1 109 ? -9.992 -42.344 -16.172 1 94.31 109 ILE B N 1
ATOM 4814 C CA . ILE B 1 109 ? -10.203 -42.188 -17.609 1 94.31 109 ILE B CA 1
ATOM 4815 C C . ILE B 1 109 ? -11.367 -43.062 -18.062 1 94.31 109 ILE B C 1
ATOM 4817 O O . ILE B 1 109 ? -11.422 -44.25 -17.734 1 94.31 109 ILE B O 1
ATOM 4821 N N . SER B 1 110 ? -12.289 -42.469 -18.797 1 93.25 110 SER B N 1
ATOM 4822 C CA . SER B 1 110 ? -13.453 -43.188 -19.297 1 93.25 110 SER B CA 1
ATOM 4823 C C . SER B 1 110 ? -13.586 -43.031 -20.797 1 93.25 110 SER B C 1
ATOM 4825 O O . SER B 1 110 ? -13.281 -42 -21.375 1 93.25 110 SER B O 1
ATOM 4827 N N . TYR B 1 111 ? -13.969 -44.094 -21.406 1 93.31 111 TYR B N 1
ATOM 4828 C CA . TYR B 1 111 ? -14.25 -44.094 -22.828 1 93.31 111 TYR B CA 1
ATOM 4829 C C . TYR B 1 111 ? -15.633 -44.625 -23.125 1 93.31 111 TYR B C 1
ATOM 4831 O O . TYR B 1 111 ? -16.047 -45.625 -22.531 1 93.31 111 TYR B O 1
ATOM 4839 N N . GLY B 1 112 ? -16.359 -43.906 -23.938 1 92.25 112 GLY B N 1
ATOM 4840 C CA . GLY B 1 112 ? -17.641 -44.344 -24.453 1 92.25 112 GLY B CA 1
ATOM 4841 C C . GLY B 1 112 ? -17.688 -44.469 -25.969 1 92.25 112 GLY B C 1
ATOM 4842 O O . GLY B 1 112 ? -17.359 -43.531 -26.672 1 92.25 112 GLY B O 1
ATOM 4843 N N . SER B 1 113 ? -18.094 -45.625 -26.391 1 91 113 SER B N 1
ATOM 4844 C CA . SER B 1 113 ? -18.172 -45.875 -27.844 1 91 113 SER B CA 1
ATOM 4845 C C . SER B 1 113 ? -19.469 -45.281 -28.422 1 91 113 SER B C 1
ATOM 4847 O O . SER B 1 113 ? -20.422 -45.031 -27.688 1 91 113 SER B O 1
ATOM 4849 N N . LYS B 1 114 ? -19.469 -45.156 -29.766 1 88.75 114 LYS B N 1
ATOM 4850 C CA . LYS B 1 114 ? -20.641 -44.656 -30.469 1 88.75 114 LYS B CA 1
ATOM 4851 C C . LYS B 1 114 ? -21.828 -45.594 -30.266 1 88.75 114 LYS B C 1
ATOM 4853 O O . LYS B 1 114 ? -22.984 -45.156 -30.328 1 88.75 114 LYS B O 1
ATOM 4858 N N . GLU B 1 115 ? -21.547 -46.906 -30 1 89.81 115 GLU B N 1
ATOM 4859 C CA . GLU B 1 115 ? -22.594 -47.906 -29.812 1 89.81 115 GLU B CA 1
ATOM 4860 C C . GLU B 1 115 ? -23.062 -47.938 -28.359 1 89.81 115 GLU B C 1
ATOM 4862 O O . GLU B 1 115 ? -24.016 -48.656 -28.031 1 89.81 115 GLU B O 1
ATOM 4867 N N . GLY B 1 116 ? -22.344 -47.219 -27.484 1 90.69 116 GLY B N 1
ATOM 4868 C CA . GLY B 1 116 ? -22.797 -47.094 -26.109 1 90.69 116 GLY B CA 1
ATOM 4869 C C . GLY B 1 116 ? -21.953 -47.938 -25.141 1 90.69 116 GLY B C 1
ATOM 4870 O O . GLY B 1 116 ? -22.219 -47.938 -23.938 1 90.69 116 GLY B O 1
ATOM 4871 N N . HIS B 1 117 ? -20.938 -48.594 -25.562 1 91.38 117 HIS B N 1
ATOM 4872 C CA . HIS B 1 117 ? -20.078 -49.406 -24.688 1 91.38 117 HIS B CA 1
ATOM 4873 C C . HIS B 1 117 ? -19.219 -48.5 -23.797 1 91.38 117 HIS B C 1
ATOM 4875 O O . HIS B 1 117 ? -18.719 -47.469 -24.234 1 91.38 117 HIS B O 1
ATOM 4881 N N . PHE B 1 118 ? -19.094 -48.906 -22.578 1 92.56 118 PHE B N 1
ATOM 4882 C CA . PHE B 1 118 ? -18.359 -48.156 -21.594 1 92.56 118 PHE B CA 1
ATOM 4883 C C . PHE B 1 118 ? -17.125 -48.906 -21.109 1 92.56 118 PHE B C 1
ATOM 4885 O O . PHE B 1 118 ? -17.188 -50.125 -20.875 1 92.56 118 PHE B O 1
ATOM 4892 N N . SER B 1 119 ? -16 -48.281 -21.031 1 91.75 119 SER B N 1
ATOM 4893 C CA . SER B 1 119 ? -14.766 -48.781 -20.438 1 91.75 119 SER B CA 1
ATOM 4894 C C . SER B 1 119 ? -14.039 -47.688 -19.672 1 91.75 119 SER B C 1
ATOM 4896 O O . SER B 1 119 ? -14.133 -46.5 -20.031 1 91.75 119 SER B O 1
ATOM 4898 N N . ALA B 1 120 ? -13.438 -48.031 -18.641 1 92 120 ALA B N 1
ATOM 4899 C CA . ALA B 1 120 ? -12.773 -47.031 -17.812 1 92 120 ALA B CA 1
ATOM 4900 C C . ALA B 1 120 ? -11.484 -47.594 -17.203 1 92 120 ALA B C 1
ATOM 4902 O O . ALA B 1 120 ? -11.336 -48.812 -17.062 1 92 120 ALA B O 1
ATOM 4903 N N . ILE B 1 121 ? -10.578 -46.719 -16.938 1 91.69 121 ILE B N 1
ATOM 4904 C CA . ILE B 1 121 ? -9.359 -47 -16.172 1 91.69 121 ILE B CA 1
ATOM 4905 C C . ILE B 1 121 ? -9.312 -46.094 -14.938 1 91.69 121 ILE B C 1
ATOM 4907 O O . ILE B 1 121 ? -9.328 -44.875 -15.055 1 91.69 121 ILE B O 1
ATOM 4911 N N . PRO B 1 122 ? -9.203 -46.594 -13.781 1 87.62 122 PRO B N 1
ATOM 4912 C CA . PRO B 1 122 ? -9.312 -48 -13.414 1 87.62 122 PRO B CA 1
ATOM 4913 C C . PRO B 1 122 ? -10.695 -48.594 -13.711 1 87.62 122 PRO B C 1
ATOM 4915 O O . PRO B 1 122 ? -11.625 -47.844 -14.039 1 87.62 122 PRO B O 1
ATOM 4918 N N . GLN B 1 123 ? -10.727 -49.875 -13.602 1 85.38 123 GLN B N 1
ATOM 4919 C CA . GLN B 1 123 ? -12 -50.5 -13.906 1 85.38 123 GLN B CA 1
ATOM 4920 C C . GLN B 1 123 ? -13.039 -50.188 -12.836 1 85.38 123 GLN B C 1
ATOM 4922 O O . GLN B 1 123 ? -12.859 -50.5 -11.664 1 85.38 123 GLN B O 1
ATOM 4927 N N . LEU B 1 124 ? -13.984 -49.312 -12.945 1 77.38 124 LEU B N 1
ATOM 4928 C CA . LEU B 1 124 ? -14.984 -48.812 -12 1 77.38 124 LEU B CA 1
ATOM 4929 C C . LEU B 1 124 ? -16.234 -49.688 -12.023 1 77.38 124 LEU B C 1
ATOM 4931 O O . LEU B 1 124 ? -16.891 -49.844 -11 1 77.38 124 LEU B O 1
ATOM 4935 N N . GLY B 1 125 ? -16.703 -50.25 -13.023 1 80.19 125 GLY B N 1
ATOM 4936 C CA . GLY B 1 125 ? -17.938 -51 -13.227 1 80.19 125 GLY B CA 1
ATOM 4937 C C . GLY B 1 125 ? -18.5 -50.844 -14.625 1 80.19 125 GLY B C 1
ATOM 4938 O O . GLY B 1 125 ? -17.797 -50.438 -15.547 1 80.19 125 GLY B O 1
ATOM 4939 N N . ASN B 1 126 ? -19.766 -51.375 -14.68 1 82.81 126 ASN B N 1
ATOM 4940 C CA . ASN B 1 126 ? -20.391 -51.344 -16 1 82.81 126 ASN B CA 1
ATOM 4941 C C . ASN B 1 126 ? -21.5 -50.312 -16.078 1 82.81 126 ASN B C 1
ATOM 4943 O O . ASN B 1 126 ? -22.266 -50.125 -15.117 1 82.81 126 ASN B O 1
ATOM 4947 N N . ILE B 1 127 ? -21.375 -49.5 -17.062 1 87.12 127 ILE B N 1
ATOM 4948 C CA . ILE B 1 127 ? -22.453 -48.594 -17.422 1 87.12 127 ILE B CA 1
ATOM 4949 C C . ILE B 1 127 ? -23.203 -49.125 -18.641 1 87.12 127 ILE B C 1
ATOM 4951 O O . ILE B 1 127 ? -22.594 -49.469 -19.641 1 87.12 127 ILE B O 1
ATOM 4955 N N . GLU B 1 128 ? -24.531 -49.156 -18.562 1 85.25 128 GLU B N 1
ATOM 4956 C CA . GLU B 1 128 ? -25.359 -49.75 -19.609 1 85.25 128 GLU B CA 1
ATOM 4957 C C . GLU B 1 128 ? -25.188 -48.969 -20.922 1 85.25 128 GLU B C 1
ATOM 4959 O O . GLU B 1 128 ? -25.047 -49.594 -21.984 1 85.25 128 GLU B O 1
ATOM 4964 N N . ASP B 1 129 ? -25.281 -47.656 -20.797 1 91.75 129 ASP B N 1
ATOM 4965 C CA . ASP B 1 129 ? -25.141 -46.812 -21.984 1 91.75 129 ASP B CA 1
ATOM 4966 C C . ASP B 1 129 ? -24.297 -45.594 -21.688 1 91.75 129 ASP B C 1
ATOM 4968 O O . ASP B 1 129 ? -24.781 -44.625 -21.109 1 91.75 129 ASP B O 1
ATOM 4972 N N . ALA B 1 130 ? -23.125 -45.625 -22.219 1 90.81 130 ALA B N 1
ATOM 4973 C CA . ALA B 1 130 ? -22.172 -44.531 -22 1 90.81 130 ALA B CA 1
ATOM 4974 C C . ALA B 1 130 ? -22.672 -43.219 -22.609 1 90.81 130 ALA B C 1
ATOM 4976 O O . ALA B 1 130 ? -22.234 -42.156 -22.234 1 90.81 130 ALA B O 1
ATOM 4977 N N . ARG B 1 131 ? -23.594 -43.344 -23.656 1 90.31 131 ARG B N 1
ATOM 4978 C CA . ARG B 1 131 ? -24.078 -42.188 -24.391 1 90.31 131 ARG B CA 1
ATOM 4979 C C . ARG B 1 131 ? -24.938 -41.281 -23.5 1 90.31 131 ARG B C 1
ATOM 4981 O O . ARG B 1 131 ? -25.188 -40.125 -23.812 1 90.31 131 ARG B O 1
ATOM 4988 N N . GLN B 1 132 ? -25.281 -41.719 -22.359 1 89.56 132 GLN B N 1
ATOM 4989 C CA . GLN B 1 132 ? -26.156 -41 -21.453 1 89.56 132 GLN B CA 1
ATOM 4990 C C . GLN B 1 132 ? -25.344 -40.125 -20.484 1 89.56 132 GLN B C 1
ATOM 4992 O O . GLN B 1 132 ? -25.906 -39.281 -19.797 1 89.56 132 GLN B O 1
ATOM 4997 N N . ARG B 1 133 ? -24.094 -40.344 -20.484 1 90.94 133 ARG B N 1
ATOM 4998 C CA . ARG B 1 133 ? -23.25 -39.594 -19.562 1 90.94 133 ARG B CA 1
ATOM 4999 C C . ARG B 1 133 ? -23.031 -38.156 -20.078 1 90.94 133 ARG B C 1
ATOM 5001 O O . ARG B 1 133 ? -22.891 -37.938 -21.281 1 90.94 133 ARG B O 1
ATOM 5008 N N . PRO B 1 134 ? -22.906 -37.188 -19.219 1 89.94 134 PRO B N 1
ATOM 5009 C CA . PRO B 1 134 ? -22.781 -35.781 -19.625 1 89.94 134 PRO B CA 1
ATOM 5010 C C . PRO B 1 134 ? -21.547 -35.531 -20.469 1 89.94 134 PRO B C 1
ATOM 5012 O O . PRO B 1 134 ? -21.531 -34.594 -21.281 1 89.94 134 PRO B O 1
ATOM 5015 N N . TRP B 1 135 ? -20.469 -36.281 -20.312 1 89.75 135 TRP B N 1
ATOM 5016 C CA . TRP B 1 135 ? -19.219 -36 -21 1 89.75 135 TRP B CA 1
ATOM 5017 C C . TRP B 1 135 ? -19.25 -36.594 -22.422 1 89.75 135 TRP B C 1
ATOM 5019 O O . TRP B 1 135 ? -18.375 -36.281 -23.234 1 89.75 135 TRP B O 1
ATOM 5029 N N . PHE B 1 136 ? -20.266 -37.438 -22.766 1 88.81 136 PHE B N 1
ATOM 5030 C CA . PHE B 1 136 ? -20.312 -38.094 -24.062 1 88.81 136 PHE B CA 1
ATOM 5031 C C . PHE B 1 136 ? -20.766 -37.125 -25.141 1 88.81 136 PHE B C 1
ATOM 5033 O O . PHE B 1 136 ? -20.359 -37.219 -26.297 1 88.81 136 PHE B O 1
ATOM 5040 N N . ASN B 1 137 ? -21.734 -36.219 -24.766 1 69.38 137 ASN B N 1
ATOM 5041 C CA . ASN B 1 137 ? -22.359 -35.312 -25.75 1 69.38 137 ASN B CA 1
ATOM 5042 C C . ASN B 1 137 ? -21.391 -34.219 -26.188 1 69.38 137 ASN B C 1
ATOM 5044 O O . ASN B 1 137 ? -21.625 -33.031 -25.922 1 69.38 137 ASN B O 1
ATOM 5048 N N . THR B 1 138 ? -20.281 -34.625 -26.703 1 61.47 138 THR B N 1
ATOM 5049 C CA . THR B 1 138 ? -19.266 -33.656 -27.156 1 61.47 138 THR B CA 1
ATOM 5050 C C . THR B 1 138 ? -19.203 -33.594 -28.672 1 61.47 138 THR B C 1
ATOM 5052 O O . THR B 1 138 ? -18.281 -33.031 -29.25 1 61.47 138 THR B O 1
ATOM 5055 N N . LYS B 1 139 ? -20.141 -34.406 -29.406 1 55.88 139 LYS B N 1
ATOM 5056 C CA . LYS B 1 139 ? -20.016 -34.625 -30.844 1 55.88 139 LYS B CA 1
ATOM 5057 C C . LYS B 1 139 ? -19.812 -33.312 -31.578 1 55.88 139 LYS B C 1
ATOM 5059 O O . LYS B 1 139 ? -19.047 -33.25 -32.531 1 55.88 139 LYS B O 1
ATOM 5064 N N . SER B 1 140 ? -20.781 -32.344 -31.203 1 53 140 SER B N 1
ATOM 5065 C CA . SER B 1 140 ? -20.766 -31.109 -31.984 1 53 140 SER B CA 1
ATOM 5066 C C . SER B 1 140 ? -19.516 -30.281 -31.703 1 53 140 SER B C 1
ATOM 5068 O O . SER B 1 140 ? -19.281 -29.266 -32.344 1 53 140 SER B O 1
ATOM 5070 N N . ILE B 1 141 ? -18.938 -30.516 -30.641 1 52.84 141 ILE B N 1
ATOM 5071 C CA . ILE B 1 141 ? -17.828 -29.625 -30.297 1 52.84 141 ILE B CA 1
ATOM 5072 C C . ILE B 1 141 ? -16.656 -29.859 -31.234 1 52.84 141 ILE B C 1
ATOM 5074 O O . ILE B 1 141 ? -16.109 -30.969 -31.281 1 52.84 141 ILE B O 1
ATOM 5078 N N . ARG B 1 142 ? -16.734 -29.219 -32.344 1 49.41 142 ARG B N 1
ATOM 5079 C CA . ARG B 1 142 ? -15.578 -29.266 -33.219 1 49.41 142 ARG B CA 1
ATOM 5080 C C . ARG B 1 142 ? -14.328 -29.703 -32.469 1 49.41 142 ARG B C 1
ATOM 5082 O O . ARG B 1 142 ? -14.234 -29.531 -31.25 1 49.41 142 ARG B O 1
ATOM 5089 N N . SER B 1 143 ? -13.406 -30.562 -33.188 1 52.34 143 SER B N 1
ATOM 5090 C CA . SER B 1 143 ? -12.25 -31.422 -32.969 1 52.34 143 SER B CA 1
ATOM 5091 C C . SER B 1 143 ? -11.367 -30.875 -31.859 1 52.34 143 SER B C 1
ATOM 5093 O O . SER B 1 143 ? -10.883 -31.641 -31.016 1 52.34 143 SER B O 1
ATOM 5095 N N . ALA B 1 144 ? -10.805 -29.672 -32.031 1 57.28 144 ALA B N 1
ATOM 5096 C CA . ALA B 1 144 ? -9.477 -29.438 -31.453 1 57.28 144 ALA B CA 1
ATOM 5097 C C . ALA B 1 144 ? -9.57 -29 -30 1 57.28 144 ALA B C 1
ATOM 5099 O O . ALA B 1 144 ? -8.562 -29 -29.281 1 57.28 144 ALA B O 1
ATOM 5100 N N . PHE B 1 145 ? -10.969 -29.016 -29.375 1 73.38 145 PHE B N 1
ATOM 5101 C CA . PHE B 1 145 ? -10.969 -28.438 -28.031 1 73.38 145 PHE B CA 1
ATOM 5102 C C . PHE B 1 145 ? -11.461 -29.453 -27 1 73.38 145 PHE B C 1
ATOM 5104 O O . PHE B 1 145 ? -12.258 -30.328 -27.328 1 73.38 145 PHE B O 1
ATOM 5111 N N . VAL B 1 146 ? -10.922 -29.406 -25.812 1 88.25 146 VAL B N 1
ATOM 5112 C CA . VAL B 1 146 ? -11.312 -30.203 -24.656 1 88.25 146 VAL B CA 1
ATOM 5113 C C . VAL B 1 146 ? -12.586 -29.641 -24.031 1 88.25 146 VAL B C 1
ATOM 5115 O O . VAL B 1 146 ? -12.703 -28.422 -23.844 1 88.25 146 VAL B O 1
ATOM 5118 N N . PHE B 1 147 ? -13.562 -30.438 -23.969 1 89.5 147 PHE B N 1
ATOM 5119 C CA . PHE B 1 147 ? -14.836 -30.047 -23.375 1 89.5 147 PHE B CA 1
ATOM 5120 C C . PHE B 1 147 ? -14.797 -30.234 -21.859 1 89.5 147 PHE B C 1
ATOM 5122 O O . PHE B 1 147 ? -14.359 -31.266 -21.359 1 89.5 147 PHE B O 1
ATOM 5129 N N . TYR B 1 148 ? -15.25 -29.219 -21.172 1 92.06 148 TYR B N 1
ATOM 5130 C CA . TYR B 1 148 ? -15.398 -29.297 -19.719 1 92.06 148 TYR B CA 1
ATOM 5131 C C . TYR B 1 148 ? -16.875 -29.438 -19.328 1 92.06 148 TYR B C 1
ATOM 5133 O O . TYR B 1 148 ? -17.703 -28.609 -19.703 1 92.06 148 TYR B O 1
ATOM 5141 N N . THR B 1 149 ? -17.203 -30.438 -18.625 1 91.44 149 THR B N 1
ATOM 5142 C CA . THR B 1 149 ? -18.578 -30.641 -18.172 1 91.44 149 THR B CA 1
ATOM 5143 C C . THR B 1 149 ? -18.891 -29.766 -16.969 1 91.44 149 THR B C 1
ATOM 5145 O O . THR B 1 149 ? -17.984 -29.359 -16.234 1 91.44 149 THR B O 1
ATOM 5148 N N . PRO B 1 150 ? -20.203 -29.422 -16.781 1 89.94 150 PRO B N 1
ATOM 5149 C CA . PRO B 1 150 ? -20.578 -28.906 -15.469 1 89.94 150 PRO B CA 1
ATOM 5150 C C . PRO B 1 150 ? -20.453 -29.969 -14.367 1 89.94 150 PRO B C 1
ATOM 5152 O O . PRO B 1 150 ? -20.188 -31.125 -14.656 1 89.94 150 PRO B O 1
ATOM 5155 N N . LEU B 1 151 ? -20.531 -29.516 -13.188 1 93.5 151 LEU B N 1
ATOM 5156 C CA . LEU B 1 151 ? -20.578 -30.469 -12.086 1 93.5 151 LEU B CA 1
ATOM 5157 C C . LEU B 1 151 ? -21.797 -31.375 -12.188 1 93.5 151 LEU B C 1
ATOM 5159 O O . LEU B 1 151 ? -22.906 -30.891 -12.469 1 93.5 151 LEU B O 1
ATOM 5163 N N . TYR B 1 152 ? -21.594 -32.625 -12.055 1 91.81 152 TYR B N 1
ATOM 5164 C CA . TYR B 1 152 ? -22.672 -33.625 -12.117 1 91.81 152 TYR B CA 1
ATOM 5165 C C . TYR B 1 152 ? -22.422 -34.781 -11.18 1 91.81 152 TYR B C 1
ATOM 5167 O O . TYR B 1 152 ? -21.281 -35 -10.75 1 91.81 152 TYR B O 1
ATOM 5175 N N . PRO B 1 153 ? -23.422 -35.438 -10.75 1 92.31 153 PRO B N 1
ATOM 5176 C CA . PRO B 1 153 ? -23.234 -36.594 -9.859 1 92.31 153 PRO B CA 1
ATOM 5177 C C . PRO B 1 153 ? -22.609 -37.781 -10.562 1 92.31 153 PRO B C 1
ATOM 5179 O O . PRO B 1 153 ? -23.047 -38.188 -11.641 1 92.31 153 PRO B O 1
ATOM 5182 N N . ASP B 1 154 ? -21.609 -38.281 -9.969 1 89.75 154 ASP B N 1
ATOM 5183 C CA . ASP B 1 154 ? -20.969 -39.5 -10.484 1 89.75 154 ASP B CA 1
ATOM 5184 C C . ASP B 1 154 ? -21.953 -40.656 -10.562 1 89.75 154 ASP B C 1
ATOM 5186 O O . ASP B 1 154 ? -22.891 -40.719 -9.766 1 89.75 154 ASP B O 1
ATOM 5190 N N . PHE B 1 155 ? -21.734 -41.594 -11.484 1 89.56 155 PHE B N 1
ATOM 5191 C CA . PHE B 1 155 ? -22.641 -42.719 -11.711 1 89.56 155 PHE B CA 1
ATOM 5192 C C . PHE B 1 155 ? -22.531 -43.719 -10.586 1 89.56 155 PHE B C 1
ATOM 5194 O O . PHE B 1 155 ? -23.547 -44.312 -10.18 1 89.56 155 PHE B O 1
ATOM 5201 N N . PHE B 1 156 ? -21.438 -43.938 -10.07 1 87.06 156 PHE B N 1
ATOM 5202 C CA . PHE B 1 156 ? -21.188 -45.031 -9.133 1 87.06 156 PHE B CA 1
ATOM 5203 C C . PHE B 1 156 ? -21.359 -44.562 -7.695 1 87.06 156 PHE B C 1
ATOM 5205 O O . PHE B 1 156 ? -22.062 -45.188 -6.91 1 87.06 156 PHE B O 1
ATOM 5212 N N . ASP B 1 157 ? -20.812 -43.406 -7.301 1 87 157 ASP B N 1
ATOM 5213 C CA . ASP B 1 157 ? -20.844 -43 -5.898 1 87 157 ASP B CA 1
ATOM 5214 C C . ASP B 1 157 ? -21.688 -41.719 -5.73 1 87 157 ASP B C 1
ATOM 5216 O O . ASP B 1 157 ? -21.875 -41.25 -4.609 1 87 157 ASP B O 1
ATOM 5220 N N . LYS B 1 158 ? -22.109 -41.094 -6.723 1 88.25 158 LYS B N 1
ATOM 5221 C CA . LYS B 1 158 ? -23.031 -39.969 -6.727 1 88.25 158 LYS B CA 1
ATOM 5222 C C . LYS B 1 158 ? -22.344 -38.719 -6.195 1 88.25 158 LYS B C 1
ATOM 5224 O O . LYS B 1 158 ? -23 -37.719 -5.875 1 88.25 158 LYS B O 1
ATOM 5229 N N . SER B 1 159 ? -21.078 -38.844 -5.996 1 88.56 159 SER B N 1
ATOM 5230 C CA . SER B 1 159 ? -20.328 -37.625 -5.641 1 88.56 159 SER B CA 1
ATOM 5231 C C . SER B 1 159 ? -20.25 -36.656 -6.82 1 88.56 159 SER B C 1
ATOM 5233 O O . SER B 1 159 ? -20.391 -37.062 -7.973 1 88.56 159 SER B O 1
ATOM 5235 N N . MET B 1 160 ? -20.141 -35.438 -6.508 1 91 160 MET B N 1
ATOM 5236 C CA . MET B 1 160 ? -20.062 -34.469 -7.574 1 91 160 MET B CA 1
ATOM 5237 C C . MET B 1 160 ? -18.703 -34.5 -8.266 1 91 160 MET B C 1
ATOM 5239 O O . MET B 1 160 ? -17.672 -34.406 -7.605 1 91 160 MET B O 1
ATOM 5243 N N . VAL B 1 161 ? -18.797 -34.656 -9.586 1 93.19 161 VAL B N 1
ATOM 5244 C CA . VAL B 1 161 ? -17.547 -34.75 -10.344 1 93.19 161 VAL B CA 1
ATOM 5245 C C . VAL B 1 161 ? -17.609 -33.812 -11.547 1 93.19 161 VAL B C 1
ATOM 5247 O O . VAL B 1 161 ? -18.703 -33.406 -11.977 1 93.19 161 VAL B O 1
ATOM 5250 N N . LEU B 1 162 ? -16.484 -33.344 -11.961 1 95.06 162 LEU B N 1
ATOM 5251 C CA . LEU B 1 162 ? -16.266 -32.594 -13.195 1 95.06 162 LEU B CA 1
ATOM 5252 C C . LEU B 1 162 ? -15.328 -33.344 -14.133 1 95.06 162 LEU B C 1
ATOM 5254 O O . LEU B 1 162 ? -14.273 -33.844 -13.711 1 95.06 162 LEU B O 1
ATOM 5258 N N . SER B 1 163 ? -15.742 -33.5 -15.398 1 94.56 163 SER B N 1
ATOM 5259 C CA . SER B 1 163 ? -14.93 -34.25 -16.344 1 94.56 163 SER B CA 1
ATOM 5260 C C . SER B 1 163 ? -14.516 -33.406 -17.531 1 94.56 163 SER B C 1
ATOM 5262 O O . SER B 1 163 ? -15.195 -32.438 -17.875 1 94.56 163 SER B O 1
ATOM 5264 N N . ILE B 1 164 ? -13.414 -33.688 -18 1 94 164 ILE B N 1
ATOM 5265 C CA . ILE B 1 164 ? -13.008 -33.156 -19.312 1 94 164 ILE B CA 1
ATOM 5266 C C . ILE B 1 164 ? -13.164 -34.25 -20.359 1 94 164 ILE B C 1
ATOM 5268 O O . ILE B 1 164 ? -12.953 -35.438 -20.094 1 94 164 ILE B O 1
ATOM 5272 N N . ALA B 1 165 ? -13.562 -33.812 -21.547 1 92.94 165 ALA B N 1
ATOM 5273 C CA . ALA B 1 165 ? -13.883 -34.812 -22.562 1 92.94 165 ALA B CA 1
ATOM 5274 C C . ALA B 1 165 ? -13.516 -34.344 -23.953 1 92.94 165 ALA B C 1
ATOM 5276 O O . ALA B 1 165 ? -13.383 -33.125 -24.188 1 92.94 165 ALA B O 1
ATOM 5277 N N . LYS B 1 166 ? -13.281 -35.25 -24.781 1 89.69 166 LYS B N 1
ATOM 5278 C CA . LYS B 1 166 ? -13.016 -34.969 -26.188 1 89.69 166 LYS B CA 1
ATOM 5279 C C . LYS B 1 166 ? -13.508 -36.094 -27.078 1 89.69 166 LYS B C 1
ATOM 5281 O O . LYS B 1 166 ? -13.445 -37.281 -26.703 1 89.69 166 LYS B O 1
ATOM 5286 N N . PRO B 1 167 ? -13.969 -35.75 -28.25 1 87.94 167 PRO B N 1
ATOM 5287 C CA . PRO B 1 167 ? -14.367 -36.812 -29.203 1 87.94 167 PRO B CA 1
ATOM 5288 C C . PRO B 1 167 ? -13.172 -37.531 -29.812 1 87.94 167 PRO B C 1
ATOM 5290 O O . PRO B 1 167 ? -12.117 -36.906 -30.016 1 87.94 167 PRO B O 1
ATOM 5293 N N . ILE B 1 168 ? -13.336 -38.75 -30.078 1 87.75 168 ILE B N 1
ATOM 5294 C CA . ILE B 1 168 ? -12.281 -39.562 -30.688 1 87.75 168 ILE B CA 1
ATOM 5295 C C . ILE B 1 168 ? -12.711 -40 -32.094 1 87.75 168 ILE B C 1
ATOM 5297 O O . ILE B 1 168 ? -13.844 -40.469 -32.281 1 87.75 168 ILE B O 1
ATOM 5301 N N . PHE B 1 169 ? -11.773 -39.781 -32.969 1 81.5 169 PHE B N 1
ATOM 5302 C CA . PHE B 1 169 ? -12.008 -40.156 -34.375 1 81.5 169 PHE B CA 1
ATOM 5303 C C . PHE B 1 169 ? -10.984 -41.219 -34.812 1 81.5 169 PHE B C 1
ATOM 5305 O O . PHE B 1 169 ? -9.852 -41.219 -34.344 1 81.5 169 PHE B O 1
ATOM 5312 N N . ASP B 1 170 ? -11.352 -42.094 -35.688 1 77.62 170 ASP B N 1
ATOM 5313 C CA . ASP B 1 170 ? -10.398 -43.062 -36.219 1 77.62 170 ASP B CA 1
ATOM 5314 C C . ASP B 1 170 ? -9.555 -42.406 -37.344 1 77.62 170 ASP B C 1
ATOM 5316 O O . ASP B 1 170 ? -9.703 -41.219 -37.625 1 77.62 170 ASP B O 1
ATOM 5320 N N . ALA B 1 171 ? -8.586 -43.156 -37.812 1 77.5 171 ALA B N 1
ATOM 5321 C CA . ALA B 1 171 ? -7.648 -42.656 -38.812 1 77.5 171 ALA B CA 1
ATOM 5322 C C . ALA B 1 171 ? -8.383 -42.156 -40.062 1 77.5 171 ALA B C 1
ATOM 5324 O O . ALA B 1 171 ? -7.879 -41.312 -40.781 1 77.5 171 ALA B O 1
ATOM 5325 N N . GLN B 1 172 ? -9.609 -42.719 -40.281 1 76.75 172 GLN B N 1
ATOM 5326 C CA . GLN B 1 172 ? -10.383 -42.344 -41.469 1 76.75 172 GLN B CA 1
ATOM 5327 C C . GLN B 1 172 ? -11.289 -41.156 -41.188 1 76.75 172 GLN B C 1
ATOM 5329 O O . GLN B 1 172 ? -11.977 -40.656 -42.094 1 76.75 172 GLN B O 1
ATOM 5334 N N . GLY B 1 173 ? -11.312 -40.719 -40 1 77.5 173 GLY B N 1
ATOM 5335 C CA . GLY B 1 173 ? -12.117 -39.562 -39.656 1 77.5 173 GLY B CA 1
ATOM 5336 C C . GLY B 1 173 ? -13.508 -39.906 -39.156 1 77.5 173 GLY B C 1
ATOM 5337 O O . GLY B 1 173 ? -14.375 -39.062 -39.031 1 77.5 173 GLY B O 1
ATOM 5338 N N . SER B 1 174 ? -13.734 -41.188 -38.938 1 79.56 174 SER B N 1
ATOM 5339 C CA . SER B 1 174 ? -15.031 -41.625 -38.438 1 79.56 174 SER B CA 1
ATOM 5340 C C . SER B 1 174 ? -15.102 -41.531 -36.938 1 79.56 174 SER B C 1
ATOM 5342 O O . SER B 1 174 ? -14.148 -41.875 -36.219 1 79.56 174 SER B O 1
ATOM 5344 N N . TYR B 1 175 ? -16.188 -41 -36.469 1 84.25 175 TYR B N 1
ATOM 5345 C CA . TYR B 1 175 ? -16.406 -40.875 -35.031 1 84.25 175 TYR B CA 1
ATOM 5346 C C . TYR B 1 175 ? -16.5 -42.25 -34.375 1 84.25 175 TYR B C 1
ATOM 5348 O O . TYR B 1 175 ? -17.328 -43.062 -34.75 1 84.25 175 TYR B O 1
ATOM 5356 N N . THR B 1 176 ? -15.625 -42.5 -33.344 1 86.81 176 THR B N 1
ATOM 5357 C CA . THR B 1 176 ? -15.609 -43.812 -32.688 1 86.81 176 THR B CA 1
ATOM 5358 C C . THR B 1 176 ? -16.203 -43.688 -31.297 1 86.81 176 THR B C 1
ATOM 5360 O O . THR B 1 176 ? -16.688 -44.688 -30.734 1 86.81 176 THR B O 1
ATOM 5363 N N . GLY B 1 177 ? -16.109 -42.562 -30.672 1 89.81 177 GLY B N 1
ATOM 5364 C CA . GLY B 1 177 ? -16.625 -42.375 -29.328 1 89.81 177 GLY B CA 1
ATOM 5365 C C . GLY B 1 177 ? -16.062 -41.156 -28.641 1 89.81 177 GLY B C 1
ATOM 5366 O O . GLY B 1 177 ? -15.578 -40.25 -29.297 1 89.81 177 GLY B O 1
ATOM 5367 N N . ALA B 1 178 ? -16.281 -41.125 -27.344 1 90.94 178 ALA B N 1
ATOM 5368 C CA . ALA B 1 178 ? -15.82 -40 -26.547 1 90.94 178 ALA B CA 1
ATOM 5369 C C . ALA B 1 178 ? -14.922 -40.469 -25.406 1 90.94 178 ALA B C 1
ATOM 5371 O O . ALA B 1 178 ? -15.188 -41.5 -24.781 1 90.94 178 ALA B O 1
ATOM 5372 N N . LEU B 1 179 ? -13.82 -39.75 -25.234 1 92.75 179 LEU B N 1
ATOM 5373 C CA . LEU B 1 179 ? -12.914 -39.938 -24.125 1 92.75 179 LEU B CA 1
ATOM 5374 C C . LEU B 1 179 ? -13.164 -38.906 -23.031 1 92.75 179 LEU B C 1
ATOM 5376 O O . LEU B 1 179 ? -13.367 -37.719 -23.328 1 92.75 179 LEU B O 1
ATOM 5380 N N . ALA B 1 180 ? -13.188 -39.375 -21.812 1 93.81 180 ALA B N 1
ATOM 5381 C CA . ALA B 1 180 ? -13.414 -38.438 -20.703 1 93.81 180 ALA B CA 1
ATOM 5382 C C . ALA B 1 180 ? -12.516 -38.781 -19.516 1 93.81 180 ALA B C 1
ATOM 5384 O O . ALA B 1 180 ? -12.062 -39.938 -19.375 1 93.81 180 ALA B O 1
ATOM 5385 N N . ALA B 1 181 ? -12.18 -37.812 -18.781 1 95.31 181 ALA B N 1
ATOM 5386 C CA . ALA B 1 181 ? -11.43 -37.969 -17.547 1 95.31 181 ALA B CA 1
ATOM 5387 C C . ALA B 1 181 ? -12.023 -37.125 -16.438 1 95.31 181 ALA B C 1
ATOM 5389 O O . ALA B 1 181 ? -12.344 -35.938 -16.656 1 95.31 181 ALA B O 1
ATOM 5390 N N . ASP B 1 182 ? -12.195 -37.75 -15.305 1 95.12 182 ASP B N 1
ATOM 5391 C CA . ASP B 1 182 ? -12.672 -36.969 -14.156 1 95.12 182 ASP B CA 1
ATOM 5392 C C . ASP B 1 182 ? -11.531 -36.219 -13.484 1 95.12 182 ASP B C 1
ATOM 5394 O O . ASP B 1 182 ? -10.445 -36.781 -13.297 1 95.12 182 ASP B O 1
ATOM 5398 N N . LEU B 1 183 ? -11.844 -35.031 -13.102 1 95.69 183 LEU B N 1
ATOM 5399 C CA . LEU B 1 183 ? -10.828 -34.219 -12.461 1 95.69 183 LEU B CA 1
ATOM 5400 C C . LEU B 1 183 ? -10.805 -34.469 -10.953 1 95.69 183 LEU B C 1
ATOM 5402 O O . LEU B 1 183 ? -11.859 -34.625 -10.328 1 95.69 183 LEU B O 1
ATOM 5406 N N . ASN B 1 184 ? -9.578 -34.5 -10.422 1 94.12 184 ASN B N 1
ATOM 5407 C CA . ASN B 1 184 ? -9.391 -34.531 -8.977 1 94.12 184 ASN B CA 1
ATOM 5408 C C . ASN B 1 184 ? -9.359 -33.094 -8.398 1 94.12 184 ASN B C 1
ATOM 5410 O O . ASN B 1 184 ? -8.281 -32.531 -8.211 1 94.12 184 ASN B O 1
ATOM 5414 N N . LEU B 1 185 ? -10.453 -32.625 -8.023 1 93.88 185 LEU B N 1
ATOM 5415 C CA . LEU B 1 185 ? -10.594 -31.234 -7.613 1 93.88 185 LEU B CA 1
ATOM 5416 C C . LEU B 1 185 ? -9.875 -31 -6.289 1 93.88 185 LEU B C 1
ATOM 5418 O O . LEU B 1 185 ? -9.383 -29.891 -6.043 1 93.88 185 LEU B O 1
ATOM 5422 N N . ILE B 1 186 ? -9.797 -31.953 -5.465 1 91.56 186 ILE B N 1
ATOM 5423 C CA . ILE B 1 186 ? -9.133 -31.844 -4.176 1 91.56 186 ILE B CA 1
ATOM 5424 C C . ILE B 1 186 ? -7.633 -31.625 -4.387 1 91.56 186 ILE B C 1
ATOM 5426 O O . ILE B 1 186 ? -7.047 -30.688 -3.834 1 91.56 186 ILE B O 1
ATOM 5430 N N . GLU B 1 187 ? -7.031 -32.469 -5.219 1 90.88 187 GLU B N 1
ATOM 5431 C CA . GLU B 1 187 ? -5.602 -32.344 -5.5 1 90.88 187 GLU B CA 1
ATOM 5432 C C . GLU B 1 187 ? -5.277 -31.016 -6.188 1 90.88 187 GLU B C 1
ATOM 5434 O O . GLU B 1 187 ? -4.246 -30.406 -5.902 1 90.88 187 GLU B O 1
ATOM 5439 N N . LEU B 1 188 ? -6.168 -30.641 -7.055 1 92.25 188 LEU B N 1
ATOM 5440 C CA . LEU B 1 188 ? -5.938 -29.422 -7.812 1 92.25 188 LEU B CA 1
ATOM 5441 C C . LEU B 1 188 ? -6.082 -28.188 -6.918 1 92.25 188 LEU B C 1
ATOM 5443 O O . LEU B 1 188 ? -5.633 -27.094 -7.277 1 92.25 188 LEU B O 1
ATOM 5447 N N . SER B 1 189 ? -6.656 -28.328 -5.73 1 92.5 189 SER B N 1
ATOM 5448 C CA . SER B 1 189 ? -6.922 -27.219 -4.828 1 92.5 189 SER B CA 1
ATOM 5449 C C . SER B 1 189 ? -5.77 -27.016 -3.846 1 92.5 189 SER B C 1
ATOM 5451 O O . SER B 1 189 ? -5.699 -25.984 -3.17 1 92.5 189 SER B O 1
ATOM 5453 N N . TYR B 1 190 ? -4.793 -27.828 -3.785 1 86.94 190 TYR B N 1
ATOM 5454 C CA . TYR B 1 190 ? -3.75 -27.828 -2.768 1 86.94 190 TYR B CA 1
ATOM 5455 C C . TYR B 1 190 ? -2.906 -26.562 -2.861 1 86.94 190 TYR B C 1
ATOM 5457 O O . TYR B 1 190 ? -2.572 -25.953 -1.843 1 86.94 190 TYR B O 1
ATOM 5465 N N . PRO B 1 191 ? -2.625 -26.141 -4.062 1 86.94 191 PRO B N 1
ATOM 5466 C CA . PRO B 1 191 ? -1.816 -24.922 -4.141 1 86.94 191 PRO B CA 1
ATOM 5467 C C . PRO B 1 191 ? -2.506 -23.719 -3.51 1 86.94 191 PRO B C 1
ATOM 5469 O O . PRO B 1 191 ? -1.835 -22.797 -3.014 1 86.94 191 PRO B O 1
ATOM 5472 N N . TYR B 1 192 ? -3.791 -23.703 -3.5 1 90.88 192 TYR B N 1
ATOM 5473 C CA . TYR B 1 192 ? -4.555 -22.562 -2.994 1 90.88 192 TYR B CA 1
ATOM 5474 C C . TYR B 1 192 ? -4.543 -22.531 -1.471 1 90.88 192 TYR B C 1
ATOM 5476 O O . TYR B 1 192 ? -4.781 -21.484 -0.863 1 90.88 192 TYR B O 1
ATOM 5484 N N . ARG B 1 193 ? -4.207 -23.609 -0.854 1 87.56 193 ARG B N 1
ATOM 5485 C CA . ARG B 1 193 ? -4.191 -23.719 0.601 1 87.56 193 ARG B CA 1
ATOM 5486 C C . ARG B 1 193 ? -2.947 -23.047 1.184 1 87.56 193 ARG B C 1
ATOM 5488 O O . ARG B 1 193 ? -2.98 -22.531 2.301 1 87.56 193 ARG B O 1
ATOM 5495 N N . SER B 1 194 ? -1.907 -23.062 0.475 1 86.12 194 SER B N 1
ATOM 5496 C CA . SER B 1 194 ? -0.634 -22.578 0.998 1 86.12 194 SER B CA 1
ATOM 5497 C C . SER B 1 194 ? -0.393 -21.125 0.603 1 86.12 194 SER B C 1
ATOM 5499 O O . SER B 1 194 ? 0.599 -20.516 1.017 1 86.12 194 SER B O 1
ATOM 5501 N N . MET B 1 195 ? -1.321 -20.547 -0.052 1 89.88 195 MET B N 1
ATOM 5502 C CA . MET B 1 195 ? -1.138 -19.188 -0.526 1 89.88 195 MET B CA 1
ATOM 5503 C C . MET B 1 195 ? -1.518 -18.172 0.555 1 89.88 195 MET B C 1
ATOM 5505 O O . MET B 1 195 ? -2.498 -18.375 1.274 1 89.88 195 MET B O 1
ATOM 5509 N N . ILE B 1 196 ? -0.655 -17.172 0.669 1 91.25 196 ILE B N 1
ATOM 5510 C CA . ILE B 1 196 ? -0.993 -16.047 1.522 1 91.25 196 ILE B CA 1
ATOM 5511 C C . ILE B 1 196 ? -1.892 -15.078 0.758 1 91.25 196 ILE B C 1
ATOM 5513 O O . ILE B 1 196 ? -1.503 -14.555 -0.291 1 91.25 196 ILE B O 1
ATOM 5517 N N . LEU B 1 197 ? -3.051 -14.867 1.245 1 93.19 197 LEU B N 1
ATOM 5518 C CA . LEU B 1 197 ? -4.043 -14.039 0.565 1 93.19 197 LEU B CA 1
ATOM 5519 C C . LEU B 1 197 ? -3.941 -12.586 1.021 1 93.19 197 LEU B C 1
ATOM 5521 O O . LEU B 1 197 ? -3.998 -12.297 2.219 1 93.19 197 LEU B O 1
ATOM 5525 N N . PRO B 1 198 ? -3.793 -11.781 0.062 1 90.44 198 PRO B N 1
ATOM 5526 C CA . PRO B 1 198 ? -3.723 -10.367 0.44 1 90.44 198 PRO B CA 1
ATOM 5527 C C . PRO B 1 198 ? -5.039 -9.844 1.013 1 90.44 198 PRO B C 1
ATOM 5529 O O . PRO B 1 198 ? -6.113 -10.305 0.622 1 90.44 198 PRO B O 1
ATOM 5532 N N . LEU B 1 199 ? -5.031 -8.875 1.934 1 90.75 199 LEU B N 1
ATOM 5533 C CA . LEU B 1 199 ? -6.16 -8.133 2.486 1 90.75 199 LEU B CA 1
ATOM 5534 C C . LEU B 1 199 ? -7.137 -9.07 3.188 1 90.75 199 LEU B C 1
ATOM 5536 O O . LEU B 1 199 ? -8.305 -8.727 3.385 1 90.75 199 LEU B O 1
ATOM 5540 N N . GLY B 1 200 ? -6.691 -10.328 3.389 1 88.19 200 GLY B N 1
ATOM 5541 C CA . GLY B 1 200 ? -7.512 -11.273 4.137 1 88.19 200 GLY B CA 1
ATOM 5542 C C . GLY B 1 200 ? -8.75 -11.719 3.377 1 88.19 200 GLY B C 1
ATOM 5543 O O . GLY B 1 200 ? -9.812 -11.898 3.969 1 88.19 200 GLY B O 1
ATOM 5544 N N . GLY B 1 201 ? -8.688 -11.836 2.129 1 93.19 201 GLY B N 1
ATOM 5545 C CA . GLY B 1 201 ? -9.812 -12.266 1.32 1 93.19 201 GLY B CA 1
ATOM 5546 C C . GLY B 1 201 ? -9.875 -13.766 1.14 1 93.19 201 GLY B C 1
ATOM 5547 O O . GLY B 1 201 ? -9.242 -14.516 1.885 1 93.19 201 GLY B O 1
ATOM 5548 N N . THR B 1 202 ? -10.844 -14.195 0.307 1 94 202 THR B N 1
ATOM 5549 C CA . THR B 1 202 ? -11.016 -15.602 -0.025 1 94 202 THR B CA 1
ATOM 5550 C C . THR B 1 202 ? -10.844 -15.836 -1.524 1 94 202 THR B C 1
ATOM 5552 O O . THR B 1 202 ? -11.406 -15.094 -2.336 1 94 202 THR B O 1
ATOM 5555 N N . LEU B 1 203 ? -10.062 -16.828 -1.777 1 96 203 LEU B N 1
ATOM 5556 C CA . LEU B 1 203 ? -9.789 -17.172 -3.166 1 96 203 LEU B CA 1
ATOM 5557 C C . LEU B 1 203 ? -10.547 -18.438 -3.559 1 96 203 LEU B C 1
ATOM 5559 O O . LEU B 1 203 ? -10.578 -19.406 -2.797 1 96 203 LEU B O 1
ATOM 5563 N N . MET B 1 204 ? -11.219 -18.375 -4.734 1 96.06 204 MET B N 1
ATOM 5564 C CA . MET B 1 204 ? -11.922 -19.562 -5.223 1 96.06 204 MET B CA 1
ATOM 5565 C C . MET B 1 204 ? -12.031 -19.547 -6.742 1 96.06 204 MET B C 1
ATOM 5567 O O . MET B 1 204 ? -11.977 -18.469 -7.363 1 96.06 204 MET B O 1
ATOM 5571 N N . VAL B 1 205 ? -12.078 -20.688 -7.297 1 96.69 205 VAL B N 1
ATOM 5572 C CA . VAL B 1 205 ? -12.406 -20.844 -8.711 1 96.69 205 VAL B CA 1
ATOM 5573 C C . VAL B 1 205 ? -13.82 -21.391 -8.852 1 96.69 205 VAL B C 1
ATOM 5575 O O . VAL B 1 205 ? -14.164 -22.406 -8.234 1 96.69 205 VAL B O 1
ATOM 5578 N N . ILE B 1 206 ? -14.609 -20.688 -9.641 1 95.88 206 ILE B N 1
ATOM 5579 C CA . ILE B 1 206 ? -16.016 -21.078 -9.75 1 95.88 206 ILE B CA 1
ATOM 5580 C C . ILE B 1 206 ? -16.391 -21.25 -11.227 1 95.88 206 ILE B C 1
ATOM 5582 O O . ILE B 1 206 ? -15.664 -20.797 -12.109 1 95.88 206 ILE B O 1
ATOM 5586 N N . ASP B 1 207 ? -17.422 -22 -11.445 1 93.56 207 ASP B N 1
ATOM 5587 C CA . ASP B 1 207 ? -17.969 -22.125 -12.797 1 93.56 207 ASP B CA 1
ATOM 5588 C C . ASP B 1 207 ? -19.094 -21.109 -13.023 1 93.56 207 ASP B C 1
ATOM 5590 O O . ASP B 1 207 ? -19.375 -20.281 -12.164 1 93.56 207 ASP B O 1
ATOM 5594 N N . ARG B 1 208 ? -19.641 -21.047 -14.156 1 90.06 208 ARG B N 1
ATOM 5595 C CA . ARG B 1 208 ? -20.672 -20.094 -14.555 1 90.06 208 ARG B CA 1
ATOM 5596 C C . ARG B 1 208 ? -21.922 -20.25 -13.703 1 90.06 208 ARG B C 1
ATOM 5598 O O . ARG B 1 208 ? -22.688 -19.297 -13.523 1 90.06 208 ARG B O 1
ATOM 5605 N N . SER B 1 209 ? -22.141 -21.391 -13.117 1 90.81 209 SER B N 1
ATOM 5606 C CA . SER B 1 209 ? -23.297 -21.641 -12.266 1 90.81 209 SER B CA 1
ATOM 5607 C C . SER B 1 209 ? -23.031 -21.188 -10.836 1 90.81 209 SER B C 1
ATOM 5609 O O . SER B 1 209 ? -23.938 -21.172 -10 1 90.81 209 SER B O 1
ATOM 5611 N N . GLY B 1 210 ? -21.812 -20.891 -10.523 1 93.31 210 GLY B N 1
ATOM 5612 C CA . GLY B 1 210 ? -21.469 -20.359 -9.211 1 93.31 210 GLY B CA 1
ATOM 5613 C C . GLY B 1 210 ? -20.953 -21.406 -8.258 1 93.31 210 GLY B C 1
ATOM 5614 O O . GLY B 1 210 ? -20.75 -21.141 -7.07 1 93.31 210 GLY B O 1
ATOM 5615 N N . HIS B 1 211 ? -20.781 -22.594 -8.727 1 95.19 211 HIS B N 1
ATOM 5616 C CA . HIS B 1 211 ? -20.266 -23.656 -7.879 1 95.19 211 HIS B CA 1
ATOM 5617 C C . HIS B 1 211 ? -18.75 -23.562 -7.746 1 95.19 211 HIS B C 1
ATOM 5619 O O . HIS B 1 211 ? -18.047 -23.25 -8.711 1 95.19 211 HIS B O 1
ATOM 5625 N N . ILE B 1 212 ? -18.281 -23.844 -6.531 1 96.31 212 ILE B N 1
ATOM 5626 C CA . ILE B 1 212 ? -16.844 -23.781 -6.258 1 96.31 212 ILE B CA 1
ATOM 5627 C C . ILE B 1 212 ? -16.172 -25.031 -6.812 1 96.31 212 ILE B C 1
ATOM 5629 O O . ILE B 1 212 ? -16.562 -26.156 -6.484 1 96.31 212 ILE B O 1
ATOM 5633 N N . LEU B 1 213 ? -15.234 -24.797 -7.645 1 96.06 213 LEU B N 1
ATOM 5634 C CA . LEU B 1 213 ? -14.477 -25.891 -8.234 1 96.06 213 LEU B CA 1
ATOM 5635 C C . LEU B 1 213 ? -13.156 -26.094 -7.492 1 96.06 213 LEU B C 1
ATOM 5637 O O . LEU B 1 213 ? -12.789 -27.219 -7.172 1 96.06 213 LEU B O 1
ATOM 5641 N N . LEU B 1 214 ? -12.438 -25.016 -7.301 1 95.12 214 LEU B N 1
ATOM 5642 C CA . LEU B 1 214 ? -11.164 -25.047 -6.586 1 95.12 214 LEU B CA 1
ATOM 5643 C C . LEU B 1 214 ? -11.172 -24.078 -5.414 1 95.12 214 LEU B C 1
ATOM 5645 O O . LEU B 1 214 ? -11.656 -22.938 -5.547 1 95.12 214 LEU B O 1
ATOM 5649 N N . ASN B 1 215 ? -10.68 -24.562 -4.336 1 93.81 215 ASN B N 1
ATOM 5650 C CA . ASN B 1 215 ? -10.617 -23.766 -3.113 1 93.81 215 ASN B CA 1
ATOM 5651 C C . ASN B 1 215 ? -9.609 -24.344 -2.123 1 93.81 215 ASN B C 1
ATOM 5653 O O . ASN B 1 215 ? -9.406 -25.547 -2.072 1 93.81 215 ASN B O 1
ATOM 5657 N N . GLY B 1 216 ? -9 -23.422 -1.411 1 90.38 216 GLY B N 1
ATOM 5658 C CA . GLY B 1 216 ? -8.102 -23.891 -0.362 1 90.38 216 GLY B CA 1
ATOM 5659 C C . GLY B 1 216 ? -8.805 -24.75 0.67 1 90.38 216 GLY B C 1
ATOM 5660 O O . GLY B 1 216 ? -8.195 -25.672 1.229 1 90.38 216 GLY B O 1
ATOM 5661 N N . ASP B 1 217 ? -9.969 -24.438 0.933 1 91.62 217 ASP B N 1
ATOM 5662 C CA . ASP B 1 217 ? -10.82 -25.281 1.774 1 91.62 217 ASP B CA 1
ATOM 5663 C C . ASP B 1 217 ? -11.602 -26.281 0.934 1 91.62 217 ASP B C 1
ATOM 5665 O O . ASP B 1 217 ? -12.672 -25.969 0.412 1 91.62 217 ASP B O 1
ATOM 5669 N N . THR B 1 218 ? -11.164 -27.438 0.933 1 90.44 218 THR B N 1
ATOM 5670 C CA . THR B 1 218 ? -11.695 -28.469 0.042 1 90.44 218 THR B CA 1
ATOM 5671 C C . THR B 1 218 ? -13.117 -28.859 0.454 1 90.44 218 THR B C 1
ATOM 5673 O O . THR B 1 218 ? -13.852 -29.453 -0.333 1 90.44 218 THR B O 1
ATOM 5676 N N . ALA B 1 219 ? -13.523 -28.547 1.65 1 90.75 219 ALA B N 1
ATOM 5677 C CA . ALA B 1 219 ? -14.875 -28.844 2.1 1 90.75 219 ALA B CA 1
ATOM 5678 C C . ALA B 1 219 ? -15.906 -28 1.367 1 90.75 219 ALA B C 1
ATOM 5680 O O . ALA B 1 219 ? -17.078 -28.344 1.306 1 90.75 219 ALA B O 1
ATOM 5681 N N . GLN B 1 220 ? -15.453 -26.969 0.786 1 92.19 220 GLN B N 1
ATOM 5682 C CA . GLN B 1 220 ? -16.375 -26.031 0.141 1 92.19 220 GLN B CA 1
ATOM 5683 C C . GLN B 1 220 ? -16.562 -26.375 -1.332 1 92.19 220 GLN B C 1
ATOM 5685 O O . GLN B 1 220 ? -17.406 -25.797 -2.006 1 92.19 220 GLN B O 1
ATOM 5690 N N . ILE B 1 221 ? -15.859 -27.281 -1.781 1 92.81 221 ILE B N 1
ATOM 5691 C CA . ILE B 1 221 ? -15.945 -27.656 -3.188 1 92.81 221 ILE B CA 1
ATOM 5692 C C . ILE B 1 221 ? -17.375 -28.109 -3.514 1 92.81 221 ILE B C 1
ATOM 5694 O O . ILE B 1 221 ? -18 -28.812 -2.721 1 92.81 221 ILE B O 1
ATOM 5698 N N . ALA B 1 222 ? -17.922 -27.703 -4.652 1 93.06 222 ALA B N 1
ATOM 5699 C CA . ALA B 1 222 ? -19.234 -28.047 -5.191 1 93.06 222 ALA B CA 1
ATOM 5700 C C . ALA B 1 222 ? -20.344 -27.266 -4.496 1 93.06 222 ALA B C 1
ATOM 5702 O O . ALA B 1 222 ? -21.516 -27.344 -4.879 1 93.06 222 ALA B O 1
ATOM 5703 N N . GLN B 1 223 ? -19.969 -26.516 -3.506 1 92.75 223 GLN B N 1
ATOM 5704 C CA . GLN B 1 223 ? -20.938 -25.625 -2.883 1 92.75 223 GLN B CA 1
ATOM 5705 C C . GLN B 1 223 ? -21.078 -24.328 -3.67 1 92.75 223 GLN B C 1
ATOM 5707 O O . GLN B 1 223 ? -20.281 -24.062 -4.578 1 92.75 223 GLN B O 1
ATOM 5712 N N . THR B 1 224 ? -22.094 -23.656 -3.309 1 91.88 224 THR B N 1
ATOM 5713 C CA . THR B 1 224 ? -22.297 -22.375 -3.971 1 91.88 224 THR B CA 1
ATOM 5714 C C . THR B 1 224 ? -21.344 -21.328 -3.406 1 91.88 224 THR B C 1
ATOM 5716 O O . THR B 1 224 ? -21.344 -21.062 -2.203 1 91.88 224 THR B O 1
ATOM 5719 N N . GLY B 1 225 ? -20.516 -20.797 -4.262 1 90.62 225 GLY B N 1
ATOM 5720 C CA . GLY B 1 225 ? -19.562 -19.781 -3.84 1 90.62 225 GLY B CA 1
ATOM 5721 C C . GLY B 1 225 ? -20.047 -18.375 -4.059 1 90.62 225 GLY B C 1
ATOM 5722 O O . GLY B 1 225 ? -19.844 -17.5 -3.211 1 90.62 225 GLY B O 1
ATOM 5723 N N . LEU B 1 226 ? -20.625 -18.172 -5.203 1 92.38 226 LEU B N 1
ATOM 5724 C CA . LEU B 1 226 ? -21.109 -16.859 -5.578 1 92.38 226 LEU B CA 1
ATOM 5725 C C . LEU B 1 226 ? -22.5 -16.953 -6.203 1 92.38 226 LEU B C 1
ATOM 5727 O O . LEU B 1 226 ? -22.797 -17.906 -6.918 1 92.38 226 LEU B O 1
ATOM 5731 N N . ASN B 1 227 ? -23.281 -15.93 -5.977 1 90.81 227 ASN B N 1
ATOM 5732 C CA . ASN B 1 227 ? -24.609 -15.852 -6.582 1 90.81 227 ASN B CA 1
ATOM 5733 C C . ASN B 1 227 ? -24.516 -15.742 -8.102 1 90.81 227 ASN B C 1
ATOM 5735 O O . ASN B 1 227 ? -23.859 -14.836 -8.625 1 90.81 227 ASN B O 1
ATOM 5739 N N . PRO B 1 228 ? -25.25 -16.641 -8.812 1 90.94 228 PRO B N 1
ATOM 5740 C CA . PRO B 1 228 ? -25.219 -16.609 -10.273 1 90.94 228 PRO B CA 1
ATOM 5741 C C . PRO B 1 228 ? -25.656 -15.273 -10.852 1 90.94 228 PRO B C 1
ATOM 5743 O O . PRO B 1 228 ? -25.203 -14.883 -11.93 1 90.94 228 PRO B O 1
ATOM 5746 N N . ALA B 1 229 ? -26.453 -14.547 -10.086 1 90.69 229 ALA B N 1
ATOM 5747 C CA . ALA B 1 229 ? -26.891 -13.234 -10.539 1 90.69 229 ALA B CA 1
ATOM 5748 C C . ALA B 1 229 ? -25.719 -12.266 -10.633 1 90.69 229 ALA B C 1
ATOM 5750 O O . ALA B 1 229 ? -25.672 -11.406 -11.508 1 90.69 229 ALA B O 1
ATOM 5751 N N . LEU B 1 230 ? -24.828 -12.445 -9.758 1 92.19 230 LEU B N 1
ATOM 5752 C CA . LEU B 1 230 ? -23.625 -11.617 -9.766 1 92.19 230 LEU B CA 1
ATOM 5753 C C . LEU B 1 230 ? -22.688 -12.016 -10.906 1 92.19 230 LEU B C 1
ATOM 5755 O O . LEU B 1 230 ? -22.062 -11.156 -11.523 1 92.19 230 LEU B O 1
ATOM 5759 N N . ILE B 1 231 ? -22.641 -13.273 -11.164 1 92.62 231 ILE B N 1
ATOM 5760 C CA . ILE B 1 231 ? -21.75 -13.805 -12.195 1 92.62 231 ILE B CA 1
ATOM 5761 C C . ILE B 1 231 ? -22.203 -13.312 -13.57 1 92.62 231 ILE B C 1
ATOM 5763 O O . ILE B 1 231 ? -21.375 -13.016 -14.438 1 92.62 231 ILE B O 1
ATOM 5767 N N . SER B 1 232 ? -23.484 -13.188 -13.773 1 90.88 232 SER B N 1
ATOM 5768 C CA . SER B 1 232 ? -24.031 -12.75 -15.055 1 90.88 232 SER B CA 1
ATOM 5769 C C . SER B 1 232 ? -23.625 -11.312 -15.359 1 90.88 232 SER B C 1
ATOM 5771 O O . SER B 1 232 ? -23.594 -10.906 -16.516 1 90.88 232 SER B O 1
ATOM 5773 N N . LYS B 1 233 ? -23.266 -10.594 -14.336 1 90.75 233 LYS B N 1
ATOM 5774 C CA . LYS B 1 233 ? -22.859 -9.203 -14.523 1 90.75 233 LYS B CA 1
ATOM 5775 C C . LYS B 1 233 ? -21.359 -9.102 -14.805 1 90.75 233 LYS B C 1
ATOM 5777 O O . LYS B 1 233 ? -20.859 -8.031 -15.156 1 90.75 233 LYS B O 1
ATOM 5782 N N . MET B 1 234 ? -20.656 -10.211 -14.617 1 89.44 234 MET B N 1
ATOM 5783 C CA . MET B 1 234 ? -19.219 -10.219 -14.836 1 89.44 234 MET B CA 1
ATOM 5784 C C . MET B 1 234 ? -18.891 -10.273 -16.328 1 89.44 234 MET B C 1
ATOM 5786 O O . MET B 1 234 ? -19.641 -10.867 -17.109 1 89.44 234 MET B O 1
ATOM 5790 N N . ASN B 1 235 ? -17.891 -9.633 -16.688 1 84.06 235 ASN B N 1
ATOM 5791 C CA . ASN B 1 235 ? -17.469 -9.656 -18.078 1 84.06 235 ASN B CA 1
ATOM 5792 C C . ASN B 1 235 ? -16.562 -10.859 -18.375 1 84.06 235 ASN B C 1
ATOM 5794 O O . ASN B 1 235 ? -16.25 -11.641 -17.469 1 84.06 235 ASN B O 1
ATOM 5798 N N . ASN B 1 236 ? -16.203 -11.008 -19.641 1 79.25 236 ASN B N 1
ATOM 5799 C CA . ASN B 1 236 ? -15.422 -12.164 -20.078 1 79.25 236 ASN B CA 1
ATOM 5800 C C . ASN B 1 236 ? -13.922 -11.883 -20.016 1 79.25 236 ASN B C 1
ATOM 5802 O O . ASN B 1 236 ? -13.148 -12.461 -20.781 1 79.25 236 ASN B O 1
ATOM 5806 N N . SER B 1 237 ? -13.5 -10.969 -19.25 1 86.38 237 SER B N 1
ATOM 5807 C CA . SER B 1 237 ? -12.086 -10.672 -19.047 1 86.38 237 SER B CA 1
ATOM 5808 C C . SER B 1 237 ? -11.75 -10.547 -17.562 1 86.38 237 SER B C 1
ATOM 5810 O O . SER B 1 237 ? -11.914 -11.5 -16.797 1 86.38 237 SER B O 1
ATOM 5812 N N . SER B 1 238 ? -11.117 -9.602 -17.203 1 91.12 238 SER B N 1
ATOM 5813 C CA . SER B 1 238 ? -10.828 -9.32 -15.797 1 91.12 238 SER B CA 1
ATOM 5814 C C . SER B 1 238 ? -11.57 -8.07 -15.328 1 91.12 238 SER B C 1
ATOM 5816 O O . SER B 1 238 ? -11.852 -7.168 -16.125 1 91.12 238 SER B O 1
ATOM 5818 N N . GLY B 1 239 ? -12.062 -8.102 -14.094 1 92.81 239 GLY B N 1
ATOM 5819 C CA . GLY B 1 239 ? -12.773 -6.957 -13.547 1 92.81 239 GLY B CA 1
ATOM 5820 C C . GLY B 1 239 ? -13.055 -7.082 -12.062 1 92.81 239 GLY B C 1
ATOM 5821 O O . GLY B 1 239 ? -12.484 -7.938 -11.391 1 92.81 239 GLY B O 1
ATOM 5822 N N . SER B 1 240 ? -13.773 -6.094 -11.633 1 94.69 240 SER B N 1
ATOM 5823 C CA . SER B 1 240 ? -14.195 -6.094 -10.234 1 94.69 240 SER B CA 1
ATOM 5824 C C . SER B 1 240 ? -15.656 -5.672 -10.102 1 94.69 240 SER B C 1
ATOM 5826 O O . SER B 1 240 ? -16.156 -4.867 -10.891 1 94.69 240 SER B O 1
ATOM 5828 N N . ILE B 1 241 ? -16.359 -6.25 -9.156 1 94.31 241 ILE B N 1
ATOM 5829 C CA . ILE B 1 241 ? -17.75 -5.926 -8.883 1 94.31 241 ILE B CA 1
ATOM 5830 C C . ILE B 1 241 ? -17.984 -5.898 -7.375 1 94.31 241 ILE B C 1
ATOM 5832 O O . ILE B 1 241 ? -17.375 -6.66 -6.629 1 94.31 241 ILE B O 1
ATOM 5836 N N . THR B 1 242 ? -18.781 -5.016 -6.992 1 93.44 242 THR B N 1
ATOM 5837 C CA . THR B 1 242 ? -19.125 -4.918 -5.578 1 93.44 242 THR B CA 1
ATOM 5838 C C . THR B 1 242 ? -20.391 -5.699 -5.273 1 93.44 242 THR B C 1
ATOM 5840 O O . THR B 1 242 ? -21.422 -5.5 -5.922 1 93.44 242 THR B O 1
ATOM 5843 N N . ASP B 1 243 ? -20.25 -6.605 -4.375 1 93.44 243 ASP B N 1
ATOM 5844 C CA . ASP B 1 243 ? -21.406 -7.336 -3.852 1 93.44 243 ASP B CA 1
ATOM 5845 C C . ASP B 1 243 ? -22 -6.633 -2.637 1 93.44 243 ASP B C 1
ATOM 5847 O O . ASP B 1 243 ? -21.484 -6.762 -1.523 1 93.44 243 ASP B O 1
ATOM 5851 N N . MET B 1 244 ? -23.109 -6.031 -2.719 1 90.06 244 MET B N 1
ATOM 5852 C CA . MET B 1 244 ? -23.719 -5.238 -1.656 1 90.06 244 MET B CA 1
ATOM 5853 C C . MET B 1 244 ? -24.438 -6.133 -0.655 1 90.06 244 MET B C 1
ATOM 5855 O O . MET B 1 244 ? -24.594 -5.766 0.51 1 90.06 244 MET B O 1
ATOM 5859 N N . GLU B 1 245 ? -24.859 -7.203 -1.099 1 89.25 245 GLU B N 1
ATOM 5860 C CA . GLU B 1 245 ? -25.578 -8.125 -0.218 1 89.25 245 GLU B CA 1
ATOM 5861 C C . GLU B 1 245 ? -24.641 -8.703 0.844 1 89.25 245 GLU B C 1
ATOM 5863 O O . GLU B 1 245 ? -24.953 -8.68 2.035 1 89.25 245 GLU B O 1
ATOM 5868 N N . GLN B 1 246 ? -23.516 -9.125 0.416 1 91.5 246 GLN B N 1
ATOM 5869 C CA . GLN B 1 246 ? -22.562 -9.727 1.352 1 91.5 246 GLN B CA 1
ATOM 5870 C C . GLN B 1 246 ? -21.5 -8.719 1.763 1 91.5 246 GLN B C 1
ATOM 5872 O O . GLN B 1 246 ? -20.594 -9.047 2.545 1 91.5 246 GLN B O 1
ATOM 5877 N N . LYS B 1 247 ? -21.547 -7.504 1.3 1 93.69 247 LYS B N 1
ATOM 5878 C CA . LYS B 1 247 ? -20.641 -6.414 1.618 1 93.69 247 LYS B CA 1
ATOM 5879 C C . LYS B 1 247 ? -19.188 -6.809 1.33 1 93.69 247 LYS B C 1
ATOM 5881 O O . LYS B 1 247 ? -18.328 -6.684 2.197 1 93.69 247 LYS B O 1
ATOM 5886 N N . GLN B 1 248 ? -19.016 -7.305 0.138 1 95.31 248 GLN B N 1
ATOM 5887 C CA . GLN B 1 248 ? -17.688 -7.699 -0.288 1 95.31 248 GLN B CA 1
ATOM 5888 C C . GLN B 1 248 ? -17.375 -7.164 -1.682 1 95.31 248 GLN B C 1
ATOM 5890 O O . GLN B 1 248 ? -18.281 -6.871 -2.461 1 95.31 248 GLN B O 1
ATOM 5895 N N . GLN B 1 249 ? -16.156 -6.91 -1.862 1 95.94 249 GLN B N 1
ATOM 5896 C CA . GLN B 1 249 ? -15.664 -6.578 -3.195 1 95.94 249 GLN B CA 1
ATOM 5897 C C . GLN B 1 249 ? -15.109 -7.812 -3.898 1 95.94 249 GLN B C 1
ATOM 5899 O O . GLN B 1 249 ? -14.273 -8.531 -3.342 1 95.94 249 GLN B O 1
ATOM 5904 N N . ILE B 1 250 ? -15.586 -8.062 -5.109 1 96.5 250 ILE B N 1
ATOM 5905 C CA . ILE B 1 250 ? -15.211 -9.273 -5.832 1 96.5 250 ILE B CA 1
ATOM 5906 C C . ILE B 1 250 ? -14.297 -8.906 -7.004 1 96.5 250 ILE B C 1
ATOM 5908 O O . ILE B 1 250 ? -14.664 -8.086 -7.852 1 96.5 250 ILE B O 1
ATOM 5912 N N . PHE B 1 251 ? -13.102 -9.461 -6.973 1 96.62 251 PHE B N 1
ATOM 5913 C CA . PHE B 1 251 ? -12.195 -9.391 -8.109 1 96.62 251 PHE B CA 1
ATOM 5914 C C . PHE B 1 251 ? -12.188 -10.703 -8.883 1 96.62 251 PHE B C 1
ATOM 5916 O O . PHE B 1 251 ? -12.219 -11.781 -8.289 1 96.62 251 PHE B O 1
ATOM 5923 N N . TYR B 1 252 ? -12.242 -10.586 -10.203 1 96.25 252 TYR B N 1
ATOM 5924 C CA . TYR B 1 252 ? -12.367 -11.844 -10.93 1 96.25 252 TYR B CA 1
ATOM 5925 C C . TYR B 1 252 ? -11.594 -11.789 -12.242 1 96.25 252 TYR B C 1
ATOM 5927 O O . TYR B 1 252 ? -11.219 -10.711 -12.711 1 96.25 252 TYR B O 1
ATOM 5935 N N . HIS B 1 253 ? -11.242 -12.945 -12.742 1 95.38 253 HIS B N 1
ATOM 5936 C CA . HIS B 1 253 ? -10.711 -13.219 -14.07 1 95.38 253 HIS B CA 1
ATOM 5937 C C . HIS B 1 253 ? -11.438 -14.391 -14.719 1 95.38 253 HIS B C 1
ATOM 5939 O O . HIS B 1 253 ? -11.578 -15.453 -14.109 1 95.38 253 HIS B O 1
ATOM 5945 N N . SER B 1 254 ? -11.93 -14.148 -15.898 1 93.44 254 SER B N 1
ATOM 5946 C CA . SER B 1 254 ? -12.688 -15.188 -16.594 1 93.44 254 SER B CA 1
ATOM 5947 C C . SER B 1 254 ? -11.836 -15.883 -17.656 1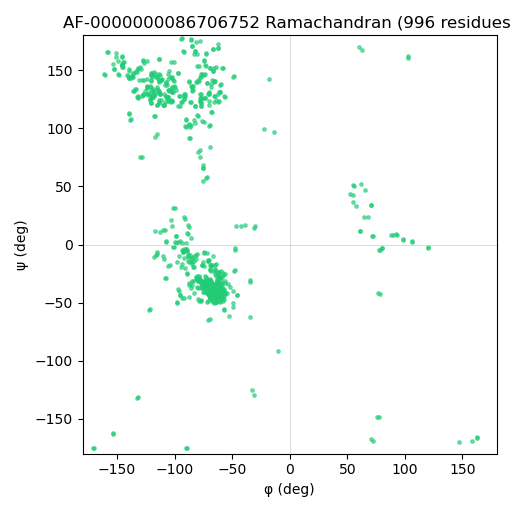 93.44 254 SER B C 1
ATOM 5949 O O . SER B 1 254 ? -11.016 -15.25 -18.312 1 93.44 254 SER B O 1
ATOM 5951 N N . TYR B 1 255 ? -12.055 -17.203 -17.719 1 90.31 255 TYR B N 1
ATOM 5952 C CA . TYR B 1 255 ? -11.453 -17.984 -18.797 1 90.31 255 TYR B CA 1
ATOM 5953 C C . TYR B 1 255 ? -12.43 -18.188 -19.938 1 90.31 255 TYR B C 1
ATOM 5955 O O . TYR B 1 255 ? -13.641 -18.281 -19.719 1 90.31 255 TYR B O 1
ATOM 5963 N N . THR B 1 256 ? -11.969 -18.25 -21.141 1 81.44 256 THR B N 1
ATOM 5964 C CA . THR B 1 256 ? -12.828 -18.562 -22.266 1 81.44 256 THR B CA 1
ATOM 5965 C C . THR B 1 256 ? -13.133 -20.047 -22.328 1 81.44 256 THR B C 1
ATOM 5967 O O . THR B 1 256 ? -14.281 -20.453 -22.547 1 81.44 256 THR B O 1
ATOM 5970 N N . ASN B 1 257 ? -12.148 -20.875 -22.219 1 83.62 257 ASN B N 1
ATOM 5971 C CA . ASN B 1 257 ? -12.242 -22.328 -22.109 1 83.62 257 ASN B CA 1
ATOM 5972 C C . ASN B 1 257 ? -11.25 -22.891 -21.094 1 83.62 257 ASN B C 1
ATOM 5974 O O . ASN B 1 257 ? -10.039 -22.859 -21.328 1 83.62 257 ASN B O 1
ATOM 5978 N N . PRO B 1 258 ? -11.758 -23.359 -20.125 1 88.94 258 PRO B N 1
ATOM 5979 C CA . PRO B 1 258 ? -13.117 -23.594 -19.641 1 88.94 258 PRO B CA 1
ATOM 5980 C C . PRO B 1 258 ? -13.812 -22.328 -19.172 1 88.94 258 PRO B C 1
ATOM 5982 O O . PRO B 1 258 ? -13.164 -21.297 -18.969 1 88.94 258 PRO B O 1
ATOM 5985 N N . ASP B 1 259 ? -15.141 -22.391 -19.156 1 89.62 259 ASP B N 1
ATOM 5986 C CA . ASP B 1 259 ? -15.93 -21.266 -18.688 1 89.62 259 ASP B CA 1
ATOM 5987 C C . ASP B 1 259 ? -15.875 -21.172 -17.156 1 89.62 259 ASP B C 1
ATOM 5989 O O . ASP B 1 259 ? -16.891 -21.375 -16.484 1 89.62 259 ASP B O 1
ATOM 5993 N N . TRP B 1 260 ? -14.711 -20.891 -16.641 1 94.56 260 TRP B N 1
ATOM 5994 C CA . TRP B 1 260 ? -14.43 -20.766 -15.211 1 94.56 260 TRP B CA 1
ATOM 5995 C C . TRP B 1 260 ? -14.055 -19.328 -14.852 1 94.56 260 TRP B C 1
ATOM 5997 O O . TRP B 1 260 ? -13.703 -18.547 -15.734 1 94.56 260 TRP B O 1
ATOM 6007 N N . PHE B 1 261 ? -14.195 -19.047 -13.578 1 95.06 261 PHE B N 1
ATOM 6008 C CA . PHE B 1 261 ? -13.797 -17.75 -13.031 1 95.06 261 PHE B CA 1
ATOM 6009 C C . PHE B 1 261 ? -12.883 -17.922 -11.828 1 95.06 261 PHE B C 1
ATOM 6011 O O . PHE B 1 261 ? -13.172 -18.734 -10.938 1 95.06 261 PHE B O 1
ATOM 6018 N N . VAL B 1 262 ? -11.789 -17.234 -11.93 1 96.56 262 VAL B N 1
ATOM 6019 C CA . VAL B 1 262 ? -11.023 -17.062 -10.695 1 96.56 262 VAL B CA 1
ATOM 6020 C C . VAL B 1 262 ? -11.555 -15.852 -9.93 1 96.56 262 VAL B C 1
ATOM 6022 O O . VAL B 1 262 ? -11.57 -14.734 -10.453 1 96.56 262 VAL B O 1
ATOM 6025 N N . VAL B 1 263 ? -11.961 -16.094 -8.703 1 96.62 263 VAL B N 1
ATOM 6026 C CA . VAL B 1 263 ? -12.625 -15.055 -7.93 1 96.62 263 VAL B CA 1
ATOM 6027 C C . VAL B 1 263 ? -11.883 -14.828 -6.617 1 96.62 263 VAL B C 1
ATOM 6029 O O . VAL B 1 263 ? -11.555 -15.789 -5.91 1 96.62 263 VAL B O 1
ATOM 6032 N N . TYR B 1 264 ? -11.617 -13.656 -6.383 1 97 264 TYR B N 1
ATOM 6033 C CA . TYR B 1 264 ? -11.07 -13.227 -5.102 1 97 264 TYR B CA 1
ATOM 6034 C C . TYR B 1 264 ? -12.023 -12.266 -4.395 1 97 264 TYR B C 1
ATOM 6036 O O . TYR B 1 264 ? -12.219 -11.133 -4.84 1 97 264 TYR B O 1
ATOM 6044 N N . ALA B 1 265 ? -12.594 -12.719 -3.332 1 96.38 265 ALA B N 1
ATOM 6045 C CA . ALA B 1 265 ? -13.578 -11.938 -2.588 1 96.38 265 ALA B CA 1
ATOM 6046 C C . ALA B 1 265 ? -12.961 -11.328 -1.33 1 96.38 265 ALA B C 1
ATOM 6048 O O . ALA B 1 265 ? -12.453 -12.055 -0.469 1 96.38 265 ALA B O 1
ATOM 6049 N N . VAL B 1 266 ? -13.047 -10.055 -1.235 1 96.31 266 VAL B N 1
ATOM 6050 C CA . VAL B 1 266 ? -12.5 -9.344 -0.082 1 96.31 266 VAL B CA 1
ATOM 6051 C C . VAL B 1 266 ? -13.625 -8.594 0.63 1 96.31 266 VAL B C 1
ATOM 6053 O O . VAL B 1 266 ? -14.312 -7.773 0.019 1 96.31 266 VAL B O 1
ATOM 6056 N N . PRO B 1 267 ? -13.742 -8.773 1.911 1 95.75 267 PRO B N 1
ATOM 6057 C CA . PRO B 1 267 ? -14.75 -8 2.646 1 95.75 267 PRO B CA 1
ATOM 6058 C C . PRO B 1 267 ? -14.453 -6.504 2.654 1 95.75 267 PRO B C 1
ATOM 6060 O O . PRO B 1 267 ? -13.297 -6.098 2.812 1 95.75 267 PRO B O 1
ATOM 6063 N N . LEU B 1 268 ? -15.492 -5.723 2.516 1 94.62 268 LEU B N 1
ATOM 6064 C CA . LEU B 1 268 ? -15.336 -4.273 2.488 1 94.62 268 LEU B CA 1
ATOM 6065 C C . LEU B 1 268 ? -14.789 -3.756 3.814 1 94.62 268 LEU B C 1
ATOM 6067 O O . LEU B 1 268 ? -14.062 -2.762 3.844 1 94.62 268 LEU B O 1
ATOM 6071 N N . SER B 1 269 ? -15.086 -4.391 4.844 1 93.62 269 SER B N 1
ATOM 6072 C CA . SER B 1 269 ? -14.594 -4.008 6.164 1 93.62 269 SER B CA 1
ATOM 6073 C C . SER B 1 269 ? -13.07 -4.109 6.234 1 93.62 269 SER B C 1
ATOM 6075 O O . SER B 1 269 ? -12.414 -3.25 6.82 1 93.62 269 SER B O 1
ATOM 6077 N N . GLU B 1 270 ? -12.531 -5.168 5.59 1 93.69 270 GLU B N 1
ATOM 6078 C CA . GLU B 1 270 ? -11.086 -5.355 5.594 1 93.69 270 GLU B CA 1
ATOM 6079 C C . GLU B 1 270 ? -10.391 -4.285 4.758 1 93.69 270 GLU B C 1
ATOM 6081 O O . GLU B 1 270 ? -9.32 -3.793 5.137 1 93.69 270 GLU B O 1
ATOM 6086 N N . ILE B 1 271 ? -11 -3.957 3.68 1 93 271 ILE B N 1
ATOM 6087 C CA . ILE B 1 271 ? -10.453 -2.898 2.838 1 93 271 ILE B CA 1
ATOM 6088 C C . ILE B 1 271 ? -10.477 -1.572 3.596 1 93 271 ILE B C 1
ATOM 6090 O O . ILE B 1 271 ? -9.484 -0.843 3.615 1 93 271 ILE B O 1
ATOM 6094 N N . THR B 1 272 ? -11.555 -1.31 4.254 1 92 272 THR B N 1
ATOM 6095 C CA . THR B 1 272 ? -11.695 -0.065 5.004 1 92 272 THR B CA 1
ATOM 6096 C C . THR B 1 272 ? -10.711 -0.016 6.164 1 92 272 THR B C 1
ATOM 6098 O O . THR B 1 272 ? -10.109 1.025 6.43 1 92 272 THR B O 1
ATOM 6101 N N . GLN B 1 273 ? -10.586 -1.052 6.809 1 90.94 273 GLN B N 1
ATOM 6102 C CA . GLN B 1 273 ? -9.641 -1.103 7.922 1 90.94 273 GLN B CA 1
ATOM 6103 C C . GLN B 1 273 ? -8.211 -0.886 7.445 1 90.94 273 GLN B C 1
ATOM 6105 O O . GLN B 1 273 ? -7.434 -0.18 8.094 1 90.94 273 GLN B O 1
ATOM 6110 N N . HIS B 1 274 ? -7.902 -1.527 6.309 1 90.31 274 HIS B N 1
ATOM 6111 C CA . HIS B 1 274 ? -6.582 -1.353 5.715 1 90.31 274 HIS B CA 1
ATOM 6112 C C . HIS B 1 274 ? -6.316 0.111 5.383 1 90.31 274 HIS B C 1
ATOM 6114 O O . HIS B 1 274 ? -5.184 0.584 5.5 1 90.31 274 HIS B O 1
ATOM 6120 N N . CYS B 1 275 ? -7.301 0.841 5.027 1 89.19 275 CYS B N 1
ATOM 6121 C CA . CYS B 1 275 ? -7.172 2.238 4.629 1 89.19 275 CYS B CA 1
ATOM 6122 C C . CYS B 1 275 ? -7.176 3.154 5.848 1 89.19 275 CYS B C 1
ATOM 6124 O O . CYS B 1 275 ? -6.488 4.176 5.863 1 89.19 275 CYS B O 1
ATOM 6126 N N . LEU B 1 276 ? -7.867 2.793 6.914 1 88.69 276 LEU B N 1
ATOM 6127 C CA . LEU B 1 276 ? -8.078 3.686 8.055 1 88.69 276 LEU B CA 1
ATOM 6128 C C . LEU B 1 276 ? -6.957 3.533 9.078 1 88.69 276 LEU B C 1
ATOM 6130 O O . LEU B 1 276 ? -6.633 4.484 9.789 1 88.69 276 LEU B O 1
ATOM 6134 N N . THR B 1 277 ? -6.336 2.465 9.117 1 85.94 277 THR B N 1
ATOM 6135 C CA . THR B 1 277 ? -5.355 2.207 10.164 1 85.94 277 THR B CA 1
ATOM 6136 C C . THR B 1 277 ? -4.203 3.205 10.078 1 85.94 277 THR B C 1
ATOM 6138 O O . THR B 1 277 ? -3.832 3.818 11.086 1 85.94 277 THR B O 1
ATOM 6141 N N . PRO B 1 278 ? -3.697 3.496 8.906 1 83.19 278 PRO B N 1
ATOM 6142 C CA . PRO B 1 278 ? -2.598 4.461 8.852 1 83.19 278 PRO B CA 1
ATOM 6143 C C . PRO B 1 278 ? -3.064 5.898 9.07 1 83.19 278 PRO B C 1
ATOM 6145 O O . PRO B 1 278 ? -2.238 6.801 9.227 1 83.19 278 PRO B O 1
ATOM 6148 N N . MET B 1 279 ? -4.363 6.094 9.125 1 83.88 279 MET B N 1
ATOM 6149 C CA . MET B 1 279 ? -4.906 7.438 9.305 1 83.88 279 MET B CA 1
ATOM 6150 C C . MET B 1 279 ? -4.91 7.832 10.781 1 83.88 279 MET B C 1
ATOM 6152 O O . MET B 1 279 ? -4.957 9.016 11.109 1 83.88 279 MET B O 1
ATOM 6156 N N . LEU B 1 280 ? -4.828 6.918 11.633 1 84.44 280 LEU B N 1
ATOM 6157 C CA . LEU B 1 280 ? -4.887 7.199 13.062 1 84.44 280 LEU B CA 1
ATOM 6158 C C . LEU B 1 280 ? -3.699 8.055 13.492 1 84.44 280 LEU B C 1
ATOM 6160 O O . LEU B 1 280 ? -3.877 9.086 14.141 1 84.44 280 LEU B O 1
ATOM 6164 N N . PRO B 1 281 ? -2.52 7.648 13.109 1 80.88 281 PRO B N 1
ATOM 6165 C CA . PRO B 1 281 ? -1.4 8.523 13.461 1 80.88 281 PRO B CA 1
ATOM 6166 C C . PRO B 1 281 ? -1.506 9.906 12.812 1 80.88 281 PRO B C 1
ATOM 6168 O O . PRO B 1 281 ? -1.076 10.906 13.398 1 80.88 281 PRO B O 1
ATOM 6171 N N . THR B 1 282 ? -2.045 10.008 11.641 1 79.94 282 THR B N 1
ATOM 6172 C CA . THR B 1 282 ? -2.264 11.289 10.984 1 79.94 282 THR B CA 1
ATOM 6173 C C . THR B 1 282 ? -3.234 12.156 11.781 1 79.94 282 THR B C 1
ATOM 6175 O O . THR B 1 282 ? -3.041 13.367 11.906 1 79.94 282 THR B O 1
ATOM 6178 N N . LEU B 1 283 ? -4.219 11.531 12.312 1 85.06 283 LEU B N 1
ATOM 6179 C CA . LEU B 1 283 ? -5.188 12.234 13.141 1 85.06 283 LEU B CA 1
ATOM 6180 C C . LEU B 1 283 ? -4.539 12.734 14.43 1 85.06 283 LEU B C 1
ATOM 6182 O O . LEU B 1 283 ? -4.805 13.859 14.867 1 85.06 283 LEU B O 1
ATOM 6186 N N . MET B 1 284 ? -3.734 11.938 14.992 1 83.75 284 MET B N 1
ATOM 6187 C CA . MET B 1 284 ? -3.027 12.336 16.203 1 83.75 284 MET B CA 1
ATOM 6188 C C . MET B 1 284 ? -2.127 13.539 15.938 1 83.75 284 MET B C 1
ATOM 6190 O O . MET B 1 284 ? -2.064 14.461 16.75 1 83.75 284 MET B O 1
ATOM 6194 N N . PHE B 1 285 ? -1.518 13.5 14.789 1 80.31 285 PHE B N 1
ATOM 6195 C CA . PHE B 1 285 ? -0.665 14.609 14.391 1 80.31 285 PHE B CA 1
ATOM 6196 C C . PHE B 1 285 ? -1.486 15.883 14.211 1 80.31 285 PHE B C 1
ATOM 6198 O O . PHE B 1 285 ? -1.066 16.969 14.617 1 80.31 285 PHE B O 1
ATOM 6205 N N . PHE B 1 286 ? -2.656 15.797 13.617 1 84.69 286 PHE B N 1
ATOM 6206 C CA . PHE B 1 286 ? -3.555 16.922 13.406 1 84.69 286 PHE B CA 1
ATOM 6207 C C . PHE B 1 286 ? -4.008 17.516 14.734 1 84.69 286 PHE B C 1
ATOM 6209 O O . PHE B 1 286 ? -4.023 18.734 14.906 1 84.69 286 PHE B O 1
ATOM 6216 N N . ILE B 1 287 ? -4.246 16.641 15.688 1 85.81 287 ILE B N 1
ATOM 6217 C CA . ILE B 1 287 ? -4.723 17.078 17 1 85.81 287 ILE B CA 1
ATOM 6218 C C . ILE B 1 287 ? -3.6 17.797 17.734 1 85.81 287 ILE B C 1
ATOM 6220 O O . ILE B 1 287 ? -3.82 18.844 18.344 1 85.81 287 ILE B O 1
ATOM 6224 N N . MET B 1 288 ? -2.475 17.281 17.656 1 83.25 288 MET B N 1
ATOM 6225 C CA . MET B 1 288 ? -1.324 17.891 18.328 1 83.25 288 MET B CA 1
ATOM 6226 C C . MET B 1 288 ? -1.039 19.281 17.766 1 83.25 288 MET B C 1
ATOM 6228 O O . MET B 1 288 ? -0.805 20.219 18.531 1 83.25 288 MET B O 1
ATOM 6232 N N . CYS B 1 289 ? -1.118 19.438 16.438 1 82.75 289 CYS B N 1
ATOM 6233 C CA . CYS B 1 289 ? -0.877 20.734 15.805 1 82.75 289 CYS B CA 1
ATOM 6234 C C . CYS B 1 289 ? -1.957 21.734 16.188 1 82.75 289 CYS B C 1
ATOM 6236 O O . CYS B 1 289 ? -1.658 22.906 16.469 1 82.75 289 CYS B O 1
ATOM 6238 N N . SER B 1 290 ? -3.178 21.281 16.25 1 86.12 290 SER B N 1
ATOM 6239 C CA . SER B 1 290 ? -4.293 22.156 16.609 1 86.12 290 SER B CA 1
ATOM 6240 C C . SER B 1 290 ? -4.184 22.609 18.062 1 86.12 290 SER B C 1
ATOM 6242 O O . SER B 1 290 ? -4.5 23.766 18.375 1 86.12 290 SER B O 1
ATOM 6244 N N . LEU B 1 291 ? -3.709 21.766 18.922 1 87.19 291 LEU B N 1
ATOM 6245 C CA . LEU B 1 291 ? -3.527 22.109 20.328 1 87.19 291 LEU B CA 1
ATOM 6246 C C . LEU B 1 291 ? -2.473 23.188 20.5 1 87.19 291 LEU B C 1
ATOM 6248 O O . LEU B 1 291 ? -2.627 24.094 21.328 1 87.19 291 LEU B O 1
ATOM 6252 N N . VAL B 1 292 ? -1.463 23.125 19.703 1 85.38 292 VAL B N 1
ATOM 6253 C CA . VAL B 1 292 ? -0.402 24.125 19.781 1 85.38 292 VAL B CA 1
ATOM 6254 C C . VAL B 1 292 ? -0.936 25.469 19.312 1 85.38 292 VAL B C 1
ATOM 6256 O O . VAL B 1 292 ? -0.616 26.5 19.906 1 85.38 292 VAL B O 1
ATOM 6259 N N . VAL B 1 293 ? -1.775 25.453 18.297 1 85.56 293 VAL B N 1
ATOM 6260 C CA . VAL B 1 293 ? -2.359 26.688 17.797 1 85.56 293 VAL B CA 1
ATOM 6261 C C . VAL B 1 293 ? -3.262 27.312 18.859 1 85.56 293 VAL B C 1
ATOM 6263 O O . VAL B 1 293 ? -3.195 28.516 19.109 1 85.56 293 VAL B O 1
ATOM 6266 N N . VAL B 1 294 ? -4.035 26.469 19.562 1 85.56 294 VAL B N 1
ATOM 6267 C CA . VAL B 1 294 ? -4.945 26.953 20.609 1 85.56 294 VAL B CA 1
ATOM 6268 C C . VAL B 1 294 ? -4.148 27.484 21.781 1 85.56 294 VAL B C 1
ATOM 6270 O O . VAL B 1 294 ? -4.484 28.531 22.344 1 85.56 294 VAL B O 1
ATOM 6273 N N . MET B 1 295 ? -3.084 26.781 22.125 1 84.62 295 MET B N 1
ATOM 6274 C CA . MET B 1 295 ? -2.219 27.219 23.219 1 84.62 295 MET B CA 1
ATOM 6275 C C . MET B 1 295 ? -1.574 28.562 22.906 1 84.62 295 MET B C 1
ATOM 6277 O O . MET B 1 295 ? -1.534 29.438 23.766 1 84.62 295 MET B O 1
ATOM 6281 N N . MET B 1 296 ? -1.152 28.703 21.656 1 81.5 296 MET B N 1
ATOM 6282 C CA . MET B 1 296 ? -0.527 29.969 21.266 1 81.5 296 MET B CA 1
ATOM 6283 C C . MET B 1 296 ? -1.55 31.094 21.234 1 81.5 296 MET B C 1
ATOM 6285 O O . MET B 1 296 ? -1.234 32.219 21.594 1 81.5 296 MET B O 1
ATOM 6289 N N . TRP B 1 297 ? -2.756 30.75 20.812 1 82 297 TRP B N 1
ATOM 6290 C CA . TRP B 1 297 ? -3.848 31.719 20.844 1 82 297 TRP B CA 1
ATOM 6291 C C . TRP B 1 297 ? -4.109 32.188 22.266 1 82 297 TRP B C 1
ATOM 6293 O O . TRP B 1 297 ? -4.277 33.375 22.516 1 82 297 TRP B O 1
ATOM 6303 N N . PHE B 1 298 ? -4.062 31.25 23.203 1 78.69 298 PHE B N 1
ATOM 6304 C CA . PHE B 1 298 ? -4.324 31.562 24.609 1 78.69 298 PHE B CA 1
ATOM 6305 C C . PHE B 1 298 ? -3.219 32.438 25.188 1 78.69 298 PHE B C 1
ATOM 6307 O O . PHE B 1 298 ? -3.496 33.406 25.891 1 78.69 298 PHE B O 1
ATOM 6314 N N . ILE B 1 299 ? -2.039 32.188 24.859 1 75.12 299 ILE B N 1
ATOM 6315 C CA . ILE B 1 299 ? -0.89 32.938 25.375 1 75.12 299 ILE B CA 1
ATOM 6316 C C . ILE B 1 299 ? -0.894 34.344 24.812 1 75.12 299 ILE B C 1
ATOM 6318 O O . ILE B 1 299 ? -0.709 35.312 25.547 1 75.12 299 ILE B O 1
ATOM 6322 N N . THR B 1 300 ? -1.118 34.469 23.531 1 74.94 300 THR B N 1
ATOM 6323 C CA . THR B 1 300 ? -1.132 35.781 22.891 1 74.94 300 THR B CA 1
ATOM 6324 C C . THR B 1 300 ? -2.295 36.625 23.406 1 74.94 300 THR B C 1
ATOM 6326 O O . THR B 1 300 ? -2.146 37.812 23.641 1 74.94 300 THR B O 1
ATOM 6329 N N . HIS B 1 301 ? -3.369 35.906 23.609 1 72.75 301 HIS B N 1
ATOM 6330 C CA . HIS B 1 301 ? -4.551 36.594 24.125 1 72.75 301 HIS B CA 1
ATOM 6331 C C . HIS B 1 301 ? -4.301 37.125 25.531 1 72.75 301 HIS B C 1
ATOM 6333 O O . HIS B 1 301 ? -4.637 38.281 25.828 1 72.75 301 HIS B O 1
ATOM 6339 N N . ASN B 1 302 ? -3.654 36.406 26.328 1 69.44 302 ASN B N 1
ATOM 6340 C CA . ASN B 1 302 ? -3.383 36.812 27.703 1 69.44 302 ASN B CA 1
ATOM 6341 C C . ASN B 1 302 ? -2.322 37.906 27.766 1 69.44 302 ASN B C 1
ATOM 6343 O O . ASN B 1 302 ? -2.422 38.844 28.578 1 69.44 302 ASN B O 1
ATOM 6347 N N . THR B 1 303 ? -1.421 37.844 26.844 1 66.88 303 THR B N 1
ATOM 6348 C CA . THR B 1 303 ? -0.374 38.875 26.812 1 66.88 303 THR B CA 1
ATOM 6349 C C . THR B 1 303 ? -0.935 40.219 26.328 1 66.88 303 THR B C 1
ATOM 6351 O O . THR B 1 303 ? -0.58 41.25 26.875 1 66.88 303 THR B O 1
ATOM 6354 N N . GLN B 1 304 ? -1.766 40.156 25.344 1 66.19 304 GLN B N 1
ATOM 6355 C CA . GLN B 1 304 ? -2.381 41.375 24.844 1 66.19 304 GLN B CA 1
ATOM 6356 C C . GLN B 1 304 ? -3.244 42.031 25.906 1 66.19 304 GLN B C 1
ATOM 6358 O O . GLN B 1 304 ? -3.23 43.25 26.062 1 66.19 304 GLN B O 1
ATOM 6363 N N . LEU B 1 305 ? -3.881 41.25 26.672 1 62.47 305 LEU B N 1
ATOM 6364 C CA . LEU B 1 305 ? -4.719 41.781 27.734 1 62.47 305 LEU B CA 1
ATOM 6365 C C . LEU B 1 305 ? -3.867 42.406 28.844 1 62.47 305 LEU B C 1
ATOM 6367 O O . LEU B 1 305 ? -4.238 43.438 29.406 1 62.47 305 LEU B O 1
ATOM 6371 N N . ARG B 1 306 ? -2.809 41.875 29.047 1 60.75 306 ARG B N 1
ATOM 6372 C CA . ARG B 1 306 ? -1.903 42.406 30.062 1 60.75 306 ARG B CA 1
ATOM 6373 C C . ARG B 1 306 ? -1.3 43.719 29.641 1 60.75 306 ARG B C 1
ATOM 6375 O O . ARG B 1 306 ? -1.213 44.656 30.438 1 60.75 306 ARG B O 1
ATOM 6382 N N . VAL B 1 307 ? -0.89 43.75 28.406 1 59.81 307 VAL B N 1
ATOM 6383 C CA . VAL B 1 307 ? -0.271 44.969 27.891 1 59.81 307 VAL B CA 1
ATOM 6384 C C . VAL B 1 307 ? -1.291 46.125 27.891 1 59.81 307 VAL B C 1
ATOM 6386 O O . VAL B 1 307 ? -0.975 47.25 28.281 1 59.81 307 VAL B O 1
ATOM 6389 N N . LEU B 1 308 ? -2.404 45.781 27.562 1 56.31 308 LEU B N 1
ATOM 6390 C CA . LEU B 1 308 ? -3.465 46.781 27.531 1 56.31 308 LEU B CA 1
ATOM 6391 C C . LEU B 1 308 ? -3.771 47.281 28.953 1 56.31 308 LEU B C 1
ATOM 6393 O O . LEU B 1 308 ? -3.957 48.5 29.172 1 56.31 308 LEU B O 1
ATOM 6397 N N . SER B 1 309 ? -3.717 46.438 29.859 1 54.56 309 SER B N 1
ATOM 6398 C CA . SER B 1 309 ? -3.949 46.781 31.25 1 54.56 309 SER B CA 1
ATOM 6399 C C . SER B 1 309 ? -2.838 47.688 31.797 1 54.56 309 SER B C 1
ATOM 6401 O O . SER B 1 309 ? -3.102 48.625 32.531 1 54.56 309 SER B O 1
ATOM 6403 N N . ASP B 1 310 ? -1.69 47.406 31.328 1 53.84 310 ASP B N 1
ATOM 6404 C CA . ASP B 1 310 ? -0.533 48.188 31.766 1 53.84 310 ASP B CA 1
ATOM 6405 C C . ASP B 1 310 ? -0.578 49.625 31.219 1 53.84 310 ASP B C 1
ATOM 6407 O O . ASP B 1 310 ? -0.255 50.562 31.922 1 53.84 310 ASP B O 1
ATOM 6411 N N . ILE B 1 311 ? -1.013 49.688 30.031 1 52.34 311 ILE B N 1
ATOM 6412 C CA . ILE B 1 311 ? -1.108 51 29.406 1 52.34 311 ILE B CA 1
ATOM 6413 C C . ILE B 1 311 ? -2.201 51.844 30.078 1 52.34 311 ILE B C 1
ATOM 6415 O O . ILE B 1 311 ? -2.006 53.031 30.359 1 52.34 311 ILE B O 1
ATOM 6419 N N . ILE B 1 312 ? -3.18 51.281 30.453 1 49.28 312 ILE B N 1
ATOM 6420 C CA . ILE B 1 312 ? -4.297 51.938 31.109 1 49.28 312 ILE B CA 1
ATOM 6421 C C . ILE B 1 312 ? -3.881 52.406 32.5 1 49.28 312 ILE B C 1
ATOM 6423 O O . ILE B 1 312 ? -4.195 53.5 32.906 1 49.28 312 ILE B O 1
ATOM 6427 N N . SER B 1 313 ? -3.17 51.594 33.156 1 49.78 313 SER B N 1
ATOM 6428 C CA . SER B 1 313 ? -2.723 51.938 34.5 1 49.78 313 SER B CA 1
ATOM 6429 C C . SER B 1 313 ? -1.748 53.094 34.469 1 49.78 313 SER B C 1
ATOM 6431 O O . SER B 1 313 ? -1.772 53.938 35.375 1 49.78 313 SER B O 1
ATOM 6433 N N . SER B 1 314 ? -0.984 53.062 33.5 1 48.22 314 SER B N 1
ATOM 6434 C CA . SER B 1 314 ? -0.008 54.156 33.406 1 48.22 314 SER B CA 1
ATOM 6435 C C . SER B 1 314 ? -0.682 55.469 33.062 1 48.22 314 SER B C 1
ATOM 6437 O O . SER B 1 314 ? -0.213 56.531 33.5 1 48.22 314 SER B O 1
ATOM 6439 N N . LEU B 1 315 ? -1.718 55.344 32.344 1 44.88 315 LEU B N 1
ATOM 6440 C CA . LEU B 1 315 ? -2.457 56.531 32 1 44.88 315 LEU B CA 1
ATOM 6441 C C . LEU B 1 315 ? -3.293 57 33.188 1 44.88 315 LEU B C 1
ATOM 6443 O O . LEU B 1 315 ? -3.586 58.219 33.312 1 44.88 315 LEU B O 1
ATOM 6447 N N . ARG B 1 316 ? -3.686 55.938 33.938 1 40.47 316 ARG B N 1
ATOM 6448 C CA . ARG B 1 316 ? -4.453 56.281 35.125 1 40.47 316 ARG B CA 1
ATOM 6449 C C . ARG B 1 316 ? -3.539 56.781 36.25 1 40.47 316 ARG B C 1
ATOM 6451 O O . ARG B 1 316 ? -2.572 56.125 36.625 1 40.47 316 ARG B O 1
ATOM 6458 N N . PHE B 1 317 ? -3.055 58.062 36.094 1 31.75 317 PHE B N 1
ATOM 6459 C CA . PHE B 1 317 ? -2.4 58.75 37.188 1 31.75 317 PHE B CA 1
ATOM 6460 C C . PHE B 1 317 ? -2.807 58.156 38.531 1 31.75 317 PHE B C 1
ATOM 6462 O O . PHE B 1 317 ? -3.82 58.562 39.094 1 31.75 317 PHE B O 1
ATOM 6469 N N . GLY B 1 318 ? -2.082 57.281 39.219 1 36.44 318 GLY B N 1
ATOM 6470 C CA . GLY B 1 318 ? -2.189 56.812 40.594 1 36.44 318 GLY B CA 1
ATOM 6471 C C . GLY B 1 318 ? -3.301 55.812 40.812 1 36.44 318 GLY B C 1
ATOM 6472 O O . GLY B 1 318 ? -3.555 55.375 41.938 1 36.44 318 GLY B O 1
ATOM 6473 N N . ARG B 1 319 ? -4.488 56.031 40.219 1 36.97 319 ARG B N 1
ATOM 6474 C CA . ARG B 1 319 ? -5.531 55.188 40.75 1 36.97 319 ARG B CA 1
ATOM 6475 C C . ARG B 1 319 ? -5.289 53.719 40.375 1 36.97 319 ARG B C 1
ATOM 6477 O O . ARG B 1 319 ? -4.902 53.406 39.25 1 36.97 319 ARG B O 1
ATOM 6484 N N . GLU B 1 320 ? -5.023 52.906 41.344 1 34.91 320 GLU B N 1
ATOM 6485 C CA . GLU B 1 320 ? -4.625 51.5 41.5 1 34.91 320 GLU B CA 1
ATOM 6486 C C . GLU B 1 320 ? -5.207 50.656 40.375 1 34.91 320 GLU B C 1
ATOM 6488 O O . GLU B 1 320 ? -4.469 50.094 39.562 1 34.91 320 GLU B O 1
ATOM 6493 N N . ASN B 1 321 ? -5.922 49.438 40.75 1 37.03 321 ASN B N 1
ATOM 6494 C CA . ASN B 1 321 ? -6.062 48 40.594 1 37.03 321 ASN B CA 1
ATOM 6495 C C . ASN B 1 321 ? -6.992 47.656 39.438 1 37.03 321 ASN B C 1
ATOM 6497 O O . ASN B 1 321 ? -7.578 46.562 39.406 1 37.03 321 ASN B O 1
ATOM 6501 N N . THR B 1 322 ? -7.809 48.531 38.844 1 35.19 322 THR B N 1
ATOM 6502 C CA . THR B 1 322 ? -8.922 47.75 38.312 1 35.19 322 THR B CA 1
ATOM 6503 C C . THR B 1 322 ? -8.492 46.969 37.062 1 35.19 322 THR B C 1
ATOM 6505 O O . THR B 1 322 ? -7.898 47.562 36.156 1 35.19 322 THR B O 1
ATOM 6508 N N . LYS B 1 323 ? -8.32 45.875 37.125 1 44.84 323 LYS B N 1
ATOM 6509 C CA . LYS B 1 323 ? -8.242 44.781 36.188 1 44.84 323 LYS B CA 1
ATOM 6510 C C . LYS B 1 323 ? -9.125 45.031 34.969 1 44.84 323 LYS B C 1
ATOM 6512 O O . LYS B 1 323 ? -9.523 44.062 34.281 1 44.84 323 LYS B O 1
ATOM 6517 N N . GLY B 1 324 ? -9.695 46.188 34.531 1 38.56 324 GLY B N 1
ATOM 6518 C CA . GLY B 1 324 ? -10.828 46.219 33.594 1 38.56 324 GLY B CA 1
ATOM 6519 C C . GLY B 1 324 ? -10.461 45.875 32.188 1 38.56 324 GLY B C 1
ATOM 6520 O O . GLY B 1 324 ? -9.281 45.844 31.828 1 38.56 324 GLY B O 1
ATOM 6521 N N . THR B 1 325 ? -11.398 45.406 31.5 1 41.09 325 THR B N 1
ATOM 6522 C CA . THR B 1 325 ? -11.508 45.125 30.078 1 41.09 325 THR B CA 1
ATOM 6523 C C . THR B 1 325 ? -11.062 46.312 29.25 1 41.09 325 THR B C 1
ATOM 6525 O O . THR B 1 325 ? -11.062 47.438 29.734 1 41.09 325 THR B O 1
ATOM 6528 N N . LEU B 1 326 ? -10.453 46.031 28.172 1 43.72 326 LEU B N 1
ATOM 6529 C CA . LEU B 1 326 ? -10.031 47.031 27.203 1 43.72 326 LEU B CA 1
ATOM 6530 C C . LEU B 1 326 ? -11.031 48.188 27.141 1 43.72 326 LEU B C 1
ATOM 6532 O O . LEU B 1 326 ? -10.641 49.344 27.031 1 43.72 326 LEU B O 1
ATOM 6536 N N . GLU B 1 327 ? -12.195 47.875 27.344 1 46.25 327 GLU B N 1
ATOM 6537 C CA . GLU B 1 327 ? -13.273 48.844 27.234 1 46.25 327 GLU B CA 1
ATOM 6538 C C . GLU B 1 327 ? -13.227 49.844 28.391 1 46.25 327 GLU B C 1
ATOM 6540 O O . GLU B 1 327 ? -13.438 51.031 28.188 1 46.25 327 GLU B O 1
ATOM 6545 N N . ASN B 1 328 ? -12.875 49.312 29.375 1 48.22 328 ASN B N 1
ATOM 6546 C CA . ASN B 1 328 ? -12.898 50.188 30.547 1 48.22 328 ASN B CA 1
ATOM 6547 C C . ASN B 1 328 ? -11.711 51.156 30.562 1 48.22 328 ASN B C 1
ATOM 6549 O O . ASN B 1 328 ? -11.859 52.312 30.938 1 48.22 328 ASN B O 1
ATOM 6553 N N . VAL B 1 329 ? -10.773 50.594 30.047 1 48.47 329 VAL B N 1
ATOM 6554 C CA . VAL B 1 329 ? -9.57 51.406 29.984 1 48.47 329 VAL B CA 1
ATOM 6555 C C . VAL B 1 329 ? -9.773 52.531 28.969 1 48.47 329 VAL B C 1
ATOM 6557 O O . VAL B 1 329 ? -9.406 53.688 29.234 1 48.47 329 VAL B O 1
ATOM 6560 N N . GLN B 1 330 ? -10.336 52.156 27.922 1 47.25 330 GLN B N 1
ATOM 6561 C CA . GLN B 1 330 ? -10.641 53.156 26.906 1 47.25 330 GLN B CA 1
ATOM 6562 C C . GLN B 1 330 ? -11.57 54.219 27.469 1 47.25 330 GLN B C 1
ATOM 6564 O O . GLN B 1 330 ? -11.383 55.406 27.203 1 47.25 330 GLN B O 1
ATOM 6569 N N . ARG B 1 331 ? -12.453 53.812 28.156 1 50.59 331 ARG B N 1
ATOM 6570 C CA . ARG B 1 331 ? -13.391 54.719 28.781 1 50.59 331 ARG B CA 1
ATOM 6571 C C . ARG B 1 331 ? -12.688 55.625 29.781 1 50.59 331 ARG B C 1
ATOM 6573 O O . ARG B 1 331 ? -12.953 56.812 29.844 1 50.59 331 ARG B O 1
ATOM 6580 N N . GLU B 1 332 ? -11.82 54.969 30.344 1 51.41 332 GLU B N 1
ATOM 6581 C CA . GLU B 1 332 ? -11.141 55.719 31.391 1 51.41 332 GLU B CA 1
ATOM 6582 C C . GLU B 1 332 ? -10.172 56.75 30.797 1 51.41 332 GLU B C 1
ATOM 6584 O O . GLU B 1 332 ? -10.055 57.875 31.297 1 51.41 332 GLU B O 1
ATOM 6589 N N . ILE B 1 333 ? -9.641 56.312 29.75 1 51.56 333 ILE B N 1
ATOM 6590 C CA . ILE B 1 333 ? -8.75 57.25 29.047 1 51.56 333 ILE B CA 1
ATOM 6591 C C . ILE B 1 333 ? -9.562 58.406 28.5 1 51.56 333 ILE B C 1
ATOM 6593 O O . ILE B 1 333 ? -9.156 59.562 28.609 1 51.56 333 ILE B O 1
ATOM 6597 N N . ALA B 1 334 ? -10.656 58.031 27.969 1 50.5 334 ALA B N 1
ATOM 6598 C CA . ALA B 1 334 ? -11.547 59.062 27.453 1 50.5 334 ALA B CA 1
ATOM 6599 C C . ALA B 1 334 ? -12.008 60.031 28.547 1 50.5 334 ALA B C 1
ATOM 6601 O O . ALA B 1 334 ? -12.062 61.25 28.359 1 50.5 334 ALA B O 1
ATOM 6602 N N . GLU B 1 335 ? -12.188 59.531 29.641 1 52.81 335 GLU B N 1
ATOM 6603 C CA . GLU B 1 335 ? -12.648 60.312 30.781 1 52.81 335 GLU B CA 1
ATOM 6604 C C . GLU B 1 335 ? -11.523 61.188 31.328 1 52.81 335 GLU B C 1
ATOM 6606 O O . GLU B 1 335 ? -11.75 62.375 31.672 1 52.81 335 GLU B O 1
ATOM 6611 N N . GLN B 1 336 ? -10.461 60.562 31.328 1 52.53 336 GLN B N 1
ATOM 6612 C CA . GLN B 1 336 ? -9.336 61.312 31.859 1 52.53 336 GLN B CA 1
ATOM 6613 C C . GLN B 1 336 ? -8.945 62.438 30.906 1 52.53 336 GLN B C 1
ATOM 6615 O O . GLN B 1 336 ? -8.594 63.531 31.344 1 52.53 336 GLN B O 1
ATOM 6620 N N . GLN B 1 337 ? -9.031 62.125 29.688 1 52.88 337 GLN B N 1
ATOM 6621 C CA . GLN B 1 337 ? -8.797 63.156 28.688 1 52.88 337 GLN B CA 1
ATOM 6622 C C . GLN B 1 337 ? -9.82 64.312 28.812 1 52.88 337 GLN B C 1
ATOM 6624 O O . GLN B 1 337 ? -9.469 65.5 28.703 1 52.88 337 GLN B O 1
ATOM 6629 N N . GLN B 1 338 ? -10.93 63.906 29.016 1 51.88 338 GLN B N 1
ATOM 6630 C CA . GLN B 1 338 ? -11.984 64.875 29.219 1 51.88 338 GLN B CA 1
ATOM 6631 C C . GLN B 1 338 ? -11.742 65.688 30.5 1 51.88 338 GLN B C 1
ATOM 6633 O O . GLN B 1 338 ? -11.961 66.875 30.531 1 51.88 338 GLN B O 1
ATOM 6638 N N . ALA B 1 339 ? -11.305 65 31.469 1 53.22 339 ALA B N 1
ATOM 6639 C CA . ALA B 1 339 ? -11.039 65.625 32.75 1 53.22 339 ALA B CA 1
ATOM 6640 C C . ALA B 1 339 ? -9.852 66.562 32.625 1 53.22 339 ALA B C 1
ATOM 6642 O O . ALA B 1 339 ? -9.891 67.688 33.156 1 53.22 339 ALA B O 1
ATOM 6643 N N . LEU B 1 340 ? -8.938 66.125 31.969 1 52.09 340 LEU B N 1
ATOM 6644 C CA . LEU B 1 340 ? -7.77 67 31.766 1 52.09 340 LEU B CA 1
ATOM 6645 C C . LEU B 1 340 ? -8.125 68.188 30.906 1 52.09 340 LEU B C 1
ATOM 6647 O O . LEU B 1 340 ? -7.652 69.312 31.172 1 52.09 340 LEU B O 1
ATOM 6651 N N . GLN B 1 341 ? -8.906 68 29.969 1 51.69 341 GLN B N 1
ATOM 6652 C CA . GLN B 1 341 ? -9.383 69.062 29.156 1 51.69 341 GLN B CA 1
ATOM 6653 C C . GLN B 1 341 ? -10.234 70.062 29.969 1 51.69 341 GLN B C 1
ATOM 6655 O O . GLN B 1 341 ? -10.117 71.25 29.812 1 51.69 341 GLN B O 1
ATOM 6660 N N . SER B 1 342 ? -11.016 69.5 30.797 1 56.19 342 SER B N 1
ATOM 6661 C CA . SER B 1 342 ? -11.852 70.312 31.641 1 56.19 342 SER B CA 1
ATOM 6662 C C . SER B 1 342 ? -11.016 71.062 32.656 1 56.19 342 SER B C 1
ATOM 6664 O O . SER B 1 342 ? -11.273 72.25 32.938 1 56.19 342 SER B O 1
ATOM 6666 N N . GLU B 1 343 ? -10.094 70.438 33.25 1 53.66 343 GLU B N 1
ATOM 6667 C CA . GLU B 1 343 ? -9.219 71.062 34.219 1 53.66 343 GLU B CA 1
ATOM 6668 C C . GLU B 1 343 ? -8.344 72.125 33.562 1 53.66 343 GLU B C 1
ATOM 6670 O O . GLU B 1 343 ? -8.117 73.188 34.156 1 53.66 343 GLU B O 1
ATOM 6675 N N . SER B 1 344 ? -7.918 71.875 32.469 1 54.69 344 SER B N 1
ATOM 6676 C CA . SER B 1 344 ? -7.152 72.875 31.719 1 54.69 344 SER B CA 1
ATOM 6677 C C . SER B 1 344 ? -8.016 74.062 31.344 1 54.69 344 SER B C 1
ATOM 6679 O O . SER B 1 344 ? -7.559 75.25 31.406 1 54.69 344 SER B O 1
ATOM 6681 N N . GLU B 1 345 ? -9.219 73.812 31.078 1 56.94 345 GLU B N 1
ATOM 6682 C CA . GLU B 1 345 ? -10.141 74.875 30.781 1 56.94 345 GLU B CA 1
ATOM 6683 C C . GLU B 1 345 ? -10.438 75.75 32.031 1 56.94 345 GLU B C 1
ATOM 6685 O O . GLU B 1 345 ? -10.5 76.938 31.969 1 56.94 345 GLU B O 1
ATOM 6690 N N . LYS B 1 346 ? -10.578 75.062 33.094 1 59.19 346 LYS B N 1
ATOM 6691 C CA . LYS B 1 346 ? -10.844 75.75 34.344 1 59.19 346 LYS B CA 1
ATOM 6692 C C . LYS B 1 346 ? -9.617 76.5 34.812 1 59.19 346 LYS B C 1
ATOM 6694 O O . LYS B 1 346 ? -9.734 77.625 35.344 1 59.19 346 LYS B O 1
ATOM 6699 N N . ALA B 1 347 ? -8.508 76 34.594 1 59.84 347 ALA B N 1
ATOM 6700 C CA . ALA B 1 347 ? -7.27 76.625 35 1 59.84 347 ALA B CA 1
ATOM 6701 C C . ALA B 1 347 ? -6.941 77.812 34.094 1 59.84 347 ALA B C 1
ATOM 6703 O O . ALA B 1 347 ? -6.262 78.75 34.5 1 59.84 347 ALA B O 1
ATOM 6704 N N . ASN B 1 348 ? -7.609 77.75 32.969 1 66.06 348 ASN B N 1
ATOM 6705 C CA . ASN B 1 348 ? -7.277 78.812 31.984 1 66.06 348 ASN B CA 1
ATOM 6706 C C . ASN B 1 348 ? -8.391 79.812 31.859 1 66.06 348 ASN B C 1
ATOM 6708 O O . ASN B 1 348 ? -8.383 80.688 30.938 1 66.06 348 ASN B O 1
ATOM 6712 N N . ARG B 1 349 ? -9.328 79.75 32.781 1 76.75 349 ARG B N 1
ATOM 6713 C CA . ARG B 1 349 ? -10.391 80.75 32.781 1 76.75 349 ARG B CA 1
ATOM 6714 C C . ARG B 1 349 ? -10.336 81.625 34.031 1 76.75 349 ARG B C 1
ATOM 6716 O O . ARG B 1 349 ? -9.93 81.188 35.094 1 76.75 349 ARG B O 1
ATOM 6723 N N . ASP B 1 350 ? -10.672 82.938 33.906 1 77.19 350 ASP B N 1
ATOM 6724 C CA . ASP B 1 350 ? -10.805 83.875 35.062 1 77.19 350 ASP B CA 1
ATOM 6725 C C . ASP B 1 350 ? -12.039 83.5 35.875 1 77.19 350 ASP B C 1
ATOM 6727 O O . ASP B 1 350 ? -13.156 83.5 35.344 1 77.19 350 ASP B O 1
ATOM 6731 N N . PRO B 1 351 ? -11.859 83.25 37.125 1 72.5 351 PRO B N 1
ATOM 6732 C CA . PRO B 1 351 ? -12.984 82.812 37.969 1 72.5 351 PRO B CA 1
ATOM 6733 C C . PRO B 1 351 ? -14.062 83.875 38.094 1 72.5 351 PRO B C 1
ATOM 6735 O O . PRO B 1 351 ? -15.234 83.5 38.312 1 72.5 351 PRO B O 1
ATOM 6738 N N . LEU B 1 352 ? -13.711 85.188 37.969 1 77.75 352 LEU B N 1
ATOM 6739 C CA . LEU B 1 352 ? -14.672 86.25 38.156 1 77.75 352 LEU B CA 1
ATOM 6740 C C . LEU B 1 352 ? -15.523 86.438 36.938 1 77.75 352 LEU B C 1
ATOM 6742 O O . LEU B 1 352 ? -16.75 86.5 37 1 77.75 352 LEU B O 1
ATOM 6746 N N . THR B 1 353 ? -14.969 86.5 35.75 1 86.69 353 THR B N 1
ATOM 6747 C CA . THR B 1 353 ? -15.648 86.938 34.531 1 86.69 353 THR B CA 1
ATOM 6748 C C . THR B 1 353 ? -15.953 85.75 33.656 1 86.69 353 THR B C 1
ATOM 6750 O O . THR B 1 353 ? -16.797 85.875 32.75 1 86.69 353 THR B O 1
ATOM 6753 N N . GLY B 1 354 ? -15.25 84.625 33.906 1 81.62 354 GLY B N 1
ATOM 6754 C CA . GLY B 1 354 ? -15.406 83.438 33.031 1 81.62 354 GLY B CA 1
ATOM 6755 C C . GLY B 1 354 ? -14.594 83.562 31.75 1 81.62 354 GLY B C 1
ATOM 6756 O O . GLY B 1 354 ? -14.594 82.625 30.938 1 81.62 354 GLY B O 1
ATOM 6757 N N . LEU B 1 355 ? -13.961 84.625 31.547 1 86.56 355 LEU B N 1
ATOM 6758 C CA . LEU B 1 355 ? -13.094 84.812 30.391 1 86.56 355 LEU B CA 1
ATOM 6759 C C . LEU B 1 355 ? -11.828 84 30.531 1 86.56 355 LEU B C 1
ATOM 6761 O O . LEU B 1 355 ? -11.531 83.5 31.609 1 86.56 355 LEU B O 1
ATOM 6765 N N . TRP B 1 356 ? -11.172 83.875 29.406 1 85.31 356 TRP B N 1
ATOM 6766 C CA . TRP B 1 356 ? -9.852 83.188 29.469 1 85.31 356 TRP B CA 1
ATOM 6767 C C . TRP B 1 356 ? -8.883 84.062 30.297 1 85.31 356 TRP B C 1
ATOM 6769 O O . TRP B 1 356 ? -9.023 85.312 30.359 1 85.31 356 TRP B O 1
ATOM 6779 N N . ASN B 1 357 ? -7.949 83.438 30.906 1 80.81 357 ASN B N 1
ATOM 6780 C CA . ASN B 1 357 ? -7.023 84.188 31.734 1 80.81 357 ASN B CA 1
ATOM 6781 C C . ASN B 1 357 ? -5.793 84.625 30.953 1 80.81 357 ASN B C 1
ATOM 6783 O O . ASN B 1 357 ? -5.645 84.312 29.781 1 80.81 357 ASN B O 1
ATOM 6787 N N . ARG B 1 358 ? -4.977 85.625 31.562 1 79.44 358 ARG B N 1
ATOM 6788 C CA . ARG B 1 358 ? -3.801 86.188 30.938 1 79.44 358 ARG B CA 1
ATOM 6789 C C . ARG B 1 358 ? -2.84 85.125 30.453 1 79.44 358 ARG B C 1
ATOM 6791 O O . ARG B 1 358 ? -2.238 85.25 29.391 1 79.44 358 ARG B O 1
ATOM 6798 N N . GLY B 1 359 ? -2.746 84.062 31.234 1 75.94 359 GLY B N 1
ATOM 6799 C CA . GLY B 1 359 ? -1.892 82.938 30.828 1 75.94 359 GLY B CA 1
ATOM 6800 C C . GLY B 1 359 ? -2.293 82.312 29.484 1 75.94 359 GLY B C 1
ATOM 6801 O O . GLY B 1 359 ? -1.44 82.062 28.641 1 75.94 359 GLY B O 1
ATOM 6802 N N . ARG B 1 360 ? -3.525 82.125 29.359 1 78.12 360 ARG B N 1
ATOM 6803 C CA . ARG B 1 360 ? -4.051 81.625 28.109 1 78.12 360 ARG B CA 1
ATOM 6804 C C . ARG B 1 360 ? -3.861 82.625 26.969 1 78.12 360 ARG B C 1
ATOM 6806 O O . ARG B 1 360 ? -3.6 82.25 25.828 1 78.12 360 ARG B O 1
ATOM 6813 N N . PHE B 1 361 ? -3.971 83.812 27.266 1 85.44 361 PHE B N 1
ATOM 6814 C CA . PHE B 1 361 ? -3.742 84.875 26.281 1 85.44 361 PHE B CA 1
ATOM 6815 C C . PHE B 1 361 ? -2.332 84.75 25.703 1 85.44 361 PHE B C 1
ATOM 6817 O O . PHE B 1 361 ? -2.152 84.75 24.484 1 85.44 361 PHE B O 1
ATOM 6824 N N . ASP B 1 362 ? -1.421 84.75 26.531 1 78.88 362 ASP B N 1
ATOM 6825 C CA . ASP B 1 362 ? -0.027 84.688 26.094 1 78.88 362 ASP B CA 1
ATOM 6826 C C . ASP B 1 362 ? 0.234 83.438 25.234 1 78.88 362 ASP B C 1
ATOM 6828 O O . ASP B 1 362 ? 0.929 83.5 24.219 1 78.88 362 ASP B O 1
ATOM 6832 N N . ALA B 1 363 ? -0.387 82.438 25.641 1 76.62 363 ALA B N 1
ATOM 6833 C CA . ALA B 1 363 ? -0.224 81.188 24.906 1 76.62 363 ALA B CA 1
ATOM 6834 C C . ALA B 1 363 ? -0.864 81.25 23.531 1 76.62 363 ALA B C 1
ATOM 6836 O O . ALA B 1 363 ? -0.26 80.812 22.531 1 76.62 363 ALA B O 1
ATOM 6837 N N . ASP B 1 364 ? -2.045 81.75 23.469 1 79.81 364 ASP B N 1
ATOM 6838 C CA . ASP B 1 364 ? -2.771 81.875 22.203 1 79.81 364 ASP B CA 1
ATOM 6839 C C . ASP B 1 364 ? -2.102 82.875 21.281 1 79.81 364 ASP B C 1
ATOM 6841 O O . ASP B 1 364 ? -2.037 82.625 20.062 1 79.81 364 ASP B O 1
ATOM 6845 N N . LEU B 1 365 ? -1.653 83.875 21.875 1 82.81 365 LEU B N 1
ATOM 6846 C CA . LEU B 1 365 ? -0.955 84.875 21.078 1 82.81 365 LEU B CA 1
ATOM 6847 C C . LEU B 1 365 ? 0.301 84.312 20.438 1 82.81 365 LEU B C 1
ATOM 6849 O O . LEU B 1 365 ? 0.559 84.5 19.25 1 82.81 365 LEU B O 1
ATOM 6853 N N . GLN B 1 366 ? 1.026 83.562 21.234 1 79.06 366 GLN B N 1
ATOM 6854 C CA . GLN B 1 366 ? 2.234 82.938 20.734 1 79.06 366 GLN B CA 1
ATOM 6855 C C . GLN B 1 366 ? 1.904 81.938 19.625 1 79.06 366 GLN B C 1
ATOM 6857 O O . GLN B 1 366 ? 2.6 81.875 18.609 1 79.06 366 GLN B O 1
ATOM 6862 N N . ALA B 1 367 ? 0.886 81.25 19.797 1 72.44 367 ALA B N 1
ATOM 6863 C CA . ALA B 1 367 ? 0.464 80.25 18.828 1 72.44 367 ALA B CA 1
ATOM 6864 C C . ALA B 1 367 ? 0.081 80.875 17.5 1 72.44 367 ALA B C 1
ATOM 6866 O O . ALA B 1 367 ? 0.436 80.375 16.438 1 72.44 367 ALA B O 1
ATOM 6867 N N . LEU B 1 368 ? -0.645 81.938 17.594 1 77.31 368 LEU B N 1
ATOM 6868 C CA . LEU B 1 368 ? -1.071 82.625 16.391 1 77.31 368 LEU B CA 1
ATOM 6869 C C . LEU B 1 368 ? 0.129 83.25 15.648 1 77.31 368 LEU B C 1
ATOM 6871 O O . LEU B 1 368 ? 0.168 83.188 14.422 1 77.31 368 LEU B O 1
ATOM 6875 N N . CYS B 1 369 ? 1.079 83.688 16.406 1 75.94 369 CYS B N 1
ATOM 6876 C CA . CYS B 1 369 ? 2.287 84.25 15.797 1 75.94 369 CYS B CA 1
ATOM 6877 C C . CYS B 1 369 ? 3.139 83.125 15.172 1 75.94 369 CYS B C 1
ATOM 6879 O O . CYS B 1 369 ? 3.67 83.312 14.078 1 75.94 369 CYS B O 1
ATOM 6881 N N . GLU B 1 370 ? 3.193 82.062 15.867 1 69.12 370 GLU B N 1
ATOM 6882 C CA . GLU B 1 370 ? 4.016 80.938 15.406 1 69.12 370 GLU B CA 1
ATOM 6883 C C . GLU B 1 370 ? 3.43 80.312 14.156 1 69.12 370 GLU B C 1
ATOM 6885 O O . GLU B 1 370 ? 4.168 79.938 13.242 1 69.12 370 GLU B O 1
ATOM 6890 N N . HIS B 1 371 ? 2.135 80.25 14.133 1 65.94 371 HIS B N 1
ATOM 6891 C CA . HIS B 1 371 ? 1.478 79.625 13.008 1 65.94 371 HIS B CA 1
ATOM 6892 C C . HIS B 1 371 ? 1.15 80.562 11.906 1 65.94 371 HIS B C 1
ATOM 6894 O O . HIS B 1 371 ? 0.497 80.25 10.914 1 65.94 371 HIS B O 1
ATOM 6900 N N . LYS B 1 372 ? 1.543 81.812 12.117 1 72.44 372 LYS B N 1
ATOM 6901 C CA . LYS B 1 372 ? 1.392 82.875 11.141 1 72.44 372 LYS B CA 1
ATOM 6902 C C . LYS B 1 372 ? -0.064 83 10.703 1 72.44 372 LYS B C 1
ATOM 6904 O O . LYS B 1 372 ? -0.35 83.188 9.508 1 72.44 372 LYS B O 1
ATOM 6909 N N . VAL B 1 373 ? -0.914 82.812 11.531 1 74 373 VAL B N 1
ATOM 6910 C CA . VAL B 1 373 ? -2.332 83.062 11.289 1 74 373 VAL B CA 1
ATOM 6911 C C . VAL B 1 373 ? -2.625 84.562 11.391 1 74 373 VAL B C 1
ATOM 6913 O O . VAL B 1 373 ? -2.221 85.188 12.352 1 74 373 VAL B O 1
ATOM 6916 N N . PRO B 1 374 ? -3.197 85.062 10.406 1 80.75 374 PRO B N 1
ATOM 6917 C CA . PRO B 1 374 ? -3.594 86.438 10.516 1 80.75 374 PRO B CA 1
ATOM 6918 C C . PRO B 1 374 ? -4.613 86.688 11.625 1 80.75 374 PRO B C 1
ATOM 6920 O O . PRO B 1 374 ? -5.539 85.875 11.805 1 80.75 374 PRO B O 1
ATOM 6923 N N . PHE B 1 375 ? -4.328 87.688 12.477 1 86.44 375 PHE B N 1
ATOM 6924 C CA . PHE B 1 375 ? -5.242 88 13.562 1 86.44 375 PHE B CA 1
ATOM 6925 C C . PHE B 1 375 ? -5.16 89.438 13.93 1 86.44 375 PHE B C 1
ATOM 6927 O O . PHE B 1 375 ? -4.27 90.188 13.461 1 86.44 375 PHE B O 1
ATOM 6934 N N . ALA B 1 376 ? -6.145 90 14.625 1 92.5 376 ALA B N 1
ATOM 6935 C CA . ALA B 1 376 ? -6.145 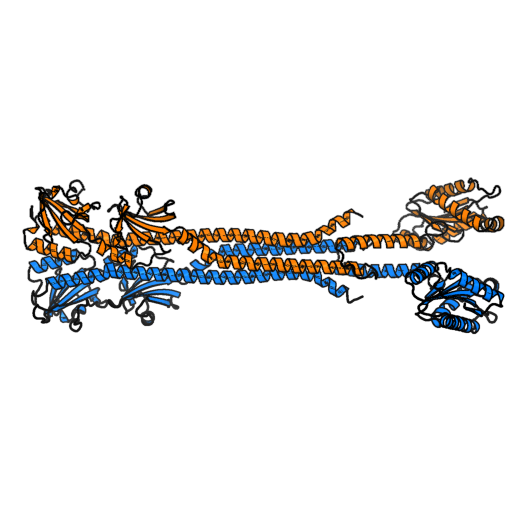91.312 15.25 1 92.5 376 ALA B CA 1
ATOM 6936 C C . ALA B 1 376 ? -6.152 91.188 16.766 1 92.5 376 ALA B C 1
ATOM 6938 O O . ALA B 1 376 ? -6.711 90.25 17.328 1 92.5 376 ALA B O 1
ATOM 6939 N N . LEU B 1 377 ? -5.383 92.125 17.359 1 93.88 377 LEU B N 1
ATOM 6940 C CA . LEU B 1 377 ? -5.32 92.188 18.812 1 93.88 377 LEU B CA 1
ATOM 6941 C C . LEU B 1 377 ? -5.969 93.5 19.312 1 93.88 377 LEU B C 1
ATOM 6943 O O . LEU B 1 377 ? -5.719 94.562 18.766 1 93.88 377 LEU B O 1
ATOM 6947 N N . ALA B 1 378 ? -6.887 93.375 20.312 1 95.88 378 ALA B N 1
ATOM 6948 C CA . ALA B 1 378 ? -7.477 94.5 20.969 1 95.88 378 ALA B CA 1
ATOM 6949 C C . ALA B 1 378 ? -7.188 94.5 22.469 1 95.88 378 ALA B C 1
ATOM 6951 O O . ALA B 1 378 ? -7.34 93.5 23.141 1 95.88 378 ALA B O 1
ATOM 6952 N N . LEU B 1 379 ? -6.668 95.562 22.938 1 94.56 379 LEU B N 1
ATOM 6953 C CA . LEU B 1 379 ? -6.555 95.75 24.375 1 94.56 379 LEU B CA 1
ATOM 6954 C C . LEU B 1 379 ? -7.586 96.812 24.859 1 94.56 379 LEU B C 1
ATOM 6956 O O . LEU B 1 379 ? -7.719 97.875 24.281 1 94.56 379 LEU B O 1
ATOM 6960 N N . ILE B 1 380 ? -8.336 96.375 25.828 1 95.62 380 ILE B N 1
ATOM 6961 C CA . ILE B 1 380 ? -9.461 97.188 26.312 1 95.62 380 ILE B CA 1
ATOM 6962 C C . ILE B 1 380 ? -9.258 97.5 27.797 1 95.62 380 ILE B C 1
ATOM 6964 O O . ILE B 1 380 ? -8.773 96.625 28.562 1 95.62 380 ILE B O 1
ATOM 6968 N N . ASP B 1 381 ? -9.586 98.625 28.188 1 93.69 381 ASP B N 1
ATOM 6969 C CA . ASP B 1 381 ? -9.578 99.062 29.578 1 93.69 381 ASP B CA 1
ATOM 6970 C C . ASP B 1 381 ? -10.875 99.812 29.953 1 93.69 381 ASP B C 1
ATOM 6972 O O . ASP B 1 381 ? -11.336 100.625 29.203 1 93.69 381 ASP B O 1
ATOM 6976 N N . ILE B 1 382 ? -11.438 99.5 31.047 1 94.25 382 ILE B N 1
ATOM 6977 C CA . ILE B 1 382 ? -12.672 100.125 31.5 1 94.25 382 ILE B CA 1
ATOM 6978 C C . ILE B 1 382 ? -12.375 101.5 32.062 1 94.25 382 ILE B C 1
ATOM 6980 O O . ILE B 1 382 ? -11.562 101.625 32.969 1 94.25 382 ILE B O 1
ATOM 6984 N N . ASP B 1 383 ? -13.117 102.5 31.5 1 93.25 383 ASP B N 1
ATOM 6985 C CA . ASP B 1 383 ? -12.859 103.875 31.844 1 93.25 383 ASP B CA 1
ATOM 6986 C C . ASP B 1 383 ? -13.281 104.188 33.281 1 93.25 383 ASP B C 1
ATOM 6988 O O . ASP B 1 383 ? -14.406 103.875 33.688 1 93.25 383 ASP B O 1
ATOM 6992 N N . HIS B 1 384 ? -12.367 104.812 34 1 89.69 384 HIS B N 1
ATOM 6993 C CA . HIS B 1 384 ? -12.609 105.312 35.344 1 89.69 384 HIS B CA 1
ATOM 6994 C C . HIS B 1 384 ? -13.133 104.188 36.25 1 89.69 384 HIS B C 1
ATOM 6996 O O . HIS B 1 384 ? -14.055 104.438 37.031 1 89.69 384 HIS B O 1
ATOM 7002 N N . PHE B 1 385 ? -12.539 103.062 36.125 1 89.25 385 PHE B N 1
ATOM 7003 C CA . PHE B 1 385 ? -13.031 101.938 36.875 1 89.25 385 PHE B CA 1
ATOM 7004 C C . PHE B 1 385 ? -12.758 102.125 38.344 1 89.25 385 PHE B C 1
ATOM 7006 O O . PHE B 1 385 ? -13.57 101.688 39.188 1 89.25 385 PHE B O 1
ATOM 7013 N N . LYS B 1 386 ? -11.68 102.688 38.656 1 80.25 386 LYS B N 1
ATOM 7014 C CA . LYS B 1 386 ? -11.375 103 40.062 1 80.25 386 LYS B CA 1
ATOM 7015 C C . LYS B 1 386 ? -12.438 103.875 40.688 1 80.25 386 LYS B C 1
ATOM 7017 O O . LYS B 1 386 ? -12.844 103.625 41.844 1 80.25 386 LYS B O 1
ATOM 7022 N N . GLN B 1 387 ? -12.852 104.75 39.938 1 85.19 387 GLN B N 1
ATOM 7023 C CA . GLN B 1 387 ? -13.898 105.688 40.438 1 85.19 387 GLN B CA 1
ATOM 7024 C C . GLN B 1 387 ? -15.203 104.938 40.656 1 85.19 387 GLN B C 1
ATOM 7026 O O . GLN B 1 387 ? -15.938 105.188 41.594 1 85.19 387 GLN B O 1
ATOM 7031 N N . VAL B 1 388 ? -15.469 104 39.812 1 88.06 388 VAL B N 1
ATOM 7032 C CA . VAL B 1 388 ? -16.656 103.188 39.938 1 88.06 388 VAL B CA 1
ATOM 7033 C C . VAL B 1 388 ? -16.562 102.375 41.25 1 88.06 388 VAL B C 1
ATOM 7035 O O . VAL B 1 388 ? -17.531 102.312 42 1 88.06 388 VAL B O 1
ATOM 7038 N N . ASN B 1 389 ? -15.383 101.875 41.5 1 80.06 389 ASN B N 1
ATOM 7039 C CA . ASN B 1 389 ? -15.164 101.062 42.719 1 80.06 389 ASN B CA 1
ATOM 7040 C C . ASN B 1 389 ? -15.258 101.938 43.969 1 80.06 389 ASN B C 1
ATOM 7042 O O . ASN B 1 389 ? -15.859 101.5 44.969 1 80.06 389 ASN B O 1
ATOM 7046 N N . ASP B 1 390 ? -14.727 103 43.812 1 75.62 390 ASP B N 1
ATOM 7047 C CA . ASP B 1 390 ? -14.695 103.938 44.938 1 75.62 390 ASP B CA 1
ATOM 7048 C C . ASP B 1 390 ? -16.094 104.5 45.25 1 75.62 390 ASP B C 1
ATOM 7050 O O . ASP B 1 390 ? -16.438 104.688 46.406 1 75.62 390 ASP B O 1
ATOM 7054 N N . THR B 1 391 ? -16.844 104.688 44.219 1 83.88 391 THR B N 1
ATOM 7055 C CA . THR B 1 391 ? -18.156 105.312 44.375 1 83.88 391 THR B CA 1
ATOM 7056 C C . THR B 1 391 ? -19.219 104.312 44.719 1 83.88 391 THR B C 1
ATOM 7058 O O . THR B 1 391 ? -20.062 104.562 45.594 1 83.88 391 THR B O 1
ATOM 7061 N N . TYR B 1 392 ? -19.125 103.125 44.125 1 83.94 392 TYR B N 1
ATOM 7062 C CA . TYR B 1 392 ? -20.25 102.188 44.25 1 83.94 392 TYR B CA 1
ATOM 7063 C C . TYR B 1 392 ? -19.812 100.938 44.969 1 83.94 392 TYR B C 1
ATOM 7065 O O . TYR B 1 392 ? -20.641 100.062 45.281 1 83.94 392 TYR B O 1
ATOM 7073 N N . GLY B 1 393 ? -18.531 100.75 45.188 1 78.81 393 GLY B N 1
ATOM 7074 C CA . GLY B 1 393 ? -18.031 99.625 45.906 1 78.81 393 GLY B CA 1
ATOM 7075 C C . GLY B 1 393 ? -17.438 98.562 44.969 1 78.81 393 GLY B C 1
ATOM 7076 O O . GLY B 1 393 ? -17.797 98.5 43.812 1 78.81 393 GLY B O 1
ATOM 7077 N N . HIS B 1 394 ? -16.656 97.688 45.531 1 75.62 394 HIS B N 1
ATOM 7078 C CA . HIS B 1 394 ? -15.938 96.625 44.781 1 75.62 394 HIS B CA 1
ATOM 7079 C C . HIS B 1 394 ? -16.875 95.562 44.281 1 75.62 394 HIS B C 1
ATOM 7081 O O . HIS B 1 394 ? -16.641 94.938 43.219 1 75.62 394 HIS B O 1
ATOM 7087 N N . LEU B 1 395 ? -17.875 95.312 44.969 1 79.25 395 LEU B N 1
ATOM 7088 C CA . LEU B 1 395 ? -18.844 94.312 44.531 1 79.25 395 LEU B CA 1
ATOM 7089 C C . LEU B 1 395 ? -19.516 94.688 43.25 1 79.25 395 LEU B C 1
ATOM 7091 O O . LEU B 1 395 ? -19.719 93.875 42.344 1 79.25 395 LEU B O 1
ATOM 7095 N N . LEU B 1 396 ? -19.875 96 43.219 1 82.75 396 LEU B N 1
ATOM 7096 C CA . LEU B 1 396 ? -20.469 96.5 41.969 1 82.75 396 LEU B CA 1
ATOM 7097 C C . LEU B 1 396 ? -19.422 96.5 40.875 1 82.75 396 LEU B C 1
ATOM 7099 O O . LEU B 1 396 ? -19.75 96.25 39.688 1 82.75 396 LEU B O 1
ATOM 7103 N N . GLY B 1 397 ? -18.172 96.812 41.219 1 86.19 397 GLY B N 1
ATOM 7104 C CA . GLY B 1 397 ? -17.094 96.688 40.25 1 86.19 397 GLY B CA 1
ATOM 7105 C C . GLY B 1 397 ? -17 95.312 39.625 1 86.19 397 GLY B C 1
ATOM 7106 O O . GLY B 1 397 ? -16.828 95.188 38.438 1 86.19 397 GLY B O 1
ATOM 7107 N N . ASP B 1 398 ? -17.172 94.375 40.469 1 83.12 398 ASP B N 1
ATOM 7108 C CA . ASP B 1 398 ? -17.141 93 40 1 83.12 398 ASP B CA 1
ATOM 7109 C C . ASP B 1 398 ? -18.312 92.75 39.031 1 83.12 398 ASP B C 1
ATOM 7111 O O . ASP B 1 398 ? -18.156 92.062 38.031 1 83.12 398 ASP B O 1
ATOM 7115 N N . GLU B 1 399 ? -19.406 93.188 39.406 1 87.94 399 GLU B N 1
ATOM 7116 C CA . GLU B 1 399 ? -20.578 93.062 38.562 1 87.94 399 GLU B CA 1
ATOM 7117 C C . GLU B 1 399 ? -20.406 93.75 37.219 1 87.94 399 GLU B C 1
ATOM 7119 O O . GLU B 1 399 ? -20.859 93.25 36.188 1 87.94 399 GLU B O 1
ATOM 7124 N N . VAL B 1 400 ? -19.734 94.875 37.25 1 91.62 400 VAL B N 1
ATOM 7125 C CA . VAL B 1 400 ? -19.453 95.625 36.031 1 91.62 400 VAL B CA 1
ATOM 7126 C C . VAL B 1 400 ? -18.516 94.75 35.156 1 91.62 400 VAL B C 1
ATOM 7128 O O . VAL B 1 400 ? -18.766 94.625 33.938 1 91.62 400 VAL B O 1
ATOM 7131 N N . LEU B 1 401 ? -17.547 94.25 35.75 1 91.5 401 LEU B N 1
ATOM 7132 C CA . LEU B 1 401 ? -16.609 93.438 35 1 91.5 401 LEU B CA 1
ATOM 7133 C C . LEU B 1 401 ? -17.297 92.25 34.375 1 91.5 401 LEU B C 1
ATOM 7135 O O . LEU B 1 401 ? -17.047 91.875 33.188 1 91.5 401 LEU B O 1
ATOM 7139 N N . LYS B 1 402 ? -18.156 91.625 35.125 1 91 402 LYS B N 1
ATOM 7140 C CA . LYS B 1 402 ? -18.906 90.438 34.625 1 91 402 LYS B CA 1
ATOM 7141 C C . LYS B 1 402 ? -19.812 90.875 33.438 1 91 402 LYS B C 1
ATOM 7143 O O . LYS B 1 402 ? -19.875 90.125 32.438 1 91 402 LYS B O 1
ATOM 7148 N N . ALA B 1 403 ? -20.438 91.938 33.656 1 92.38 403 ALA B N 1
ATOM 7149 C CA . ALA B 1 403 ? -21.375 92.375 32.625 1 92.38 403 ALA B CA 1
ATOM 7150 C C . ALA B 1 403 ? -20.625 92.75 31.359 1 92.38 403 ALA B C 1
ATOM 7152 O O . ALA B 1 403 ? -21.078 92.438 30.25 1 92.38 403 ALA B O 1
ATOM 7153 N N . VAL B 1 404 ? -19.562 93.5 31.5 1 93.5 404 VAL B N 1
ATOM 7154 C CA . VAL B 1 404 ? -18.766 93.875 30.344 1 93.5 404 VAL B CA 1
ATOM 7155 C C . VAL B 1 404 ? -18.281 92.625 29.594 1 93.5 404 VAL B C 1
ATOM 7157 O O . VAL B 1 404 ? -18.344 92.562 28.359 1 93.5 404 VAL B O 1
ATOM 7160 N N . SER B 1 405 ? -17.828 91.688 30.344 1 92.69 405 SER B N 1
ATOM 7161 C CA . SER B 1 405 ? -17.312 90.438 29.75 1 92.69 405 SER B CA 1
ATOM 7162 C C . SER B 1 405 ? -18.422 89.688 29.016 1 92.69 405 SER B C 1
ATOM 7164 O O . SER B 1 405 ? -18.188 89.188 27.906 1 92.69 405 SER B O 1
ATOM 7166 N N . LYS B 1 406 ? -19.547 89.562 29.641 1 91 406 LYS B N 1
ATOM 7167 C CA . LYS B 1 406 ? -20.688 88.875 29.031 1 91 406 LYS B CA 1
ATOM 7168 C C . LYS B 1 406 ? -21.109 89.562 27.734 1 91 406 LYS B C 1
ATOM 7170 O O . LYS B 1 406 ? -21.344 88.938 26.719 1 91 406 LYS B O 1
ATOM 7175 N N . LEU B 1 407 ? -21.172 90.875 27.781 1 91.69 407 LEU B N 1
ATOM 7176 C CA . LEU B 1 407 ? -21.547 91.688 26.609 1 91.69 407 LEU B CA 1
ATOM 7177 C C . LEU B 1 407 ? -20.516 91.5 25.484 1 91.69 407 LEU B C 1
ATOM 7179 O O . LEU B 1 407 ? -20.891 91.438 24.312 1 91.69 407 LEU B O 1
ATOM 7183 N N . GLY B 1 408 ? -19.297 91.438 25.797 1 92.31 408 GLY B N 1
ATOM 7184 C CA . GLY B 1 408 ? -18.266 91.125 24.812 1 92.31 408 GLY B CA 1
ATOM 7185 C C . GLY B 1 408 ? -18.438 89.812 24.094 1 92.31 408 GLY B C 1
ATOM 7186 O O . GLY B 1 408 ? -18.297 89.75 22.875 1 92.31 408 GLY B O 1
ATOM 7187 N N . GLY B 1 409 ? -18.672 88.812 24.922 1 88.44 409 GLY B N 1
ATOM 7188 C CA . GLY B 1 409 ? -18.922 87.5 24.328 1 88.44 409 GLY B CA 1
ATOM 7189 C C . GLY B 1 409 ? -20.078 87.5 23.344 1 88.44 409 GLY B C 1
ATOM 7190 O O . GLY B 1 409 ? -20 86.875 22.281 1 88.44 409 GLY B O 1
ATOM 7191 N N . GLU B 1 410 ? -21.109 88.188 23.703 1 86.94 410 GLU B N 1
ATOM 7192 C CA . GLU B 1 410 ? -22.297 88.25 22.844 1 86.94 410 GLU B CA 1
ATOM 7193 C C . GLU B 1 410 ? -22 89.125 21.609 1 86.94 410 GLU B C 1
ATOM 7195 O O . GLU B 1 410 ? -22.469 88.812 20.516 1 86.94 410 GLU B O 1
ATOM 7200 N N . ALA B 1 411 ? -21.25 90.188 21.734 1 88.5 411 ALA B N 1
ATOM 7201 C CA . ALA B 1 411 ? -20.984 91.125 20.656 1 88.5 411 ALA B CA 1
ATOM 7202 C C . ALA B 1 411 ? -19.969 90.562 19.672 1 88.5 411 ALA B C 1
ATOM 7204 O O . ALA B 1 411 ? -20.094 90.75 18.453 1 88.5 411 ALA B O 1
ATOM 7205 N N . LEU B 1 412 ? -18.953 89.812 20.125 1 88.56 412 LEU B N 1
ATOM 7206 C CA . LEU B 1 412 ? -17.859 89.312 19.281 1 88.56 412 LEU B CA 1
ATOM 7207 C C . LEU B 1 412 ? -18.109 87.938 18.781 1 88.56 412 LEU B C 1
ATOM 7209 O O . LEU B 1 412 ? -17.562 87.5 17.766 1 88.56 412 LEU B O 1
ATOM 7213 N N . GLY B 1 413 ? -19 87.25 19.438 1 78.62 413 GLY B N 1
ATOM 7214 C CA . GLY B 1 413 ? -19.344 85.875 19.016 1 78.62 413 GLY B CA 1
ATOM 7215 C C . GLY B 1 413 ? -18.266 84.875 19.312 1 78.62 413 GLY B C 1
ATOM 7216 O O . GLY B 1 413 ? -17.266 85.188 19.969 1 78.62 413 GLY B O 1
ATOM 7217 N N . ASN B 1 414 ? -18.422 83.562 18.719 1 76.94 414 ASN B N 1
ATOM 7218 C CA . ASN B 1 414 ? -17.578 82.438 19.016 1 76.94 414 ASN B CA 1
ATOM 7219 C C . ASN B 1 414 ? -16.266 82.5 18.234 1 76.94 414 ASN B C 1
ATOM 7221 O O . ASN B 1 414 ? -15.336 81.75 18.531 1 76.94 414 ASN B O 1
ATOM 7225 N N . SER B 1 415 ? -16.125 83.375 17.344 1 78.62 415 SER B N 1
ATOM 7226 C CA . SER B 1 415 ? -14.93 83.438 16.516 1 78.62 415 SER B CA 1
ATOM 7227 C C . SER B 1 415 ? -13.844 84.25 17.203 1 78.62 415 SER B C 1
ATOM 7229 O O . SER B 1 415 ? -12.68 84.25 16.781 1 78.62 415 SER B O 1
ATOM 7231 N N . ALA B 1 416 ? -14.203 85 18.25 1 84.94 416 ALA B N 1
ATOM 7232 C CA . ALA B 1 416 ? -13.242 85.812 19.016 1 84.94 416 ALA B CA 1
ATOM 7233 C C . ALA B 1 416 ? -12.945 85.188 20.359 1 84.94 416 ALA B C 1
ATOM 7235 O O . ALA B 1 416 ? -13.797 84.5 20.922 1 84.94 416 ALA B O 1
ATOM 7236 N N . GLN B 1 417 ? -11.742 85.375 20.797 1 89.38 417 GLN B N 1
ATOM 7237 C CA . GLN B 1 417 ? -11.367 84.938 22.125 1 89.38 417 GLN B CA 1
ATOM 7238 C C . GLN B 1 417 ? -11.094 86.125 23.047 1 89.38 417 GLN B C 1
ATOM 7240 O O . GLN B 1 417 ? -10.32 87 22.703 1 89.38 417 GLN B O 1
ATOM 7245 N N . ILE B 1 418 ? -11.797 86.125 24.141 1 93.25 418 ILE B N 1
ATOM 7246 C CA . ILE B 1 418 ? -11.695 87.25 25.094 1 93.25 418 ILE B CA 1
ATOM 7247 C C . ILE B 1 418 ? -10.953 86.812 26.344 1 93.25 418 ILE B C 1
ATOM 7249 O O . ILE B 1 418 ? -11.211 85.688 26.859 1 93.25 418 ILE B O 1
ATOM 7253 N N . TYR B 1 419 ? -10.07 87.688 26.797 1 92.38 419 TYR B N 1
ATOM 7254 C CA . TYR B 1 419 ? -9.195 87.375 27.922 1 92.38 419 TYR B CA 1
ATOM 7255 C C . TYR B 1 419 ? -9.242 88.438 28.984 1 92.38 419 TYR B C 1
ATOM 7257 O O . TYR B 1 419 ? -9.359 89.625 28.656 1 92.38 419 TYR B O 1
ATOM 7265 N N . ARG B 1 420 ? -9.203 88.062 30.188 1 89.12 420 ARG B N 1
ATOM 7266 C CA . ARG B 1 420 ? -8.922 89 31.234 1 89.12 420 ARG B CA 1
ATOM 7267 C C . ARG B 1 420 ? -7.426 89.25 31.391 1 89.12 420 ARG B C 1
ATOM 7269 O O . ARG B 1 420 ? -6.707 88.375 31.891 1 89.12 420 ARG B O 1
ATOM 7276 N N . TYR B 1 421 ? -6.895 90.375 30.938 1 84 421 TYR B N 1
ATOM 7277 C CA . TYR B 1 421 ? -5.473 90.688 30.875 1 84 421 TYR B CA 1
ATOM 7278 C C . TYR B 1 421 ? -4.98 91.25 32.219 1 84 421 TYR B C 1
ATOM 7280 O O . TYR B 1 421 ? -3.824 91.062 32.594 1 84 421 TYR B O 1
ATOM 7288 N N . GLY B 1 422 ? -5.824 92 32.906 1 76.06 422 GLY B N 1
ATOM 7289 C CA . GLY B 1 422 ? -5.543 92.562 34.188 1 76.06 422 GLY B CA 1
ATOM 7290 C C . GLY B 1 422 ? -6.785 92.812 35.031 1 76.06 422 GLY B C 1
ATOM 7291 O O . GLY B 1 422 ? -7.793 92.125 34.844 1 76.06 422 GLY B O 1
ATOM 7292 N N . GLY B 1 423 ? -6.676 93.625 36.062 1 75.56 423 GLY B N 1
ATOM 7293 C CA . GLY B 1 423 ? -7.824 93.938 36.875 1 75.56 423 GLY B CA 1
ATOM 7294 C C . GLY B 1 423 ? -9.008 94.438 36.094 1 75.56 423 GLY B C 1
ATOM 7295 O O . GLY B 1 423 ? -10.102 93.875 36.156 1 75.56 423 GLY B O 1
ATOM 7296 N N . GLU B 1 424 ? -8.742 95.562 35.438 1 88.12 424 GLU B N 1
ATOM 7297 C CA . GLU B 1 424 ? -9.797 96.188 34.625 1 88.12 424 GLU B CA 1
ATOM 7298 C C . GLU B 1 424 ? -9.469 96.125 33.125 1 88.12 424 GLU B C 1
ATOM 7300 O O . GLU B 1 424 ? -10.172 96.688 32.312 1 88.12 424 GLU B O 1
ATOM 7305 N N . GLU B 1 425 ? -8.414 95.312 32.812 1 90.62 425 GLU B N 1
ATOM 7306 C CA . GLU B 1 425 ? -7.957 95.25 31.438 1 90.62 425 GLU B CA 1
ATOM 7307 C C . GLU B 1 425 ? -8.398 93.938 30.781 1 90.62 425 GLU B C 1
ATOM 7309 O O . GLU B 1 425 ? -8.367 92.875 31.422 1 90.62 425 GLU B O 1
ATOM 7314 N N . ILE B 1 426 ? -8.938 94.062 29.578 1 94.31 426 ILE B N 1
ATOM 7315 C CA . ILE B 1 426 ? -9.422 92.938 28.781 1 94.31 426 ILE B CA 1
ATOM 7316 C C . ILE B 1 426 ? -8.664 92.875 27.453 1 94.31 426 ILE B C 1
ATOM 7318 O O . ILE B 1 426 ? -8.406 93.938 26.844 1 94.31 426 ILE B O 1
ATOM 7322 N N . ALA B 1 427 ? -8.242 91.75 27.016 1 94.38 427 ALA B N 1
ATOM 7323 C CA . ALA B 1 427 ? -7.633 91.562 25.703 1 94.38 427 ALA B CA 1
ATOM 7324 C C . ALA B 1 427 ? -8.531 90.688 24.812 1 94.38 427 ALA B C 1
ATOM 7326 O O . ALA B 1 427 ? -9.258 89.812 25.297 1 94.38 427 ALA B O 1
ATOM 7327 N N . VAL B 1 428 ? -8.539 90.938 23.562 1 94.75 428 VAL B N 1
ATOM 7328 C CA . VAL B 1 428 ? -9.336 90.188 22.594 1 94.75 428 VAL B CA 1
ATOM 7329 C C . VAL B 1 428 ? -8.453 89.812 21.422 1 94.75 428 VAL B C 1
ATOM 7331 O O . VAL B 1 428 ? -7.719 90.625 20.875 1 94.75 428 VAL B O 1
ATOM 7334 N N . LEU B 1 429 ? -8.469 88.5 21.094 1 91.94 429 LEU B N 1
ATOM 7335 C CA . LEU B 1 429 ? -7.855 88 19.875 1 91.94 429 LEU B CA 1
ATOM 7336 C C . LEU B 1 429 ? -8.914 87.688 18.828 1 91.94 429 LEU B C 1
ATOM 7338 O O . LEU B 1 429 ? -9.852 86.938 19.109 1 91.94 429 LEU B O 1
ATOM 7342 N N . LEU B 1 430 ? -8.812 88.25 17.688 1 90.56 430 LEU B N 1
ATOM 7343 C CA . LEU B 1 430 ? -9.727 88.062 16.578 1 90.56 430 LEU B CA 1
ATOM 7344 C C . LEU B 1 430 ? -8.992 87.438 15.406 1 90.56 430 LEU B C 1
ATOM 7346 O O . LEU B 1 430 ? -8.477 88.125 14.531 1 90.56 430 LEU B O 1
ATOM 7350 N N . PRO B 1 431 ? -9.062 86.062 15.383 1 82.88 431 PRO B N 1
ATOM 7351 C CA . PRO B 1 431 ? -8.406 85.375 14.266 1 82.88 431 PRO B CA 1
ATOM 7352 C C . PRO B 1 431 ? -9.078 85.688 12.922 1 82.88 431 PRO B C 1
ATOM 7354 O O . PRO B 1 431 ? -10.305 85.812 12.852 1 82.88 431 PRO B O 1
ATOM 7357 N N . ARG B 1 432 ? -8.289 85.875 11.844 1 76.69 432 ARG B N 1
ATOM 7358 C CA . ARG B 1 432 ? -8.703 86 10.453 1 76.69 432 ARG B CA 1
ATOM 7359 C C . ARG B 1 432 ? -9.484 87.312 10.242 1 76.69 432 ARG B C 1
ATOM 7361 O O . ARG B 1 432 ? -10.414 87.312 9.438 1 76.69 432 ARG B O 1
ATOM 7368 N N . ASN B 1 433 ? -9.266 88.25 11.086 1 76.56 433 ASN B N 1
ATOM 7369 C CA . ASN B 1 433 ? -9.852 89.562 10.914 1 76.56 433 ASN B CA 1
ATOM 7370 C C . ASN B 1 433 ? -8.812 90.625 10.484 1 76.56 433 ASN B C 1
ATOM 7372 O O . ASN B 1 433 ? -7.676 90.562 10.961 1 76.56 433 ASN B O 1
ATOM 7376 N N . ASP B 1 434 ? -9.203 91.438 9.594 1 81.62 434 ASP B N 1
ATOM 7377 C CA . ASP B 1 434 ? -8.367 92.562 9.273 1 81.62 434 ASP B CA 1
ATOM 7378 C C . ASP B 1 434 ? -8.617 93.75 10.25 1 81.62 434 ASP B C 1
ATOM 7380 O O . ASP B 1 434 ? -9.484 93.625 11.117 1 81.62 434 ASP B O 1
ATOM 7384 N N . LEU B 1 435 ? -7.82 94.75 10.188 1 90.25 435 LEU B N 1
ATOM 7385 C CA . LEU B 1 435 ? -7.848 95.875 11.133 1 90.25 435 LEU B CA 1
ATOM 7386 C C . LEU B 1 435 ? -9.211 96.5 11.133 1 90.25 435 LEU B C 1
ATOM 7388 O O . LEU B 1 435 ? -9.781 96.75 12.195 1 90.25 435 LEU B O 1
ATOM 7392 N N . ASP B 1 436 ? -9.75 96.75 9.969 1 90.44 436 ASP B N 1
ATOM 7393 C CA . ASP B 1 436 ? -11.016 97.5 9.867 1 90.44 436 ASP B CA 1
ATOM 7394 C C . ASP B 1 436 ? -12.164 96.688 10.461 1 90.44 436 ASP B C 1
ATOM 7396 O O . ASP B 1 436 ? -13 97.188 11.195 1 90.44 436 ASP B O 1
ATOM 7400 N N . ALA B 1 437 ? -12.102 95.438 10.133 1 89.62 437 ALA B N 1
ATOM 7401 C CA . ALA B 1 437 ? -13.148 94.562 10.656 1 89.62 437 ALA B CA 1
ATOM 7402 C C . ALA B 1 437 ? -13.047 94.438 12.172 1 89.62 437 ALA B C 1
ATOM 7404 O O . ALA B 1 437 ? -14.062 94.438 12.875 1 89.62 437 ALA B O 1
ATOM 7405 N N . ALA B 1 438 ? -11.883 94.375 12.648 1 93.94 438 ALA B N 1
ATOM 7406 C CA . ALA B 1 438 ? -11.664 94.25 14.086 1 93.94 438 ALA B CA 1
ATOM 7407 C C . ALA B 1 438 ? -12.094 95.5 14.828 1 93.94 438 ALA B C 1
ATOM 7409 O O . ALA B 1 438 ? -12.758 95.438 15.859 1 93.94 438 ALA B O 1
ATOM 7410 N N . VAL B 1 439 ? -11.75 96.625 14.297 1 94.88 439 VAL B N 1
ATOM 7411 C CA . VAL B 1 439 ? -12.117 97.938 14.906 1 94.88 439 VAL B CA 1
ATOM 7412 C C . VAL B 1 439 ? -13.641 98.062 14.945 1 94.88 439 VAL B C 1
ATOM 7414 O O . VAL B 1 439 ? -14.203 98.5 15.945 1 94.88 439 VAL B O 1
ATOM 7417 N N . ALA B 1 440 ? -14.227 97.688 13.898 1 93.31 440 ALA B N 1
ATOM 7418 C CA . ALA B 1 440 ? -15.68 97.812 13.82 1 93.31 440 ALA B CA 1
ATOM 7419 C C . ALA B 1 440 ? -16.344 96.938 14.875 1 93.31 440 ALA B C 1
ATOM 7421 O O . ALA B 1 440 ? -17.328 97.312 15.508 1 93.31 440 ALA B O 1
ATOM 7422 N N . ARG B 1 441 ? -15.844 95.75 15.055 1 93.38 441 ARG B N 1
ATOM 7423 C CA . ARG B 1 441 ? -16.422 94.812 16.016 1 93.38 441 ARG B CA 1
ATOM 7424 C C . ARG B 1 441 ? -16.234 95.312 17.438 1 93.38 441 ARG B C 1
ATOM 7426 O O . ARG B 1 441 ? -17.156 95.25 18.25 1 93.38 441 ARG B O 1
ATOM 7433 N N . ILE B 1 442 ? -15.078 95.812 17.719 1 95.81 442 ILE B N 1
ATOM 7434 C CA . ILE B 1 442 ? -14.797 96.312 19.062 1 95.81 442 ILE B CA 1
ATOM 7435 C C . ILE B 1 442 ? -15.617 97.562 19.312 1 95.81 442 ILE B C 1
ATOM 7437 O O . ILE B 1 442 ? -16.125 97.812 20.406 1 95.81 442 ILE B O 1
ATOM 7441 N N . GLU B 1 443 ? -15.711 98.438 18.266 1 95.25 443 GLU B N 1
ATOM 7442 C CA . GLU B 1 443 ? -16.516 99.625 18.375 1 95.25 443 GLU B CA 1
ATOM 7443 C C . GLU B 1 443 ? -17.984 99.312 18.641 1 95.25 443 GLU B C 1
ATOM 7445 O O . GLU B 1 443 ? -18.656 100 19.391 1 95.25 443 GLU B O 1
ATOM 7450 N N . ARG B 1 444 ? -18.422 98.312 18 1 94 444 ARG B N 1
ATOM 7451 C CA . ARG B 1 444 ? -19.797 97.875 18.25 1 94 444 ARG B CA 1
ATOM 7452 C C . ARG B 1 444 ? -19.984 97.5 19.719 1 94 444 ARG B C 1
ATOM 7454 O O . ARG B 1 444 ? -20.984 97.812 20.328 1 94 444 ARG B O 1
ATOM 7461 N N . TRP B 1 445 ? -19.047 96.75 20.219 1 95.31 445 TRP B N 1
ATOM 7462 C CA . TRP B 1 445 ? -19.062 96.375 21.641 1 95.31 445 TRP B CA 1
ATOM 7463 C C . TRP B 1 445 ? -19.047 97.562 22.531 1 95.31 445 TRP B C 1
ATOM 7465 O O . TRP B 1 445 ? -19.844 97.688 23.469 1 95.31 445 TRP B O 1
ATOM 7475 N N . ARG B 1 446 ? -18.25 98.5 22.203 1 95.31 446 ARG B N 1
ATOM 7476 C CA . ARG B 1 446 ? -18.156 99.75 22.984 1 95.31 446 ARG B CA 1
ATOM 7477 C C . ARG B 1 446 ? -19.5 100.5 23 1 95.31 446 ARG B C 1
ATOM 7479 O O . ARG B 1 446 ? -19.938 100.938 24.062 1 95.31 446 ARG B O 1
ATOM 7486 N N . CYS B 1 447 ? -20.094 100.625 21.875 1 94.06 447 CYS B N 1
ATOM 7487 C CA . CYS B 1 447 ? -21.359 101.312 21.75 1 94.06 447 CYS B CA 1
ATOM 7488 C C . CYS B 1 447 ? -22.469 100.625 22.562 1 94.06 447 CYS B C 1
ATOM 7490 O O . CYS B 1 447 ? -23.266 101.312 23.203 1 94.06 447 CYS B O 1
ATOM 7492 N N . ILE B 1 448 ? -22.453 99.375 22.516 1 93.94 448 ILE B N 1
ATOM 7493 C CA . ILE B 1 448 ? -23.453 98.625 23.25 1 93.94 448 ILE B CA 1
ATOM 7494 C C . ILE B 1 448 ? -23.266 98.875 24.75 1 93.94 448 ILE B C 1
ATOM 7496 O O . ILE B 1 448 ? -24.25 99 25.484 1 93.94 448 ILE B O 1
ATOM 7500 N N . LEU B 1 449 ? -22.078 98.875 25.172 1 93.69 449 LEU B N 1
ATOM 7501 C CA . LEU B 1 449 ? -21.797 99.062 26.594 1 93.69 449 LEU B CA 1
ATOM 7502 C C . LEU B 1 449 ? -22.188 100.5 27.016 1 93.69 449 LEU B C 1
ATOM 7504 O O . LEU B 1 449 ? -22.766 100.688 28.094 1 93.69 449 LEU B O 1
ATOM 7508 N N . GLU B 1 450 ? -21.922 101.375 26.172 1 92.06 450 GLU B N 1
ATOM 7509 C CA . GLU B 1 450 ? -22.219 102.812 26.469 1 92.06 450 GLU B CA 1
ATOM 7510 C C . GLU B 1 450 ? -23.719 103 26.641 1 92.06 450 GLU B C 1
ATOM 7512 O O . GLU B 1 450 ? -24.141 103.875 27.438 1 92.06 450 GLU B O 1
ATOM 7517 N N . THR B 1 451 ? -24.484 102.375 25.938 1 90.12 451 THR B N 1
ATOM 7518 C CA . THR B 1 451 ? -25.922 102.562 25.938 1 90.12 451 THR B CA 1
ATOM 7519 C C . THR B 1 451 ? -26.609 101.688 26.953 1 90.12 451 THR B C 1
ATOM 7521 O O . THR B 1 451 ? -27.828 101.75 27.141 1 90.12 451 THR B O 1
ATOM 7524 N N . ARG B 1 452 ? -25.859 100.875 27.547 1 89.75 452 ARG B N 1
ATOM 7525 C CA . ARG B 1 452 ? -26.438 99.938 28.516 1 89.75 452 ARG B CA 1
ATOM 7526 C C . ARG B 1 452 ? -26.938 100.688 29.75 1 89.75 452 ARG B C 1
ATOM 7528 O O . ARG B 1 452 ? -26.25 101.562 30.25 1 89.75 452 ARG B O 1
ATOM 7535 N N . LEU B 1 453 ? -28.125 100.312 30.188 1 87.94 453 LEU B N 1
ATOM 7536 C CA . LEU B 1 453 ? -28.688 100.875 31.406 1 87.94 453 LEU B CA 1
ATOM 7537 C C . LEU B 1 453 ? -28.312 100 32.625 1 87.94 453 LEU B C 1
ATOM 7539 O O . LEU B 1 453 ? -28.391 98.812 32.562 1 87.94 453 LEU B O 1
ATOM 7543 N N . TRP B 1 454 ? -27.797 100.688 33.625 1 88.5 454 TRP B N 1
ATOM 7544 C CA . TRP B 1 454 ? -27.406 100 34.875 1 88.5 454 TRP B CA 1
ATOM 7545 C C . TRP B 1 454 ? -28.453 100.25 35.969 1 88.5 454 TRP B C 1
ATOM 7547 O O . TRP B 1 454 ? -29.281 101.125 35.844 1 88.5 454 TRP B O 1
ATOM 7557 N N . ARG B 1 455 ? -28.469 99.375 36.906 1 84.62 455 ARG B N 1
ATOM 7558 C CA . ARG B 1 455 ? -29.422 99.5 38.031 1 84.62 455 ARG B CA 1
ATOM 7559 C C . ARG B 1 455 ? -29.188 100.75 38.812 1 84.62 455 ARG B C 1
ATOM 7561 O O . ARG B 1 455 ? -30.125 101.438 39.25 1 84.62 455 ARG B O 1
ATOM 7568 N N . GLU B 1 456 ? -27.922 101.062 38.875 1 83.44 456 GLU B N 1
ATOM 7569 C CA . GLU B 1 456 ? -27.562 102.312 39.531 1 83.44 456 GLU B CA 1
ATOM 7570 C C . GLU B 1 456 ? -27.766 103.5 38.594 1 83.44 456 GLU B C 1
ATOM 7572 O O . GLU B 1 456 ? -27.156 103.562 37.5 1 83.44 456 GLU B O 1
ATOM 7577 N N . ARG B 1 457 ? -28.719 104.438 38.781 1 79.62 457 ARG B N 1
ATOM 7578 C CA . ARG B 1 457 ? -29.219 105.438 37.875 1 79.62 457 ARG B CA 1
ATOM 7579 C C . ARG B 1 457 ? -28.078 106.312 37.375 1 79.62 457 ARG B C 1
ATOM 7581 O O . ARG B 1 457 ? -28.078 106.75 36.188 1 79.62 457 ARG B O 1
ATOM 7588 N N . ASP B 1 458 ? -26.984 106.625 38.156 1 82.88 458 ASP B N 1
ATOM 7589 C CA . ASP B 1 458 ? -25.953 107.562 37.75 1 82.88 458 ASP B CA 1
ATOM 7590 C C . ASP B 1 458 ? -24.703 106.812 37.281 1 82.88 458 ASP B C 1
ATOM 7592 O O . ASP B 1 458 ? -23.672 107.438 37 1 82.88 458 ASP B O 1
ATOM 7596 N N . LEU B 1 459 ? -24.891 105.5 37 1 89 459 LEU B N 1
ATOM 7597 C CA . LEU B 1 459 ? -23.719 104.75 36.625 1 89 459 LEU B CA 1
ATOM 7598 C C . LEU B 1 459 ? -23.594 104.688 35.125 1 89 459 LEU B C 1
ATOM 7600 O O . LEU B 1 459 ? -24.562 104.312 34.438 1 89 459 LEU B O 1
ATOM 7604 N N . LYS B 1 460 ? -22.562 105.188 34.562 1 89.5 460 LYS B N 1
ATOM 7605 C CA . LYS B 1 460 ? -22.203 105.062 33.156 1 89.5 460 LYS B CA 1
ATOM 7606 C C . LYS B 1 460 ? -20.828 104.375 33 1 89.5 460 LYS B C 1
ATOM 7608 O O . LYS B 1 460 ? -19.859 104.812 33.625 1 89.5 460 LYS B O 1
ATOM 7613 N N . VAL B 1 461 ? -20.812 103.312 32.312 1 93.94 461 VAL B N 1
ATOM 7614 C CA . VAL B 1 461 ? -19.562 102.562 32.094 1 93.94 461 VAL B CA 1
ATOM 7615 C C . VAL B 1 461 ? -19.172 102.625 30.625 1 93.94 461 VAL B C 1
ATOM 7617 O O . VAL B 1 461 ? -20 102.375 29.75 1 93.94 461 VAL B O 1
ATOM 7620 N N . THR B 1 462 ? -18.016 103.125 30.344 1 94.38 462 THR B N 1
ATOM 7621 C CA . THR B 1 462 ? -17.438 103.125 29 1 94.38 462 THR B CA 1
ATOM 7622 C C . THR B 1 462 ? -16.047 102.438 29.031 1 94.38 462 THR B C 1
ATOM 7624 O O . THR B 1 462 ? -15.484 102.25 30.094 1 94.38 462 THR B O 1
ATOM 7627 N N . PHE B 1 463 ? -15.664 102 27.922 1 94.69 463 PHE B N 1
ATOM 7628 C CA . PHE B 1 463 ? -14.289 101.5 27.859 1 94.69 463 PHE B CA 1
ATOM 7629 C C . PHE B 1 463 ? -13.547 102.125 26.672 1 94.69 463 PHE B C 1
ATOM 7631 O O . PHE B 1 463 ? -14.172 102.688 25.766 1 94.69 463 PHE B O 1
ATOM 7638 N N . SER B 1 464 ? -12.227 102.25 26.75 1 95.94 464 SER B N 1
ATOM 7639 C CA . SER B 1 464 ? -11.32 102.625 25.672 1 95.94 464 SER B CA 1
ATOM 7640 C C . SER B 1 464 ? -10.539 101.438 25.156 1 95.94 464 SER B C 1
ATOM 7642 O O . SER B 1 464 ? -10.219 100.5 25.906 1 95.94 464 SER B O 1
ATOM 7644 N N . ALA B 1 465 ? -10.344 101.438 23.859 1 96.12 465 ALA B N 1
ATOM 7645 C CA . ALA B 1 465 ? -9.703 100.25 23.25 1 96.12 465 ALA B CA 1
ATOM 7646 C C . ALA B 1 465 ? -8.648 100.688 22.234 1 96.12 465 ALA B C 1
ATOM 7648 O O . ALA B 1 465 ? -8.781 101.688 21.578 1 96.12 465 ALA B O 1
ATOM 7649 N N . GLY B 1 466 ? -7.516 99.875 22.172 1 95.56 466 GLY B N 1
ATOM 7650 C CA . GLY B 1 466 ? -6.5 99.938 21.125 1 95.56 466 GLY B CA 1
ATOM 7651 C C . GLY B 1 466 ? -6.449 98.688 20.312 1 95.56 466 GLY B C 1
ATOM 7652 O O . GLY B 1 466 ? -6.277 97.562 20.844 1 95.56 466 GLY B O 1
ATOM 7653 N N . VAL B 1 467 ? -6.684 98.812 19.016 1 95.62 467 VAL B N 1
ATOM 7654 C CA . VAL B 1 467 ? -6.734 97.625 18.125 1 95.62 467 VAL B CA 1
ATOM 7655 C C . VAL B 1 467 ? -5.582 97.688 17.125 1 95.62 467 VAL B C 1
ATOM 7657 O O . VAL B 1 467 ? -5.305 98.75 16.562 1 95.62 467 VAL B O 1
ATOM 7660 N N . THR B 1 468 ? -4.887 96.5 17.016 1 93.44 468 THR B N 1
ATOM 7661 C CA . THR B 1 468 ? -3.787 96.5 16.062 1 93.44 468 THR B CA 1
ATOM 7662 C C . THR B 1 468 ? -3.686 95.125 15.414 1 93.44 468 THR B C 1
ATOM 7664 O O . THR B 1 468 ? -4.344 94.125 15.844 1 93.44 468 THR B O 1
ATOM 7667 N N . THR B 1 469 ? -3.021 94.938 14.289 1 91.44 469 THR B N 1
ATOM 7668 C CA . THR B 1 469 ? -2.729 93.75 13.578 1 91.44 469 THR B CA 1
ATOM 7669 C C . THR B 1 469 ? -1.223 93.5 13.438 1 91.44 469 THR B C 1
ATOM 7671 O O . THR B 1 469 ? -0.458 94.5 13.445 1 91.44 469 THR B O 1
ATOM 7674 N N . PRO B 1 470 ? -0.868 92.188 13.508 1 81.69 470 PRO B N 1
ATOM 7675 C CA . PRO B 1 470 ? 0.567 91.938 13.336 1 81.69 470 PRO B CA 1
ATOM 7676 C C . PRO B 1 470 ? 1.105 92.5 12.016 1 81.69 470 PRO B C 1
ATOM 7678 O O . PRO B 1 470 ? 0.415 92.438 11 1 81.69 470 PRO B O 1
ATOM 7681 N N . ASN B 1 471 ? 2.189 93.312 12.133 1 74 471 ASN B N 1
ATOM 7682 C CA . ASN B 1 471 ? 2.865 93.812 10.922 1 74 471 ASN B CA 1
ATOM 7683 C C . ASN B 1 471 ? 3.996 92.812 10.523 1 74 471 ASN B C 1
ATOM 7685 O O . ASN B 1 471 ? 4.52 92.125 11.367 1 74 471 ASN B O 1
ATOM 7689 N N . ASN B 1 472 ? 4.117 92.312 9.25 1 64.25 472 ASN B N 1
ATOM 7690 C CA . ASN B 1 472 ? 5.098 91.375 8.68 1 64.25 472 ASN B CA 1
ATOM 7691 C C . ASN B 1 472 ? 6.512 91.688 9.156 1 64.25 472 ASN B C 1
ATOM 7693 O O . ASN B 1 472 ? 7.488 91.188 8.602 1 64.25 472 ASN B O 1
ATOM 7697 N N . GLN B 1 473 ? 6.656 92.5 10.227 1 59.38 473 GLN B N 1
ATOM 7698 C CA . GLN B 1 473 ? 8.031 92.75 10.625 1 59.38 473 GLN B CA 1
ATOM 7699 C C . GLN B 1 473 ? 8.469 91.875 11.781 1 59.38 473 GLN B C 1
ATOM 7701 O O . GLN B 1 473 ? 7.652 91.5 12.633 1 59.38 473 GLN B O 1
ATOM 7706 N N . GLU B 1 474 ? 9.602 91.25 11.75 1 56.69 474 GLU B N 1
ATOM 7707 C CA . GLU B 1 474 ? 10.227 90.25 12.633 1 56.69 474 GLU B CA 1
ATOM 7708 C C . GLU B 1 474 ? 10.102 90.625 14.094 1 56.69 474 GLU B C 1
ATOM 7710 O O . GLU B 1 474 ? 9.898 89.812 14.969 1 56.69 474 GLU B O 1
ATOM 7715 N N . ASP B 1 475 ? 10.359 92 14.438 1 52.91 475 ASP B N 1
ATOM 7716 C CA . ASP B 1 475 ? 10.492 92.5 15.812 1 52.91 475 ASP B CA 1
ATOM 7717 C C . ASP B 1 475 ? 9.211 93.188 16.281 1 52.91 475 ASP B C 1
ATOM 7719 O O . ASP B 1 475 ? 9.242 94 17.203 1 52.91 475 ASP B O 1
ATOM 7723 N N . ASP B 1 476 ? 8.109 92.812 15.867 1 62.88 476 ASP B N 1
ATOM 7724 C CA . ASP B 1 476 ? 6.871 93.562 16.125 1 62.88 476 ASP B CA 1
ATOM 7725 C C . ASP B 1 476 ? 6.27 93.188 17.469 1 62.88 476 ASP B C 1
ATOM 7727 O O . ASP B 1 476 ? 5.969 92 17.688 1 62.88 476 ASP B O 1
ATOM 7731 N N . ASP B 1 477 ? 6.473 94.062 18.422 1 75.94 477 ASP B N 1
ATOM 7732 C CA . ASP B 1 477 ? 5.793 93.875 19.703 1 75.94 477 ASP B CA 1
ATOM 7733 C C . ASP B 1 477 ? 4.328 94.312 19.609 1 75.94 477 ASP B C 1
ATOM 7735 O O . ASP B 1 477 ? 3.99 95.438 19.922 1 75.94 477 ASP B O 1
ATOM 7739 N N . ILE B 1 478 ? 3.525 93.562 19.141 1 86.19 478 ILE B N 1
ATOM 7740 C CA . ILE B 1 478 ? 2.111 93.812 18.875 1 86.19 478 ILE B CA 1
ATOM 7741 C C . ILE B 1 478 ? 1.408 94.188 20.172 1 86.19 478 ILE B C 1
ATOM 7743 O O . ILE B 1 478 ? 0.513 95.062 20.141 1 86.19 478 ILE B O 1
ATOM 7747 N N . LEU B 1 479 ? 1.861 93.75 21.234 1 85.44 479 LEU B N 1
ATOM 7748 C CA . LEU B 1 479 ? 1.256 94.062 22.516 1 85.44 479 LEU B CA 1
ATOM 7749 C C . LEU B 1 479 ? 1.552 95.562 22.891 1 85.44 479 LEU B C 1
ATOM 7751 O O . LEU B 1 479 ? 0.673 96.25 23.391 1 85.44 479 LEU B O 1
ATOM 7755 N N . GLN B 1 480 ? 2.691 95.938 22.609 1 82.25 480 GLN B N 1
ATOM 7756 C CA . GLN B 1 480 ? 3.072 97.312 22.891 1 82.25 480 GLN B CA 1
ATOM 7757 C C . GLN B 1 480 ? 2.312 98.25 21.984 1 82.25 480 GLN B C 1
ATOM 7759 O O . GLN B 1 480 ? 1.879 99.312 22.438 1 82.25 480 GLN B O 1
ATOM 7764 N N . ARG B 1 481 ? 2.184 97.938 20.828 1 88.56 481 ARG B N 1
ATOM 7765 C CA . ARG B 1 481 ? 1.452 98.812 19.891 1 88.56 481 ARG B CA 1
ATOM 7766 C C . ARG B 1 481 ? -0.012 98.938 20.312 1 88.56 481 ARG B C 1
ATOM 7768 O O . ARG B 1 481 ? -0.581 100 20.281 1 88.56 481 ARG B O 1
ATOM 7775 N N . ALA B 1 482 ? -0.534 97.875 20.703 1 92.31 482 ALA B N 1
ATOM 7776 C CA . ALA B 1 482 ? -1.918 97.875 21.172 1 92.31 482 ALA B CA 1
ATOM 7777 C C . ALA B 1 482 ? -2.051 98.688 22.438 1 92.31 482 ALA B C 1
ATOM 7779 O O . ALA B 1 482 ? -3.014 99.438 22.609 1 92.31 482 ALA B O 1
ATOM 7780 N N . ASP B 1 483 ? -1.104 98.562 23.281 1 84.81 483 ASP B N 1
ATOM 7781 C CA . ASP B 1 483 ? -1.086 99.312 24.531 1 84.81 483 ASP B CA 1
ATOM 7782 C C . ASP B 1 483 ? -0.936 100.812 24.266 1 84.81 483 ASP B C 1
ATOM 7784 O O . ASP B 1 483 ? -1.57 101.625 24.938 1 84.81 483 ASP B O 1
ATOM 7788 N N . ASP B 1 484 ? -0.099 101.125 23.281 1 86.31 484 ASP B N 1
ATOM 7789 C CA . ASP B 1 484 ? 0.084 102.5 22.906 1 86.31 484 ASP B CA 1
ATOM 7790 C C . ASP B 1 484 ? -1.215 103.062 22.359 1 86.31 484 ASP B C 1
ATOM 7792 O O . ASP B 1 484 ? -1.56 104.25 22.688 1 86.31 484 ASP B O 1
ATOM 7796 N N . LEU B 1 485 ? -1.845 102.375 21.625 1 93.38 485 LEU B N 1
ATOM 7797 C CA . LEU B 1 485 ? -3.111 102.812 21.062 1 93.38 485 LEU B CA 1
ATOM 7798 C C . LEU B 1 485 ? -4.164 103 22.156 1 93.38 485 LEU B C 1
ATOM 7800 O O . LEU B 1 485 ? -4.953 103.938 22.125 1 93.38 485 LEU B O 1
ATOM 7804 N N . LEU B 1 486 ? -4.176 102.125 23.078 1 92.62 486 LEU B N 1
ATOM 7805 C CA . LEU B 1 486 ? -5.074 102.188 24.219 1 92.62 486 LEU B CA 1
ATOM 7806 C C . LEU B 1 486 ? -4.781 103.438 25.031 1 92.62 486 LEU B C 1
ATOM 7808 O O . LEU B 1 486 ? -5.699 104.188 25.438 1 92.62 486 LEU B O 1
ATOM 7812 N N . TYR B 1 487 ? -3.533 103.75 25.234 1 85.69 487 TYR B N 1
ATOM 7813 C CA . TYR B 1 487 ? -3.115 104.938 25.953 1 85.69 487 TYR B CA 1
ATOM 7814 C C . TYR B 1 487 ? -3.57 106.188 25.25 1 85.69 487 TYR B C 1
ATOM 7816 O O . TYR B 1 487 ? -4.059 107.125 25.875 1 85.69 487 TYR B O 1
ATOM 7824 N N . ARG B 1 488 ? -3.43 106.25 24 1 91.5 488 ARG B N 1
ATOM 7825 C CA . ARG B 1 488 ? -3.875 107.375 23.203 1 91.5 488 ARG B CA 1
ATOM 7826 C C . ARG B 1 488 ? -5.387 107.562 23.297 1 91.5 488 ARG B C 1
ATOM 7828 O O . ARG B 1 488 ? -5.887 108.688 23.375 1 91.5 488 ARG B O 1
ATOM 7835 N N . ALA B 1 489 ? -6.062 106.5 23.297 1 94.31 489 ALA B N 1
ATOM 7836 C CA . ALA B 1 489 ? -7.52 106.562 23.406 1 94.31 489 ALA B CA 1
ATOM 7837 C C . ALA B 1 489 ? -7.938 107.125 24.75 1 94.31 489 ALA B C 1
ATOM 7839 O O . ALA B 1 489 ? -8.898 107.938 24.797 1 94.31 489 ALA B O 1
ATOM 7840 N N . LYS B 1 490 ? -7.227 106.812 25.781 1 90.31 490 LYS B N 1
ATOM 7841 C CA . LYS B 1 490 ? -7.5 107.375 27.094 1 90.31 490 LYS B CA 1
ATOM 7842 C C . LYS B 1 490 ? -7.18 108.875 27.156 1 90.31 490 LYS B C 1
ATOM 7844 O O . LYS B 1 490 ? -7.934 109.625 27.734 1 90.31 490 LYS B O 1
ATOM 7849 N N . GLU B 1 491 ? -6.207 109.312 26.438 1 88.06 491 GLU B N 1
ATOM 7850 C CA . GLU B 1 491 ? -5.766 110.688 26.438 1 88.06 491 GLU B CA 1
ATOM 7851 C C . GLU B 1 491 ? -6.676 111.562 25.578 1 88.06 491 GLU B C 1
ATOM 7853 O O . GLU B 1 491 ? -6.871 112.75 25.875 1 88.06 491 GLU B O 1
ATOM 7858 N N . GLU B 1 492 ? -7.184 111 24.625 1 91.38 492 GLU B N 1
ATOM 7859 C CA . GLU B 1 492 ? -7.996 111.75 23.672 1 91.38 492 GLU B CA 1
ATOM 7860 C C . GLU B 1 492 ? -9.453 111.812 24.125 1 91.38 492 GLU B C 1
ATOM 7862 O O . GLU B 1 492 ? -10.344 112.125 23.328 1 91.38 492 GLU B O 1
ATOM 7867 N N . GLY B 1 493 ? -9.766 111.5 25.375 1 88.56 493 GLY B N 1
ATOM 7868 C CA . GLY B 1 493 ? -11.102 111.75 25.891 1 88.56 493 GLY B CA 1
ATOM 7869 C C . GLY B 1 493 ? -11.805 110.5 26.359 1 88.56 493 GLY B C 1
ATOM 7870 O O . GLY B 1 493 ? -12.914 110.562 26.875 1 88.56 493 GLY B O 1
ATOM 7871 N N . ARG B 1 494 ? -11.211 109.375 26.234 1 92.56 494 ARG B N 1
ATOM 7872 C CA . ARG B 1 494 ? -11.75 108.062 26.672 1 92.56 494 ARG B CA 1
ATOM 7873 C C . ARG B 1 494 ? -13.023 107.75 25.906 1 92.56 494 ARG B C 1
ATOM 7875 O O . ARG B 1 494 ? -13.461 108.5 25.047 1 92.56 494 ARG B O 1
ATOM 7882 N N . ASN B 1 495 ? -13.484 106.562 25.984 1 94.81 495 ASN B N 1
ATOM 7883 C CA . ASN B 1 495 ? -14.703 106.062 25.328 1 94.81 495 ASN B CA 1
ATOM 7884 C C . ASN B 1 495 ? -14.555 106.062 23.812 1 94.81 495 ASN B C 1
ATOM 7886 O O . ASN B 1 495 ? -15.391 106.625 23.109 1 94.81 495 ASN B O 1
ATOM 7890 N N . ARG B 1 496 ? -13.469 105.562 23.359 1 94.31 496 ARG B N 1
ATOM 7891 C CA . ARG B 1 496 ? -13.227 105.438 21.922 1 94.31 496 ARG B CA 1
ATOM 7892 C C . ARG B 1 496 ? -12.344 104.25 21.578 1 94.31 496 ARG B C 1
ATOM 7894 O O . ARG B 1 496 ? -11.641 103.75 22.453 1 94.31 496 ARG B O 1
ATOM 7901 N N . THR B 1 497 ? -12.43 103.812 20.406 1 95.75 497 THR B N 1
ATOM 7902 C CA . THR B 1 497 ? -11.609 102.75 19.859 1 95.75 497 THR B CA 1
ATOM 7903 C C . THR B 1 497 ? -10.641 103.312 18.812 1 95.75 497 THR B C 1
ATOM 7905 O O . THR B 1 497 ? -11.055 103.938 17.844 1 95.75 497 THR B O 1
ATOM 7908 N N . LEU B 1 498 ? -9.336 103.125 19.078 1 94.81 498 LEU B N 1
ATOM 7909 C CA . LEU B 1 498 ? -8.328 103.5 18.109 1 94.81 498 LEU B CA 1
ATOM 7910 C C . LEU B 1 498 ? -7.656 102.312 17.469 1 94.81 498 LEU B C 1
ATOM 7912 O O . LEU B 1 498 ? -7.348 101.312 18.141 1 94.81 498 LEU B O 1
ATOM 7916 N N . GLY B 1 499 ? -7.594 102.312 16.188 1 93.5 499 GLY B N 1
ATOM 7917 C CA . GLY B 1 499 ? -6.961 101.188 15.438 1 93.5 499 GLY B CA 1
ATOM 7918 C C . GLY B 1 499 ? -5.797 101.688 14.586 1 93.5 499 GLY B C 1
ATOM 7919 O O . GLY B 1 499 ? -5.844 102.75 14.008 1 93.5 499 GLY B O 1
ATOM 7920 N N . ALA B 1 500 ? -4.711 101 14.656 1 85.19 500 ALA B N 1
ATOM 7921 C CA . ALA B 1 500 ? -3.596 101.312 13.742 1 85.19 500 ALA B CA 1
ATOM 7922 C C . ALA B 1 500 ? -2.809 100 13.461 1 85.19 500 ALA B C 1
ATOM 7924 O O . ALA B 1 500 ? -2.771 99.125 14.289 1 85.19 500 ALA B O 1
#

Solvent-accessible surface area (backbone atoms only — not comparable to full-atom values): 52387 Å² total; per-residue (Å²): 127,69,70,64,59,64,61,56,72,46,46,73,46,40,50,52,47,34,50,50,49,43,53,51,49,47,51,53,50,48,50,51,46,51,51,48,53,38,52,52,43,47,50,50,52,51,49,50,51,44,47,50,38,50,30,50,44,44,38,44,42,58,58,43,50,47,47,52,50,47,35,53,52,53,47,50,59,65,44,45,67,45,64,72,52,40,66,72,42,67,67,47,36,52,39,47,48,51,45,44,70,50,36,67,48,41,68,37,40,36,37,22,19,74,88,15,49,50,49,47,44,68,82,81,73,86,53,89,48,29,65,74,40,80,56,40,78,32,69,83,56,70,66,100,58,75,40,68,46,68,79,40,63,36,90,88,78,54,46,78,40,36,36,41,16,38,64,38,48,33,92,86,65,47,78,37,30,22,39,29,30,35,48,26,46,63,65,65,8,51,52,55,52,68,44,75,58,71,76,72,40,47,64,37,28,26,39,73,76,14,32,21,52,32,28,43,54,60,85,49,46,71,32,81,69,47,60,42,76,59,50,72,71,50,70,84,42,72,53,72,49,75,40,74,89,79,44,26,38,35,29,37,31,38,44,85,82,55,61,35,32,36,36,36,40,27,44,46,66,46,54,48,47,68,38,47,58,73,44,51,64,53,48,52,50,52,51,53,52,50,49,49,49,51,50,34,47,52,52,37,51,52,46,52,53,48,53,52,44,50,52,36,41,66,68,37,75,82,62,76,76,80,82,55,53,75,64,47,37,51,50,45,50,54,46,47,50,49,45,51,51,48,49,51,49,56,73,30,30,32,88,84,52,65,29,29,17,46,69,43,43,53,52,51,52,49,47,35,61,72,65,64,51,59,33,22,40,32,34,34,36,50,51,65,47,67,56,46,25,71,74,66,30,61,68,53,42,49,51,48,50,29,50,52,45,51,48,42,47,69,59,56,38,90,69,38,47,54,22,41,62,49,95,63,28,34,32,36,42,30,63,77,34,52,61,68,59,45,43,50,48,52,43,51,38,43,53,53,47,54,69,51,83,52,93,53,84,88,56,78,56,39,39,17,22,2,30,24,48,76,59,100,51,95,84,63,56,57,66,57,53,12,50,52,32,22,52,49,20,51,71,74,68,37,64,36,72,34,66,99,126,70,67,65,60,64,61,54,73,47,48,76,44,40,49,54,47,33,50,49,50,44,51,52,49,47,51,52,52,48,52,52,46,51,50,48,52,36,53,51,43,47,51,50,52,50,49,51,52,45,47,50,40,49,30,51,44,47,38,44,42,59,59,44,50,48,46,53,51,46,37,51,51,53,47,48,58,65,43,47,67,45,62,73,52,40,65,72,42,67,66,46,36,51,39,48,50,52,45,45,70,51,37,67,48,41,70,37,38,36,38,23,19,73,89,15,50,48,50,47,42,65,82,81,74,85,51,90,49,28,64,74,41,81,55,42,76,35,77,81,54,63,82,93,51,75,41,68,45,69,78,40,63,37,89,86,80,54,47,79,40,36,35,40,17,37,64,38,48,32,92,88,66,46,78,37,28,22,37,31,30,35,49,27,46,63,65,66,9,51,51,54,53,68,42,75,58,72,76,71,38,46,63,38,28,24,41,74,77,13,32,22,52,33,28,44,58,61,85,49,47,70,33,80,71,47,61,44,75,60,51,71,72,51,68,86,42,71,52,73,49,76,39,75,86,80,44,26,38,35,28,37,31,38,43,84,84,54,63,34,30,37,36,36,40,27,45,45,66,46,54,48,47,66,38,47,58,71,44,51,62,53,48,52,52,52,49,54,51,51,49,48,48,52,52,33,48,50,51,38,51,53,44,51,53,49,51,53,44,51,53,36,40,67,68,36,75,81,61,77,75,80,82,55,54,74,64,48,37,51,50,46,49,53,47,48,52,49,47,50,51,49,49,51,48,56,71,30,30,31,87,82,51,65,30,30,19,43,70,44,43,56,51,51,52,50,48,34,61,72,66,64,48,58,33,23,41,32,34,33,37,49,52,66,47,66,54,46,25,71,71,66,30,62,67,52,41,50,50,48,48,30,48,53,44,51,49,41,48,68,61,56,38,88,70,36,48,54,23,40,61,49,95,63,30,35,32,34,44,30,63,76,35,52,60,68,60,44,43,51,49,51,42,50,37,43,53,52,47,55,68,50,84,51,90,54,86,88,55,78,57,39,39,18,22,1,30,25,48,78,60,101,51,95,83,63,57,57,66,56,55,12,50,51,31,23,51,50,19,50,72,75,68,38,64,35,71,35,66,101